Protein 5HA5 (pdb70)

Foldseek 3Di:
DQQQAAAEEEFEQCLAFLNVVLQLLNQVSHYQYEYEYCPQVSQQVSQVVCVVVVTHYHTGYDDLLDLVRLLVVLVVCCVVPVAHAEYELDWFDFDDDAPPDPVLVVRLCVRLSRLAVSVCSNVVSRLSRCLRNLHEYEYEAAVLLVPVQQTRPSNSVSRVNVLVVQQVCCVVCVVSNYAGEYEHEYAEVSVCPDPVPCDVCSCVSQLVQQQQNDHHYSVLRSVVRSCCRGCVCSVDHSYYHYSYNCRNVD/DQQQAAAEEEFEPCLDFLSVVLQLLNQVNHYQYEYEYCPQVSQQVSQVVCVVVPTHYHTGYDDLLDLVRLLVVLVVCCVVPVAHAEYELEDFDFDDDAPPDPVLVVRLCVGLSRLAVSVVSNVVSRLSRCLRNLHEYEYEAAVLLVPVQRGRPSNSVSRVNVLVVQQVCQVVCVVSNYAGEYEHEAAEPDPDPCSQQVQQQQNDHHYSVLVSVVVSCCRGCVCSVDHSYYHYSYNCRNVD/DQQQAAAEEEFEQCLAFLSVVLQLLNQVNHYQYEYEYLPQVSQQVSQVVCVVVVTHYHTGYDDLLDLVRLLVVLVVCCVVPVAHAEYELDDFDFDDDAPPDPVLVVRLCVGLSRLAVSVCSNVVSRLSRCLRNLHEYEYEAAVLLVPVQRGRPSNSVSRVNVLVVQQVCQVVCVVSNYAGEYEHEYAEPSVVSQQVQQQQNDHHYSVLSSVVVSCCRGVVCSVDHSYYHYSYNCRVVD/DQQQAAAEEEFEQCLDFLNVVLQLVNQVNHYAYEYEYCPQVSQQVSQVVCVVVVTHYHTGYDDLLDLVRLLVVLVVCCVPPVAHAEYELDDFDFADDAPPDPVLVVRLCVRLSRLAVSVVSNVVSRLSRCLRNLHEYEYEAAVLLVPVQQGRPSNSVSRVNVLVVQQVCQVVCVVSNYAGEYEHEYAAPDVCPRGPCVSLQVQQQQNDHDYSVLRSVVVSCCRGCVCSVDHSYYHYSRNCRNVD

B-factor: mean 24.27, std 11.51, range [8.37, 98.05]

Structure (mmCIF, N/CA/C/O backbone):
data_5HA5
#
_entry.id   5HA5
#
_cell.length_a   52.500
_cell.length_b   96.820
_cell.length_c   101.900
_cell.angle_alpha   90.000
_cell.angle_beta   100.750
_cell.angle_gamma   90.000
#
_symmetry.space_group_name_H-M   'P 1 21 1'
#
loop_
_entity.id
_entity.type
_entity.pdbx_description
1 polymer 'Brucella ovis oxidoreductase'
2 non-polymer IMIDAZOLE
3 non-polymer 1,2-ETHANEDIOL
4 non-polymer NICOTINAMIDE-ADENINE-DINUCLEOTIDE
5 water water
#
loop_
_atom_site.group_PDB
_atom_site.id
_atom_site.type_symbol
_atom_site.label_atom_id
_atom_site.label_alt_id
_atom_site.label_comp_id
_atom_site.label_asym_id
_atom_site.label_entity_id
_atom_site.label_seq_id
_atom_site.pdbx_PDB_ins_code
_atom_site.Cartn_x
_atom_site.Cartn_y
_atom_site.Cartn_z
_atom_site.occupancy
_atom_site.B_iso_or_equiv
_atom_site.auth_seq_id
_atom_site.auth_comp_id
_atom_site.auth_asym_id
_atom_site.auth_atom_id
_atom_site.pdbx_PDB_model_num
ATOM 1 N N . MET A 1 1 ? -31.531 16.088 7.225 1.00 52.04 9 MET A N 1
ATOM 2 C CA . MET A 1 1 ? -30.761 15.291 8.176 1.00 52.32 9 MET A CA 1
ATOM 3 C C . MET A 1 1 ? -31.165 15.638 9.604 1.00 40.18 9 MET A C 1
ATOM 4 O O . MET A 1 1 ? -30.589 16.540 10.212 1.00 41.68 9 MET A O 1
ATOM 9 N N . GLU A 1 2 ? -32.173 14.912 10.128 1.00 28.08 10 GLU A N 1
ATOM 10 C CA . GLU A 1 2 ? -32.782 15.180 11.428 1.00 25.46 10 GLU A CA 1
ATOM 11 C C . GLU A 1 2 ? -33.038 13.838 12.131 1.00 31.05 10 GLU A C 1
ATOM 12 O O . GLU A 1 2 ? -34.171 13.379 12.302 1.00 25.71 10 GLU A O 1
ATOM 14 N N . LEU A 1 3 ? -31.951 13.187 12.556 1.00 25.21 11 LEU A N 1
ATOM 15 C CA . LEU A 1 3 ? -32.051 11.866 13.170 1.00 24.56 11 LEU A CA 1
ATOM 16 C C . LEU A 1 3 ? -32.778 11.891 14.509 1.00 27.48 11 LEU A C 1
ATOM 17 O O . LEU A 1 3 ? -33.237 10.840 14.968 1.00 22.78 11 LEU A O 1
ATOM 22 N N . LEU A 1 4 ? -32.884 13.049 15.148 1.00 17.86 12 LEU A N 1
ATOM 23 C CA . LEU A 1 4 ? -33.525 13.172 16.447 1.00 20.57 12 LEU A CA 1
ATOM 24 C C . LEU A 1 4 ? -34.664 14.182 16.405 1.00 20.47 12 LEU A C 1
ATOM 25 O O . LEU A 1 4 ? -34.928 14.878 17.389 1.00 18.40 12 LEU A O 1
ATOM 30 N N . LYS A 1 5 ? -35.364 14.252 15.270 1.00 20.93 13 LYS A N 1
ATOM 31 C CA . LYS A 1 5 ? -36.363 15.294 15.040 1.00 23.01 13 LYS A CA 1
ATOM 32 C C . LYS A 1 5 ? -37.441 15.272 16.120 1.00 25.73 13 LYS A C 1
ATOM 33 O O . LYS A 1 5 ? -38.089 14.246 16.339 1.00 22.52 13 LYS A O 1
ATOM 35 N N . GLU A 1 6 ? -37.609 16.408 16.803 1.00 23.36 14 GLU A N 1
ATOM 36 C CA . GLU A 1 6 ? -38.602 16.644 17.849 1.00 25.52 14 GLU A CA 1
ATOM 37 C C . GLU A 1 6 ? -38.391 15.777 19.091 1.00 26.44 14 GLU A C 1
ATOM 38 O O . GLU A 1 6 ? -39.294 15.680 19.935 1.00 29.05 14 GLU A O 1
ATOM 40 N N . LYS A 1 7 ? -37.235 15.142 19.233 1.00 22.38 15 LYS A N 1
ATOM 41 C CA . LYS A 1 7 ? -36.954 14.324 20.406 1.00 23.20 15 LYS A CA 1
ATOM 42 C C . LYS A 1 7 ? -36.361 15.174 21.524 1.00 20.57 15 LYS A C 1
ATOM 43 O O . LYS A 1 7 ? -35.556 16.073 21.277 1.00 25.37 15 LYS A O 1
ATOM 49 N N . LEU A 1 8 ? -36.764 14.881 22.756 1.00 18.68 16 LEU A N 1
ATOM 50 C CA . LEU A 1 8 ? -36.247 15.576 23.929 1.00 15.62 16 LEU A CA 1
ATOM 51 C C . LEU A 1 8 ? -35.028 14.818 24.432 1.00 15.61 16 LEU A C 1
ATOM 52 O O . LEU A 1 8 ? -35.128 13.629 24.762 1.00 16.93 16 LEU A O 1
ATOM 57 N N . VAL A 1 9 ? -33.887 15.502 24.485 1.00 13.84 17 VAL A N 1
ATOM 58 C CA . VAL A 1 9 ? -32.607 14.899 24.850 1.00 13.25 17 VAL A CA 1
ATOM 59 C C . VAL A 1 9 ? -32.080 15.607 26.086 1.00 17.95 17 VAL A C 1
ATOM 60 O O . VAL A 1 9 ? -31.980 16.840 26.107 1.00 20.40 17 VAL A O 1
ATOM 64 N N . LEU A 1 10 ? -31.752 14.831 27.114 1.00 11.95 18 LEU A N 1
ATOM 65 C CA . LEU A 1 10 ? -31.088 15.339 28.305 1.00 14.03 18 LEU A CA 1
ATOM 66 C C . LEU A 1 10 ? -29.627 14.913 28.251 1.00 14.48 18 LEU A C 1
ATOM 67 O O . LEU A 1 10 ? -29.340 13.715 28.137 1.00 14.16 18 LEU A O 1
ATOM 72 N N . VAL A 1 11 ? -28.713 15.883 28.339 1.00 11.98 19 VAL A N 1
ATOM 73 C CA . VAL A 1 11 ? -27.268 15.635 28.343 1.00 9.23 19 VAL A CA 1
ATOM 74 C C . VAL A 1 11 ? -26.694 16.143 29.662 1.00 12.48 19 VAL A C 1
ATOM 75 O O . VAL A 1 11 ? -26.849 17.330 29.992 1.00 11.55 19 VAL A O 1
ATOM 79 N N . THR A 1 12 ? -26.026 15.257 30.410 1.00 10.92 20 THR A N 1
ATOM 80 C CA . THR A 1 12 ? -25.321 15.695 31.611 1.00 12.91 20 THR A CA 1
ATOM 81 C C . THR A 1 12 ? -23.896 16.108 31.275 1.00 16.51 20 THR A C 1
ATOM 82 O O . THR A 1 12 ? -23.317 15.684 30.272 1.00 14.18 20 THR A O 1
ATOM 86 N N . GLY A 1 13 ? -23.309 16.914 32.159 1.00 13.50 21 GLY A N 1
ATOM 87 C CA . GLY A 1 13 ? -22.000 17.465 31.869 1.00 16.98 21 GLY A CA 1
ATOM 88 C C . GLY A 1 13 ? -21.981 18.298 30.607 1.00 15.60 21 GLY A C 1
ATOM 89 O O . GLY A 1 13 ? -20.978 18.312 29.895 1.00 12.64 21 GLY A O 1
ATOM 90 N N . ALA A 1 14 ? -23.075 18.986 30.301 1.00 13.22 22 ALA A N 1
ATOM 91 C CA . ALA A 1 14 ? -23.230 19.657 29.016 1.00 12.15 22 ALA A CA 1
ATOM 92 C C . ALA A 1 14 ? -22.703 21.092 29.015 1.00 17.61 22 ALA A C 1
ATOM 93 O O . ALA A 1 14 ? -22.892 21.806 28.032 1.00 18.42 22 ALA A O 1
ATOM 95 N N . GLY A 1 15 ? -22.042 21.531 30.084 1.00 16.70 23 GLY A N 1
ATOM 96 C CA . GLY A 1 15 ? -21.585 22.907 30.142 1.00 15.50 23 GLY A CA 1
ATOM 97 C C . GLY A 1 15 ? -20.322 23.192 29.364 1.00 21.29 23 GLY A C 1
ATOM 98 O O . GLY A 1 15 ? -20.001 24.364 29.128 1.00 18.91 23 GLY A O 1
ATOM 99 N N . ARG A 1 16 ? -19.593 22.158 28.966 1.00 16.59 24 ARG A N 1
ATOM 100 C CA A ARG A 1 16 ? -18.309 22.342 28.303 0.80 21.68 24 ARG A CA 1
ATOM 101 C CA B ARG A 1 16 ? -18.335 22.355 28.263 0.20 22.54 24 ARG A CA 1
ATOM 102 C C . ARG A 1 16 ? -17.962 21.054 27.571 1.00 18.10 24 ARG A C 1
ATOM 103 O O . ARG A 1 16 ? -18.596 20.021 27.774 1.00 18.45 24 ARG A O 1
ATOM 118 N N . GLY A 1 17 ? -16.926 21.135 26.738 1.00 20.76 25 GLY A N 1
ATOM 119 C CA . GLY A 1 17 ? -16.312 19.952 26.154 1.00 22.36 25 GLY A CA 1
ATOM 120 C C . GLY A 1 17 ? -17.275 19.079 25.381 1.00 21.67 25 GLY A C 1
ATOM 121 O O . GLY A 1 17 ? -18.153 19.561 24.653 1.00 15.27 25 GLY A O 1
ATOM 122 N N . LEU A 1 18 ? -17.108 17.762 25.546 1.00 20.10 26 LEU A N 1
ATOM 123 C CA . LEU A 1 18 ? -17.876 16.809 24.752 1.00 17.22 26 LEU A CA 1
ATOM 124 C C . LEU A 1 18 ? -19.369 16.918 25.031 1.00 16.66 26 LEU A C 1
ATOM 125 O O . LEU A 1 18 ? -20.188 16.803 24.108 1.00 18.81 26 LEU A O 1
ATOM 130 N N . GLY A 1 19 ? -19.752 17.129 26.298 1.00 13.67 27 GLY A N 1
ATOM 131 C CA . GLY A 1 19 ? -21.168 17.271 26.610 1.00 13.49 27 GLY A CA 1
ATOM 132 C C . GLY A 1 19 ? -21.830 18.417 25.868 1.00 16.65 27 GLY A C 1
ATOM 133 O O . GLY A 1 19 ? -22.945 18.274 25.344 1.00 15.20 27 GLY A O 1
ATOM 134 N N . ALA A 1 20 ? -21.165 19.576 25.832 1.00 15.41 28 ALA A N 1
ATOM 135 C CA . ALA A 1 20 ? -21.681 20.714 25.079 1.00 18.37 28 ALA A CA 1
ATOM 136 C C . ALA A 1 20 ? -21.783 20.385 23.595 1.00 17.89 28 ALA A C 1
ATOM 137 O O . ALA A 1 20 ? -22.763 20.754 22.934 1.00 17.66 28 ALA A O 1
ATOM 139 N N . ALA A 1 21 ? -20.788 19.671 23.064 1.00 17.36 29 ALA A N 1
ATOM 140 C CA . ALA A 1 21 ? -20.794 19.315 21.645 1.00 15.65 29 ALA A CA 1
ATOM 141 C C . ALA A 1 21 ? -21.890 18.306 21.322 1.00 14.76 29 ALA A C 1
ATOM 142 O O . ALA A 1 21 ? -22.506 18.376 20.249 1.00 13.81 29 ALA A O 1
ATOM 144 N N . ILE A 1 22 ? -22.132 17.345 22.218 1.00 11.65 30 ILE A N 1
ATOM 145 C CA . ILE A 1 22 ? -23.255 16.422 22.030 1.00 17.59 30 ILE A CA 1
ATOM 146 C C . ILE A 1 22 ? -24.577 17.181 22.045 1.00 18.44 30 ILE A C 1
ATOM 147 O O . ILE A 1 22 ? -25.489 16.886 21.260 1.00 12.78 30 ILE A O 1
ATOM 152 N N . SER A 1 23 ? -24.696 18.175 22.930 1.00 16.27 31 SER A N 1
ATOM 153 C CA . SER A 1 23 ? -25.924 18.968 23.012 1.00 15.94 31 SER A CA 1
ATOM 154 C C . SER A 1 23 ? -26.171 19.734 21.723 1.00 19.13 31 SER A C 1
ATOM 155 O O . SER A 1 23 ? -27.290 19.731 21.191 1.00 17.07 31 SER A O 1
ATOM 158 N N A SER A 1 24 ? -25.137 20.405 21.211 0.49 20.51 32 SER A N 1
ATOM 159 N N B SER A 1 24 ? -25.141 20.416 21.216 0.51 20.52 32 SER A N 1
ATOM 160 C CA A SER A 1 24 ? -25.266 21.125 19.949 0.49 19.84 32 SER A CA 1
ATOM 161 C CA B SER A 1 24 ? -25.274 21.120 19.944 0.51 19.84 32 SER A CA 1
ATOM 162 C C A SER A 1 24 ? -25.543 20.167 18.796 0.49 20.15 32 SER A C 1
ATOM 163 C C B SER A 1 24 ? -25.565 20.151 18.809 0.51 20.13 32 SER A C 1
ATOM 164 O O A SER A 1 24 ? -26.392 20.442 17.939 0.49 21.11 32 SER A O 1
ATOM 165 O O B SER A 1 24 ? -26.443 20.404 17.974 0.51 20.99 32 SER A O 1
ATOM 170 N N . GLY A 1 25 ? -24.840 19.033 18.761 1.00 18.91 33 GLY A N 1
ATOM 171 C CA . GLY A 1 25 ? -25.070 18.063 17.697 1.00 17.88 33 GLY A CA 1
ATOM 172 C C . GLY A 1 25 ? -26.475 17.481 17.717 1.00 14.72 33 GLY A C 1
ATOM 173 O O . GLY A 1 25 ? -27.066 17.232 16.661 1.00 20.00 33 GLY A O 1
ATOM 174 N N . ALA A 1 26 ? -27.023 17.244 18.915 1.00 19.20 34 ALA A N 1
ATOM 175 C CA . ALA A 1 26 ? -28.400 16.766 19.018 1.00 16.23 34 ALA A CA 1
ATOM 176 C C . ALA A 1 26 ? -29.380 17.808 18.490 1.00 13.13 34 ALA A C 1
ATOM 177 O O . ALA A 1 26 ? -30.326 17.484 17.757 1.00 16.01 34 ALA A O 1
ATOM 179 N N . ALA A 1 27 ? -29.175 19.069 18.870 1.00 17.08 35 ALA A N 1
ATOM 180 C CA . ALA A 1 27 ? -30.031 20.146 18.384 1.00 19.13 35 ALA A CA 1
ATOM 181 C C . ALA A 1 27 ? -29.974 20.251 16.868 1.00 22.22 35 ALA A C 1
ATOM 182 O O . ALA A 1 27 ? -31.007 20.440 16.208 1.00 18.83 35 ALA A O 1
ATOM 184 N N . GLU A 1 28 ? -28.774 20.126 16.293 1.00 17.06 36 GLU A N 1
ATOM 185 C CA A GLU A 1 28 ? -28.618 20.188 14.843 0.50 20.47 36 GLU A CA 1
ATOM 186 C CA B GLU A 1 28 ? -28.662 20.215 14.845 0.50 20.30 36 GLU A CA 1
ATOM 187 C C . GLU A 1 28 ? -29.346 19.048 14.150 1.00 23.58 36 GLU A C 1
ATOM 188 O O . GLU A 1 28 ? -29.731 19.184 12.988 1.00 21.68 36 GLU A O 1
ATOM 199 N N . GLN A 1 29 ? -29.535 17.923 14.848 1.00 20.43 37 GLN A N 1
ATOM 200 C CA . GLN A 1 29 ? -30.300 16.791 14.340 1.00 21.07 37 GLN A CA 1
ATOM 201 C C . GLN A 1 29 ? -31.774 16.874 14.705 1.00 23.22 37 GLN A C 1
ATOM 202 O O . GLN A 1 29 ? -32.474 15.862 14.611 1.00 20.11 37 GLN A O 1
ATOM 208 N N . GLY A 1 30 ? -32.246 18.040 15.158 1.00 24.34 38 GLY A N 1
ATOM 209 C CA . GLY A 1 30 ? -33.657 18.279 15.366 1.00 23.65 38 GLY A CA 1
ATOM 210 C C . GLY A 1 30 ? -34.146 18.141 16.792 1.00 20.80 38 GLY A C 1
ATOM 211 O O . GLY A 1 30 ? -35.344 18.324 17.031 1.00 18.64 38 GLY A O 1
ATOM 212 N N . ALA A 1 31 ? -33.265 17.843 17.744 1.00 15.85 39 ALA A N 1
ATOM 213 C CA . ALA A 1 31 ? -33.685 17.603 19.111 1.00 23.45 39 ALA A CA 1
ATOM 214 C C . ALA A 1 31 ? -33.956 18.911 19.848 1.00 20.25 39 ALA A C 1
ATOM 215 O O . ALA A 1 31 ? -33.343 19.945 19.569 1.00 20.07 39 ALA A O 1
ATOM 217 N N . ARG A 1 32 ? -34.889 18.848 20.800 1.00 18.84 40 ARG A N 1
ATOM 218 C CA . ARG A 1 32 ? -34.965 19.813 21.889 1.00 19.35 40 ARG A CA 1
ATOM 219 C C . ARG A 1 32 ? -34.078 19.285 23.010 1.00 19.80 40 ARG A C 1
ATOM 220 O O . ARG A 1 32 ? -34.165 18.105 23.359 1.00 18.50 40 ARG A O 1
ATOM 228 N N . VAL A 1 33 ? -33.220 20.139 23.565 1.00 19.20 41 VAL A N 1
ATOM 229 C CA . VAL A 1 33 ? -32.126 19.671 24.413 1.00 14.28 41 VAL A CA 1
ATOM 230 C C . VAL A 1 33 ? -32.231 20.301 25.792 1.00 20.49 41 VAL A C 1
ATOM 231 O O . VAL A 1 33 ? -32.426 21.516 25.920 1.00 18.45 41 VAL A O 1
ATOM 235 N N . ILE A 1 34 ? -32.111 19.470 26.823 1.00 18.73 42 ILE A N 1
ATOM 236 C CA . ILE A 1 34 ? -31.957 19.929 28.195 1.00 17.01 42 ILE A CA 1
ATOM 237 C C . ILE A 1 34 ? -30.502 19.698 28.566 1.00 16.84 42 ILE A C 1
ATOM 238 O O . ILE A 1 34 ? -30.045 18.547 28.615 1.00 15.60 42 ILE A O 1
ATOM 243 N N . LEU A 1 35 ? -29.775 20.787 28.815 1.00 15.74 43 LEU A N 1
ATOM 244 C CA . LEU A 1 35 ? -28.357 20.735 29.159 1.00 17.65 43 LEU A CA 1
ATOM 245 C C . LEU A 1 35 ? -28.201 20.944 30.659 1.00 19.07 43 LEU A C 1
ATOM 246 O O . LEU A 1 35 ? -28.660 21.960 31.194 1.00 17.02 43 LEU A O 1
ATOM 251 N N . VAL A 1 36 ? -27.540 20.004 31.339 1.00 15.66 44 VAL A N 1
ATOM 252 C CA . VAL A 1 36 ? -27.299 20.159 32.764 1.00 14.02 44 VAL A CA 1
ATOM 253 C C . VAL A 1 36 ? -25.819 19.948 33.044 1.00 16.32 44 VAL A C 1
ATOM 254 O O . VAL A 1 36 ? -25.128 19.211 32.333 1.00 15.61 44 VAL A O 1
ATOM 258 N N . ASP A 1 37 ? -25.330 20.643 34.066 1.00 11.18 45 ASP A N 1
ATOM 259 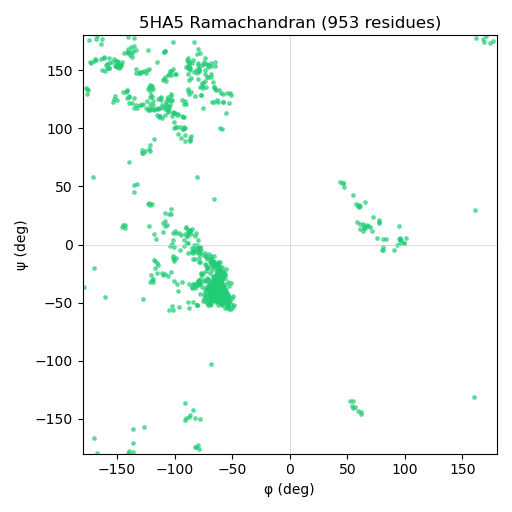C CA . ASP A 1 37 ? -23.911 20.622 34.410 1.00 13.13 45 ASP A CA 1
ATOM 260 C C . ASP A 1 37 ? -23.776 21.017 35.872 1.00 17.29 45 ASP A C 1
ATOM 261 O O . ASP A 1 37 ? -24.602 21.768 36.391 1.00 16.02 45 ASP A O 1
ATOM 266 N N . ILE A 1 38 ? -22.721 20.524 36.534 1.00 16.56 46 ILE A N 1
ATOM 267 C CA . ILE A 1 38 ? -22.447 20.994 37.890 1.00 18.35 46 ILE A CA 1
ATOM 268 C C . ILE A 1 38 ? -22.360 22.512 37.911 1.00 17.81 46 ILE A C 1
ATOM 269 O O . ILE A 1 38 ? -22.744 23.157 38.895 1.00 18.39 46 ILE A O 1
ATOM 274 N N . ASP A 1 39 ? -21.877 23.108 36.825 1.00 14.74 47 ASP A N 1
ATOM 275 C CA . ASP A 1 39 ? -21.786 24.559 36.681 1.00 18.78 47 ASP A CA 1
ATOM 276 C C . ASP A 1 39 ? -23.026 24.995 35.898 1.00 20.91 47 ASP A C 1
ATOM 277 O O . ASP A 1 39 ? -23.054 24.934 34.663 1.00 17.64 47 ASP A O 1
ATOM 282 N N . GLY A 1 40 ? -24.069 25.405 36.625 1.00 16.66 48 GLY A N 1
ATOM 283 C CA . GLY A 1 40 ? -25.311 25.769 35.961 1.00 22.37 48 GLY A CA 1
ATOM 284 C C . GLY A 1 40 ? -25.166 26.973 35.054 1.00 18.39 48 GLY A C 1
ATOM 285 O O . GLY A 1 40 ? -25.842 27.067 34.024 1.00 22.19 48 GLY A O 1
ATOM 286 N N . THR A 1 41 ? -24.276 27.898 35.407 1.00 18.26 49 THR A N 1
ATOM 287 C CA . THR A 1 41 ? -24.025 29.038 34.533 1.00 22.78 49 THR A CA 1
ATOM 288 C C . THR A 1 41 ? -23.492 28.581 33.179 1.00 21.27 49 THR A C 1
ATOM 289 O O . THR A 1 41 ? -23.899 29.105 32.134 1.00 20.16 49 THR A O 1
ATOM 293 N N . ALA A 1 42 ? -22.602 27.586 33.179 1.00 21.37 50 ALA A N 1
ATOM 294 C CA . ALA A 1 42 ? -22.068 27.050 31.926 1.00 17.02 50 ALA A CA 1
ATOM 295 C C . ALA A 1 42 ? -23.146 26.350 31.107 1.00 19.84 50 ALA A C 1
ATOM 296 O O . ALA A 1 42 ? -23.226 26.538 29.886 1.00 17.67 50 ALA A O 1
ATOM 298 N N . ALA A 1 43 ? -23.974 25.525 31.752 1.00 17.99 51 ALA A N 1
ATOM 299 C CA . ALA A 1 43 ? -25.081 24.882 31.043 1.00 17.03 51 ALA A CA 1
ATOM 300 C C . ALA A 1 43 ? -26.020 25.912 30.417 1.00 17.48 51 ALA A C 1
ATOM 301 O O . ALA A 1 43 ? -26.496 25.729 29.284 1.00 18.69 51 ALA A O 1
ATOM 303 N N . LYS A 1 44 ? -26.302 26.998 31.137 1.00 17.26 52 LYS A N 1
ATOM 304 C CA . LYS A 1 44 ? -27.206 28.016 30.607 1.00 23.94 52 LYS A CA 1
ATOM 305 C C . LYS A 1 44 ? -26.559 28.787 29.464 1.00 26.73 52 LYS A C 1
ATOM 306 O O . LYS A 1 44 ? -27.238 29.153 28.497 1.00 21.55 52 LYS A O 1
ATOM 312 N N . ALA A 1 45 ? -25.253 29.059 29.566 1.00 22.70 53 ALA A N 1
ATOM 313 C CA . ALA A 1 45 ? -24.565 29.737 28.475 1.00 25.58 53 ALA A CA 1
ATOM 314 C C . ALA A 1 45 ? -24.594 28.894 27.205 1.00 24.68 53 ALA A C 1
ATOM 315 O O . ALA A 1 45 ? -24.810 29.422 26.106 1.00 20.94 53 ALA A O 1
ATOM 317 N N . GLN A 1 46 ? -24.386 27.581 27.337 1.00 18.95 54 GLN A N 1
ATOM 318 C CA . GLN A 1 46 ? -24.480 26.700 26.178 1.00 15.32 54 GLN A CA 1
ATOM 319 C C . GLN A 1 46 ? -25.905 26.669 25.633 1.00 20.33 54 GLN A C 1
ATOM 320 O O . GLN A 1 46 ? -26.122 26.772 24.419 1.00 19.44 54 GLN A O 1
ATOM 326 N N . ALA A 1 47 ? -26.892 26.513 26.516 1.00 17.42 55 ALA A N 1
ATOM 327 C CA . ALA A 1 47 ? -28.282 26.503 26.060 1.00 17.94 55 ALA A CA 1
ATOM 328 C C . ALA A 1 47 ? -28.658 27.821 25.393 1.00 21.86 55 ALA A C 1
ATOM 329 O O . ALA A 1 47 ? -29.330 27.828 24.355 1.00 22.00 55 ALA A O 1
ATOM 331 N N . ASP A 1 48 ? -28.235 28.950 25.973 1.00 22.61 56 ASP A N 1
ATOM 332 C CA . ASP A 1 48 ? -28.606 30.245 25.411 1.00 25.88 56 ASP A CA 1
ATOM 333 C C . ASP A 1 48 ? -28.007 30.444 24.024 1.00 29.65 56 ASP A C 1
ATOM 334 O O . ASP A 1 48 ? -28.629 31.071 23.159 1.00 30.02 56 ASP A O 1
ATOM 339 N N . ALA A 1 49 ? -26.796 29.928 23.796 1.00 28.69 57 ALA A N 1
ATOM 340 C CA . ALA A 1 49 ? -26.199 30.025 22.469 1.00 27.69 57 ALA A CA 1
ATOM 341 C C . ALA A 1 49 ? -26.992 29.211 21.451 1.00 27.92 57 ALA A C 1
ATOM 342 O O . ALA A 1 49 ? -27.145 29.630 20.296 1.00 27.57 57 ALA A O 1
ATOM 344 N N . LEU A 1 50 ? -27.516 28.053 21.865 1.00 25.53 58 LEU A N 1
ATOM 345 C CA . LEU A 1 50 ? -28.392 27.282 20.985 1.00 21.64 58 LEU A CA 1
ATOM 346 C C . LEU A 1 50 ? -29.705 28.012 20.734 1.00 25.57 58 LEU A C 1
ATOM 347 O O . LEU A 1 50 ? -30.205 28.028 19.603 1.00 23.83 58 LEU A O 1
ATOM 352 N N . THR A 1 51 ? -30.292 28.599 21.781 1.00 29.81 59 THR A N 1
ATOM 353 C CA . THR A 1 51 ? -31.523 29.362 21.605 1.00 29.12 59 THR A CA 1
ATOM 354 C C . THR A 1 51 ? -31.318 30.518 20.634 1.00 33.00 59 THR A C 1
ATOM 355 O O . THR A 1 51 ? -32.175 30.784 19.776 1.00 26.50 59 THR A O 1
ATOM 359 N N . ALA A 1 52 ? -30.170 31.195 20.724 1.00 25.54 60 ALA A N 1
ATOM 360 C CA . ALA A 1 52 ? -29.916 32.300 19.808 1.00 32.45 60 ALA A CA 1
ATOM 361 C C . ALA A 1 52 ? -29.807 31.821 18.367 1.00 32.59 60 ALA A C 1
ATOM 362 O O . ALA A 1 52 ? -30.156 32.563 17.449 1.00 35.09 60 ALA A O 1
ATOM 364 N N . LYS A 1 53 ? -29.348 30.591 18.143 1.00 32.12 61 LYS A N 1
ATOM 365 C CA . LYS A 1 53 ? -29.281 30.053 16.787 1.00 35.60 61 LYS A CA 1
ATOM 366 C C . LYS A 1 53 ? -30.614 29.494 16.301 1.00 35.22 61 LYS A C 1
ATOM 367 O O . LYS A 1 53 ? -30.664 28.898 15.221 1.00 35.60 61 LYS A O 1
ATOM 373 N N . GLY A 1 54 ? -31.692 29.672 17.060 1.00 31.01 62 GLY A N 1
ATOM 374 C CA . GLY A 1 54 ? -32.989 29.185 16.661 1.00 27.30 62 GLY A CA 1
ATOM 375 C C . GLY A 1 54 ? -33.360 27.805 17.163 1.00 26.35 62 GLY A C 1
ATOM 376 O O . GLY A 1 54 ? -34.466 27.339 16.867 1.00 27.63 62 GLY A O 1
ATOM 377 N N . PHE A 1 55 ? -32.488 27.141 17.916 1.00 24.81 63 PHE A N 1
ATOM 378 C CA . PHE A 1 55 ? -32.825 25.829 18.442 1.00 23.43 63 PHE A CA 1
ATOM 379 C C . PHE A 1 55 ? -33.644 25.967 19.722 1.00 27.54 63 PHE A C 1
ATOM 380 O O . PHE A 1 55 ? -33.849 27.064 20.248 1.00 24.98 63 PHE A O 1
ATOM 388 N N . VAL A 1 56 ? -34.112 24.832 20.233 1.00 23.42 64 VAL A N 1
ATOM 389 C CA . VAL A 1 56 ? -34.939 24.797 21.433 1.00 22.18 64 VAL A CA 1
ATOM 390 C C . VAL A 1 56 ? -34.121 24.119 22.523 1.00 18.87 64 VAL A C 1
ATOM 391 O O . VAL A 1 56 ? -33.843 22.915 22.448 1.00 20.78 64 VAL A O 1
ATOM 395 N N . ALA A 1 57 ? -33.713 24.887 23.529 1.00 18.27 65 ALA A N 1
ATOM 396 C CA . ALA A 1 57 ? -32.785 24.356 24.520 1.00 18.12 65 ALA A CA 1
ATOM 397 C C . ALA A 1 57 ? -32.958 25.113 25.830 1.00 24.49 65 ALA A C 1
ATOM 398 O O . ALA A 1 57 ? -33.456 26.241 25.856 1.00 21.93 65 ALA A O 1
ATOM 400 N N . GLU A 1 58 ? -32.546 24.466 26.918 1.00 18.90 66 GLU A N 1
ATOM 401 C CA . GLU A 1 58 ? -32.556 25.088 28.238 1.00 23.69 66 GLU A CA 1
ATOM 402 C C . GLU A 1 58 ? -31.423 24.491 29.061 1.00 18.91 66 GLU A C 1
ATOM 403 O O . GLU A 1 58 ? -31.002 23.353 28.830 1.00 19.28 66 GLU A O 1
ATOM 409 N N . GLY A 1 59 ? -30.925 25.268 30.018 1.00 17.11 67 GLY A N 1
ATOM 410 C CA . GLY A 1 59 ? -29.813 24.842 30.852 1.00 15.79 67 GLY A CA 1
ATOM 411 C C . GLY A 1 59 ? -30.137 24.901 32.331 1.00 19.76 67 GLY A C 1
ATOM 412 O O . GLY A 1 59 ? -30.910 25.748 32.776 1.00 20.72 67 GLY A O 1
ATOM 413 N N . HIS A 1 60 ? -29.505 24.010 33.102 1.00 19.71 68 HIS A N 1
ATOM 414 C CA . HIS A 1 60 ? -29.712 23.963 34.543 1.00 18.62 68 HIS A CA 1
ATOM 415 C C . HIS A 1 60 ? -28.469 23.435 35.232 1.00 15.60 68 HIS A C 1
ATOM 416 O O . HIS A 1 60 ? -27.727 22.631 34.669 1.00 18.05 68 HIS A O 1
ATOM 423 N N . ALA A 1 61 ? -28.300 23.830 36.483 1.00 15.42 69 ALA A N 1
ATOM 424 C CA . ALA A 1 61 ? -27.320 23.177 37.333 1.00 15.58 69 ALA A CA 1
ATOM 425 C C . ALA A 1 61 ? -27.848 21.818 37.765 1.00 17.58 69 ALA A C 1
ATOM 426 O O . ALA A 1 61 ? -29.035 21.673 38.082 1.00 21.63 69 ALA A O 1
ATOM 428 N N . LEU A 1 62 ? -26.963 20.818 37.762 1.00 17.08 70 LEU A N 1
ATOM 429 C CA . LEU A 1 62 ? -27.260 19.505 38.332 1.00 16.87 70 LEU A CA 1
ATOM 430 C C . LEU A 1 62 ? -25.973 18.884 38.846 1.00 15.64 70 LEU A C 1
ATOM 431 O O . LEU A 1 62 ? -25.011 18.718 38.086 1.00 19.24 70 LEU A O 1
ATOM 436 N N . ASP A 1 63 ? -25.966 18.521 40.125 1.00 15.62 71 ASP A N 1
ATOM 437 C CA . ASP A 1 63 ? -24.940 17.651 40.695 1.00 15.86 71 ASP A CA 1
ATOM 438 C C . ASP A 1 63 ? -25.444 16.211 40.585 1.00 14.51 71 ASP A C 1
ATOM 439 O O . ASP A 1 63 ? -26.392 15.830 41.276 1.00 16.33 71 ASP A O 1
ATOM 444 N N . VAL A 1 64 ? -24.827 15.412 39.706 1.00 14.83 72 VAL A N 1
ATOM 445 C CA . VAL A 1 64 ? -25.314 14.049 39.483 1.00 13.82 72 VAL A CA 1
ATOM 446 C C . VAL A 1 64 ? -25.091 13.153 40.695 1.00 15.62 72 VAL A C 1
ATOM 447 O O . VAL A 1 64 ? -25.715 12.093 40.787 1.00 16.41 72 VAL A O 1
ATOM 451 N N . THR A 1 65 ? -24.219 13.542 41.626 1.00 14.91 73 THR A N 1
ATOM 452 C CA . THR A 1 65 ? -24.051 12.782 42.865 1.00 18.87 73 THR A CA 1
ATOM 453 C C . THR A 1 65 ? -25.149 13.055 43.896 1.00 21.25 73 THR A C 1
ATOM 454 O O . THR A 1 65 ? -25.203 12.359 44.917 1.00 18.14 73 THR A O 1
ATOM 458 N N . ASP A 1 66 ? -26.023 14.040 43.662 1.00 18.02 74 ASP A N 1
ATOM 459 C CA . ASP A 1 66 ? -27.052 14.436 44.627 1.00 21.84 74 ASP A CA 1
ATOM 460 C C . ASP A 1 66 ? -28.357 13.768 44.204 1.00 18.98 74 ASP A C 1
ATOM 461 O O . ASP A 1 66 ? -29.036 14.234 43.286 1.00 16.41 74 ASP A O 1
ATOM 466 N N . ARG A 1 67 ? -28.715 12.676 44.885 1.00 17.75 75 ARG A N 1
ATOM 467 C CA . ARG A 1 67 ? -29.890 11.910 44.471 1.00 17.37 75 ARG A CA 1
ATOM 468 C C . ARG A 1 67 ? -31.166 12.731 44.574 1.00 17.39 75 ARG A C 1
ATOM 469 O O . ARG A 1 67 ? -32.065 12.597 43.731 1.00 22.51 75 ARG A O 1
ATOM 477 N N . ASP A 1 68 ? -31.269 13.578 45.598 1.00 20.05 76 ASP A N 1
ATOM 478 C CA . ASP A 1 68 ? -32.443 14.438 45.727 1.00 22.39 76 ASP A CA 1
ATOM 479 C C . ASP A 1 68 ? -32.549 15.412 44.560 1.00 23.54 76 ASP A C 1
ATOM 480 O O . ASP A 1 68 ? -33.646 15.640 44.036 1.00 21.29 76 ASP A O 1
ATOM 485 N N . ALA A 1 69 ? -31.425 16.005 44.145 1.00 16.52 77 ALA A N 1
ATOM 486 C CA . ALA A 1 69 ? -31.468 16.942 43.025 1.00 2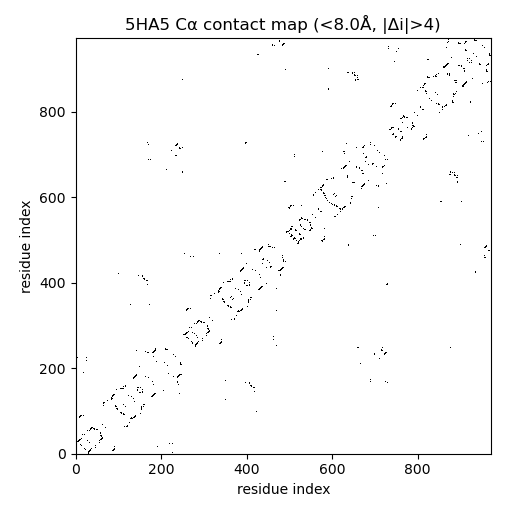0.24 77 ALA A CA 1
ATOM 487 C C . ALA A 1 69 ? -31.765 16.222 41.717 1.00 18.30 77 ALA A C 1
ATOM 488 O O . ALA A 1 69 ? -32.484 16.751 40.858 1.00 18.57 77 ALA A O 1
ATOM 490 N N . VAL A 1 70 ? -31.200 15.027 41.538 1.00 20.79 78 VAL A N 1
ATOM 491 C CA . VAL A 1 70 ? -31.507 14.237 40.350 1.00 18.54 78 VAL A CA 1
ATOM 492 C C . VAL A 1 70 ? -32.986 13.865 40.328 1.00 19.92 78 VAL A C 1
ATOM 493 O O . VAL A 1 70 ? -33.639 13.896 39.276 1.00 14.75 78 VAL A O 1
ATOM 497 N N . ALA A 1 71 ? -33.544 13.503 41.482 1.00 16.00 79 ALA A N 1
ATOM 498 C CA . ALA A 1 71 ? -34.958 13.159 41.499 1.00 16.89 79 ALA A CA 1
ATOM 499 C C . ALA A 1 71 ? -35.811 14.375 41.166 1.00 19.19 79 ALA A C 1
ATOM 500 O O . ALA A 1 71 ? -36.815 14.261 40.452 1.00 19.89 79 ALA A O 1
ATOM 502 N N . ALA A 1 72 ? -35.434 15.548 41.688 1.00 18.37 80 ALA A N 1
ATOM 503 C CA . ALA A 1 72 ? -36.191 16.760 41.380 1.00 24.35 80 ALA A CA 1
ATOM 504 C C . ALA A 1 72 ? -36.210 17.024 39.881 1.00 18.06 80 ALA A C 1
ATOM 505 O O . ALA A 1 72 ? -37.250 17.394 39.323 1.00 19.61 80 ALA A O 1
ATOM 507 N N . LEU A 1 73 ? -35.069 16.835 39.212 1.00 18.33 81 LEU A N 1
ATOM 508 C CA . LEU A 1 73 ? -35.004 17.066 37.770 1.00 14.38 81 LEU A CA 1
ATOM 509 C C . LEU A 1 73 ? -35.884 16.075 37.016 1.00 18.45 81 LEU A C 1
ATOM 510 O O . LEU A 1 73 ? -36.621 16.457 36.097 1.00 17.75 81 LEU A O 1
ATOM 515 N N . ALA A 1 74 ? -35.817 14.794 37.398 1.00 18.90 82 ALA A N 1
ATOM 516 C CA . ALA A 1 74 ? -36.641 13.771 36.759 1.00 21.58 82 ALA A CA 1
ATOM 517 C C . ALA A 1 74 ? -38.125 14.075 36.910 1.00 22.18 82 ALA A C 1
ATOM 518 O O . ALA A 1 74 ? -38.892 13.946 35.945 1.00 19.78 82 ALA A O 1
ATOM 520 N N . ASP A 1 75 ? -38.553 14.482 38.114 1.00 22.16 83 ASP A N 1
ATOM 521 C CA . ASP A 1 75 ? -39.959 14.825 38.322 1.00 28.69 83 ASP A CA 1
ATOM 522 C C . ASP A 1 75 ? -40.367 16.009 37.463 1.00 27.25 83 ASP A C 1
ATOM 523 O O . ASP A 1 75 ? -41.489 16.047 36.936 1.00 25.12 83 ASP A O 1
ATOM 528 N N . ASP A 1 76 ? -39.478 17.001 37.348 1.00 25.12 84 ASP A N 1
ATOM 529 C CA . ASP A 1 76 ? -39.739 18.175 36.523 1.00 22.89 84 ASP A CA 1
ATOM 530 C C . ASP A 1 76 ? -39.905 17.778 35.062 1.00 21.59 84 ASP A C 1
ATOM 531 O O . ASP A 1 76 ? -40.840 18.223 34.383 1.00 26.05 84 ASP A O 1
ATOM 536 N N . ILE A 1 77 ? -39.004 16.930 34.560 1.00 18.93 85 ILE A N 1
ATOM 537 C CA . ILE A 1 77 ? -39.088 16.514 33.166 1.00 22.15 85 ILE A CA 1
ATOM 538 C C . ILE A 1 77 ? -40.377 15.732 32.918 1.00 24.45 85 ILE A C 1
ATOM 539 O O . ILE A 1 77 ? -41.089 15.975 31.935 1.00 21.82 85 ILE A O 1
ATOM 544 N N . LEU A 1 78 ? -40.712 14.796 33.810 1.00 24.74 86 LEU A N 1
ATOM 545 C CA . LEU A 1 78 ? -41.933 14.021 33.615 1.00 25.23 86 LEU A CA 1
ATOM 546 C C . LEU A 1 78 ? -43.161 14.919 33.665 1.00 25.49 86 LEU A C 1
ATOM 547 O O . LEU A 1 78 ? -44.096 14.755 32.871 1.00 26.54 86 LEU A O 1
ATOM 552 N N . SER A 1 79 ? -43.157 15.901 34.566 1.00 28.39 87 SER A N 1
ATOM 553 C CA . SER A 1 79 ? -44.313 16.773 34.733 1.00 29.52 87 SER A CA 1
ATOM 554 C C . SER A 1 79 ? -44.450 17.749 33.571 1.00 25.27 87 SER A C 1
ATOM 555 O O . SER A 1 79 ? -45.560 18.000 33.090 1.00 26.36 87 SER A O 1
ATOM 558 N N . ARG A 1 80 ? -43.332 18.300 33.097 1.00 21.59 88 ARG A N 1
ATOM 559 C CA . ARG A 1 80 ? -43.387 19.332 32.070 1.00 23.86 88 ARG A CA 1
ATOM 560 C C . ARG A 1 80 ? -43.532 18.757 30.668 1.00 22.60 88 ARG A C 1
ATOM 561 O O . ARG A 1 80 ? -44.224 19.349 29.830 1.00 22.00 88 ARG A O 1
ATOM 569 N N . PHE A 1 81 ? -42.879 17.626 30.385 1.00 22.63 89 PHE A N 1
ATOM 570 C CA . PHE A 1 81 ? -42.858 17.060 29.040 1.00 24.56 89 PHE A CA 1
ATOM 571 C C . PHE A 1 81 ? -43.537 15.703 28.907 1.00 27.82 89 PHE A C 1
ATOM 572 O O . PHE A 1 81 ? -43.840 15.297 27.779 1.00 25.10 89 PHE A O 1
ATOM 580 N N . GLY A 1 82 ? -43.801 15.001 30.007 1.00 26.46 90 GLY A N 1
ATOM 581 C CA . GLY A 1 82 ? -44.466 13.720 29.913 1.00 26.32 90 GLY A CA 1
ATOM 582 C C . GLY A 1 82 ? -43.562 12.568 29.553 1.00 29.31 90 GLY A C 1
ATOM 583 O O . GLY A 1 82 ? -44.052 11.450 29.362 1.00 24.50 90 GLY A O 1
ATOM 584 N N . GLY A 1 83 ? -42.262 12.798 29.459 1.00 22.39 91 GLY A N 1
ATOM 585 C CA . GLY A 1 83 ? -41.349 11.741 29.084 1.00 20.48 91 GLY A CA 1
ATOM 586 C C . GLY A 1 83 ? -40.034 12.327 28.622 1.00 20.17 91 GLY A C 1
ATOM 587 O O . GLY A 1 83 ? -39.856 13.546 28.551 1.00 22.77 91 GLY A O 1
ATOM 588 N N . LEU A 1 84 ? -39.117 11.418 28.298 1.00 18.29 92 LEU A N 1
ATOM 589 C CA . LEU A 1 84 ? -37.768 11.767 27.865 1.00 16.83 92 LEU A CA 1
ATOM 590 C C . LEU A 1 84 ? -37.366 10.811 26.756 1.00 16.89 92 LEU A C 1
ATOM 591 O O . LEU A 1 84 ? -37.427 9.592 26.941 1.00 15.62 92 LEU A O 1
ATOM 596 N N . ASP A 1 85 ? -36.945 11.353 25.618 1.00 17.62 93 ASP A N 1
ATOM 597 C CA . ASP A 1 85 ? -36.615 10.496 24.484 1.00 19.76 93 ASP A CA 1
ATOM 598 C C . ASP A 1 85 ? -35.179 10.007 24.494 1.00 20.17 93 ASP A C 1
ATOM 599 O O . ASP A 1 85 ? -34.908 8.888 24.030 1.00 15.97 93 ASP A O 1
ATOM 604 N N . VAL A 1 86 ? -34.236 10.815 24.971 1.00 13.39 94 VAL A N 1
ATOM 605 C CA . VAL A 1 86 ? -32.839 10.388 25.005 1.00 15.19 94 VAL A CA 1
ATOM 606 C C . VAL A 1 86 ? -32.205 10.901 26.287 1.00 16.18 94 VAL A C 1
ATOM 607 O O . VAL A 1 86 ? -32.335 12.085 26.625 1.00 13.25 94 VAL A O 1
ATOM 611 N N . LEU A 1 87 ? -31.511 10.016 26.993 1.00 13.23 95 LEU A N 1
ATOM 612 C CA . LEU A 1 87 ? -30.624 10.394 28.084 1.00 12.22 95 LEU A CA 1
ATOM 613 C C . LEU A 1 87 ? -29.189 10.112 27.665 1.00 13.82 95 LEU A C 1
ATOM 614 O O . LEU A 1 87 ? -28.873 8.997 27.237 1.00 13.98 95 LEU A O 1
ATOM 619 N N . VAL A 1 88 ? -28.327 11.118 27.771 1.00 12.42 96 VAL A N 1
ATOM 620 C CA . VAL A 1 88 ? -26.897 10.948 27.515 1.00 11.79 96 VAL A CA 1
ATOM 621 C C . VAL A 1 88 ? -26.171 11.189 28.828 1.00 13.83 96 VAL A C 1
ATOM 622 O O . VAL A 1 88 ? -26.128 12.326 29.318 1.00 11.97 96 VAL A O 1
ATOM 626 N N . ASN A 1 89 ? -25.592 10.129 29.399 1.00 12.06 97 ASN A N 1
ATOM 627 C CA . ASN A 1 89 ? -24.813 10.266 30.634 1.00 16.72 97 ASN A CA 1
ATOM 628 C C . ASN A 1 89 ? -23.383 10.615 30.258 1.00 16.14 97 ASN A C 1
ATOM 629 O O . ASN A 1 89 ? -22.533 9.742 30.091 1.00 17.96 97 ASN A O 1
ATOM 634 N N . ASN A 1 90 ? -23.106 11.912 30.141 1.00 13.39 98 ASN A N 1
ATOM 635 C CA . ASN A 1 90 ? -21.783 12.357 29.732 1.00 15.82 98 ASN A CA 1
ATOM 636 C C . ASN A 1 90 ? -20.940 12.873 30.889 1.00 14.91 98 ASN A C 1
ATOM 637 O O . ASN A 1 90 ? -19.704 12.854 30.795 1.00 14.62 98 ASN A O 1
ATOM 642 N N . ALA A 1 91 ? -21.572 13.315 31.976 1.00 12.57 99 ALA A N 1
ATOM 643 C CA . ALA A 1 91 ? -20.830 13.932 33.075 1.00 15.89 99 ALA A CA 1
ATOM 644 C C . ALA A 1 91 ? -19.795 12.968 33.651 1.00 15.09 99 ALA A C 1
ATOM 645 O O . ALA A 1 91 ? -20.105 11.820 33.992 1.00 13.40 99 ALA A O 1
ATOM 647 N N . GLY A 1 92 ? -18.568 13.443 33.783 1.00 13.40 100 GLY A N 1
ATOM 648 C CA . GLY A 1 92 ? -17.502 12.556 34.195 1.00 16.25 100 GLY A CA 1
ATOM 649 C C . GLY A 1 92 ? -16.253 13.334 34.525 1.00 19.01 100 GLY A C 1
ATOM 650 O O . GLY A 1 92 ? -16.078 14.478 34.097 1.00 18.60 100 GLY A O 1
ATOM 651 N N . VAL A 1 93 ? -15.402 12.703 35.330 1.00 12.91 101 VAL A N 1
ATOM 652 C CA . VAL A 1 93 ? -14.127 13.272 35.738 1.00 13.98 101 VAL A CA 1
ATOM 653 C C . VAL A 1 93 ? -13.083 12.168 35.649 1.00 17.72 101 VAL A C 1
ATOM 654 O O . VAL A 1 93 ? -13.405 10.981 35.632 1.00 15.41 101 VAL A O 1
ATOM 658 N N . ALA A 1 94 ? -11.819 12.573 35.609 1.00 21.83 102 ALA A N 1
ATOM 659 C CA . ALA A 1 94 ? -10.707 11.632 35.682 1.00 23.93 102 ALA A CA 1
ATOM 660 C C . ALA A 1 94 ? -9.773 12.078 36.807 1.00 24.70 102 ALA A C 1
ATOM 661 O O . ALA A 1 94 ? -10.155 12.801 37.735 1.00 32.90 102 ALA A O 1
ATOM 663 N N . GLY A 1 95 ? -8.517 11.663 36.723 1.00 23.39 103 GLY A N 1
ATOM 664 C CA . GLY A 1 95 ? -7.572 11.935 37.787 1.00 17.89 103 GLY A CA 1
ATOM 665 C C . GLY A 1 95 ? -6.269 11.225 37.511 1.00 18.71 103 GLY A C 1
ATOM 666 O O . GLY A 1 95 ? -6.139 10.442 36.560 1.00 18.97 103 GLY A O 1
ATOM 667 N N . ARG A 1 96 ? -5.286 11.527 38.358 1.00 20.73 104 ARG A N 1
ATOM 668 C CA . ARG A 1 96 ? -3.964 10.927 38.266 1.00 24.30 104 ARG A CA 1
ATOM 669 C C . ARG A 1 96 ? -3.582 10.401 39.639 1.00 25.41 104 ARG A C 1
ATOM 670 O O . ARG A 1 96 ? -3.512 11.172 40.599 1.00 23.42 104 ARG A O 1
ATOM 672 N N . ALA A 1 97 ? -3.346 9.092 39.726 1.00 17.04 105 ALA A N 1
ATOM 673 C CA . ALA A 1 97 ? -2.865 8.437 40.937 1.00 19.00 105 ALA A CA 1
ATOM 674 C C . ALA A 1 97 ? -2.619 6.969 40.624 1.00 20.67 105 ALA A C 1
ATOM 675 O O . ALA A 1 97 ? -3.491 6.312 40.046 1.00 18.66 105 ALA A O 1
ATOM 677 N N . ALA A 1 98 ? -1.439 6.455 40.981 1.00 15.73 106 ALA A N 1
ATOM 678 C CA . ALA A 1 98 ? -1.168 5.031 40.857 1.00 14.87 106 ALA A CA 1
ATOM 679 C C . ALA A 1 98 ? -1.791 4.270 42.026 1.00 14.98 106 ALA A C 1
ATOM 680 O O . ALA A 1 98 ? -1.979 4.812 43.122 1.00 17.71 106 ALA A O 1
ATOM 682 N N . PHE A 1 99 ? -2.085 2.988 41.790 1.00 12.54 107 PHE A N 1
ATOM 683 C CA . PHE A 1 99 ? -2.820 2.197 42.779 1.00 17.02 107 PHE A CA 1
ATOM 684 C C . PHE A 1 99 ? -2.084 2.114 44.109 1.00 16.86 107 PHE A C 1
ATOM 685 O O . PHE A 1 99 ? -2.723 2.041 45.163 1.00 18.45 107 PHE A O 1
ATOM 693 N N . ASP A 1 100 ? -0.756 2.120 44.092 1.00 18.64 108 ASP A N 1
ATOM 694 C CA . ASP A 1 100 ? 0.004 1.999 45.333 1.00 18.08 108 ASP A CA 1
ATOM 695 C C . ASP A 1 100 ? 0.229 3.334 46.032 1.00 21.28 108 ASP A C 1
ATOM 696 O O . ASP A 1 100 ? 1.001 3.393 46.998 1.00 24.37 108 ASP A O 1
ATOM 701 N N . GLN A 1 101 ? -0.402 4.378 45.586 1.00 20.38 109 GLN A N 1
ATOM 702 C CA . GLN A 1 101 ? -0.224 5.632 46.304 1.00 18.18 109 GLN A CA 1
ATOM 703 C C . GLN A 1 101 ? -1.407 5.881 47.231 1.00 22.60 109 GLN A C 1
ATOM 704 O O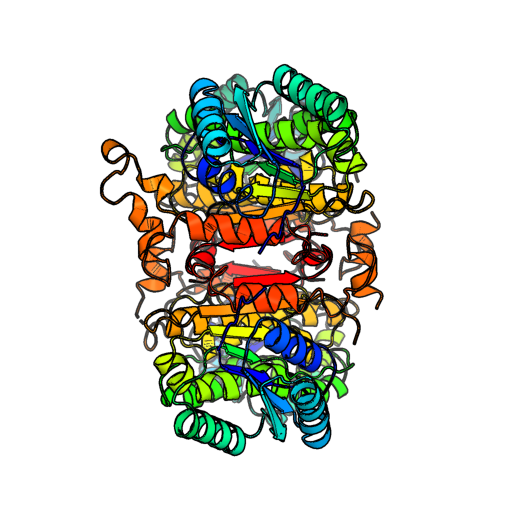 . GLN A 1 101 ? -2.546 5.518 46.905 1.00 22.10 109 GLN A O 1
ATOM 710 N N . PRO A 1 102 ? -1.177 6.512 48.388 1.00 22.83 110 PRO A N 1
ATOM 711 C CA . PRO A 1 102 ? -2.320 6.884 49.241 1.00 20.14 110 PRO A CA 1
ATOM 712 C C . PRO A 1 102 ? -3.320 7.761 48.521 1.00 23.26 110 PRO A C 1
ATOM 713 O O . PRO A 1 102 ? -4.531 7.614 48.737 1.00 24.06 110 PRO A O 1
ATOM 717 N N . GLU A 1 103 ? -2.836 8.663 47.654 1.00 18.87 111 GLU A N 1
ATOM 718 C CA . GLU A 1 103 ? -3.706 9.539 46.869 1.00 23.87 111 GLU A CA 1
ATOM 719 C C . GLU A 1 103 ? -4.731 8.770 46.044 1.00 25.86 111 GLU A C 1
ATOM 720 O O . GLU A 1 103 ? -5.749 9.349 45.633 1.00 18.85 111 GLU A O 1
ATOM 726 N N . ALA A 1 104 ? -4.482 7.489 45.770 1.00 20.77 112 ALA A N 1
ATOM 727 C CA . ALA A 1 104 ? -5.403 6.758 44.908 1.00 19.93 112 ALA A CA 1
ATOM 728 C C . ALA A 1 104 ? -6.793 6.689 45.516 1.00 16.75 112 ALA A C 1
ATOM 729 O O . ALA A 1 104 ? -7.779 6.586 44.786 1.00 13.88 112 ALA A O 1
ATOM 731 N N . VAL A 1 105 ? -6.896 6.774 46.843 1.00 19.87 113 VAL A N 1
ATOM 732 C CA . VAL A 1 105 ? -8.192 6.604 47.490 1.00 17.78 113 VAL A CA 1
ATOM 733 C C . VAL A 1 105 ? -9.083 7.810 47.226 1.00 16.33 113 VAL A C 1
ATOM 734 O O . VAL A 1 105 ? -10.234 7.658 46.809 1.00 14.12 113 VAL A O 1
ATOM 738 N N . GLU A 1 106 ? -8.572 9.028 47.456 1.00 17.38 114 GLU A N 1
ATOM 739 C CA . GLU A 1 106 ? -9.400 10.207 47.202 1.00 17.50 114 GLU A CA 1
ATOM 740 C C . GLU A 1 106 ? -9.777 10.300 45.729 1.00 16.31 114 GLU A C 1
ATOM 741 O O . GLU A 1 106 ? -10.911 10.661 45.387 1.00 13.10 114 GLU A O 1
ATOM 743 N N . VAL A 1 107 ? -8.848 9.962 44.838 1.00 14.98 115 VAL A N 1
ATOM 744 C CA . VAL A 1 107 ? -9.171 9.987 43.415 1.00 14.48 115 VAL A CA 1
ATOM 745 C C . VAL A 1 107 ? -10.250 8.956 43.096 1.00 15.16 115 VAL A C 1
ATOM 746 O O . VAL A 1 107 ? -11.222 9.244 42.385 1.00 12.50 115 VAL A O 1
ATOM 750 N N . TRP A 1 108 ? -10.090 7.735 43.621 1.00 15.23 116 TRP A N 1
ATOM 751 C CA . TRP A 1 108 ? -11.079 6.682 43.417 1.00 13.34 116 TRP A CA 1
ATOM 752 C C . TRP A 1 108 ? -12.472 7.112 43.867 1.00 15.07 116 TRP A C 1
ATOM 753 O O . TRP A 1 108 ? -13.450 6.952 43.128 1.00 13.28 116 TRP A O 1
ATOM 764 N N . ASP A 1 109 ? -12.592 7.644 45.088 1.00 13.78 117 ASP A N 1
ATOM 765 C CA . ASP A 1 109 ? -13.913 8.038 45.575 1.00 14.86 117 ASP A CA 1
ATOM 766 C C . ASP A 1 109 ? -14.542 9.087 44.677 1.00 16.38 117 ASP A C 1
ATOM 767 O O . ASP A 1 109 ? -15.738 9.016 44.365 1.00 13.81 117 ASP A O 1
ATOM 772 N N . ARG A 1 110 ? -13.751 10.069 44.253 1.00 14.95 118 ARG A N 1
ATOM 773 C CA . ARG A 1 110 ? -14.287 11.156 43.445 1.00 14.93 118 ARG A CA 1
ATOM 774 C C . ARG A 1 110 ? -14.719 10.657 42.074 1.00 18.16 118 ARG A C 1
ATOM 775 O O . ARG A 1 110 ? -15.827 10.965 41.609 1.00 15.67 118 ARG A O 1
ATOM 783 N N . VAL A 1 111 ? -13.851 9.886 41.411 1.00 15.03 119 VAL A N 1
ATOM 784 C CA . VAL A 1 111 ? -14.143 9.425 40.054 1.00 15.96 119 VAL A CA 1
ATOM 785 C C . VAL A 1 111 ? -15.290 8.421 40.051 1.00 14.72 119 VAL A C 1
ATOM 786 O O . VAL A 1 111 ? -16.207 8.514 39.226 1.00 17.21 119 VAL A O 1
ATOM 790 N N . ILE A 1 112 ? -15.236 7.415 40.931 1.00 11.81 120 ILE A N 1
ATOM 791 C CA . ILE A 1 112 ? -16.362 6.490 41.056 1.00 11.71 120 ILE A CA 1
ATOM 792 C C . ILE A 1 112 ? -17.650 7.255 41.359 1.00 15.81 120 ILE A C 1
ATOM 793 O O . ILE A 1 112 ? -18.715 6.959 40.804 1.00 15.56 120 ILE A O 1
ATOM 798 N N . GLY A 1 113 ? -17.573 8.256 42.240 1.00 13.26 121 GLY A N 1
ATOM 799 C CA . GLY A 1 113 ? -18.774 8.983 42.626 1.00 13.20 121 GLY A CA 1
ATOM 800 C C . GLY A 1 113 ? -19.467 9.667 41.458 1.00 17.08 121 GLY A C 1
ATOM 801 O O . GLY A 1 113 ? -20.691 9.591 41.321 1.00 15.89 121 GLY A O 1
ATOM 802 N N . VAL A 1 114 ? -18.702 10.335 40.596 1.00 12.20 122 VAL A N 1
ATOM 803 C CA . VAL A 1 114 ? -19.310 11.042 39.466 1.00 12.04 122 VAL A CA 1
ATOM 804 C C . VAL A 1 114 ? -19.636 10.081 38.331 1.00 19.05 122 VAL A C 1
ATOM 805 O O . VAL A 1 114 ? -20.766 10.049 37.823 1.00 15.71 122 VAL A O 1
ATOM 809 N N . ASN A 1 115 ? -18.647 9.286 37.918 1.00 13.42 123 ASN A N 1
ATOM 810 C CA . ASN A 1 115 ? -18.749 8.540 36.663 1.00 13.35 123 ASN A CA 1
ATOM 811 C C . ASN A 1 115 ? -19.715 7.370 36.769 1.00 18.22 123 ASN A C 1
ATOM 812 O O . ASN A 1 115 ? -20.491 7.109 35.844 1.00 22.11 123 ASN A O 1
ATOM 817 N N . LEU A 1 116 ? -19.635 6.608 37.855 1.00 13.61 124 LEU A N 1
ATOM 818 C CA . LEU A 1 116 ? -20.476 5.435 38.016 1.00 13.57 124 LEU A CA 1
ATOM 819 C C . LEU A 1 116 ? -21.714 5.732 38.846 1.00 14.03 124 LEU A C 1
ATOM 820 O O . LEU A 1 116 ? -22.832 5.470 38.403 1.00 13.30 124 LEU A O 1
ATOM 825 N N . GLU A 1 117 ? -21.535 6.278 40.050 1.00 16.33 125 GLU A N 1
ATOM 826 C CA . GLU A 1 117 ? -22.683 6.485 40.927 1.00 15.32 125 GLU A CA 1
ATOM 827 C C . GLU A 1 117 ? -23.591 7.579 40.381 1.00 14.26 125 GLU A C 1
ATOM 828 O O . GLU A 1 117 ? -24.815 7.472 40.472 1.00 15.32 125 GLU A O 1
ATOM 834 N N . GLY A 1 118 ? -23.006 8.619 39.775 1.00 15.77 126 GLY A N 1
ATOM 835 C CA . GLY A 1 118 ? -23.811 9.639 39.122 1.00 13.72 126 GLY A CA 1
ATOM 836 C C . GLY A 1 118 ? -24.600 9.091 37.950 1.00 16.92 126 GLY A C 1
ATOM 837 O O . GLY A 1 118 ? -25.788 9.381 37.799 1.00 17.12 126 GLY A O 1
ATOM 838 N N . ALA A 1 119 ? -23.947 8.291 37.100 1.00 13.57 127 ALA A N 1
ATOM 839 C CA . ALA A 1 119 ? -24.644 7.667 35.976 1.00 17.73 127 ALA A CA 1
ATOM 840 C C . ALA A 1 119 ? -25.773 6.757 36.450 1.00 18.33 127 ALA A C 1
ATOM 841 O O . ALA A 1 119 ? -26.838 6.695 35.819 1.00 16.64 127 ALA A O 1
ATOM 843 N N . PHE A 1 120 ? -25.569 6.038 37.555 1.00 15.87 128 PHE A N 1
ATOM 844 C CA . PHE A 1 120 ? -26.658 5.229 38.095 1.00 15.81 128 PHE A CA 1
ATOM 845 C C . PHE A 1 120 ? -27.794 6.114 38.585 1.00 13.82 128 PHE A C 1
ATOM 846 O O . PHE A 1 120 ? -28.970 5.857 38.284 1.00 16.10 128 PHE A O 1
ATOM 854 N N . ASN A 1 121 ? -27.459 7.175 39.339 1.00 17.27 129 ASN A N 1
ATOM 855 C CA . ASN A 1 121 ? -28.488 8.075 39.864 1.00 15.98 129 ASN A CA 1
ATOM 856 C C . ASN A 1 121 ? -29.377 8.594 38.748 1.00 14.23 129 ASN A C 1
ATOM 857 O O . ASN A 1 121 ? -30.610 8.519 38.824 1.00 15.87 129 ASN A O 1
ATOM 862 N N . VAL A 1 122 ? -28.759 9.165 37.715 1.00 13.54 130 VAL A N 1
ATOM 863 C CA . VAL A 1 122 ? -29.531 9.797 36.653 1.00 13.12 130 VAL A CA 1
ATOM 864 C C . VAL A 1 122 ? -30.302 8.750 35.848 1.00 12.57 130 VAL A C 1
ATOM 865 O O . VAL A 1 122 ? -31.489 8.941 35.531 1.00 16.76 130 VAL A O 1
ATOM 869 N N . SER A 1 123 ? -29.659 7.618 35.538 1.00 13.53 131 SER A N 1
ATOM 870 C CA . SER A 1 123 ? -30.335 6.543 34.810 1.00 17.86 131 SER A CA 1
ATOM 871 C C . SER A 1 123 ? -31.532 6.012 35.583 1.00 16.86 131 SER A C 1
ATOM 872 O O . SER A 1 123 ? -32.629 5.875 35.033 1.00 14.18 131 SER A O 1
ATOM 875 N N . HIS A 1 124 ? -31.336 5.680 36.861 1.00 13.43 132 HIS A N 1
ATOM 876 C CA . HIS A 1 124 ? -32.428 5.092 37.630 1.00 16.90 132 HIS A CA 1
ATOM 877 C C . HIS A 1 124 ? -33.588 6.071 37.773 1.00 20.65 132 HIS A C 1
ATOM 878 O O . HIS A 1 124 ? -34.755 5.698 37.603 1.00 16.83 132 HIS A O 1
ATOM 885 N N . ALA A 1 125 ? -33.284 7.341 38.037 1.00 18.64 133 ALA A N 1
ATOM 886 C CA . ALA A 1 125 ? -34.339 8.315 38.284 1.00 18.02 133 ALA A CA 1
ATOM 887 C C . ALA A 1 125 ? -35.138 8.634 37.022 1.00 15.06 133 ALA A C 1
ATOM 888 O O . ALA A 1 125 ? -36.333 8.934 37.112 1.00 16.68 133 ALA A O 1
ATOM 890 N N . LEU A 1 126 ? -34.524 8.562 35.844 1.00 17.44 134 LEU A N 1
ATOM 891 C CA . LEU A 1 126 ? -35.238 8.914 34.620 1.00 18.20 134 LEU A CA 1
ATOM 892 C C . LEU A 1 126 ? -35.997 7.747 33.994 1.00 18.00 134 LEU A C 1
ATOM 893 O O . LEU A 1 126 ? -36.641 7.938 32.956 1.00 21.03 134 LEU A O 1
ATOM 898 N N . VAL A 1 127 ? -35.973 6.559 34.599 1.00 15.10 135 VAL A N 1
ATOM 899 C CA . VAL A 1 127 ? -36.678 5.419 34.000 1.00 15.09 135 VAL A CA 1
ATOM 900 C C . VAL A 1 127 ? -38.157 5.695 33.773 1.00 17.66 135 VAL A C 1
ATOM 901 O O . VAL A 1 127 ? -38.661 5.366 32.685 1.00 18.09 135 VAL A O 1
ATOM 905 N N . PRO A 1 128 ? -38.922 6.241 34.732 1.00 16.31 136 PRO A N 1
ATOM 906 C CA . PRO A 1 128 ? -40.326 6.560 34.424 1.00 16.50 136 PRO A CA 1
ATOM 907 C C . PRO A 1 128 ? -40.475 7.425 33.182 1.00 23.74 136 PRO A C 1
ATOM 908 O O . PRO A 1 128 ? -41.290 7.114 32.303 1.00 20.14 136 PRO A O 1
ATOM 912 N N . ALA A 1 129 ? -39.682 8.491 33.070 1.00 16.83 137 ALA A N 1
ATOM 913 C CA . ALA A 1 129 ? -39.783 9.357 31.899 1.00 19.80 137 ALA A CA 1
ATOM 914 C C . ALA A 1 129 ? -39.388 8.623 30.622 1.00 20.76 137 ALA A C 1
ATOM 915 O O . ALA A 1 129 ? -39.999 8.833 29.565 1.00 19.31 137 ALA A O 1
ATOM 917 N N . LEU A 1 130 ? -38.370 7.758 30.699 1.00 16.18 138 LEU A N 1
ATOM 918 C CA . LEU A 1 130 ? -37.956 6.990 29.528 1.00 16.73 138 LEU A CA 1
ATOM 919 C C . LEU A 1 130 ? -39.018 5.974 29.123 1.00 20.73 138 LEU A C 1
ATOM 920 O O . LEU A 1 130 ? -39.232 5.739 27.927 1.00 17.85 138 LEU A O 1
ATOM 925 N N . LYS A 1 131 ? -39.687 5.352 30.099 1.00 16.05 139 LYS A N 1
ATOM 926 C CA . LYS A 1 131 ? -40.763 4.415 29.772 1.00 19.87 139 LYS A CA 1
ATOM 927 C C . LYS A 1 131 ? -41.887 5.102 29.011 1.00 26.35 139 LYS A C 1
ATOM 928 O O . LYS A 1 131 ? -42.437 4.544 28.052 1.00 18.59 139 LYS A O 1
ATOM 934 N N . ALA A 1 132 ? -42.258 6.307 29.449 1.00 23.07 140 ALA A N 1
ATOM 935 C CA . ALA A 1 132 ? -43.414 6.987 28.881 1.00 22.34 140 ALA A CA 1
ATOM 936 C C . ALA A 1 132 ? -43.189 7.316 27.416 1.00 22.46 140 ALA A C 1
ATOM 937 O O . ALA A 1 132 ? -44.125 7.249 26.607 1.00 21.52 140 ALA A O 1
ATOM 939 N N . ALA A 1 133 ? -41.949 7.643 27.052 1.00 19.53 141 ALA A N 1
ATOM 940 C CA . ALA A 1 133 ? -41.597 8.053 25.699 1.00 25.91 141 ALA A CA 1
ATOM 941 C C . ALA A 1 133 ? -40.964 6.941 24.874 1.00 20.11 141 ALA A C 1
ATOM 942 O O . ALA A 1 133 ? -40.683 7.159 23.691 1.00 22.91 141 ALA A O 1
ATOM 944 N N . LYS A 1 134 ? -40.752 5.755 25.451 1.00 19.73 142 LYS A N 1
ATOM 945 C CA . LYS A 1 134 ? -39.919 4.721 24.836 1.00 17.14 142 LYS A CA 1
ATOM 946 C C . LYS A 1 134 ? -38.608 5.318 24.334 1.00 22.93 142 LYS A C 1
ATOM 947 O O . LYS A 1 134 ? -38.182 5.111 23.189 1.00 17.25 142 LYS A O 1
ATOM 953 N N . GLY A 1 135 ? -37.965 6.077 25.210 1.00 20.73 143 GLY A N 1
ATOM 954 C CA . GLY A 1 135 ? -36.692 6.678 24.887 1.00 15.59 143 GLY A CA 1
ATOM 955 C C . GLY A 1 135 ? -35.538 5.701 24.987 1.00 16.74 143 GLY A C 1
ATOM 956 O O . GLY A 1 135 ? -35.707 4.508 25.224 1.00 18.92 143 GLY A O 1
ATOM 957 N N . ASN A 1 136 ? -34.326 6.222 24.785 1.00 13.67 144 ASN A N 1
ATOM 958 C CA . ASN A 1 136 ? -33.146 5.380 24.929 1.00 15.10 144 ASN A CA 1
ATOM 959 C C . ASN A 1 136 ? -32.055 6.117 25.690 1.00 15.49 144 ASN A C 1
ATOM 960 O O . ASN A 1 136 ? -32.107 7.336 25.886 1.00 14.67 144 ASN A O 1
ATOM 965 N N . VAL A 1 137 ? -31.070 5.344 26.141 1.00 11.68 145 VAL A N 1
ATOM 966 C CA . VAL A 1 137 ? -29.958 5.852 26.943 1.00 12.76 145 VAL A CA 1
ATOM 967 C C . VAL A 1 137 ? -28.654 5.593 26.205 1.00 14.70 145 VAL A C 1
ATOM 968 O O . VAL A 1 137 ? -28.442 4.495 25.684 1.00 17.15 145 VAL A O 1
ATOM 972 N N . VAL A 1 138 ? -27.766 6.591 26.187 1.00 10.69 146 VAL A N 1
ATOM 973 C CA . VAL A 1 138 ? -26.401 6.423 25.701 1.00 10.30 146 VAL A CA 1
ATOM 974 C C . VAL A 1 138 ? -25.458 6.823 26.836 1.00 13.73 146 VAL A C 1
ATOM 975 O O . VAL A 1 138 ? -25.469 7.980 27.277 1.00 13.69 146 VAL A O 1
ATOM 979 N N . HIS A 1 139 ? -24.673 5.861 27.325 1.00 11.95 147 HIS A N 1
ATOM 980 C CA . HIS A 1 139 ? -23.651 6.140 28.335 1.00 13.27 147 HIS A CA 1
ATOM 981 C C . HIS A 1 139 ? -22.346 6.535 27.670 1.00 11.29 147 HIS A C 1
ATOM 982 O O . HIS A 1 139 ? -22.046 6.108 26.552 1.00 12.75 147 HIS A O 1
ATOM 989 N N . LEU A 1 140 ? -21.540 7.323 28.393 1.00 10.99 148 LEU A N 1
ATOM 990 C CA . LEU A 1 140 ? -20.174 7.619 27.962 1.00 15.23 148 LEU A CA 1
ATOM 991 C C . LEU A 1 140 ? -19.272 6.616 28.665 1.00 16.75 148 LEU A C 1
ATOM 992 O O . LEU A 1 140 ? -19.001 6.738 29.857 1.00 15.36 148 LEU A O 1
ATOM 997 N N . CYS A 1 141 ? -18.867 5.578 27.934 1.00 14.18 149 CYS A N 1
ATOM 998 C CA . CYS A 1 141 ? -17.897 4.606 28.402 1.00 13.91 149 CYS A CA 1
ATOM 999 C C . CYS A 1 141 ? -16.517 5.110 27.975 1.00 18.40 149 CYS A C 1
ATOM 1000 O O . CYS A 1 141 ? -16.322 6.323 27.851 1.00 16.04 149 CYS A O 1
ATOM 1003 N N . SER A 1 142 ? -15.560 4.214 27.734 1.00 14.28 150 SER A N 1
ATOM 1004 C CA . SER A 1 142 ? -14.211 4.636 27.359 1.00 15.36 150 SER A CA 1
ATOM 1005 C C . SER A 1 142 ? -13.452 3.409 26.891 1.00 11.38 150 SER A C 1
ATOM 1006 O O . SER A 1 142 ? -13.803 2.285 27.258 1.00 14.72 150 SER A O 1
ATOM 1009 N N . VAL A 1 143 ? -12.376 3.633 26.123 1.00 10.62 151 VAL A N 1
ATOM 1010 C CA . VAL A 1 143 ? -11.456 2.520 25.881 1.00 11.80 151 VAL A CA 1
ATOM 1011 C C . VAL A 1 143 ? -10.964 1.954 27.206 1.00 13.43 151 VAL A C 1
ATOM 1012 O O . VAL A 1 143 ? -10.675 0.751 27.307 1.00 15.17 151 VAL A O 1
ATOM 1016 N N . ALA A 1 144 ? -10.890 2.793 28.248 1.00 11.26 152 ALA A N 1
ATOM 1017 C CA . ALA A 1 144 ? -10.477 2.308 29.561 1.00 14.10 152 ALA A CA 1
ATOM 1018 C C . ALA A 1 144 ? -11.501 1.378 30.197 1.00 15.29 152 ALA A C 1
ATOM 1019 O O . ALA A 1 144 ? -11.202 0.776 31.228 1.00 14.35 152 ALA A O 1
ATOM 1021 N N . GLY A 1 145 ? -12.700 1.261 29.637 1.00 11.24 153 GLY A N 1
ATOM 1022 C CA . GLY A 1 145 ? -13.588 0.222 30.093 1.00 10.86 153 GLY A CA 1
ATOM 1023 C C . GLY A 1 145 ? -13.265 -1.148 29.552 1.00 16.34 153 GLY A C 1
ATOM 1024 O O . GLY A 1 145 ? -13.958 -2.112 29.879 1.00 14.69 153 GLY A O 1
ATOM 1025 N N . PHE A 1 146 ? -12.255 -1.261 28.695 1.00 10.66 154 PHE A N 1
ATOM 1026 C CA . PHE A 1 146 ? -11.882 -2.539 28.100 1.00 13.70 154 PHE A CA 1
ATOM 1027 C C . PHE A 1 146 ? -10.475 -2.977 28.444 1.00 15.85 154 PHE A C 1
ATOM 1028 O O . PHE A 1 146 ? -10.214 -4.185 28.462 1.00 11.97 154 PHE A O 1
ATOM 1036 N N . VAL A 1 147 ? -9.565 -2.025 28.664 1.00 13.71 155 VAL A N 1
ATOM 1037 C CA . VAL A 1 147 ? -8.167 -2.264 29.019 1.00 11.72 155 VAL A CA 1
ATOM 1038 C C . VAL A 1 147 ? -7.778 -1.161 29.998 1.00 11.04 155 VAL A C 1
ATOM 1039 O O . VAL A 1 147 ? -8.455 -0.141 30.109 1.00 14.77 155 VAL A O 1
ATOM 1043 N N . SER A 1 148 ? -6.655 -1.354 30.702 1.00 11.31 156 SER A N 1
ATOM 1044 C CA . SER A 1 148 ? -6.296 -0.366 31.717 1.00 11.09 156 SER A CA 1
ATOM 1045 C C . SER A 1 148 ? -5.778 0.929 31.094 1.00 13.00 156 SER A C 1
ATOM 1046 O O . SER A 1 148 ? -5.958 2.004 31.675 1.00 14.09 156 SER A O 1
ATOM 1049 N N . GLY A 1 149 ? -5.124 0.855 29.937 1.00 12.45 157 GLY A N 1
ATOM 1050 C CA . GLY A 1 149 ? -4.622 2.065 29.301 1.00 12.61 157 GLY A CA 1
ATOM 1051 C C . GLY A 1 149 ? -3.729 2.857 30.241 1.00 17.34 157 GLY A C 1
ATOM 1052 O O . GLY A 1 149 ? -2.941 2.296 31.013 1.00 15.12 157 GLY A O 1
ATOM 1053 N N . GLY A 1 150 ? -3.860 4.184 30.198 1.00 15.82 158 GLY A N 1
ATOM 1054 C CA . GLY A 1 150 ? -3.066 5.049 31.062 1.00 15.61 158 GLY A CA 1
ATOM 1055 C C . GLY A 1 150 ? -3.846 5.737 32.159 1.00 18.21 158 GLY A C 1
ATOM 1056 O O . GLY A 1 150 ? -3.293 6.620 32.828 1.00 15.66 158 GLY A O 1
ATOM 1057 N N . SER A 1 151 ? -5.094 5.358 32.395 1.00 12.61 159 SER A N 1
ATOM 1058 C CA . SER A 1 151 ? -5.964 6.073 33.320 1.00 14.56 159 SER A CA 1
ATOM 1059 C C . SER A 1 151 ? -5.841 5.562 34.758 1.00 12.55 159 SER A C 1
ATOM 1060 O O . SER A 1 151 ? -5.390 4.446 35.021 1.00 14.32 159 SER A O 1
ATOM 1063 N N . THR A 1 152 ? -6.269 6.401 35.696 1.00 16.25 160 THR A N 1
ATOM 1064 C CA . THR A 1 152 ? -6.201 6.025 37.100 1.00 13.08 160 THR A CA 1
ATOM 1065 C C . THR A 1 152 ? -7.230 4.935 37.407 1.00 12.66 160 THR A C 1
ATOM 1066 O O . THR A 1 152 ? -8.248 4.795 36.723 1.00 12.83 160 THR A O 1
ATOM 1070 N N . ALA A 1 153 ? -6.939 4.146 38.446 1.00 14.95 161 ALA A N 1
ATOM 1071 C CA . ALA A 1 153 ? -7.785 3.004 38.787 1.00 15.04 161 ALA A CA 1
ATOM 1072 C C . ALA A 1 153 ? -9.263 3.381 38.888 1.00 16.96 161 ALA A C 1
ATOM 1073 O O . ALA A 1 153 ? -10.130 2.683 38.350 1.00 12.10 161 ALA A O 1
ATOM 1075 N N . GLY A 1 154 ? -9.581 4.479 39.577 1.00 13.52 162 GLY A N 1
ATOM 1076 C CA . GLY A 1 154 ? -10.987 4.846 39.695 1.00 12.85 162 GLY A CA 1
ATOM 1077 C C . GLY A 1 154 ? -11.645 5.069 38.346 1.00 17.37 162 GLY A C 1
ATOM 1078 O O . GLY A 1 154 ? -12.818 4.741 38.158 1.00 12.82 162 GLY A O 1
ATOM 1079 N N . TYR A 1 155 ? -10.893 5.600 37.381 1.00 12.64 163 TYR A N 1
ATOM 1080 C CA . TYR A 1 155 ? -11.454 5.864 36.060 1.00 12.17 163 TYR A CA 1
ATOM 1081 C C . TYR A 1 155 ? -11.659 4.572 35.288 1.00 11.33 163 TYR A C 1
ATOM 1082 O O . TYR A 1 155 ? -12.728 4.352 34.693 1.00 13.44 163 TYR A O 1
ATOM 1091 N N . VAL A 1 156 ? -10.626 3.726 35.257 1.00 11.56 164 VAL A N 1
ATOM 1092 C CA . VAL A 1 156 ? -10.710 2.433 34.584 1.00 12.43 164 VAL A CA 1
ATOM 1093 C C . VAL A 1 156 ? -11.905 1.654 35.113 1.00 13.99 164 VAL A C 1
ATOM 1094 O O . VAL A 1 156 ? -12.743 1.162 34.347 1.00 11.34 164 VAL A O 1
ATOM 1098 N N . VAL A 1 157 ? -12.012 1.559 36.440 1.00 12.36 165 VAL A N 1
ATOM 1099 C CA . VAL A 1 157 ? -13.075 0.763 37.048 1.00 13.31 165 VAL A CA 1
ATOM 1100 C C . VAL A 1 157 ? -14.433 1.400 36.798 1.00 16.21 165 VAL A C 1
ATOM 1101 O O . VAL A 1 157 ? -15.421 0.706 36.533 1.00 12.49 165 VAL A O 1
ATOM 1105 N N . SER A 1 158 ? -14.516 2.725 36.870 1.00 12.05 166 SER A N 1
ATOM 1106 C CA . SER A 1 158 ? -15.805 3.358 36.612 1.00 12.21 166 SER A CA 1
ATOM 1107 C C . SER A 1 158 ? -16.279 3.069 35.196 1.00 12.15 166 SER A C 1
ATOM 1108 O O . SER A 1 158 ? -17.474 2.864 34.970 1.00 12.79 166 SER A O 1
ATOM 1111 N N . LYS A 1 159 ? -15.362 3.014 34.233 1.00 13.38 167 LYS A N 1
ATOM 1112 C CA . LYS A 1 159 ? -15.797 2.812 32.853 1.00 13.07 167 LYS A CA 1
ATOM 1113 C C . LYS A 1 159 ? -16.079 1.345 32.549 1.00 11.96 167 LYS A C 1
ATOM 1114 O O . LYS A 1 159 ? -16.983 1.042 31.761 1.00 12.29 167 LYS A O 1
ATOM 1120 N N . GLY A 1 160 ? -15.335 0.416 33.155 1.00 10.18 168 GLY A N 1
ATOM 1121 C CA . GLY A 1 160 ? -15.733 -0.982 33.070 1.00 12.95 168 GLY A CA 1
ATOM 1122 C C . GLY A 1 160 ? -17.083 -1.229 33.724 1.00 16.08 168 GLY A C 1
ATOM 1123 O O . GLY A 1 160 ? -17.901 -2.009 33.221 1.00 11.58 168 GLY A O 1
ATOM 1124 N N . ALA A 1 161 ? -17.341 -0.551 34.841 1.00 12.12 169 ALA A N 1
ATOM 1125 C CA . ALA A 1 161 ? -18.661 -0.609 35.474 1.00 10.13 169 ALA A CA 1
ATOM 1126 C C . ALA A 1 161 ? -19.745 -0.076 34.547 1.00 9.81 169 ALA A C 1
ATOM 1127 O O . ALA A 1 161 ? -20.848 -0.638 34.479 1.00 16.11 169 ALA A O 1
ATOM 1129 N N . ILE A 1 162 ? -19.454 1.015 33.830 1.00 11.54 170 ILE A N 1
ATOM 1130 C CA . ILE A 1 162 ? -20.423 1.586 32.891 1.00 13.61 170 ILE A CA 1
ATOM 1131 C C . ILE A 1 162 ? -20.717 0.605 31.770 1.00 13.97 170 ILE A C 1
ATOM 1132 O O . ILE A 1 162 ? -21.850 0.511 31.276 1.00 13.60 170 ILE A O 1
ATOM 1137 N N . ARG A 1 163 ? -19.691 -0.111 31.316 1.00 10.45 171 ARG A N 1
ATOM 1138 C CA . ARG A 1 163 ? -19.902 -1.145 30.308 1.00 12.19 171 ARG A CA 1
ATOM 1139 C C . ARG A 1 163 ? -20.899 -2.194 30.796 1.00 17.02 171 ARG A C 1
ATOM 1140 O O . ARG A 1 163 ? -21.830 -2.575 30.073 1.00 11.24 171 ARG A O 1
ATOM 1148 N N . SER A 1 164 ? -20.715 -2.681 32.026 1.00 11.13 172 SER A N 1
ATOM 1149 C CA . SER A 1 164 ? -21.663 -3.642 32.591 1.00 13.14 172 SER A CA 1
ATOM 1150 C C . SER A 1 164 ? -23.026 -3.005 32.865 1.00 13.39 172 SER A C 1
ATOM 1151 O O . SER A 1 164 ? -24.071 -3.650 32.686 1.00 13.27 172 SER A O 1
ATOM 1154 N N . LEU A 1 165 ? -23.040 -1.761 33.335 1.00 9.76 173 LEU A N 1
ATOM 1155 C CA . LEU A 1 165 ? -24.309 -1.063 33.533 1.00 10.31 173 LEU A CA 1
ATOM 1156 C C . LEU A 1 165 ? -25.116 -1.008 32.240 1.00 14.77 173 LEU A C 1
ATOM 1157 O O . LEU A 1 165 ? -26.348 -1.149 32.256 1.00 14.33 173 LEU A O 1
ATOM 1162 N N . THR A 1 166 ? -24.435 -0.809 31.111 1.00 12.35 174 THR A N 1
ATOM 1163 C CA . THR A 1 166 ? -25.108 -0.796 29.810 1.00 10.86 174 THR A CA 1
ATOM 1164 C C . THR A 1 166 ? -25.842 -2.108 29.559 1.00 11.21 174 THR A C 1
ATOM 1165 O O . THR A 1 166 ? -26.996 -2.118 29.103 1.00 12.94 174 THR A O 1
ATOM 1169 N N . GLN A 1 167 ? -25.180 -3.227 29.850 1.00 11.64 175 GLN A N 1
ATOM 1170 C CA . GLN A 1 167 ? -25.761 -4.537 29.584 1.00 15.20 175 GLN A CA 1
ATOM 1171 C C . GLN A 1 167 ? -26.984 -4.790 30.449 1.00 15.23 175 GLN A C 1
ATOM 1172 O O . GLN A 1 167 ? -28.008 -5.273 29.956 1.00 14.77 175 GLN A O 1
ATOM 1178 N N . VAL A 1 168 ? -26.887 -4.500 31.750 1.00 15.31 176 VAL A N 1
ATOM 1179 C CA . VAL A 1 168 ? -27.966 -4.886 32.651 1.00 12.28 176 VAL A CA 1
ATOM 1180 C C . VAL A 1 168 ? -29.132 -3.910 32.555 1.00 14.03 176 VAL A C 1
ATOM 1181 O O . VAL A 1 168 ? -30.297 -4.312 32.680 1.00 15.04 176 VAL A O 1
ATOM 1185 N N . MET A 1 169 ? -28.861 -2.626 32.329 1.00 16.64 177 MET A N 1
ATOM 1186 C CA . MET A 1 169 ? -29.954 -1.710 32.024 1.00 15.62 177 MET A CA 1
ATOM 1187 C C . MET A 1 169 ? -30.669 -2.132 30.749 1.00 15.00 177 MET A C 1
ATOM 1188 O O . MET A 1 169 ? -31.902 -2.114 30.687 1.00 15.33 177 MET A O 1
ATOM 1193 N N . ALA A 1 170 ? -29.912 -2.510 29.716 1.00 13.32 178 ALA A N 1
ATOM 1194 C CA . ALA A 1 170 ? -30.547 -2.956 28.477 1.00 12.90 178 ALA A CA 1
ATOM 1195 C C . ALA A 1 170 ? -31.444 -4.165 28.718 1.00 12.14 178 ALA A C 1
ATOM 1196 O O . ALA A 1 170 ? -32.543 -4.257 28.159 1.00 15.46 178 ALA A O 1
ATOM 1198 N N . ARG A 1 171 ? -30.991 -5.095 29.557 1.00 12.87 179 ARG A N 1
ATOM 1199 C CA . ARG A 1 171 ? -31.774 -6.294 29.846 1.00 13.00 179 ARG A CA 1
ATOM 1200 C C . ARG A 1 171 ? -33.078 -5.930 30.538 1.00 12.79 179 ARG A C 1
ATOM 1201 O O . ARG A 1 171 ? -34.162 -6.356 30.123 1.00 15.78 179 ARG A O 1
ATOM 1209 N N . ASP A 1 172 ? -32.995 -5.113 31.583 1.00 11.79 180 ASP A N 1
ATOM 1210 C CA . ASP A 1 172 ? -34.171 -4.829 32.398 1.00 14.37 180 ASP A CA 1
ATOM 1211 C C . ASP A 1 172 ? -35.119 -3.840 31.737 1.00 15.53 180 ASP A C 1
ATOM 1212 O O . ASP A 1 172 ? -36.315 -3.837 32.062 1.00 16.94 180 ASP A O 1
ATOM 1217 N N . LEU A 1 173 ? -34.622 -2.993 30.833 1.00 14.93 181 LEU A N 1
ATOM 1218 C CA . LEU A 1 173 ? -35.465 -1.979 30.211 1.00 14.10 181 LEU A CA 1
ATOM 1219 C C . LEU A 1 173 ? -35.947 -2.355 28.813 1.00 19.07 181 LEU A C 1
ATOM 1220 O O . LEU A 1 173 ? -36.861 -1.696 28.299 1.00 17.59 181 LEU A O 1
ATOM 1225 N N . ALA A 1 174 ? -35.387 -3.399 28.197 1.00 17.20 182 ALA A N 1
ATOM 1226 C CA . ALA A 1 174 ? -35.884 -3.842 26.893 1.00 17.07 182 ALA A CA 1
ATOM 1227 C C . ALA A 1 174 ? -37.387 -4.121 26.860 1.00 15.49 182 ALA A C 1
ATOM 1228 O O . ALA A 1 174 ? -38.028 -3.736 25.867 1.00 19.53 182 ALA A O 1
ATOM 1230 N N . PRO A 1 175 ? -38.001 -4.785 27.855 1.00 16.54 183 PRO A N 1
ATOM 1231 C CA . PRO A 1 175 ? -39.465 -5.002 27.794 1.00 19.44 183 PRO A CA 1
ATOM 1232 C C . PRO A 1 175 ? -40.270 -3.720 27.779 1.00 21.23 183 PRO A C 1
ATOM 1233 O O . PRO A 1 175 ? -41.453 -3.740 27.409 1.00 19.77 183 PRO A O 1
ATOM 1237 N N . HIS A 1 176 ? -39.672 -2.609 28.187 1.00 22.68 184 HIS A N 1
ATOM 1238 C CA . HIS A 1 176 ? -40.300 -1.302 28.145 1.00 21.90 184 HIS A CA 1
ATOM 1239 C C . HIS A 1 176 ? -39.949 -0.521 26.883 1.00 26.04 184 HIS A C 1
ATOM 1240 O O . HIS A 1 176 ? -40.294 0.661 26.787 1.00 22.32 184 HIS A O 1
ATOM 1247 N N . GLY A 1 177 ? -39.275 -1.156 25.921 1.00 19.81 185 GLY A N 1
ATOM 1248 C CA . GLY A 1 177 ? -38.917 -0.510 24.674 1.00 18.87 185 GLY A CA 1
ATOM 1249 C C . GLY A 1 177 ? -37.818 0.528 24.776 1.00 19.88 185 GLY A C 1
ATOM 1250 O O . GLY A 1 177 ? -37.746 1.418 23.923 1.00 19.87 185 GLY A O 1
ATOM 1251 N N . ILE A 1 178 ? -36.962 0.441 25.793 1.00 18.40 186 ILE A N 1
ATOM 1252 C CA . ILE A 1 178 ? -35.889 1.403 26.041 1.00 18.34 186 ILE A CA 1
ATOM 1253 C C . ILE A 1 178 ? -34.576 0.736 25.646 1.00 21.85 186 ILE A C 1
ATOM 1254 O O . ILE A 1 178 ? -34.159 -0.231 26.291 1.00 17.00 186 ILE A O 1
ATOM 1259 N N . ARG A 1 179 ? -33.911 1.244 24.602 1.00 12.60 187 ARG A N 1
ATOM 1260 C CA . ARG A 1 179 ? -32.574 0.761 24.286 1.00 12.65 187 ARG A CA 1
ATOM 1261 C C . ARG A 1 179 ? -31.549 1.433 25.198 1.00 12.03 187 ARG A C 1
ATOM 1262 O O . ARG A 1 179 ? -31.729 2.575 25.631 1.00 15.39 187 ARG A O 1
ATOM 1270 N N . VAL A 1 180 ? -30.481 0.700 25.522 1.00 12.91 188 VAL A N 1
ATOM 1271 C CA . VAL A 1 180 ? -29.394 1.247 26.340 1.00 12.02 188 VAL A CA 1
ATOM 1272 C C . VAL A 1 180 ? -28.077 0.843 25.694 1.00 11.71 188 VAL A C 1
ATOM 1273 O O . VAL A 1 180 ? -27.767 -0.357 25.602 1.00 13.66 188 VAL A O 1
ATOM 1277 N N . ASN A 1 181 ? -27.298 1.838 25.265 1.00 10.24 189 ASN A N 1
ATOM 1278 C CA . ASN A 1 181 ? -26.008 1.626 24.616 1.00 12.86 189 ASN A CA 1
ATOM 1279 C C . ASN A 1 181 ? -24.972 2.588 25.199 1.00 14.17 189 ASN A C 1
ATOM 1280 O O . ASN A 1 181 ? -25.281 3.431 26.049 1.00 13.32 189 ASN A O 1
ATOM 1285 N N . ALA A 1 182 ? -23.731 2.471 24.723 1.00 14.42 190 ALA A N 1
ATOM 1286 C CA . ALA A 1 182 ? -22.661 3.358 25.164 1.00 12.73 190 ALA A CA 1
ATOM 1287 C C . ALA A 1 182 ? -21.677 3.558 24.020 1.00 12.82 190 ALA A C 1
ATOM 1288 O O . ALA A 1 182 ? -21.537 2.707 23.140 1.00 15.39 190 ALA A O 1
ATOM 1290 N N . VAL A 1 183 ? -20.979 4.689 24.045 1.00 9.96 191 VAL A N 1
ATOM 1291 C CA . VAL A 1 183 ? -19.820 4.888 23.180 1.00 9.42 191 VAL A CA 1
ATOM 1292 C C . VAL A 1 183 ? -18.579 4.756 24.045 1.00 15.57 191 VAL A C 1
ATOM 1293 O O . VAL A 1 183 ? -18.577 5.140 25.220 1.00 16.58 191 VAL A O 1
ATOM 1297 N N . ALA A 1 184 ? -17.507 4.231 23.456 1.00 13.44 192 ALA A N 1
ATOM 1298 C CA . ALA A 1 184 ? -16.242 4.040 24.171 1.00 13.42 192 ALA A CA 1
ATOM 1299 C C . ALA A 1 184 ? -15.151 4.817 23.447 1.00 13.73 192 ALA A C 1
ATOM 1300 O O . ALA A 1 184 ? -14.370 4.245 22.673 1.00 14.09 192 ALA A O 1
ATOM 1302 N N . PRO A 1 185 ? -15.062 6.122 23.669 1.00 14.66 193 PRO A N 1
ATOM 1303 C CA . PRO A 1 185 ? -14.072 6.918 22.952 1.00 11.85 193 PRO A CA 1
ATOM 1304 C C . PRO A 1 185 ? -12.663 6.695 23.482 1.00 12.55 193 PRO A C 1
ATOM 1305 O O . PRO A 1 185 ? -12.446 6.276 24.619 1.00 13.54 193 PRO A O 1
ATOM 1309 N N . GLY A 1 186 ? -11.701 6.943 22.604 1.00 16.75 194 GLY A N 1
ATOM 1310 C CA . GLY A 1 186 ? -10.342 7.221 23.020 1.00 20.32 194 GLY A CA 1
ATOM 1311 C C . GLY A 1 186 ? -10.258 8.683 23.407 1.00 21.56 194 GLY A C 1
ATOM 1312 O O . GLY A 1 186 ? -11.239 9.286 23.850 1.00 29.13 194 GLY A O 1
ATOM 1313 N N . ILE A 1 187 ? -9.103 9.279 23.205 1.00 18.46 195 ILE A N 1
ATOM 1314 C CA . ILE A 1 187 ? -8.983 10.709 23.462 1.00 17.01 195 ILE A CA 1
ATOM 1315 C C . ILE A 1 187 ? -9.598 11.472 22.298 1.00 25.84 195 ILE A C 1
ATOM 1316 O O . ILE A 1 187 ? -9.380 11.134 21.125 1.00 26.03 195 ILE A O 1
ATOM 1321 N N . MET A 1 188 ? -10.381 12.498 22.609 1.00 24.04 196 MET A N 1
ATOM 1322 C CA . MET A 1 188 ? -10.843 13.427 21.583 1.00 18.99 196 MET A CA 1
ATOM 1323 C C . MET A 1 188 ? -10.426 14.846 21.961 1.00 21.70 196 MET A C 1
ATOM 1324 O O . MET A 1 188 ? -9.953 15.110 23.073 1.00 20.63 196 MET A O 1
ATOM 1329 N N . MET A 1 189 ? -10.557 15.758 20.992 1.00 20.73 197 MET A N 1
ATOM 1330 C CA . MET A 1 189 ? -9.910 17.064 21.109 1.00 28.72 197 MET A CA 1
ATOM 1331 C C . MET A 1 189 ? -10.393 17.856 22.318 1.00 29.38 197 MET A C 1
ATOM 1332 O O . MET A 1 189 ? -9.612 18.616 22.908 1.00 29.38 197 MET A O 1
ATOM 1337 N N . SER A 1 190 ? -11.668 17.715 22.693 1.00 22.94 198 SER A N 1
ATOM 1338 C CA . SER A 1 190 ? -12.175 18.472 23.832 1.00 31.76 198 SER A CA 1
ATOM 1339 C C . SER A 1 190 ? -11.397 18.149 25.106 1.00 37.46 198 SER A C 1
ATOM 1340 O O . SER A 1 190 ? -11.221 19.020 25.965 1.00 33.54 198 SER A O 1
ATOM 1343 N N . GLU A 1 191 ? -10.888 16.923 25.229 1.00 32.93 199 GLU A N 1
ATOM 1344 C CA . GLU A 1 191 ? -10.099 16.561 26.402 1.00 29.06 199 GLU A CA 1
ATOM 1345 C C . GLU A 1 191 ? -8.720 17.207 26.418 1.00 32.81 199 GLU A C 1
ATOM 1346 O O . GLU A 1 191 ? -8.066 17.187 27.465 1.00 28.45 199 GLU A O 1
ATOM 1352 N N . MET A 1 192 ? -8.278 17.789 25.300 1.00 35.66 200 MET A N 1
ATOM 1353 C CA . MET A 1 192 ? -7.001 18.487 25.185 1.00 30.10 200 MET A CA 1
ATOM 1354 C C . MET A 1 192 ? -7.142 19.998 25.303 1.00 32.75 200 MET A C 1
ATOM 1355 O O . MET A 1 192 ? -6.177 20.719 25.034 1.00 39.45 200 MET A O 1
ATOM 1360 N N . ALA A 1 193 ? -8.321 20.490 25.694 1.00 37.66 201 ALA A N 1
ATOM 1361 C CA . ALA A 1 193 ? -8.636 21.910 25.550 1.00 39.67 201 ALA A CA 1
ATOM 1362 C C . ALA A 1 193 ? -7.830 22.797 26.496 1.00 38.71 201 ALA A C 1
ATOM 1363 O O . ALA A 1 193 ? -7.503 23.938 26.138 1.00 35.45 201 ALA A O 1
ATOM 1365 N N . VAL A 1 194 ? -7.520 22.324 27.700 1.00 39.18 202 VAL A N 1
ATOM 1366 C CA . VAL A 1 194 ? -6.811 23.128 28.692 1.00 46.27 202 VAL A CA 1
ATOM 1367 C C . VAL A 1 194 ? -5.333 22.752 28.633 1.00 44.97 202 VAL A C 1
ATOM 1368 O O . VAL A 1 194 ? -4.950 21.644 29.023 1.00 42.97 202 VAL A O 1
ATOM 1372 N N . ALA A 1 195 ? -4.497 23.686 28.165 1.00 42.90 203 ALA A N 1
ATOM 1373 C CA . ALA A 1 195 ? -3.097 23.374 27.872 1.00 46.80 203 ALA A CA 1
ATOM 1374 C C . ALA A 1 195 ? -2.313 23.009 29.133 1.00 46.42 203 ALA A C 1
ATOM 1375 O O . ALA A 1 195 ? -1.584 22.010 29.151 1.00 47.18 203 ALA A O 1
ATOM 1377 N N . GLN A 1 196 ? -2.444 23.805 30.199 1.00 43.36 204 GLN A N 1
ATOM 1378 C CA . GLN A 1 196 ? -1.667 23.543 31.410 1.00 48.64 204 GLN A CA 1
ATOM 1379 C C . GLN A 1 196 ? -2.011 22.197 32.051 1.00 50.26 204 GLN A C 1
ATOM 1380 O O . GLN A 1 196 ? -1.230 21.693 32.868 1.00 52.57 204 GLN A O 1
ATOM 1382 N N . LEU A 1 197 ? -3.146 21.598 31.698 1.00 40.59 205 LEU A N 1
ATOM 1383 C CA . LEU A 1 197 ? -3.519 20.288 32.220 1.00 44.52 205 LEU A CA 1
ATOM 1384 C C . LEU A 1 197 ? -3.050 19.136 31.333 1.00 49.60 205 LEU A C 1
ATOM 1385 O O . LEU A 1 197 ? -3.280 17.969 31.681 1.00 48.11 205 LEU A O 1
ATOM 1390 N N . ASN A 1 198 ? -2.405 19.428 30.202 1.00 43.09 206 ASN A N 1
ATOM 1391 C CA . ASN A 1 198 ? -1.852 18.397 29.322 1.00 43.26 206 ASN A CA 1
ATOM 1392 C C . ASN A 1 198 ? -0.400 18.180 29.729 1.00 37.02 206 ASN A C 1
ATOM 1393 O O . ASN A 1 198 ? 0.484 18.953 29.355 1.00 34.69 206 ASN A O 1
ATOM 1398 N N . ARG A 1 199 ? -0.147 17.136 30.505 1.00 33.22 207 ARG A N 1
ATOM 1399 C CA . ARG A 1 199 ? 1.221 16.869 30.918 1.00 32.13 207 ARG A CA 1
ATOM 1400 C C . ARG A 1 199 ? 2.028 16.361 29.724 1.00 27.96 207 ARG A C 1
ATOM 1401 O O . ARG A 1 199 ? 1.486 15.656 28.868 1.00 24.02 207 ARG A O 1
ATOM 1403 N N . PRO A 1 200 ? 3.306 16.729 29.619 1.00 30.45 208 PRO A N 1
ATOM 1404 C CA . PRO A 1 200 ? 4.149 16.182 28.547 1.00 26.81 208 PRO A CA 1
ATOM 1405 C C . PRO A 1 200 ? 4.201 14.666 28.631 1.00 25.50 208 PRO A C 1
ATOM 1406 O O . PRO A 1 200 ? 4.472 14.100 29.692 1.00 25.16 208 PRO A O 1
ATOM 1410 N N . GLY A 1 201 ? 3.948 14.011 27.502 1.00 23.11 209 GLY A N 1
ATOM 1411 C CA . GLY A 1 201 ? 3.879 12.566 27.472 1.00 29.31 209 GLY A CA 1
ATOM 1412 C C . GLY A 1 201 ? 2.558 11.989 27.926 1.00 25.02 209 GLY A C 1
ATOM 1413 O O . GLY A 1 201 ? 2.386 10.766 27.875 1.00 24.46 209 GLY A O 1
ATOM 1414 N N . GLY A 1 202 ? 1.611 12.830 28.349 1.00 21.12 210 GLY A N 1
ATOM 1415 C CA . GLY A 1 202 ? 0.397 12.337 28.973 1.00 22.46 210 GLY A CA 1
ATOM 1416 C C . GLY A 1 202 ? -0.535 11.572 28.054 1.00 21.72 210 GLY A C 1
ATOM 1417 O O . GLY A 1 202 ? -1.362 10.794 28.543 1.00 23.42 210 GLY A O 1
ATOM 1418 N N . THR A 1 203 ? -0.442 11.775 26.739 1.00 20.15 211 THR A N 1
ATOM 1419 C CA . THR A 1 203 ? -1.278 11.024 25.808 1.00 22.23 211 THR A CA 1
ATOM 1420 C C . THR A 1 203 ? -0.547 9.871 25.136 1.00 21.86 211 THR A C 1
ATOM 1421 O O . THR A 1 203 ? -1.137 9.210 24.269 1.00 14.53 211 THR A O 1
ATOM 1425 N N . ASP A 1 204 ? 0.711 9.612 25.508 1.00 19.04 212 ASP A N 1
ATOM 1426 C CA . ASP A 1 204 ? 1.492 8.576 24.829 1.00 17.78 212 ASP A CA 1
ATOM 1427 C C . ASP A 1 204 ? 0.829 7.205 24.915 1.00 18.38 212 ASP A C 1
ATOM 1428 O O . ASP A 1 204 ? 0.909 6.415 23.966 1.00 15.10 212 ASP A O 1
ATOM 1433 N N . TRP A 1 205 ? 0.216 6.883 26.063 1.00 19.18 213 TRP A N 1
ATOM 1434 C CA . TRP A 1 205 ? -0.464 5.597 26.217 1.00 18.82 213 TRP A CA 1
ATOM 1435 C C . TRP A 1 205 ? -1.457 5.367 25.082 1.00 20.90 213 TRP A C 1
ATOM 1436 O O . TRP A 1 205 ? -1.616 4.239 24.593 1.00 13.78 213 TRP A O 1
ATOM 1447 N N . PHE A 1 206 ? -2.106 6.434 24.625 1.00 16.59 214 PHE A N 1
ATOM 1448 C CA . PHE A 1 206 ? -3.086 6.355 23.547 1.00 13.24 214 PHE A CA 1
ATOM 1449 C C . PHE A 1 206 ? -2.441 6.506 22.173 1.00 18.64 214 PHE A C 1
ATOM 1450 O O . PHE A 1 206 ? -2.684 5.690 21.276 1.00 15.13 214 PHE A O 1
ATOM 1458 N N . MET A 1 207 ? -1.617 7.544 22.005 1.00 20.05 215 MET A N 1
ATOM 1459 C CA . MET A 1 207 ? -1.026 7.832 20.701 1.00 20.62 215 MET A CA 1
ATOM 1460 C C . MET A 1 207 ? -0.114 6.703 20.223 1.00 19.30 215 MET A C 1
ATOM 1461 O O . MET A 1 207 ? 0.004 6.479 19.014 1.00 18.07 215 MET A O 1
ATOM 1466 N N . ASN A 1 208 ? 0.532 5.981 21.144 1.00 16.04 216 ASN A N 1
ATOM 1467 C CA . ASN A 1 208 ? 1.429 4.901 20.738 1.00 19.61 216 ASN A CA 1
ATOM 1468 C C . ASN A 1 208 ? 0.684 3.720 20.129 1.00 20.73 216 ASN A C 1
ATOM 1469 O O . ASN A 1 208 ? 1.308 2.882 19.471 1.00 20.04 216 ASN A O 1
ATOM 1474 N N . ARG A 1 209 ? -0.628 3.643 20.312 1.00 15.54 217 ARG A N 1
ATOM 1475 C CA . ARG A 1 209 ? -1.395 2.483 19.892 1.00 12.62 217 ARG A CA 1
ATOM 1476 C C . ARG A 1 209 ? -2.489 2.793 18.880 1.00 15.86 217 ARG A C 1
ATOM 1477 O O . ARG A 1 209 ? -2.852 1.905 18.108 1.00 19.66 217 ARG A O 1
ATOM 1485 N N . VAL A 1 210 ? -3.023 4.021 18.864 1.00 15.21 218 VAL A N 1
ATOM 1486 C CA . VAL A 1 210 ? -4.156 4.335 17.993 1.00 12.15 218 VAL A CA 1
ATOM 1487 C C . VAL A 1 210 ? -3.730 4.191 16.534 1.00 17.51 218 VAL A C 1
ATOM 1488 O O . VAL A 1 210 ? -2.655 4.653 16.131 1.00 16.26 218 VAL A O 1
ATOM 1492 N N . MET A 1 211 ? -4.566 3.510 15.738 1.00 14.08 219 MET A N 1
ATOM 1493 C CA . MET A 1 211 ? -4.204 3.210 14.353 1.00 16.83 219 MET A CA 1
ATOM 1494 C C . MET A 1 211 ? -4.206 4.458 13.484 1.00 13.50 219 MET A C 1
ATOM 1495 O O . MET A 1 211 ? -3.357 4.606 12.596 1.00 15.34 219 MET A O 1
ATOM 1500 N N . MET A 1 212 ? -5.171 5.347 13.699 1.00 13.02 220 MET A N 1
ATOM 1501 C CA . MET A 1 212 ? -5.246 6.576 12.919 1.00 20.47 220 MET A CA 1
ATOM 1502 C C . MET A 1 212 ? -4.165 7.593 13.281 1.00 23.43 220 MET A C 1
ATOM 1503 O O . MET A 1 212 ? -4.027 8.590 12.569 1.00 21.07 220 MET A O 1
ATOM 1508 N N . LYS A 1 213 ? -3.415 7.374 14.361 1.00 22.10 221 LYS A N 1
ATOM 1509 C CA . LYS A 1 213 ? -2.302 8.250 14.752 1.00 18.87 221 LYS A CA 1
ATOM 1510 C C . LYS A 1 213 ? -2.741 9.707 14.891 1.00 21.33 221 LYS A C 1
ATOM 1511 O O . LYS A 1 213 ? -2.047 10.635 14.464 1.00 17.42 221 LYS A O 1
ATOM 1517 N N . ARG A 1 214 ? -3.906 9.912 15.501 1.00 15.17 222 ARG A N 1
ATOM 1518 C CA . ARG A 1 214 ? -4.412 11.255 15.750 1.00 18.08 222 ARG A CA 1
ATOM 1519 C C . ARG A 1 214 ? -5.446 11.174 16.855 1.00 17.82 222 ARG A C 1
ATOM 1520 O O . ARG A 1 214 ? -6.057 10.124 17.077 1.00 16.65 222 ARG A O 1
ATOM 1528 N N . ILE A 1 215 ? -5.611 12.295 17.558 1.00 17.36 223 ILE A N 1
ATOM 1529 C CA . ILE A 1 215 ? -6.707 12.456 18.505 1.00 15.95 223 ILE A CA 1
ATOM 1530 C C . ILE A 1 215 ? -7.987 12.655 17.712 1.00 15.75 223 ILE A C 1
ATOM 1531 O O . ILE A 1 215 ? -7.983 13.334 16.680 1.00 19.48 223 ILE A O 1
ATOM 1536 N N . GLY A 1 216 ? -9.088 12.068 18.175 1.00 14.70 224 GLY A N 1
ATOM 1537 C CA . GLY A 1 216 ? -10.347 12.239 17.467 1.00 21.20 224 GLY A CA 1
ATOM 1538 C C . GLY A 1 216 ? -10.866 13.661 17.565 1.00 19.50 224 GLY A C 1
ATOM 1539 O O . GLY A 1 216 ? -10.699 14.341 18.575 1.00 18.47 224 GLY A O 1
ATOM 1540 N N . GLU A 1 217 ? -11.487 14.128 16.484 1.00 16.83 225 GLU A N 1
ATOM 1541 C CA . GLU A 1 217 ? -12.215 15.379 16.579 1.00 19.40 225 GLU A CA 1
ATOM 1542 C C . GLU A 1 217 ? -13.434 15.179 17.473 1.00 18.37 225 GLU A C 1
ATOM 1543 O O . GLU A 1 217 ? -14.048 14.107 17.502 1.00 16.60 225 GLU A O 1
ATOM 1549 N N . THR A 1 218 ? -13.791 16.233 18.202 1.00 15.96 226 THR A N 1
ATOM 1550 C CA . THR A 1 218 ? -14.929 16.129 19.106 1.00 15.48 226 THR A CA 1
ATOM 1551 C C . THR A 1 218 ? -16.196 15.721 18.356 1.00 19.10 226 THR A C 1
ATOM 1552 O O . THR A 1 218 ? -16.968 14.886 18.843 1.00 19.19 226 THR A O 1
ATOM 1556 N N . SER A 1 219 ? -16.389 16.249 17.145 1.00 18.07 227 SER A N 1
ATOM 1557 C CA . SER A 1 219 ? -17.556 15.890 16.335 1.00 14.65 227 SER A CA 1
ATOM 1558 C C . SER A 1 219 ? -17.563 14.413 15.945 1.00 19.42 227 SER A C 1
ATOM 1559 O O . SER A 1 219 ? -18.633 13.856 15.661 1.00 17.02 227 SER A O 1
ATOM 1562 N N . GLU A 1 220 ? -16.394 13.767 15.890 1.00 13.95 228 GLU A N 1
ATOM 1563 C CA . GLU A 1 220 ? -16.348 12.340 15.557 1.00 16.04 228 GLU A CA 1
ATOM 1564 C C . GLU A 1 220 ? -16.784 11.438 16.712 1.00 16.46 228 GLU A C 1
ATOM 1565 O O . GLU A 1 220 ? -16.949 10.229 16.503 1.00 15.51 228 GLU A O 1
ATOM 1571 N N . VAL A 1 221 ? -16.976 11.979 17.914 1.00 12.27 229 VAL A N 1
ATOM 1572 C CA . VAL A 1 221 ? -17.593 11.219 19.002 1.00 15.28 229 VAL A CA 1
ATOM 1573 C C . VAL A 1 221 ? -19.076 11.579 19.091 1.00 14.18 229 VAL A C 1
ATOM 1574 O O . VAL A 1 221 ? -19.917 10.730 19.403 1.00 15.79 229 VAL A O 1
ATOM 1578 N N . VAL A 1 222 ? -19.407 12.836 18.786 1.00 14.34 230 VAL A N 1
ATOM 1579 C CA . VAL A 1 222 ? -20.809 13.260 18.725 1.00 16.03 230 VAL A CA 1
ATOM 1580 C C . VAL A 1 222 ? -21.603 12.406 17.737 1.00 16.71 230 VAL A C 1
ATOM 1581 O O . VAL A 1 222 ? -22.710 11.946 18.046 1.00 15.54 230 VAL A O 1
ATOM 1585 N N . ASP A 1 223 ? -21.079 12.224 16.517 1.00 15.48 231 ASP A N 1
ATOM 1586 C CA . ASP A 1 223 ? -21.846 11.510 15.492 1.00 15.93 231 ASP A CA 1
ATOM 1587 C C . ASP A 1 223 ? -22.221 10.093 15.919 1.00 14.42 231 ASP A C 1
ATOM 1588 O O . ASP A 1 223 ? -23.378 9.697 15.692 1.00 16.10 231 ASP A O 1
ATOM 1593 N N . PRO A 1 224 ? -21.322 9.275 16.489 1.00 14.77 232 PRO A N 1
ATOM 1594 C CA . PRO A 1 224 ? -21.756 7.941 16.955 1.00 13.03 232 PRO A CA 1
ATOM 1595 C C . PRO A 1 224 ? -22.781 7.980 18.079 1.00 16.34 232 PRO A C 1
ATOM 1596 O O . PRO A 1 224 ? -23.643 7.088 18.140 1.00 13.32 232 PRO A O 1
ATOM 1600 N N . VAL A 1 225 ? -22.716 8.977 18.970 1.00 13.68 233 VAL A N 1
ATOM 1601 C CA . VAL A 1 225 ? -23.750 9.118 19.997 1.00 11.82 233 VAL A CA 1
ATOM 1602 C C . VAL A 1 225 ? -25.100 9.350 19.338 1.00 16.90 233 VAL A C 1
ATOM 1603 O O . VAL A 1 225 ? -26.102 8.703 19.672 1.00 15.35 233 VAL A O 1
ATOM 1607 N N . VAL A 1 226 ? -25.147 10.287 18.392 1.00 12.04 234 VAL A N 1
ATOM 1608 C CA . VAL A 1 226 ? -26.402 10.565 17.690 1.00 12.08 234 VAL A CA 1
ATOM 1609 C C . VAL A 1 226 ? -26.917 9.312 16.983 1.00 16.27 234 VAL A C 1
ATOM 1610 O O . VAL A 1 226 ? -28.111 8.999 17.038 1.00 15.60 234 VAL A O 1
ATOM 1614 N N . PHE A 1 227 ? -26.030 8.593 16.293 1.00 12.78 235 PHE A N 1
ATOM 1615 C CA . PHE A 1 227 ? -26.405 7.334 15.643 1.00 15.77 235 PHE A CA 1
ATOM 1616 C C . PHE A 1 227 ? -27.047 6.356 16.629 1.00 16.42 235 PHE A C 1
ATOM 1617 O O . PHE A 1 227 ? -28.126 5.808 16.365 1.00 18.83 235 PHE A O 1
ATOM 1625 N N . LEU A 1 228 ? -26.399 6.126 17.778 1.00 14.52 236 LEU A N 1
ATOM 1626 C CA . LEU A 1 228 ? -26.951 5.184 18.751 1.00 13.80 236 LEU A CA 1
ATOM 1627 C C . LEU A 1 228 ? -28.297 5.651 19.302 1.00 13.17 236 LEU A C 1
ATOM 1628 O O . LEU A 1 228 ? -29.166 4.824 19.605 1.00 15.65 236 LEU A O 1
ATOM 1633 N N . ALA A 1 229 ? -28.490 6.961 19.437 1.00 11.70 237 ALA A N 1
ATOM 1634 C CA . ALA A 1 229 ? -29.729 7.500 19.987 1.00 14.95 237 ALA A CA 1
ATOM 1635 C C . ALA A 1 229 ? -30.860 7.556 18.969 1.00 13.09 237 ALA A C 1
ATOM 1636 O O . ALA A 1 229 ? -31.971 7.972 19.328 1.00 15.75 237 ALA A O 1
ATOM 1638 N N . SER A 1 230 ? -30.621 7.143 17.731 1.00 16.45 238 SER A N 1
ATOM 1639 C CA . SER A 1 230 ? -31.543 7.318 16.617 1.00 17.75 238 SER A CA 1
ATOM 1640 C C . SER A 1 230 ? -32.163 5.992 16.183 1.00 16.37 238 SER A C 1
ATOM 1641 O O . SER A 1 230 ? -31.680 4.914 16.547 1.00 16.25 238 SER A O 1
ATOM 1644 N N . PRO A 1 231 ? -33.232 6.035 15.378 1.00 15.87 239 PRO A N 1
ATOM 1645 C CA . PRO A 1 231 ? -33.807 4.787 14.844 1.00 15.90 239 PRO A CA 1
ATOM 1646 C C . PRO A 1 231 ? -32.863 4.003 13.944 1.00 16.77 239 PRO A C 1
ATOM 1647 O O . PRO A 1 231 ? -33.160 2.839 13.639 1.00 19.07 239 PRO A O 1
ATOM 1651 N N . MET A 1 232 ? -31.765 4.603 13.471 1.00 17.75 240 MET A N 1
ATOM 1652 C CA . MET A 1 232 ? -30.762 3.813 12.761 1.00 18.12 240 MET A CA 1
ATOM 1653 C C . MET A 1 232 ? -30.211 2.690 13.628 1.00 18.30 240 MET A C 1
ATOM 1654 O O . MET A 1 232 ? -29.724 1.688 13.095 1.00 18.66 240 MET A O 1
ATOM 1659 N N . ALA A 1 233 ? -30.288 2.835 14.950 1.00 15.17 241 ALA A N 1
ATOM 1660 C CA . ALA A 1 233 ? -29.815 1.829 15.894 1.00 12.40 241 ALA A CA 1
ATOM 1661 C C . ALA A 1 233 ? -30.953 1.024 16.506 1.00 11.86 241 ALA A C 1
ATOM 1662 O O . ALA A 1 233 ? -30.820 0.528 17.626 1.00 13.64 241 ALA A O 1
ATOM 1664 N N . SER A 1 234 ? -32.086 0.896 15.808 1.00 16.79 242 SER A N 1
ATOM 1665 C CA . SER A 1 234 ? -33.272 0.376 16.476 1.00 13.32 242 SER A CA 1
ATOM 1666 C C . SER A 1 234 ? -33.136 -1.091 16.862 1.00 16.28 242 SER A C 1
ATOM 1667 O O . SER A 1 234 ? -33.923 -1.572 17.682 1.00 18.80 242 SER A O 1
ATOM 1670 N N . TYR A 1 235 ? -32.174 -1.818 16.297 1.00 17.07 243 TYR A N 1
ATOM 1671 C CA . TYR A 1 235 ? -31.931 -3.194 16.720 1.00 16.42 243 TYR A CA 1
ATOM 1672 C C . TYR A 1 235 ? -30.651 -3.317 17.537 1.00 18.11 243 TYR A C 1
ATOM 1673 O O . TYR A 1 235 ? -30.136 -4.423 17.720 1.00 15.12 243 TYR A O 1
ATOM 1682 N N . ILE A 1 236 ? -30.136 -2.202 18.043 1.00 11.74 244 ILE A N 1
ATOM 1683 C CA . ILE A 1 236 ? -28.904 -2.197 18.831 1.00 11.08 244 ILE A CA 1
ATOM 1684 C C . ILE A 1 236 ? -29.260 -1.854 20.264 1.00 13.86 244 ILE A C 1
ATOM 1685 O O . ILE A 1 236 ? -29.795 -0.770 20.535 1.00 13.50 244 ILE A O 1
ATOM 1690 N N . THR A 1 237 ? -28.951 -2.762 21.188 1.00 12.83 245 THR A N 1
ATOM 1691 C CA . THR A 1 237 ? -29.076 -2.450 22.603 1.00 13.99 245 THR A CA 1
ATOM 1692 C C . THR A 1 237 ? -28.057 -3.280 23.376 1.00 16.67 245 THR A C 1
ATOM 1693 O O . THR A 1 237 ? -27.586 -4.319 22.901 1.00 15.30 245 THR A O 1
ATOM 1697 N N . GLY A 1 238 ? -27.714 -2.803 24.573 1.00 11.69 246 GLY A N 1
ATOM 1698 C CA . GLY A 1 238 ? -26.708 -3.462 25.398 1.00 11.75 246 GLY A CA 1
ATOM 1699 C C . GLY A 1 238 ? -25.309 -3.391 24.835 1.00 15.89 246 GLY A C 1
ATOM 1700 O O . GLY A 1 238 ? -24.427 -4.113 25.303 1.00 13.53 246 GLY A O 1
ATOM 1701 N N . THR A 1 239 ? -25.072 -2.506 23.876 1.00 15.24 247 THR A N 1
ATOM 1702 C CA . THR A 1 239 ? -23.874 -2.513 23.051 1.00 15.97 247 THR A CA 1
ATOM 1703 C C . THR A 1 239 ? -22.990 -1.320 23.387 1.00 15.52 247 THR A C 1
ATOM 1704 O O . THR A 1 239 ? -23.492 -0.219 23.644 1.00 11.24 247 THR A O 1
ATOM 1708 N N . ILE A 1 240 ? -21.676 -1.545 23.386 1.00 11.67 248 ILE A N 1
ATOM 1709 C CA . ILE A 1 240 ? -20.684 -0.505 23.658 1.00 11.00 248 ILE A CA 1
ATOM 1710 C C . ILE A 1 240 ? -19.832 -0.354 22.397 1.00 14.35 248 ILE A C 1
ATOM 1711 O O . ILE A 1 240 ? -19.152 -1.299 21.982 1.00 16.21 248 ILE A O 1
ATOM 1716 N N . LEU A 1 241 ? -19.900 0.818 21.767 1.00 13.55 249 LEU A N 1
ATOM 1717 C CA . LEU A 1 241 ? -19.286 1.045 20.470 1.00 13.08 249 LEU A CA 1
ATOM 1718 C C . LEU A 1 241 ? -17.970 1.785 20.646 1.00 14.39 249 LEU A C 1
ATOM 1719 O O . LEU A 1 241 ? -17.990 2.962 21.047 1.00 14.44 249 LEU A O 1
ATOM 1724 N N . PRO A 1 242 ? -16.825 1.172 20.350 1.00 11.69 250 PRO A N 1
ATOM 1725 C CA . PRO A 1 242 ? -15.556 1.912 20.399 1.00 14.78 250 PRO A CA 1
ATOM 1726 C C . PRO A 1 242 ? -15.531 3.015 19.356 1.00 16.03 250 PRO A C 1
ATOM 1727 O O . PRO A 1 242 ? -15.876 2.792 18.196 1.00 11.73 250 PRO A O 1
ATOM 1731 N N . VAL A 1 243 ? -15.109 4.209 19.778 1.00 12.54 251 VAL A N 1
ATOM 1732 C CA . VAL A 1 243 ? -14.904 5.333 18.862 1.00 10.77 251 VAL A CA 1
ATOM 1733 C C . VAL A 1 243 ? -13.497 5.840 19.144 1.00 14.24 251 VAL A C 1
ATOM 1734 O O . VAL A 1 243 ? -13.312 6.831 19.864 1.00 12.40 251 VAL A O 1
ATOM 1738 N N . ASP A 1 244 ? -12.492 5.139 18.607 1.00 12.95 252 ASP A N 1
ATOM 1739 C CA . ASP A 1 244 ? -11.175 5.189 19.229 1.00 14.07 252 ASP A CA 1
ATOM 1740 C C . ASP A 1 244 ? -10.043 5.141 18.217 1.00 16.05 252 ASP A C 1
ATOM 1741 O O . ASP A 1 244 ? -8.906 4.841 18.598 1.00 15.76 252 ASP A O 1
ATOM 1746 N N . GLY A 1 245 ? -10.327 5.406 16.944 1.00 15.11 253 GLY A N 1
ATOM 1747 C CA . GLY A 1 245 ? -9.273 5.420 15.946 1.00 15.83 253 GLY A CA 1
ATOM 1748 C C . GLY A 1 245 ? -8.551 4.100 15.797 1.00 15.86 253 GLY A C 1
ATOM 1749 O O . GLY A 1 245 ? -7.443 4.065 15.252 1.00 14.30 253 GLY A O 1
ATOM 1750 N N . GLY A 1 246 ? -9.143 3.008 16.276 1.00 12.36 254 GLY A N 1
ATOM 1751 C CA . GLY A 1 246 ? -8.534 1.706 16.155 1.00 13.09 254 GLY A CA 1
ATOM 1752 C C . GLY A 1 246 ? -7.749 1.276 17.362 1.00 15.39 254 GLY A C 1
ATOM 1753 O O . GLY A 1 246 ? -7.135 0.205 17.326 1.00 15.38 254 GLY A O 1
ATOM 1754 N N . PHE A 1 247 ? -7.786 2.059 18.444 1.00 12.06 255 PHE A N 1
ATOM 1755 C CA . PHE A 1 247 ? -6.988 1.757 19.631 1.00 14.87 255 PHE A CA 1
ATOM 1756 C C . PHE A 1 247 ? -7.255 0.341 20.153 1.00 14.73 255 PHE A C 1
ATOM 1757 O O . PHE A 1 247 ? -6.321 -0.442 20.359 1.00 11.05 255 PHE A O 1
ATOM 1765 N N . LEU A 1 248 ? -8.521 -0.011 20.377 1.00 14.01 256 LEU A N 1
ATOM 1766 C CA . LEU A 1 248 ? -8.796 -1.300 21.009 1.00 18.10 256 LEU A CA 1
ATOM 1767 C C . LEU A 1 248 ? -8.537 -2.483 20.077 1.00 20.52 256 LEU A C 1
ATOM 1768 O O . LEU A 1 248 ? -8.360 -3.608 20.565 1.00 16.00 256 LEU A O 1
ATOM 1773 N N . ALA A 1 249 ? -8.500 -2.256 18.756 1.00 13.20 257 ALA A N 1
ATOM 1774 C CA . ALA A 1 249 ? -8.155 -3.312 17.805 1.00 13.95 257 ALA A CA 1
ATOM 1775 C C . ALA A 1 249 ? -6.649 -3.519 17.656 1.00 16.14 257 ALA A C 1
ATOM 1776 O O . ALA A 1 249 ? -6.232 -4.524 17.066 1.00 16.80 257 ALA A O 1
ATOM 1778 N N . ALA A 1 250 ? -5.828 -2.603 18.162 1.00 14.04 258 ALA A N 1
ATOM 1779 C CA . ALA A 1 250 ? -4.379 -2.676 17.989 1.00 17.11 258 ALA A CA 1
ATOM 1780 C C . ALA A 1 250 ? -3.716 -3.629 18.985 1.00 19.22 258 ALA A C 1
ATOM 1781 O O . ALA A 1 250 ? -4.211 -3.820 20.103 1.00 17.18 258 ALA A O 1
ATOM 1784 N N . MET B 1 1 ? 0.728 -32.485 46.761 1.00 44.72 9 MET B N 1
ATOM 1785 C CA . MET B 1 1 ? 0.737 -31.219 46.031 1.00 45.25 9 MET B CA 1
ATOM 1786 C C . MET B 1 1 ? 0.949 -30.081 47.019 1.00 43.91 9 MET B C 1
ATOM 1787 O O . MET B 1 1 ? 0.274 -30.006 48.046 1.00 48.77 9 MET B O 1
ATOM 1792 N N . GLU B 1 2 ? 1.907 -29.208 46.719 1.00 31.46 10 GLU B N 1
ATOM 1793 C CA . GLU B 1 2 ? 2.279 -28.123 47.617 1.00 30.31 10 GLU B CA 1
ATOM 1794 C C . GLU B 1 2 ? 2.437 -26.827 46.832 1.00 20.83 10 GLU B C 1
ATOM 1795 O O . GLU B 1 2 ? 3.453 -26.138 46.930 1.00 20.81 10 GLU B O 1
ATOM 1801 N N . LEU B 1 3 ? 1.422 -26.480 46.033 1.00 18.59 11 LEU B N 1
ATOM 1802 C CA . LEU B 1 3 ? 1.538 -25.307 45.168 1.00 21.67 11 LEU B CA 1
ATOM 1803 C C . LEU B 1 3 ? 1.693 -24.001 45.937 1.00 20.37 11 LEU B C 1
ATOM 1804 O O . LEU B 1 3 ? 2.186 -23.023 45.366 1.00 17.96 11 LEU B O 1
ATOM 1809 N N . LEU B 1 4 ? 1.265 -23.945 47.200 1.00 15.95 12 LEU B N 1
ATOM 1810 C CA . LEU B 1 4 ? 1.367 -22.729 48.008 1.00 16.33 12 LEU B CA 1
ATOM 1811 C C . LEU B 1 4 ? 2.190 -22.979 49.274 1.00 25.61 12 LEU B C 1
ATOM 1812 O O . LEU B 1 4 ? 1.924 -22.396 50.334 1.00 20.79 12 LEU B O 1
ATOM 1817 N N . LYS B 1 5 ? 3.200 -23.842 49.161 1.00 22.66 13 LYS B N 1
ATOM 1818 C CA . LYS B 1 5 ? 4.023 -24.259 50.296 1.00 22.84 13 LYS B CA 1
ATOM 1819 C C . LYS B 1 5 ? 4.580 -23.059 51.044 1.00 24.36 13 LYS B C 1
ATOM 1820 O O . LYS B 1 5 ? 5.250 -22.211 50.453 1.00 20.03 13 LYS B O 1
ATOM 1826 N N . GLU B 1 6 ? 4.259 -22.972 52.334 1.00 19.85 14 GLU B N 1
ATOM 1827 C CA . GLU B 1 6 ? 4.719 -21.935 53.262 1.00 24.83 14 GLU B CA 1
ATOM 1828 C C . GLU B 1 6 ? 4.296 -20.516 52.878 1.00 27.03 14 GLU B C 1
ATOM 1829 O O . GLU B 1 6 ? 4.809 -19.550 53.455 1.00 27.26 14 GLU B O 1
ATOM 1835 N N . LYS B 1 7 ? 3.369 -20.350 51.942 1.00 20.61 15 LYS B N 1
ATOM 1836 C CA A LYS B 1 7 ? 2.846 -19.027 51.631 0.60 19.10 15 LYS B CA 1
ATOM 1837 C CA B LYS B 1 7 ? 2.846 -19.028 51.631 0.40 19.27 15 LYS B CA 1
ATOM 1838 C C . LYS B 1 7 ? 1.752 -18.638 52.621 1.00 20.31 15 LYS B C 1
ATOM 1839 O O . LYS B 1 7 ? 0.979 -19.476 53.089 1.00 23.13 15 LYS B O 1
ATOM 1850 N N . LEU B 1 8 ? 1.687 -17.350 52.933 1.00 12.26 16 LEU B N 1
ATOM 1851 C CA . LEU B 1 8 ? 0.628 -16.811 53.780 1.00 11.64 16 LEU B CA 1
ATOM 1852 C C . LEU B 1 8 ? -0.494 -16.299 52.879 1.00 16.11 16 LEU B C 1
ATOM 1853 O O . LEU B 1 8 ? -0.252 -15.460 52.004 1.00 14.81 16 LEU B O 1
ATOM 1858 N N . VAL B 1 9 ? -1.711 -16.797 53.090 1.00 13.08 17 VAL B N 1
ATOM 1859 C CA . VAL B 1 9 ? -2.860 -16.492 52.236 1.00 13.61 17 VAL B CA 1
ATOM 1860 C C . VAL B 1 9 ? -3.943 -15.851 53.093 1.00 18.47 17 VAL B C 1
ATOM 1861 O O . VAL B 1 9 ? -4.316 -16.406 54.129 1.00 16.82 17 VAL B O 1
ATOM 1865 N N . LEU B 1 10 ? -4.449 -14.700 52.664 1.00 13.46 18 LEU B N 1
ATOM 1866 C CA . LEU B 1 10 ? -5.582 -14.047 53.316 1.00 10.83 18 LEU B CA 1
ATOM 1867 C C . LEU B 1 10 ? -6.817 -14.210 52.437 1.00 13.59 18 LEU B C 1
ATOM 1868 O O . LEU B 1 10 ? -6.787 -13.847 51.256 1.00 16.43 18 LEU B O 1
ATOM 1873 N N . VAL B 1 11 ? -7.889 -14.764 53.005 1.00 10.85 19 VAL B N 1
ATOM 1874 C CA . VAL B 1 11 ? -9.158 -14.949 52.300 1.00 14.54 19 VAL B CA 1
ATOM 1875 C C . VAL B 1 11 ? -10.241 -14.160 53.023 1.00 17.04 19 VAL B C 1
ATOM 1876 O O . VAL B 1 11 ? -10.538 -14.444 54.190 1.00 15.31 19 VAL B O 1
ATOM 1880 N N . THR B 1 12 ? -10.868 -13.209 52.320 1.00 14.99 20 THR B N 1
ATOM 1881 C CA . THR B 1 12 ? -12.032 -12.520 52.865 1.00 17.26 20 THR B CA 1
ATOM 1882 C C . THR B 1 12 ? -13.305 -13.295 52.546 1.00 14.21 20 THR B C 1
ATOM 1883 O O . THR B 1 12 ? -13.379 -14.018 51.553 1.00 14.16 20 THR B O 1
ATOM 1887 N N . GLY B 1 13 ? -14.329 -13.093 53.374 1.00 13.24 21 GLY B N 1
ATOM 1888 C CA . GLY B 1 13 ? -15.540 -13.890 53.257 1.00 13.69 21 GLY B CA 1
ATOM 1889 C C . GLY B 1 13 ? -15.314 -15.374 53.455 1.00 16.90 21 GLY B C 1
ATOM 1890 O O . GLY B 1 13 ? -16.004 -16.191 52.836 1.00 14.04 21 GLY B O 1
ATOM 1891 N N . ALA B 1 14 ? -14.368 -15.756 54.307 1.00 13.33 22 ALA B N 1
ATOM 1892 C CA . ALA B 1 14 ? -14.022 -17.170 54.466 1.00 12.63 22 ALA B CA 1
ATOM 1893 C C . ALA B 1 14 ? -14.879 -17.901 55.501 1.00 16.10 22 ALA B C 1
ATOM 1894 O O . ALA B 1 14 ? -14.554 -19.039 55.873 1.00 16.07 22 ALA B O 1
ATOM 1896 N N . GLY B 1 15 ? -15.959 -17.287 55.978 1.00 17.13 23 GLY B N 1
ATOM 1897 C CA . GLY B 1 15 ? -16.763 -17.940 56.995 1.00 23.78 23 GLY B CA 1
ATOM 1898 C C . GLY B 1 15 ? -17.575 -19.126 56.502 1.00 21.41 23 GLY B C 1
ATOM 1899 O O . GLY B 1 15 ? -17.993 -19.953 57.321 1.00 17.89 23 GLY B O 1
ATOM 1900 N N . ARG B 1 16 ? -17.823 -19.216 55.199 1.00 17.64 24 ARG B N 1
ATOM 1901 C CA . ARG B 1 16 ? -18.649 -20.274 54.606 1.00 21.50 24 ARG B CA 1
ATOM 1902 C C . ARG B 1 16 ? -18.442 -20.231 53.095 1.00 19.26 24 ARG B C 1
ATOM 1903 O O . ARG B 1 16 ? -17.697 -19.394 52.581 1.00 21.67 24 ARG B O 1
ATOM 1911 N N . GLY B 1 17 ? -19.113 -21.137 52.383 1.00 22.00 25 GLY B N 1
ATOM 1912 C CA . GLY B 1 17 ? -19.156 -21.056 50.926 1.00 20.30 25 GLY B CA 1
ATOM 1913 C C . GLY B 1 17 ? -17.783 -21.173 50.283 1.00 13.84 25 GLY B C 1
ATOM 1914 O O . GLY B 1 17 ? -16.883 -21.863 50.782 1.00 15.52 25 GLY B O 1
ATOM 1915 N N . LEU B 1 18 ? -17.611 -20.456 49.167 1.00 14.47 26 LEU B N 1
ATOM 1916 C CA . LEU B 1 18 ? -16.362 -20.542 48.408 1.00 18.37 26 LEU B CA 1
ATOM 1917 C C . LEU B 1 18 ? -15.164 -20.059 49.222 1.00 15.97 26 LEU B C 1
ATOM 1918 O O . LEU B 1 18 ? -14.065 -20.602 49.093 1.00 17.10 26 LEU B O 1
ATOM 1923 N N . GLY B 1 19 ? -15.345 -19.030 50.050 1.00 14.53 27 GLY B N 1
ATOM 1924 C CA . GLY B 1 19 ? -14.218 -18.519 50.815 1.00 14.13 27 GLY B CA 1
ATOM 1925 C C . GLY B 1 19 ? -13.693 -19.539 51.809 1.00 14.49 27 GLY B C 1
ATOM 1926 O O . GLY B 1 19 ? -12.476 -19.686 51.990 1.00 17.29 27 GLY B O 1
ATOM 1927 N N . ALA B 1 20 ? -14.596 -20.262 52.467 1.00 12.63 28 ALA B N 1
ATOM 1928 C CA . ALA B 1 20 ? -14.144 -21.308 53.383 1.00 13.64 28 ALA B CA 1
ATOM 1929 C C . ALA B 1 20 ? -13.479 -22.441 52.611 1.00 18.17 28 ALA B C 1
ATOM 1930 O O . ALA B 1 20 ? -12.488 -23.021 53.065 1.00 17.87 28 ALA B O 1
ATOM 1932 N N . ALA B 1 21 ? -13.990 -22.742 51.419 1.00 14.95 29 ALA B N 1
ATOM 1933 C CA . ALA B 1 21 ? -13.420 -23.824 50.624 1.00 17.07 29 ALA B CA 1
ATOM 1934 C C . ALA B 1 21 ? -12.064 -23.436 50.050 1.00 14.45 29 ALA B C 1
ATOM 1935 O O . ALA B 1 21 ? -11.157 -24.275 49.966 1.00 13.14 29 ALA B O 1
ATOM 1937 N N . ILE B 1 22 ? -11.919 -22.178 49.626 1.00 15.01 30 ILE B N 1
ATOM 1938 C CA . ILE B 1 22 ? -10.620 -21.689 49.172 1.00 17.08 30 ILE B CA 1
ATOM 1939 C C . ILE B 1 22 ? -9.612 -21.719 50.315 1.00 18.12 30 ILE B C 1
ATOM 1940 O O . ILE B 1 22 ? -8.437 -22.051 50.118 1.00 16.65 30 ILE B O 1
ATOM 1945 N N . SER B 1 23 ? -10.051 -21.365 51.527 1.00 14.86 31 SER B N 1
ATOM 1946 C CA . SER B 1 23 ? -9.133 -21.379 52.665 1.00 16.51 31 SER B CA 1
ATOM 1947 C C . SER B 1 23 ? -8.645 -22.792 52.934 1.00 15.39 31 SER B C 1
ATOM 1948 O O . SER B 1 23 ? -7.443 -23.034 53.103 1.00 16.46 31 SER B O 1
ATOM 1951 N N . SER B 1 24 ? -9.573 -23.748 52.954 1.00 15.43 32 SER B N 1
ATOM 1952 C CA . SER B 1 24 ? -9.208 -25.144 53.151 1.00 18.69 32 SER B CA 1
ATOM 1953 C C . SER B 1 24 ? -8.297 -25.640 52.034 1.00 19.68 32 SER B C 1
ATOM 1954 O O . SER B 1 24 ? -7.271 -26.278 52.288 1.00 19.92 32 SER B O 1
ATOM 1957 N N . GLY B 1 25 ? -8.664 -25.366 50.783 1.00 18.30 33 GLY B N 1
ATOM 1958 C CA . GLY B 1 25 ? -7.836 -25.809 49.673 1.00 17.74 33 GLY B CA 1
ATOM 1959 C C . GLY B 1 25 ? -6.448 -25.197 49.685 1.00 16.91 33 GLY B C 1
ATOM 1960 O O . GLY B 1 25 ? -5.463 -25.859 49.338 1.00 18.61 33 GLY B O 1
ATOM 1961 N N . ALA B 1 26 ? -6.344 -23.924 50.080 1.00 14.92 34 ALA B N 1
ATOM 1962 C CA . ALA B 1 26 ? -5.025 -23.310 50.188 1.00 15.93 34 ALA B CA 1
ATOM 1963 C C . ALA B 1 26 ? -4.186 -24.000 51.256 1.00 17.93 34 ALA B C 1
ATOM 1964 O O . ALA B 1 26 ? -3.007 -24.298 51.033 1.00 16.76 34 ALA B O 1
ATOM 1966 N N . ALA B 1 27 ? -4.781 -24.278 52.421 1.00 13.93 35 ALA B N 1
ATOM 1967 C CA . ALA B 1 27 ? -4.053 -24.999 53.462 1.00 20.00 35 ALA B CA 1
ATOM 1968 C C . ALA B 1 27 ? -3.628 -26.377 52.978 1.00 19.09 35 ALA B C 1
ATOM 1969 O O . ALA B 1 27 ? -2.505 -26.815 53.246 1.00 16.63 35 ALA B O 1
ATOM 1971 N N . GLU B 1 28 ? -4.504 -27.073 52.250 1.00 17.62 36 GLU B N 1
ATOM 1972 C CA A GLU B 1 28 ? -4.122 -28.371 51.701 0.60 20.40 36 GLU B CA 1
ATOM 1973 C CA B GLU B 1 28 ? -4.126 -28.369 51.692 0.40 20.54 36 GLU B CA 1
ATOM 1974 C C . GLU B 1 28 ? -2.932 -28.249 50.753 1.00 21.39 36 GLU B C 1
ATOM 1975 O O . GLU B 1 28 ? -2.135 -29.188 50.637 1.00 19.00 36 GLU B O 1
ATOM 1986 N N . GLN B 1 29 ? -2.783 -27.108 50.083 1.00 20.03 37 GLN B N 1
ATOM 1987 C CA . GLN B 1 29 ? -1.648 -26.882 49.199 1.00 18.07 37 GLN B CA 1
ATOM 1988 C C . GLN B 1 29 ? -0.433 -26.321 49.933 1.00 18.98 37 GLN B C 1
ATOM 1989 O O . GLN B 1 29 ? 0.518 -25.883 49.281 1.00 24.96 37 GLN B O 1
ATOM 1995 N N . GLY B 1 30 ? -0.443 -26.329 51.266 1.00 22.40 38 GLY B N 1
ATOM 1996 C CA . GLY B 1 30 ? 0.709 -25.930 52.058 1.00 16.48 38 GLY B CA 1
ATOM 1997 C C . GLY B 1 30 ? 0.675 -24.532 52.639 1.00 19.26 38 GLY B C 1
ATOM 1998 O O . GLY B 1 30 ? 1.671 -24.107 53.236 1.00 16.63 38 GLY B O 1
ATOM 1999 N N . ALA B 1 31 ? -0.423 -23.799 52.492 1.00 19.05 39 ALA B N 1
ATOM 2000 C CA . ALA B 1 31 ? -0.431 -22.408 52.921 1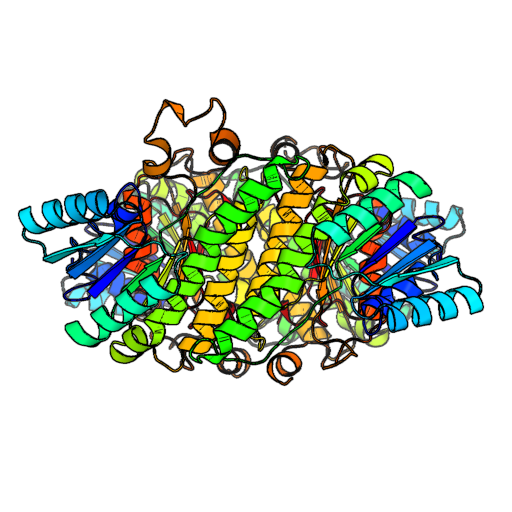.00 16.66 39 ALA B CA 1
ATOM 2001 C C . ALA B 1 31 ? -0.790 -22.285 54.397 1.00 16.67 39 ALA B C 1
ATOM 2002 O O . ALA B 1 31 ? -1.500 -23.124 54.960 1.00 17.87 39 ALA B O 1
ATOM 2004 N N . ARG B 1 32 ? -0.261 -21.238 55.024 1.00 15.81 40 ARG B N 1
ATOM 2005 C CA . ARG B 1 32 ? -0.806 -20.709 56.268 1.00 17.75 40 ARG B CA 1
ATOM 2006 C C . ARG B 1 32 ? -1.907 -19.727 55.891 1.00 19.16 40 ARG B C 1
ATOM 2007 O O . ARG B 1 32 ? -1.700 -18.873 55.027 1.00 20.74 40 ARG B O 1
ATOM 2015 N N . VAL B 1 33 ? -3.076 -19.843 56.513 1.00 13.25 41 VAL B N 1
ATOM 2016 C CA . VAL B 1 33 ? -4.251 -19.126 56.018 1.00 11.68 41 VAL B CA 1
ATOM 2017 C C . VAL B 1 33 ? -4.782 -18.198 57.097 1.00 16.70 41 VAL B C 1
ATOM 2018 O O . VAL B 1 33 ? -4.911 -18.594 58.264 1.00 19.53 41 VAL B O 1
ATOM 2022 N N . ILE B 1 34 ? -5.098 -16.969 56.702 1.00 12.41 42 ILE B N 1
ATOM 2023 C CA . ILE B 1 34 ? -5.824 -16.028 57.550 1.00 15.10 42 ILE B CA 1
ATOM 2024 C C . ILE B 1 34 ? -7.228 -15.919 56.975 1.00 15.34 42 ILE B C 1
ATOM 2025 O O . ILE B 1 34 ? -7.396 -15.530 55.813 1.00 18.02 42 ILE B O 1
ATOM 2030 N N . LEU B 1 35 ? -8.229 -16.298 57.769 1.00 14.45 43 LEU B N 1
ATOM 2031 C CA . LEU B 1 35 ? -9.624 -16.327 57.336 1.00 15.59 43 LEU B CA 1
ATOM 2032 C C . LEU B 1 35 ? -10.354 -15.173 58.007 1.00 16.69 43 LEU B C 1
ATOM 2033 O O . LEU B 1 35 ? -10.356 -15.080 59.238 1.00 16.77 43 LEU B O 1
ATOM 2038 N N . VAL B 1 36 ? -10.967 -14.289 57.214 1.00 18.96 44 VAL B N 1
ATOM 2039 C CA . VAL B 1 36 ? -11.690 -13.160 57.786 1.00 15.61 44 VAL B CA 1
ATOM 2040 C C . VAL B 1 36 ? -13.084 -13.077 57.181 1.00 16.64 44 VAL B C 1
ATOM 2041 O O . VAL B 1 36 ? -13.307 -13.440 56.020 1.00 14.37 44 VAL B O 1
ATOM 2045 N N . ASP B 1 37 ? -14.028 -12.605 57.991 1.00 15.57 45 ASP B N 1
ATOM 2046 C CA . ASP B 1 37 ? -15.425 -12.563 57.585 1.00 16.53 45 ASP B CA 1
ATOM 2047 C C . ASP B 1 37 ? -16.144 -11.570 58.481 1.00 17.48 45 ASP B C 1
ATOM 2048 O O . ASP B 1 37 ? -15.797 -11.416 59.661 1.00 14.77 45 ASP B O 1
ATOM 2053 N N . ILE B 1 38 ? -17.177 -10.925 57.933 1.00 18.83 46 ILE B N 1
ATOM 2054 C CA . ILE B 1 38 ? -17.992 -10.063 58.784 1.00 17.92 46 ILE B CA 1
ATOM 2055 C C . ILE B 1 38 ? -18.604 -10.882 59.910 1.00 20.84 46 ILE B C 1
ATOM 2056 O O . ILE B 1 38 ? -18.886 -10.350 60.990 1.00 20.22 46 ILE B O 1
ATOM 2061 N N . ASP B 1 39 ? -18.776 -12.187 59.701 1.00 18.97 47 ASP B N 1
ATOM 2062 C CA . ASP B 1 39 ? -19.162 -13.100 60.777 1.00 22.01 47 ASP B CA 1
ATOM 2063 C C . ASP B 1 39 ? -17.870 -13.685 61.336 1.00 19.87 47 ASP B C 1
ATOM 2064 O O . ASP B 1 39 ? -17.359 -14.696 60.851 1.00 21.18 47 ASP B O 1
ATOM 2069 N N . GLY B 1 40 ? -17.327 -13.030 62.363 1.00 21.01 48 GLY B N 1
ATOM 2070 C CA . GLY B 1 40 ? -16.067 -13.479 62.940 1.00 20.85 48 GLY B CA 1
ATOM 2071 C C . GLY B 1 40 ? -16.162 -14.837 63.606 1.00 22.43 48 GLY B C 1
ATOM 2072 O O . GLY B 1 40 ? -15.186 -15.596 63.621 1.00 19.96 48 GLY B O 1
ATOM 2073 N N . THR B 1 41 ? -17.326 -15.161 64.171 1.00 21.67 49 THR B N 1
ATOM 2074 C CA . THR B 1 41 ? -17.509 -16.480 64.765 1.00 25.93 49 THR B CA 1
ATOM 2075 C C . THR B 1 41 ? -17.377 -17.578 63.712 1.00 20.31 49 THR B C 1
ATOM 2076 O O . THR B 1 41 ? -16.784 -18.633 63.970 1.00 19.39 49 THR B O 1
ATOM 2080 N N . ALA B 1 42 ? -17.915 -17.342 62.517 1.00 21.02 50 ALA B N 1
ATOM 2081 C CA . ALA B 1 42 ? -17.789 -18.317 61.438 1.00 18.83 50 ALA B CA 1
ATOM 2082 C C . ALA B 1 42 ? -16.353 -18.396 60.935 1.00 19.11 50 ALA B C 1
ATOM 2083 O O . ALA B 1 42 ? -15.831 -19.499 60.705 1.00 20.54 50 ALA B O 1
ATOM 2085 N N . ALA B 1 43 ? -15.690 -17.245 60.769 1.00 18.85 51 ALA B N 1
ATOM 2086 C CA . ALA B 1 43 ? -14.284 -17.263 60.358 1.00 19.68 51 ALA B CA 1
ATOM 2087 C C . ALA B 1 43 ? -13.433 -18.053 61.342 1.00 20.84 51 ALA B C 1
ATOM 2088 O O . ALA B 1 43 ? -12.595 -18.869 60.933 1.00 16.49 51 ALA B O 1
ATOM 2090 N N . LYS B 1 44 ? -13.620 -17.811 62.645 1.00 15.26 52 LYS B N 1
ATOM 2091 C CA . LYS B 1 44 ? -12.835 -18.534 63.650 1.00 21.72 52 LYS B CA 1
ATOM 2092 C C . LYS B 1 44 ? -13.200 -20.012 63.695 1.00 24.70 52 LYS B C 1
ATOM 2093 O O . LYS B 1 44 ? -12.335 -20.860 63.962 1.00 22.82 52 LYS B O 1
ATOM 2099 N N . ALA B 1 45 ? -14.469 -20.342 63.461 1.00 21.45 53 ALA B N 1
ATOM 2100 C CA . ALA B 1 45 ? -14.860 -21.747 63.423 1.00 24.73 53 ALA B CA 1
ATOM 2101 C C . ALA B 1 45 ? -14.181 -22.476 62.265 1.00 19.39 53 ALA B C 1
ATOM 2102 O O . ALA B 1 45 ? -13.698 -23.600 62.433 1.00 20.23 53 ALA B O 1
ATOM 2104 N N . GLN B 1 46 ? -14.120 -21.846 61.089 1.00 17.89 54 GLN B N 1
ATOM 2105 C CA . GLN B 1 46 ? -13.434 -22.465 59.956 1.00 17.44 54 GLN B CA 1
ATOM 2106 C C . GLN B 1 46 ? -11.943 -22.594 60.228 1.00 19.29 54 GLN B C 1
ATOM 2107 O O . GLN B 1 46 ? -11.326 -23.614 59.892 1.00 20.16 54 GLN B O 1
ATOM 2113 N N . ALA B 1 47 ? -11.347 -21.563 60.832 1.00 15.04 55 ALA B N 1
ATOM 2114 C CA . ALA B 1 47 ? -9.922 -21.608 61.139 1.00 17.29 55 ALA B CA 1
ATOM 2115 C C . ALA B 1 47 ? -9.627 -22.690 62.163 1.00 19.83 55 ALA B C 1
ATOM 2116 O O . ALA B 1 47 ? -8.674 -23.463 62.010 1.00 19.20 55 ALA B O 1
ATOM 2118 N N . ASP B 1 48 ? -10.430 -22.755 63.228 1.00 17.21 56 ASP B N 1
ATOM 2119 C CA . ASP B 1 48 ? -10.178 -23.761 64.255 1.00 22.20 56 ASP B CA 1
ATOM 2120 C C . ASP B 1 48 ? -10.336 -25.169 63.697 1.00 21.70 56 ASP B C 1
ATOM 2121 O O . ASP B 1 48 ? -9.641 -26.097 64.137 1.00 20.38 56 ASP B O 1
ATOM 2126 N N . ALA B 1 49 ? -11.247 -25.358 62.738 1.00 16.75 57 ALA B N 1
ATOM 2127 C CA . ALA B 1 49 ? -11.356 -26.670 62.099 1.00 23.70 57 ALA B CA 1
ATOM 2128 C C . ALA B 1 49 ? -10.090 -26.996 61.321 1.00 24.04 57 ALA B C 1
ATOM 2129 O O . ALA B 1 49 ? -9.621 -28.143 61.329 1.00 17.86 57 ALA B O 1
ATOM 2131 N N . LEU B 1 50 ? -9.507 -25.994 60.665 1.00 20.91 58 LEU B N 1
ATOM 2132 C CA . LEU B 1 50 ? -8.274 -26.235 59.933 1.00 20.45 58 LEU B CA 1
ATOM 2133 C C . LEU B 1 50 ? -7.126 -26.515 60.891 1.00 23.39 58 LEU B C 1
ATOM 2134 O O . LEU B 1 50 ? -6.303 -27.393 60.629 1.00 20.29 58 LEU B O 1
ATOM 2139 N N . THR B 1 51 ? -7.061 -25.787 62.012 1.00 15.90 59 THR B N 1
ATOM 2140 C CA . THR B 1 51 ? -6.050 -26.090 63.022 1.00 16.41 59 THR B CA 1
ATOM 2141 C C . THR B 1 51 ? -6.201 -27.515 63.540 1.00 26.07 59 THR B C 1
ATOM 2142 O O . THR B 1 51 ? -5.203 -28.217 63.734 1.00 17.53 59 THR B O 1
ATOM 2146 N N . ALA B 1 52 ? -7.440 -27.974 63.742 1.00 27.10 60 ALA B N 1
ATOM 2147 C CA . ALA B 1 52 ? -7.638 -29.314 64.283 1.00 26.75 60 ALA B CA 1
ATOM 2148 C C . ALA B 1 52 ? -7.230 -30.385 63.280 1.00 23.51 60 ALA B C 1
ATOM 2149 O O . ALA B 1 52 ? -6.879 -31.500 63.680 1.00 28.07 60 ALA B O 1
ATOM 2151 N N . LYS B 1 53 ? -7.253 -30.064 61.988 1.00 19.77 61 LYS B N 1
ATOM 2152 C CA . LYS B 1 53 ? -6.810 -30.976 60.942 1.00 24.82 61 LYS B CA 1
ATOM 2153 C C . LYS B 1 53 ? -5.300 -30.955 60.734 1.00 25.49 61 LYS B C 1
ATOM 2154 O O . LYS B 1 53 ? -4.805 -31.687 59.872 1.00 21.83 61 LYS B O 1
ATOM 2160 N N . GLY B 1 54 ? -4.568 -30.134 61.478 1.00 23.11 62 GLY B N 1
ATOM 2161 C CA . GLY B 1 54 ? -3.127 -30.084 61.366 1.00 21.37 62 GLY B CA 1
ATOM 2162 C C . GLY B 1 54 ? -2.590 -29.016 60.445 1.00 19.73 62 GLY B C 1
ATOM 2163 O O . GLY B 1 54 ? -1.428 -29.111 60.028 1.00 18.06 62 GLY B O 1
ATOM 2164 N N . PHE B 1 55 ? -3.397 -28.029 60.084 1.00 16.88 63 PHE B N 1
ATOM 2165 C CA . PHE B 1 55 ? -2.947 -26.932 59.242 1.00 15.18 63 PHE B CA 1
ATOM 2166 C C . PHE B 1 55 ? -2.679 -25.716 60.112 1.00 16.74 63 PHE B C 1
ATOM 2167 O O . PHE B 1 55 ? -2.928 -25.725 61.316 1.00 17.20 63 PHE B O 1
ATOM 2175 N N . VAL B 1 56 ? -2.147 -24.669 59.491 1.00 15.59 64 VAL B N 1
ATOM 2176 C CA . VAL B 1 56 ? -1.832 -23.419 60.179 1.00 14.46 64 VAL B CA 1
ATOM 2177 C C . VAL B 1 56 ? -2.846 -22.385 59.707 1.00 13.88 64 VAL B C 1
ATOM 2178 O O . VAL B 1 56 ? -2.833 -21.970 58.539 1.00 14.23 64 VAL B O 1
ATOM 2182 N N . ALA B 1 57 ? -3.730 -21.970 60.611 1.00 15.96 65 ALA B N 1
ATOM 2183 C CA . ALA B 1 57 ? -4.831 -21.085 60.250 1.00 17.04 65 ALA B CA 1
ATOM 2184 C C . ALA B 1 57 ? -5.197 -20.214 61.440 1.00 15.09 65 ALA B C 1
ATOM 2185 O O . ALA B 1 57 ? -4.990 -20.603 62.593 1.00 17.11 65 ALA B O 1
ATOM 2187 N N . GLU B 1 58 ? -5.754 -19.039 61.146 1.00 20.01 66 GLU B N 1
ATOM 2188 C CA . GLU B 1 58 ? -6.331 -18.171 62.164 1.00 20.17 66 GLU B CA 1
ATOM 2189 C C . GLU B 1 58 ? -7.522 -17.445 61.558 1.00 18.49 66 GLU B C 1
ATOM 2190 O O . GLU B 1 58 ? -7.585 -17.246 60.343 1.00 18.69 66 GLU B O 1
ATOM 2196 N N . GLY B 1 59 ? -8.463 -17.044 62.406 1.00 16.47 67 GLY B N 1
ATOM 2197 C CA . GLY B 1 59 ? -9.666 -16.371 61.942 1.00 21.15 67 GLY B CA 1
ATOM 2198 C C . GLY B 1 59 ? -9.940 -15.091 62.707 1.00 22.71 67 GLY B C 1
ATOM 2199 O O . GLY B 1 59 ? -9.622 -14.970 63.892 1.00 20.18 67 GLY B O 1
ATOM 2200 N N . HIS B 1 60 ? -10.551 -14.128 62.009 1.00 19.10 68 HIS B N 1
ATOM 2201 C CA . HIS B 1 60 ? -10.867 -12.828 62.597 1.00 22.77 68 HIS B CA 1
ATOM 2202 C C . HIS B 1 60 ? -12.158 -12.285 62.007 1.00 18.75 68 HIS B C 1
ATOM 2203 O O . HIS B 1 60 ? -12.515 -12.597 60.871 1.00 17.12 68 HIS B O 1
ATOM 2210 N N . ALA B 1 61 ? -12.829 -11.428 62.775 1.00 17.09 69 ALA B N 1
ATOM 2211 C CA . ALA B 1 61 ? -13.925 -10.640 62.237 1.00 16.60 69 ALA B CA 1
ATOM 2212 C C . ALA B 1 61 ? -13.350 -9.523 61.380 1.00 19.22 69 ALA B C 1
ATOM 2213 O O . ALA B 1 61 ? -12.377 -8.870 61.767 1.00 20.64 69 ALA B O 1
ATOM 2215 N N . LEU B 1 62 ? -13.925 -9.324 60.199 1.00 19.44 70 LEU B N 1
ATOM 2216 C CA . LEU B 1 62 ? -13.575 -8.155 59.404 1.00 16.26 70 LEU B CA 1
ATOM 2217 C C . LEU B 1 62 ? -14.752 -7.769 58.527 1.00 15.84 70 LEU B C 1
ATOM 2218 O O . LEU B 1 62 ? -15.273 -8.603 57.784 1.00 18.15 70 LEU B O 1
ATOM 2223 N N . ASP B 1 63 ? -15.154 -6.510 58.598 1.00 14.69 71 ASP B N 1
ATOM 2224 C CA . ASP B 1 63 ? -16.118 -5.957 57.653 1.00 18.54 71 ASP B CA 1
ATOM 2225 C C . ASP B 1 63 ? -15.319 -5.235 56.576 1.00 15.44 71 ASP B C 1
ATOM 2226 O O . ASP B 1 63 ? -14.677 -4.216 56.853 1.00 18.14 71 ASP B O 1
ATOM 2231 N N . VAL B 1 64 ? -15.341 -5.762 55.348 1.00 12.71 72 VAL B N 1
ATOM 2232 C CA . VAL B 1 64 ? -14.491 -5.182 54.308 1.00 14.25 72 VAL B CA 1
ATOM 2233 C C . VAL B 1 64 ? -14.932 -3.783 53.887 1.00 19.05 72 VAL B C 1
ATOM 2234 O O . VAL B 1 64 ? -14.165 -3.096 53.211 1.00 16.55 72 VAL B O 1
ATOM 2238 N N . THR B 1 65 ? -16.144 -3.347 54.249 1.00 16.73 73 THR B N 1
ATOM 2239 C CA . THR B 1 65 ? -16.570 -1.977 53.959 1.00 13.25 73 THR B CA 1
ATOM 2240 C C . THR B 1 65 ? -16.055 -0.954 54.972 1.00 21.55 73 THR B C 1
ATOM 2241 O O . THR B 1 65 ? -16.261 0.250 54.774 1.00 20.19 73 THR B O 1
ATOM 2245 N N . ASP B 1 66 ? -15.411 -1.389 56.050 1.00 13.86 74 ASP B N 1
ATOM 2246 C CA . ASP B 1 66 ? -14.923 -0.496 57.099 1.00 20.78 74 ASP B CA 1
ATOM 2247 C C . ASP B 1 66 ? -13.435 -0.260 56.848 1.00 23.02 74 ASP B C 1
ATOM 2248 O O . ASP B 1 66 ? -12.603 -1.095 57.212 1.00 21.46 74 ASP B O 1
ATOM 2253 N N . ARG B 1 67 ? -13.097 0.904 56.267 1.00 14.66 75 ARG B N 1
ATOM 2254 C CA . ARG B 1 67 ? -11.703 1.174 55.893 1.00 16.71 75 ARG B CA 1
ATOM 2255 C C . ARG B 1 67 ? -10.779 1.188 57.098 1.00 16.62 75 ARG B C 1
ATOM 2256 O O . ARG B 1 67 ? -9.606 0.809 56.991 1.00 17.21 75 ARG B O 1
ATOM 2264 N N . ASP B 1 68 ? -11.270 1.670 58.244 1.00 19.48 76 ASP B N 1
ATOM 2265 C CA . ASP B 1 68 ? -10.433 1.690 59.437 1.00 21.17 76 ASP B CA 1
ATOM 2266 C C . ASP B 1 68 ? -10.107 0.275 59.900 1.00 24.82 76 ASP B C 1
ATOM 2267 O O . ASP B 1 68 ? -8.966 -0.010 60.285 1.00 17.49 76 ASP B O 1
ATOM 2272 N N . ALA B 1 69 ? -11.094 -0.629 59.859 1.00 20.22 77 ALA B N 1
ATOM 2273 C CA . ALA B 1 69 ? -10.845 -2.009 60.270 1.00 22.08 77 ALA B CA 1
ATOM 2274 C C . ALA B 1 69 ? -9.949 -2.728 59.271 1.00 21.48 77 ALA B C 1
ATOM 2275 O O . ALA B 1 69 ? -9.123 -3.564 59.658 1.00 19.59 77 ALA B O 1
ATOM 2277 N N . VAL B 1 70 ? -10.105 -2.423 57.982 1.00 14.83 78 VAL B N 1
ATOM 2278 C CA . VAL B 1 70 ? -9.241 -3.015 56.962 1.00 18.56 78 VAL B CA 1
ATOM 2279 C C . VAL B 1 70 ? -7.797 -2.558 57.157 1.00 20.44 78 VAL B C 1
ATOM 2280 O O . VAL B 1 70 ? -6.855 -3.355 57.052 1.00 18.68 78 VAL B O 1
ATOM 2284 N N . ALA B 1 71 ? -7.602 -1.278 57.464 1.00 19.03 79 ALA B N 1
ATOM 2285 C CA . ALA B 1 71 ? -6.250 -0.775 57.685 1.00 23.52 79 ALA B CA 1
ATOM 2286 C C . ALA B 1 71 ? -5.618 -1.405 58.919 1.00 20.40 79 ALA B C 1
ATOM 2287 O O . ALA B 1 71 ? -4.422 -1.715 58.918 1.00 21.30 79 ALA B O 1
ATOM 2289 N N . ALA B 1 72 ? -6.396 -1.583 59.991 1.00 17.51 80 ALA B N 1
ATOM 2290 C CA . ALA B 1 72 ? -5.849 -2.226 61.181 1.00 21.25 80 ALA B CA 1
ATOM 2291 C C . ALA B 1 72 ? -5.393 -3.644 60.868 1.00 21.69 80 ALA B C 1
ATOM 2292 O O . ALA B 1 72 ? -4.334 -4.079 61.336 1.00 19.30 80 ALA B O 1
ATOM 2294 N N . LEU B 1 73 ? -6.170 -4.378 60.067 1.00 18.67 81 LEU B N 1
ATOM 2295 C CA . LEU B 1 73 ? -5.767 -5.740 59.729 1.00 19.08 81 LEU B CA 1
ATOM 2296 C C . LEU B 1 73 ? -4.503 -5.732 58.877 1.00 21.13 81 LEU B C 1
ATOM 2297 O O . LEU B 1 73 ? -3.568 -6.494 59.134 1.00 17.47 81 LEU B O 1
ATOM 2302 N N . ALA B 1 74 ? -4.448 -4.862 57.862 1.00 16.94 82 ALA B N 1
ATOM 2303 C CA . ALA B 1 74 ? -3.249 -4.791 57.031 1.00 15.26 82 ALA B CA 1
ATOM 2304 C C . ALA B 1 74 ? -2.019 -4.444 57.865 1.00 19.12 82 ALA B C 1
ATOM 2305 O O . ALA B 1 74 ? -0.937 -5.000 57.644 1.00 21.03 82 ALA B O 1
ATOM 2307 N N . ASP B 1 75 ? -2.166 -3.535 58.835 1.00 20.71 83 ASP B N 1
ATOM 2308 C CA . ASP B 1 75 ? -1.036 -3.174 59.689 1.00 23.88 83 ASP B CA 1
ATOM 2309 C C . ASP B 1 75 ? -0.602 -4.351 60.545 1.00 24.30 83 ASP B C 1
ATOM 2310 O O . ASP B 1 75 ? 0.599 -4.603 60.706 1.00 24.75 83 ASP B O 1
ATOM 2315 N N . ASP B 1 76 ? -1.574 -5.072 61.112 1.00 21.57 84 ASP B N 1
ATOM 2316 C CA . ASP B 1 76 ? -1.273 -6.264 61.899 1.00 22.93 84 ASP B CA 1
ATOM 2317 C C . ASP B 1 76 ? -0.534 -7.303 61.062 1.00 25.89 84 ASP B C 1
ATOM 2318 O O . ASP B 1 76 ? 0.438 -7.911 61.531 1.00 20.48 84 ASP B O 1
ATOM 2323 N N . ILE B 1 77 ? -0.968 -7.509 59.815 1.00 21.45 85 ILE B N 1
ATOM 2324 C CA . ILE B 1 77 ? -0.339 -8.523 58.967 1.00 19.95 85 ILE B CA 1
ATOM 2325 C C . ILE B 1 77 ? 1.097 -8.136 58.637 1.00 22.44 85 ILE B C 1
ATOM 2326 O O . ILE B 1 77 ? 2.017 -8.961 58.734 1.00 20.02 85 ILE B O 1
ATOM 2331 N N . LEU B 1 78 ? 1.320 -6.871 58.264 1.00 18.38 86 LEU B N 1
ATOM 2332 C CA . LEU B 1 78 ? 2.680 -6.441 57.951 1.00 22.89 86 LEU B CA 1
ATOM 2333 C C . LEU B 1 78 ? 3.580 -6.551 59.174 1.00 21.63 86 LEU B C 1
ATOM 2334 O O . LEU B 1 78 ? 4.731 -6.995 59.073 1.00 23.09 86 LEU B O 1
ATOM 2339 N N . SER B 1 79 ? 3.057 -6.192 60.350 1.00 21.61 87 SER B N 1
ATOM 2340 C CA . SER B 1 79 ? 3.866 -6.219 61.565 1.00 24.01 87 SER B CA 1
ATOM 2341 C C . SER B 1 79 ? 4.160 -7.648 62.009 1.00 24.96 87 SER B C 1
ATOM 2342 O O . SER B 1 79 ? 5.296 -7.972 62.377 1.00 22.77 87 SER B O 1
ATOM 2345 N N . ARG B 1 80 ? 3.140 -8.509 62.013 1.00 22.67 88 ARG B N 1
ATOM 2346 C CA . ARG B 1 80 ? 3.314 -9.861 62.533 1.00 21.25 88 ARG B CA 1
ATOM 2347 C C . ARG B 1 80 ? 4.031 -10.785 61.561 1.00 22.86 88 ARG B C 1
ATOM 2348 O O . ARG B 1 80 ? 4.750 -11.682 62.003 1.00 22.52 88 ARG B O 1
ATOM 2356 N N . PHE B 1 81 ? 3.827 -10.620 60.249 1.00 16.88 89 PHE B N 1
ATOM 2357 C CA . PHE B 1 81 ? 4.356 -11.560 59.269 1.00 20.90 89 PHE B CA 1
ATOM 2358 C C . PHE B 1 81 ? 5.344 -10.955 58.284 1.00 23.52 89 PHE B C 1
ATOM 2359 O O . PHE B 1 81 ? 6.007 -11.711 57.565 1.00 25.21 89 PHE B O 1
ATOM 2367 N N . GLY B 1 82 ? 5.445 -9.630 58.201 1.00 22.72 90 GLY B N 1
ATOM 2368 C CA . GLY B 1 82 ? 6.380 -9.004 57.286 1.00 25.03 90 GLY B CA 1
ATOM 2369 C C . GLY B 1 82 ? 5.919 -8.916 55.845 1.00 27.18 90 GLY B C 1
ATOM 2370 O O . GLY B 1 82 ? 6.618 -8.305 55.026 1.00 25.87 90 GLY B O 1
ATOM 2371 N N . GLY B 1 83 ? 4.773 -9.493 55.510 1.00 15.35 91 GLY B N 1
ATOM 2372 C CA . GLY B 1 83 ? 4.281 -9.463 54.145 1.00 14.70 91 GLY B CA 1
ATOM 2373 C C . GLY B 1 83 ? 3.089 -10.383 53.995 1.00 19.10 91 GLY B C 1
ATOM 2374 O O . GLY B 1 83 ? 2.660 -11.045 54.943 1.00 17.75 91 GLY B O 1
ATOM 2375 N N . LEU B 1 84 ? 2.557 -10.414 52.774 1.00 16.99 92 LEU B N 1
ATOM 2376 C CA . LEU B 1 84 ? 1.432 -11.280 52.459 1.00 12.81 92 LEU B CA 1
ATOM 2377 C C . LEU B 1 84 ? 1.650 -11.893 51.085 1.00 16.93 92 LEU B C 1
ATOM 2378 O O . LEU B 1 84 ? 1.862 -11.170 50.105 1.00 16.45 92 LEU B O 1
ATOM 2383 N N . ASP B 1 85 ? 1.558 -13.217 51.004 1.00 16.73 93 ASP B N 1
ATOM 2384 C CA . ASP B 1 85 ? 1.860 -13.892 49.741 1.00 15.05 93 ASP B CA 1
ATOM 2385 C C . ASP B 1 85 ? 0.665 -13.946 48.795 1.00 14.21 93 ASP B C 1
ATOM 2386 O O . ASP B 1 85 ? 0.841 -13.879 47.570 1.00 12.51 93 ASP B O 1
ATOM 2391 N N . VAL B 1 86 ? -0.546 -14.120 49.316 1.00 11.14 94 VAL B N 1
ATOM 2392 C CA . VAL B 1 86 ? -1.741 -14.206 48.471 1.00 11.22 94 VAL B CA 1
ATOM 2393 C C . VAL B 1 86 ? -2.894 -13.495 49.164 1.00 14.56 94 VAL B C 1
ATOM 2394 O O . VAL B 1 86 ? -3.164 -13.751 50.341 1.00 13.40 94 VAL B O 1
ATOM 2398 N N . LEU B 1 87 ? -3.588 -12.625 48.433 1.00 11.03 95 LEU B N 1
ATOM 2399 C CA . LEU B 1 87 ? -4.852 -12.047 48.865 1.00 9.36 95 LEU B CA 1
ATOM 2400 C C . LEU B 1 87 ? -5.951 -12.575 47.951 1.00 13.81 95 LEU B C 1
ATOM 2401 O O . LEU B 1 87 ? -5.842 -12.460 46.728 1.00 14.17 95 LEU B O 1
ATOM 2406 N N . VAL B 1 88 ? -6.994 -13.158 48.536 1.00 12.00 96 VAL B N 1
ATOM 2407 C CA . VAL B 1 88 ? -8.170 -13.607 47.788 1.00 13.99 96 VAL B CA 1
ATOM 2408 C C . VAL B 1 88 ? -9.353 -12.748 48.216 1.00 17.04 96 VAL B C 1
ATOM 2409 O O . VAL B 1 88 ? -9.854 -12.887 49.340 1.00 15.95 96 VAL B O 1
ATOM 2413 N N . ASN B 1 89 ? -9.823 -11.869 47.322 1.00 13.65 97 ASN B N 1
ATOM 2414 C CA . ASN B 1 89 ? -10.988 -11.027 47.607 1.00 12.06 97 ASN B CA 1
ATOM 2415 C C . ASN B 1 89 ? -12.234 -11.825 47.260 1.00 14.80 97 ASN B C 1
ATOM 2416 O O . ASN B 1 89 ? -12.684 -11.839 46.117 1.00 16.80 97 ASN B O 1
ATOM 2421 N N . ASN B 1 90 ? -12.789 -12.513 48.256 1.00 12.34 98 ASN B N 1
ATOM 2422 C CA . ASN B 1 90 ? -13.929 -13.386 48.018 1.00 13.41 98 ASN B CA 1
ATOM 2423 C C . ASN B 1 90 ? -15.212 -12.868 48.645 1.00 15.47 98 ASN B C 1
ATOM 2424 O O . ASN B 1 90 ? -16.300 -13.191 48.147 1.00 14.85 98 ASN B O 1
ATOM 2429 N N . ALA B 1 91 ? -15.113 -12.046 49.692 1.00 14.11 99 ALA B N 1
ATOM 2430 C CA . ALA B 1 91 ? -16.304 -11.541 50.360 1.00 13.54 99 ALA B CA 1
ATOM 2431 C C . ALA B 1 91 ? -17.219 -10.869 49.348 1.00 19.45 99 ALA B C 1
ATOM 2432 O O . ALA B 1 91 ? -16.773 -10.044 48.544 1.00 14.03 99 ALA B O 1
ATOM 2434 N N . GLY B 1 92 ? -18.496 -11.240 49.384 1.00 17.85 100 GLY B N 1
ATOM 2435 C CA . GLY B 1 92 ? -19.458 -10.704 48.438 1.00 16.29 100 GLY B CA 1
ATOM 2436 C C . GLY B 1 92 ? -20.879 -10.947 48.889 1.00 19.81 100 GLY B C 1
ATOM 2437 O O . GLY B 1 92 ? -21.149 -11.825 49.717 1.00 22.57 100 GLY B O 1
ATOM 2438 N N . VAL B 1 93 ? -21.797 -10.152 48.333 1.00 16.49 101 VAL B N 1
ATOM 2439 C CA . VAL B 1 93 ? -23.229 -10.323 48.565 1.00 17.12 101 VAL B CA 1
ATOM 2440 C C . VAL B 1 93 ? -23.953 -10.204 47.229 1.00 16.88 101 VAL B C 1
ATOM 2441 O O . VAL B 1 93 ? -23.373 -9.844 46.206 1.00 17.60 101 VAL B O 1
ATOM 2445 N N . ALA B 1 94 ? -25.241 -10.518 47.251 1.00 20.43 102 ALA B N 1
ATOM 2446 C CA . ALA B 1 94 ? -26.083 -10.406 46.073 1.00 23.30 102 ALA B CA 1
ATOM 2447 C C . ALA B 1 94 ? -27.426 -9.846 46.513 1.00 26.99 102 ALA B C 1
ATOM 2448 O O . ALA B 1 94 ? -27.641 -9.539 47.692 1.00 26.81 102 ALA B O 1
ATOM 2450 N N . GLY B 1 95 ? -28.341 -9.719 45.563 1.00 22.05 103 GLY B N 1
ATOM 2451 C CA . GLY B 1 95 ? -29.645 -9.176 45.883 1.00 20.14 103 GLY B CA 1
ATOM 2452 C C . GLY B 1 95 ? -30.579 -9.391 44.717 1.00 22.57 103 GLY B C 1
ATOM 2453 O O . GLY B 1 95 ? -30.185 -9.889 43.660 1.00 20.96 103 GLY B O 1
ATOM 2454 N N . ARG B 1 96 ? -31.831 -8.999 44.921 1.00 19.39 104 ARG B N 1
ATOM 2455 C CA . ARG B 1 96 ? -32.863 -9.191 43.912 1.00 24.27 104 ARG B CA 1
ATOM 2456 C C . ARG B 1 96 ? -33.582 -7.872 43.696 1.00 23.87 104 ARG B C 1
ATOM 2457 O O . ARG B 1 96 ? -34.168 -7.329 44.636 1.00 29.21 104 ARG B O 1
ATOM 2459 N N . ALA B 1 97 ? -33.535 -7.365 42.462 1.00 20.55 105 ALA B N 1
ATOM 2460 C CA . ALA B 1 97 ? -34.284 -6.178 42.064 1.00 18.59 105 ALA B CA 1
ATOM 2461 C C . ALA B 1 97 ? -34.081 -5.893 40.582 1.00 20.07 105 ALA B C 1
ATOM 2462 O O . ALA B 1 97 ? -32.952 -5.951 40.087 1.00 18.50 105 ALA B O 1
ATOM 2464 N N . ALA B 1 98 ? -35.159 -5.594 39.864 1.00 19.02 106 ALA B N 1
ATOM 2465 C CA . ALA B 1 98 ? -35.003 -5.103 38.507 1.00 20.67 106 ALA B CA 1
ATOM 2466 C C . ALA B 1 98 ? -34.641 -3.622 38.530 1.00 25.60 106 ALA B C 1
ATOM 2467 O O . ALA B 1 98 ? -34.947 -2.896 39.480 1.00 19.28 106 ALA B O 1
ATOM 2469 N N . PHE B 1 99 ? -34.008 -3.170 37.445 1.00 20.20 107 PHE B N 1
ATOM 2470 C CA . PHE B 1 99 ? -33.504 -1.800 37.404 1.00 20.00 107 PHE B CA 1
ATOM 2471 C C . PHE B 1 99 ? -34.620 -0.772 37.548 1.00 18.68 107 PHE B C 1
ATOM 2472 O O . PHE B 1 99 ? -34.398 0.291 38.131 1.00 19.15 107 PHE B O 1
ATOM 2480 N N . ASP B 1 100 ? -35.827 -1.066 37.042 1.00 19.69 108 ASP B N 1
ATOM 2481 C CA . ASP B 1 100 ? -36.931 -0.112 37.108 1.00 21.41 108 ASP B CA 1
ATOM 2482 C C . ASP B 1 100 ? -37.691 -0.166 38.430 1.00 23.31 108 ASP B C 1
ATOM 2483 O O . ASP B 1 100 ? -38.783 0.394 38.526 1.00 26.58 108 ASP B O 1
ATOM 2488 N N . GLN B 1 101 ? -37.159 -0.825 39.439 1.00 19.67 109 GLN B N 1
ATOM 2489 C CA . GLN B 1 101 ? -37.868 -0.868 40.707 1.00 23.54 109 GLN B CA 1
ATOM 2490 C C . GLN B 1 101 ? -37.197 0.046 41.733 1.00 26.60 109 GLN B C 1
ATOM 2491 O O . GLN B 1 101 ? -35.971 0.205 41.715 1.00 19.84 109 GLN B O 1
ATOM 2497 N N . PRO B 1 102 ? -37.971 0.679 42.622 1.00 27.42 110 PRO B N 1
ATOM 2498 C CA . PRO B 1 102 ? -37.346 1.480 43.691 1.00 23.48 110 PRO B CA 1
ATOM 2499 C C . PRO B 1 102 ? -36.365 0.689 44.528 1.00 26.68 110 PRO B C 1
ATOM 2500 O O . PRO B 1 102 ? -35.340 1.241 44.955 1.00 24.10 110 PRO B O 1
ATOM 2504 N N . GLU B 1 103 ? -36.633 -0.601 44.750 1.00 22.76 111 GLU B N 1
ATOM 2505 C CA . GLU B 1 103 ? -35.742 -1.428 45.559 1.00 23.80 111 GLU B CA 1
ATOM 2506 C C . GLU B 1 103 ? -34.356 -1.576 44.947 1.00 21.11 111 GLU B C 1
ATOM 2507 O O . GLU B 1 103 ? -33.424 -1.973 45.654 1.00 21.04 111 GLU B O 1
ATOM 2513 N N . ALA B 1 104 ? -34.193 -1.292 43.651 1.00 20.81 112 ALA B N 1
ATOM 2514 C CA . ALA B 1 104 ? -32.881 -1.461 43.033 1.00 18.27 112 ALA B CA 1
ATOM 2515 C C . ALA B 1 104 ? -31.829 -0.567 43.676 1.00 15.51 112 ALA B C 1
ATOM 2516 O O . ALA B 1 104 ? -30.642 -0.886 43.625 1.00 16.63 112 ALA B O 1
ATOM 2518 N N . VAL B 1 105 ? -32.232 0.560 44.266 1.00 21.13 113 VAL B N 1
ATOM 2519 C CA . VAL B 1 105 ? -31.250 1.485 44.827 1.00 21.25 113 VAL B CA 1
ATOM 2520 C C . VAL B 1 105 ? -30.600 0.890 46.073 1.00 18.50 113 VAL B C 1
ATOM 2521 O O . VAL B 1 105 ? -29.371 0.881 46.202 1.00 15.53 113 VAL B O 1
ATOM 2525 N N . GLU B 1 106 ? -31.409 0.396 47.020 1.00 16.16 114 GLU B N 1
ATOM 2526 C CA . GLU B 1 106 ? -30.832 -0.206 48.222 1.00 22.95 114 GLU B CA 1
ATOM 2527 C C . GLU B 1 106 ? -29.989 -1.426 47.876 1.00 24.02 114 GLU B C 1
ATOM 2528 O O . GLU B 1 106 ? -28.924 -1.652 48.470 1.00 21.22 114 GLU B O 1
ATOM 2534 N N . VAL B 1 107 ? -30.464 -2.239 46.934 1.00 19.24 115 VAL B N 1
ATOM 2535 C CA . VAL B 1 107 ? -29.701 -3.408 46.516 1.00 18.33 115 VAL B CA 1
ATOM 2536 C C . VAL B 1 107 ? -28.391 -2.970 45.884 1.00 15.52 115 VAL B C 1
ATOM 2537 O O . VAL B 1 107 ? -27.319 -3.483 46.214 1.00 15.84 115 VAL B O 1
ATOM 2541 N N . TRP B 1 108 ? -28.463 -1.982 44.987 1.00 14.44 116 TRP B N 1
ATOM 2542 C CA . TRP B 1 108 ? -27.261 -1.438 44.361 1.00 17.02 116 TRP B CA 1
ATOM 2543 C C . TRP B 1 108 ? -26.232 -0.998 45.398 1.00 15.62 116 TRP B C 1
ATOM 2544 O O . TRP B 1 108 ? -25.059 -1.401 45.342 1.00 15.92 116 TRP B O 1
ATOM 2555 N N . ASP B 1 109 ? -26.649 -0.158 46.348 1.00 18.33 117 ASP B N 1
ATOM 2556 C CA . ASP B 1 109 ? -25.693 0.373 47.321 1.00 18.06 117 ASP B CA 1
ATOM 2557 C C . ASP B 1 109 ? -25.073 -0.740 48.147 1.00 19.35 117 ASP B C 1
ATOM 2558 O O . ASP B 1 109 ? -23.860 -0.744 48.393 1.00 17.02 117 ASP B O 1
ATOM 2563 N N . ARG B 1 110 ? -25.892 -1.687 48.590 1.00 17.96 118 ARG B N 1
ATOM 2564 C CA . ARG B 1 110 ? -25.385 -2.780 49.410 1.00 20.71 118 ARG B CA 1
ATOM 2565 C C . ARG B 1 110 ? -24.400 -3.639 48.628 1.00 21.01 118 ARG B C 1
ATOM 2566 O O . ARG B 1 110 ? -23.311 -3.958 49.119 1.00 16.94 118 ARG B O 1
ATOM 2574 N N . VAL B 1 111 ? -24.756 -4.002 47.394 1.00 15.23 119 VAL B N 1
ATOM 2575 C CA . VAL B 1 111 ? -23.942 -4.950 46.635 1.00 11.43 119 VAL B CA 1
ATOM 2576 C C . VAL B 1 111 ? -22.667 -4.285 46.130 1.00 19.79 119 VAL B C 1
ATOM 2577 O O . VAL B 1 111 ? -21.577 -4.857 46.234 1.00 14.98 119 VAL B O 1
ATOM 2581 N N . ILE B 1 112 ? -22.777 -3.075 45.565 1.00 12.36 120 ILE B N 1
ATOM 2582 C CA . ILE B 1 112 ? -21.574 -2.323 45.204 1.00 13.30 120 ILE B CA 1
ATOM 2583 C C . ILE B 1 112 ? -20.658 -2.164 46.417 1.00 14.86 120 ILE B C 1
ATOM 2584 O O . ILE B 1 112 ? -19.425 -2.255 46.307 1.00 13.33 120 ILE B O 1
ATOM 2589 N N . GLY B 1 113 ? -21.249 -1.934 47.592 1.00 16.99 121 GLY B N 1
ATOM 2590 C CA . GLY B 1 113 ? -20.449 -1.624 48.776 1.00 18.98 121 GLY B CA 1
ATOM 2591 C C . GLY B 1 113 ? -19.523 -2.756 49.193 1.00 15.84 121 GLY B C 1
ATOM 2592 O O . GLY B 1 113 ? -18.346 -2.527 49.498 1.00 16.13 121 GLY B O 1
ATOM 2593 N N . VAL B 1 114 ? -20.032 -3.993 49.201 1.00 13.77 122 VAL B N 1
ATOM 2594 C CA . VAL B 1 114 ? -19.201 -5.142 49.560 1.00 16.79 122 VAL B CA 1
ATOM 2595 C C . VAL B 1 114 ? -18.351 -5.579 48.378 1.00 18.88 122 VAL B C 1
ATOM 2596 O O . VAL B 1 114 ? -17.135 -5.751 48.505 1.00 16.86 122 VAL B O 1
ATOM 2600 N N . ASN B 1 115 ? -18.996 -5.792 47.221 1.00 12.98 123 ASN B N 1
ATOM 2601 C CA . ASN B 1 115 ? -18.367 -6.502 46.107 1.00 13.55 123 ASN B CA 1
ATOM 2602 C C . ASN B 1 115 ? -17.303 -5.668 45.413 1.00 15.89 123 ASN B C 1
ATOM 2603 O O . ASN B 1 115 ? -16.313 -6.215 44.914 1.00 15.64 123 ASN B O 1
ATOM 2608 N N . LEU B 1 116 ? -17.521 -4.360 45.294 1.00 12.27 124 LEU B N 1
ATOM 2609 C CA . LEU B 1 116 ? -16.551 -3.490 44.645 1.00 14.94 124 LEU B CA 1
ATOM 2610 C C . LEU B 1 116 ? -15.780 -2.656 45.661 1.00 16.51 124 LEU B C 1
ATOM 2611 O O . LEU B 1 116 ? -14.546 -2.704 45.698 1.00 12.16 124 LEU B O 1
ATOM 2616 N N . GLU B 1 117 ? -16.488 -1.887 46.490 1.00 12.09 125 GLU B N 1
ATOM 2617 C CA . GLU B 1 117 ? -15.791 -0.988 47.404 1.00 15.17 125 GLU B CA 1
ATOM 2618 C C . GLU B 1 117 ? -15.008 -1.769 48.451 1.00 17.81 125 GLU B C 1
ATOM 2619 O O . GLU B 1 117 ? -13.898 -1.367 48.832 1.00 14.82 125 GLU B O 1
ATOM 2625 N N . GLY B 1 118 ? -15.560 -2.894 48.917 1.00 16.13 126 GLY B N 1
ATOM 2626 C CA . GLY B 1 118 ? -14.824 -3.716 49.870 1.00 15.06 126 GLY B CA 1
ATOM 2627 C C . GLY B 1 118 ? -13.566 -4.308 49.264 1.00 14.77 126 GLY B C 1
ATOM 2628 O O . GLY B 1 118 ? -12.508 -4.315 49.895 1.00 16.89 126 GLY B O 1
ATOM 2629 N N . ALA B 1 119 ? -13.668 -4.827 48.034 1.00 13.97 127 ALA B N 1
ATOM 2630 C CA . ALA B 1 119 ? -12.493 -5.353 47.354 1.00 17.15 127 ALA B CA 1
ATOM 2631 C C . ALA B 1 119 ? -11.442 -4.271 47.129 1.00 18.25 127 ALA B C 1
ATOM 2632 O O . ALA B 1 119 ? -10.236 -4.541 47.232 1.00 16.12 127 ALA B O 1
ATOM 2634 N N . PHE B 1 120 ? -11.870 -3.050 46.782 1.00 16.23 128 PHE B N 1
ATOM 2635 C CA . PHE B 1 120 ? -10.906 -1.957 46.672 1.00 14.52 128 PHE B CA 1
ATOM 2636 C C . PHE B 1 120 ? -10.223 -1.697 48.007 1.00 12.32 128 PHE B C 1
ATOM 2637 O O . PHE B 1 120 ? -8.992 -1.594 48.070 1.00 13.63 128 PHE B O 1
ATOM 2645 N N . ASN B 1 121 ? -11.006 -1.591 49.089 1.00 12.73 129 ASN B N 1
ATOM 2646 C CA . ASN B 1 121 ? -10.433 -1.300 50.408 1.00 13.79 129 ASN B CA 1
ATOM 2647 C C . ASN B 1 121 ? -9.330 -2.287 50.767 1.00 14.59 129 ASN B C 1
ATOM 2648 O O . ASN B 1 121 ? -8.217 -1.895 51.144 1.00 16.94 129 ASN B O 1
ATOM 2653 N N . VAL B 1 122 ? -9.635 -3.584 50.675 1.00 14.79 130 VAL B N 1
ATOM 2654 C CA . VAL B 1 122 ? -8.678 -4.607 51.076 1.00 15.98 130 VAL B CA 1
ATOM 2655 C C . VAL B 1 122 ? -7.475 -4.609 50.137 1.00 14.96 130 VAL B C 1
ATOM 2656 O O . VAL B 1 122 ? -6.326 -4.677 50.581 1.00 10.51 130 VAL B O 1
ATOM 2660 N N . SER B 1 123 ? -7.727 -4.546 48.829 1.00 13.85 131 SER B N 1
ATOM 2661 C CA . SER B 1 123 ? -6.643 -4.552 47.851 1.00 16.35 131 SER B CA 1
ATOM 2662 C C . SER B 1 123 ? -5.691 -3.387 48.084 1.00 16.35 131 SER B C 1
ATOM 2663 O O . SER B 1 123 ? -4.472 -3.573 48.176 1.00 16.27 131 SER B O 1
ATOM 2666 N N . HIS B 1 124 ? -6.231 -2.169 48.179 1.00 12.26 132 HIS B N 1
ATOM 2667 C CA . HIS B 1 124 ? -5.370 -1.006 48.357 1.00 15.75 132 HIS B CA 1
ATOM 2668 C C . HIS B 1 124 ? -4.604 -1.088 49.675 1.00 14.24 132 HIS B C 1
ATOM 2669 O O . HIS B 1 124 ? -3.397 -0.812 49.721 1.00 15.55 132 HIS B O 1
ATOM 2676 N N . ALA B 1 125 ? -5.275 -1.500 50.755 1.00 13.54 133 ALA B N 1
ATOM 2677 C CA . ALA B 1 125 ? -4.613 -1.494 52.065 1.00 17.84 133 ALA B CA 1
ATOM 2678 C C . ALA B 1 125 ? -3.492 -2.523 52.156 1.00 15.74 133 ALA B C 1
ATOM 2679 O O . ALA B 1 125 ? -2.512 -2.307 52.880 1.00 18.65 133 ALA B O 1
ATOM 2681 N N . LEU B 1 126 ? -3.608 -3.645 51.453 1.00 16.74 134 LEU B N 1
ATOM 2682 C CA A LEU B 1 126 ? -2.633 -4.726 51.552 0.60 15.18 134 LEU B CA 1
ATOM 2683 C CA B LEU B 1 126 ? -2.615 -4.706 51.571 0.40 14.94 134 LEU B CA 1
ATOM 2684 C C . LEU B 1 126 ? -1.442 -4.553 50.615 1.00 15.09 134 LEU B C 1
ATOM 2685 O O . LEU B 1 126 ? -0.543 -5.398 50.621 1.00 16.22 134 LEU B O 1
ATOM 2694 N N . VAL B 1 127 ? -1.413 -3.495 49.811 1.00 13.61 135 VAL B N 1
ATOM 2695 C CA . VAL B 1 127 ? -0.312 -3.325 48.864 1.00 12.40 135 VAL B CA 1
ATOM 2696 C C . VAL B 1 127 ? 1.052 -3.332 49.551 1.00 15.69 135 VAL B C 1
ATOM 2697 O O . VAL B 1 127 ? 1.953 -4.042 49.073 1.00 14.18 135 VAL B O 1
ATOM 2701 N N . PRO B 1 128 ? 1.288 -2.578 50.631 1.00 14.29 136 PRO B N 1
ATOM 2702 C CA . PRO B 1 128 ? 2.605 -2.683 51.289 1.00 15.33 136 PRO B CA 1
ATOM 2703 C C . PRO B 1 128 ? 2.974 -4.115 51.639 1.00 14.91 136 PRO B C 1
ATOM 2704 O O . PRO B 1 128 ? 4.108 -4.541 51.381 1.00 14.94 136 PRO B O 1
ATOM 2708 N N . ALA B 1 129 ? 2.042 -4.884 52.204 1.00 15.37 137 ALA B N 1
ATOM 2709 C CA . ALA B 1 129 ? 2.361 -6.266 52.558 1.00 19.36 137 ALA B CA 1
ATOM 2710 C C . ALA B 1 129 ? 2.596 -7.120 51.314 1.00 20.17 137 ALA B C 1
ATOM 2711 O O . ALA B 1 129 ? 3.488 -7.976 51.299 1.00 17.19 137 ALA B O 1
ATOM 2713 N N . LEU B 1 130 ? 1.813 -6.901 50.258 1.00 13.99 138 LEU B N 1
ATOM 2714 C CA . LEU B 1 130 ? 2.015 -7.671 49.031 1.00 11.75 138 LEU B CA 1
ATOM 2715 C C . LEU B 1 130 ? 3.351 -7.332 48.379 1.00 11.86 138 LEU B C 1
ATOM 2716 O O . LEU B 1 130 ? 4.014 -8.212 47.811 1.00 17.30 138 LEU B O 1
ATOM 2721 N N . LYS B 1 131 ? 3.751 -6.059 48.431 1.00 15.15 139 LYS B N 1
ATOM 2722 C CA . LYS B 1 131 ? 5.041 -5.659 47.868 1.00 16.66 139 LYS B CA 1
ATOM 2723 C C . LYS B 1 131 ? 6.189 -6.342 48.586 1.00 17.66 139 LYS B C 1
ATOM 2724 O O . LYS B 1 131 ? 7.184 -6.738 47.960 1.00 17.46 139 LYS B O 1
ATOM 2730 N N . ALA B 1 132 ? 6.097 -6.428 49.909 1.00 14.27 140 ALA B N 1
ATOM 2731 C CA . ALA B 1 132 ? 7.205 -6.969 50.694 1.00 18.72 140 ALA B CA 1
ATOM 2732 C C . ALA B 1 132 ? 7.441 -8.438 50.366 1.00 20.38 140 ALA B C 1
ATOM 2733 O O . ALA B 1 132 ? 8.591 -8.898 50.320 1.00 18.52 140 ALA B O 1
ATOM 2735 N N . ALA B 1 133 ? 6.364 -9.185 50.122 1.00 19.83 141 ALA B N 1
ATOM 2736 C CA . ALA B 1 133 ? 6.431 -10.604 49.811 1.00 22.62 141 ALA B CA 1
ATOM 2737 C C . ALA B 1 133 ? 6.428 -10.893 48.316 1.00 21.81 141 ALA B C 1
ATOM 2738 O O . ALA B 1 133 ? 6.599 -12.050 47.928 1.00 18.08 141 ALA B O 1
ATOM 2740 N N . LYS B 1 134 ? 6.272 -9.871 47.469 1.00 18.12 142 LYS B N 1
ATOM 2741 C CA . LYS B 1 134 ? 5.960 -10.062 46.053 1.00 17.66 142 LYS B CA 1
ATOM 2742 C C . LYS B 1 134 ? 4.840 -11.088 45.896 1.00 17.78 142 LYS B C 1
ATOM 2743 O O . LYS B 1 134 ? 4.948 -12.075 45.162 1.00 18.07 142 LYS B O 1
ATOM 2749 N N . GLY B 1 135 ? 3.747 -10.844 46.615 1.00 14.77 143 GLY B N 1
ATOM 2750 C CA . GLY B 1 135 ? 2.606 -11.727 46.575 1.00 12.73 143 GLY B CA 1
ATOM 2751 C C . GLY B 1 135 ? 1.732 -11.440 45.366 1.00 13.73 143 GLY B C 1
ATOM 2752 O O . GLY B 1 135 ? 2.063 -10.629 44.500 1.00 12.46 143 GLY B O 1
ATOM 2753 N N . ASN B 1 136 ? 0.593 -12.127 45.309 1.00 14.48 144 ASN B N 1
ATOM 2754 C CA . ASN B 1 136 ? -0.351 -11.899 44.217 1.00 11.46 144 ASN B CA 1
ATOM 2755 C C . ASN B 1 136 ? -1.766 -11.822 44.775 1.00 12.35 144 ASN B C 1
ATOM 2756 O O . ASN B 1 136 ? -2.029 -12.182 45.926 1.00 12.86 144 ASN B O 1
ATOM 2761 N N . VAL B 1 137 ? -2.680 -11.335 43.936 1.00 10.86 145 VAL B N 1
ATOM 2762 C CA . VAL B 1 137 ? -4.072 -11.095 44.298 1.00 15.23 145 VAL B CA 1
ATOM 2763 C C . VAL B 1 137 ? -4.954 -11.917 43.372 1.00 16.68 145 VAL B C 1
ATOM 2764 O O . VAL B 1 137 ? -4.712 -11.958 42.164 1.00 14.51 145 VAL B O 1
ATOM 2768 N N . VAL B 1 138 ? -5.984 -12.558 43.927 1.00 10.70 146 VAL B N 1
ATOM 2769 C CA . VAL B 1 138 ? -7.017 -13.201 43.120 1.00 11.71 146 VAL B CA 1
ATOM 2770 C C . VAL B 1 138 ? -8.363 -12.635 43.561 1.00 14.70 146 VAL B C 1
ATOM 2771 O O . VAL B 1 138 ? -8.761 -12.810 44.720 1.00 11.59 146 VAL B O 1
ATOM 2775 N N . HIS B 1 139 ? -9.064 -11.966 42.642 1.00 13.75 147 HIS B N 1
ATOM 2776 C CA . HIS B 1 139 ? -10.423 -11.506 42.921 1.00 11.09 147 HIS B CA 1
ATOM 2777 C C . HIS B 1 139 ? -11.456 -12.553 42.517 1.00 14.04 147 HIS B C 1
ATOM 2778 O O . HIS B 1 139 ? -11.254 -13.335 41.586 1.00 13.53 147 HIS B O 1
ATOM 2785 N N . LEU B 1 140 ? -12.602 -12.535 43.198 1.00 11.54 148 LEU B N 1
ATOM 2786 C CA . LEU B 1 140 ? -13.740 -13.345 42.777 1.00 12.67 148 LEU B CA 1
ATOM 2787 C C . LEU B 1 140 ? -14.603 -12.487 41.854 1.00 15.87 148 LEU B C 1
ATOM 2788 O O . LEU B 1 140 ? -15.353 -11.626 42.314 1.00 16.15 148 LEU B O 1
ATOM 2793 N N . CYS B 1 141 ? -14.469 -12.701 40.545 1.00 12.80 149 CYS B N 1
ATOM 2794 C CA . CYS B 1 141 ? -15.347 -12.065 39.564 1.00 13.94 149 CYS B CA 1
ATOM 2795 C C . CYS B 1 141 ? -16.579 -12.952 39.377 1.00 18.71 149 CYS B C 1
ATOM 2796 O O . CYS B 1 141 ? -16.989 -13.626 40.327 1.00 16.78 149 CYS B O 1
ATOM 2799 N N . SER B 1 142 ? -17.174 -12.966 38.180 1.00 16.71 150 SER B N 1
ATOM 2800 C CA . SER B 1 142 ? -18.358 -13.774 37.867 1.00 13.33 150 SER B CA 1
ATOM 2801 C C . SER B 1 142 ? -18.561 -13.745 36.361 1.00 11.58 150 SER B C 1
ATOM 2802 O O . SER B 1 142 ? -18.100 -12.823 35.681 1.00 14.82 150 SER B O 1
ATOM 2805 N N . VAL B 1 143 ? -19.282 -14.740 35.843 1.00 13.65 151 VAL B N 1
ATOM 2806 C CA . VAL B 1 143 ? -19.720 -14.602 34.456 1.00 17.07 151 VAL B CA 1
ATOM 2807 C C . VAL B 1 143 ? -20.518 -13.313 34.278 1.00 17.46 151 VAL B C 1
ATOM 2808 O O . VAL B 1 143 ? -20.575 -12.758 33.174 1.00 13.72 151 VAL B O 1
ATOM 2812 N N . ALA B 1 144 ? -21.143 -12.813 35.352 1.00 15.53 152 ALA B N 1
ATOM 2813 C CA . ALA B 1 144 ? -21.897 -11.564 35.269 1.00 19.82 152 ALA B CA 1
ATOM 2814 C C . ALA B 1 144 ? -21.007 -10.335 35.099 1.00 19.82 152 ALA B C 1
ATOM 2815 O O . ALA B 1 144 ? -21.537 -9.238 34.887 1.00 20.71 152 ALA B O 1
ATOM 2817 N N . GLY B 1 145 ? -19.680 -10.480 35.206 1.00 15.06 153 GLY B N 1
ATOM 2818 C CA . GLY B 1 145 ? -18.757 -9.435 34.805 1.00 11.13 153 GLY B CA 1
ATOM 2819 C C . GLY B 1 145 ? -18.553 -9.318 33.306 1.00 15.19 153 GLY B C 1
ATOM 2820 O O . GLY B 1 145 ? -17.867 -8.407 32.843 1.00 16.13 153 GLY B O 1
ATOM 2821 N N . PHE B 1 146 ? -19.145 -10.221 32.530 1.00 11.23 154 PHE B N 1
ATOM 2822 C CA . PHE B 1 146 ? -19.021 -10.241 31.074 1.00 10.32 154 PHE B CA 1
ATOM 2823 C C . PHE B 1 146 ? -20.348 -10.076 30.351 1.00 13.66 154 PHE B C 1
ATOM 2824 O O . PHE B 1 146 ? -20.369 -9.536 29.240 1.00 13.77 154 PHE B O 1
ATOM 2832 N N . VAL B 1 147 ? -21.442 -10.567 30.936 1.00 14.31 155 VAL B N 1
ATOM 2833 C CA . VAL B 1 147 ? -22.790 -10.448 30.385 1.00 14.75 155 VAL B CA 1
ATOM 2834 C C . VAL B 1 147 ? -23.737 -10.182 31.552 1.00 17.47 155 VAL B C 1
ATOM 2835 O O . VAL B 1 147 ? -23.397 -10.401 32.716 1.00 16.09 155 VAL B O 1
ATOM 2839 N N . SER B 1 148 ? -24.954 -9.739 31.234 1.00 14.82 156 SER B N 1
ATOM 2840 C CA . SER B 1 148 ? -25.876 -9.390 32.318 1.00 13.62 156 SER B CA 1
ATOM 2841 C C . SER B 1 148 ? -26.440 -10.632 33.007 1.00 17.99 156 SER B C 1
ATOM 2842 O O . SER B 1 148 ? -26.715 -10.585 34.210 1.00 17.54 156 SER B O 1
ATOM 2845 N N . GLY B 1 149 ? -26.598 -11.742 32.283 1.00 15.77 157 GLY B N 1
ATOM 2846 C CA . GLY B 1 149 ? -27.150 -12.947 32.883 1.00 18.86 157 GLY B CA 1
ATOM 2847 C C . GLY B 1 149 ? -28.460 -12.675 33.594 1.00 20.31 157 GLY B C 1
ATOM 2848 O O . GLY B 1 149 ? -29.341 -11.967 33.083 1.00 21.13 157 GLY B O 1
ATOM 2849 N N . GLY B 1 150 ? -28.594 -13.214 34.803 1.00 21.08 158 GLY B N 1
ATOM 2850 C CA . GLY B 1 150 ? -29.840 -13.043 35.536 1.00 28.86 158 GLY B CA 1
ATOM 2851 C C . GLY B 1 150 ? -29.689 -12.288 36.843 1.00 23.13 158 GLY B C 1
ATOM 2852 O O . GLY B 1 150 ? -30.637 -12.198 37.626 1.00 23.73 158 GLY B O 1
ATOM 2853 N N . SER B 1 151 ? -28.511 -11.722 37.083 1.00 15.06 159 SER B N 1
ATOM 2854 C CA . SER B 1 151 ? -28.210 -11.064 38.348 1.00 17.17 159 SER B CA 1
ATOM 2855 C C . SER B 1 151 ? -28.707 -9.612 38.370 1.00 19.21 159 SER B C 1
ATOM 2856 O O . SER B 1 151 ? -28.929 -8.976 37.330 1.00 17.36 159 SER B O 1
ATOM 2859 N N . THR B 1 152 ? -28.874 -9.085 39.586 1.00 17.98 160 THR B N 1
ATOM 2860 C CA . THR B 1 152 ? -29.334 -7.710 39.746 1.00 19.06 160 THR B CA 1
ATOM 2861 C C . THR B 1 152 ? -28.258 -6.733 39.270 1.00 16.11 160 THR B C 1
ATOM 2862 O O . THR B 1 152 ? -27.059 -7.049 39.248 1.00 17.63 160 THR B O 1
ATOM 2866 N N . ALA B 1 153 ? -28.708 -5.527 38.894 1.00 14.88 161 ALA B N 1
ATOM 2867 C CA . ALA B 1 153 ? -27.812 -4.521 38.323 1.00 16.68 161 ALA B CA 1
ATOM 2868 C C . ALA B 1 153 ? -26.582 -4.292 39.189 1.00 17.64 161 ALA B C 1
ATOM 2869 O O . ALA B 1 153 ? -25.451 -4.274 38.685 1.00 15.77 161 ALA B O 1
ATOM 2871 N N . GLY B 1 154 ? -26.790 -4.111 40.498 1.00 13.87 162 GLY B N 1
ATOM 2872 C CA . GLY B 1 154 ? -25.668 -3.868 41.390 1.00 19.22 162 GLY B CA 1
ATOM 2873 C C . GLY B 1 154 ? -24.651 -4.993 41.367 1.00 19.16 162 GLY B C 1
ATOM 2874 O O . GLY B 1 154 ? -23.442 -4.750 41.434 1.00 16.20 162 GLY B O 1
ATOM 2875 N N . TYR B 1 155 ? -25.125 -6.239 41.268 1.00 12.15 163 TYR B N 1
ATOM 2876 C CA . TYR B 1 155 ? -24.211 -7.378 41.175 1.00 11.08 163 TYR B CA 1
ATOM 2877 C C . TYR B 1 155 ? -23.459 -7.379 39.847 1.00 13.33 163 TYR B C 1
ATOM 2878 O O . TYR B 1 155 ? -22.223 -7.509 39.814 1.00 12.98 163 TYR B O 1
ATOM 2887 N N . VAL B 1 156 ? -24.194 -7.271 38.738 1.00 14.50 164 VAL B N 1
ATOM 2888 C CA . VAL B 1 156 ? -23.566 -7.261 37.417 1.00 10.69 164 VAL B CA 1
ATOM 2889 C C . VAL B 1 156 ? -22.497 -6.178 37.353 1.00 13.80 164 VAL B C 1
ATOM 2890 O O . VAL B 1 156 ? -21.357 -6.419 36.937 1.00 14.40 164 VAL B O 1
ATOM 2894 N N . VAL B 1 157 ? -22.860 -4.959 37.755 1.00 11.08 165 VAL B N 1
ATOM 2895 C CA . VAL B 1 157 ? -21.921 -3.849 37.689 1.00 9.58 165 VAL B CA 1
ATOM 2896 C C . VAL B 1 157 ? -20.736 -4.090 38.613 1.00 14.62 165 VAL B C 1
ATOM 2897 O O . VAL B 1 157 ? -19.590 -3.803 38.252 1.00 13.04 165 VAL B O 1
ATOM 2901 N N . SER B 1 158 ? -20.981 -4.625 39.814 1.00 13.92 166 SER B N 1
ATOM 2902 C CA . SER B 1 158 ? -19.855 -4.843 40.724 1.00 12.63 166 SER B CA 1
ATOM 2903 C C . SER B 1 158 ? -18.845 -5.817 40.130 1.00 13.40 166 SER B C 1
ATOM 2904 O O . SER B 1 158 ? -17.630 -5.638 40.299 1.00 13.56 166 SER B O 1
ATOM 2907 N N . LYS B 1 159 ? -19.314 -6.814 39.381 1.00 13.03 167 LYS B N 1
ATOM 2908 C CA . LYS B 1 159 ? -18.395 -7.813 38.854 1.00 15.39 167 LYS B CA 1
ATOM 2909 C C . LYS B 1 159 ? -17.691 -7.324 37.593 1.00 15.10 167 LYS B C 1
ATOM 2910 O O . LYS B 1 159 ? -16.516 -7.645 37.378 1.00 14.26 167 LYS B O 1
ATOM 2916 N N . GLY B 1 160 ? -18.377 -6.549 36.743 1.00 14.70 168 GLY B N 1
ATOM 2917 C CA . GLY B 1 160 ? -17.673 -5.885 35.657 1.00 12.60 168 GLY B CA 1
ATOM 2918 C C . GLY B 1 160 ? -16.629 -4.907 36.174 1.00 11.01 168 GLY B C 1
ATOM 2919 O O . GLY B 1 160 ? -15.550 -4.758 35.586 1.00 12.08 168 GLY B O 1
ATOM 2920 N N . ALA B 1 161 ? -16.925 -4.253 37.298 1.00 10.54 169 ALA B N 1
ATOM 2921 C CA . ALA B 1 161 ? -15.950 -3.352 37.902 1.00 11.74 169 ALA B CA 1
ATOM 2922 C C . ALA B 1 161 ? -14.743 -4.128 38.423 1.00 13.70 169 ALA B C 1
ATOM 2923 O O . ALA B 1 161 ? -13.604 -3.657 38.321 1.00 11.00 169 ALA B O 1
ATOM 2925 N N . ILE B 1 162 ? -14.987 -5.314 38.990 1.00 13.88 170 ILE B N 1
ATOM 2926 C CA . ILE B 1 162 ? -13.904 -6.186 39.442 1.00 14.39 170 ILE B CA 1
ATOM 2927 C C . ILE B 1 162 ? -13.034 -6.613 38.271 1.00 10.56 170 ILE B C 1
ATOM 2928 O O . ILE B 1 162 ? -11.806 -6.700 38.389 1.00 11.42 170 ILE B O 1
ATOM 2933 N N . ARG B 1 163 ? -13.655 -6.930 37.136 1.00 8.43 171 ARG B N 1
ATOM 2934 C CA . ARG B 1 163 ? -12.878 -7.249 35.943 1.00 12.30 171 ARG B CA 1
ATOM 2935 C C . ARG B 1 163 ? -11.914 -6.117 35.596 1.00 13.88 171 ARG B C 1
ATOM 2936 O O . ARG B 1 163 ? -10.726 -6.351 35.335 1.00 11.73 171 ARG B O 1
ATOM 2944 N N . SER B 1 164 ? -12.406 -4.874 35.594 1.00 10.33 172 SER B N 1
ATOM 2945 C CA . SER B 1 164 ? -11.532 -3.739 35.297 1.00 14.70 172 SER B CA 1
ATOM 2946 C C . SER B 1 164 ? -10.526 -3.502 36.409 1.00 11.31 172 SER B C 1
ATOM 2947 O O . SER B 1 164 ? -9.369 -3.137 36.142 1.00 10.54 172 SER B O 1
ATOM 2950 N N . LEU B 1 165 ? -10.960 -3.660 37.661 1.00 10.37 173 LEU B N 1
ATOM 2951 C CA . LEU B 1 165 ? -10.036 -3.513 38.784 1.00 12.37 173 LEU B CA 1
ATOM 2952 C C . LEU B 1 165 ? -8.867 -4.474 38.645 1.00 14.33 173 LEU B C 1
ATOM 2953 O O . LEU B 1 165 ? -7.722 -4.118 38.944 1.00 12.22 173 LEU B O 1
ATOM 2958 N N . THR B 1 166 ? -9.148 -5.706 38.207 1.00 11.61 174 THR B N 1
ATOM 2959 C CA . THR B 1 166 ? -8.086 -6.674 37.958 1.00 10.46 174 THR B CA 1
ATOM 2960 C C . THR B 1 166 ? -7.040 -6.107 37.007 1.00 12.53 174 THR B C 1
ATOM 2961 O O . THR B 1 166 ? -5.833 -6.241 37.240 1.00 11.69 174 THR B O 1
ATOM 2965 N N . GLN B 1 167 ? -7.488 -5.450 35.935 1.00 10.91 175 GLN B N 1
ATOM 2966 C CA . GLN B 1 167 ? -6.575 -4.986 34.898 1.00 10.86 175 GLN B CA 1
ATOM 2967 C C . GLN B 1 167 ? -5.720 -3.837 35.398 1.00 13.89 175 GLN B C 1
ATOM 2968 O O . GLN B 1 167 ? -4.507 -3.831 35.189 1.00 12.63 175 GLN B O 1
ATOM 2974 N N . VAL B 1 168 ? -6.332 -2.843 36.048 1.00 10.89 176 VAL B N 1
ATOM 2975 C CA . VAL B 1 168 ? -5.537 -1.678 36.424 1.00 13.37 176 VAL B CA 1
ATOM 2976 C C . VAL B 1 168 ? -4.660 -1.971 37.649 1.00 11.62 176 VAL B C 1
ATOM 2977 O O . VAL B 1 168 ? -3.544 -1.443 37.755 1.00 12.41 176 VAL B O 1
ATOM 2981 N N . MET B 1 169 ? -5.107 -2.825 38.577 1.00 10.89 177 MET B N 1
ATOM 2982 C CA . MET B 1 169 ? -4.189 -3.273 39.627 1.00 8.96 177 MET B CA 1
ATOM 2983 C C . MET B 1 169 ? -2.990 -3.998 39.028 1.00 13.57 177 MET B C 1
ATOM 2984 O O . MET B 1 169 ? -1.845 -3.776 39.449 1.00 9.30 177 MET B O 1
ATOM 2989 N N . ALA B 1 170 ? -3.232 -4.893 38.066 1.00 12.36 178 ALA B N 1
ATOM 2990 C CA . ALA B 1 170 ? -2.126 -5.610 37.445 1.00 13.70 178 ALA B CA 1
ATOM 2991 C C . ALA B 1 170 ? -1.117 -4.639 36.860 1.00 13.25 178 ALA B C 1
ATOM 2992 O O . ALA B 1 170 ? 0.095 -4.808 37.034 1.00 14.16 178 ALA B O 1
ATOM 2994 N N . ARG B 1 171 ? -1.608 -3.623 36.145 1.00 11.21 179 ARG B N 1
ATOM 2995 C CA . ARG B 1 171 ? -0.720 -2.624 35.548 1.00 15.32 179 ARG B CA 1
ATOM 2996 C C . ARG B 1 171 ? 0.121 -1.912 36.601 1.00 14.05 179 ARG B C 1
ATOM 2997 O O . ARG B 1 171 ? 1.346 -1.811 36.465 1.00 11.68 179 ARG B O 1
ATOM 3005 N N . ASP B 1 172 ? -0.521 -1.386 37.650 1.00 12.27 180 ASP B N 1
ATOM 3006 C CA . ASP B 1 172 ? 0.212 -0.567 38.613 1.00 13.68 180 ASP B CA 1
ATOM 3007 C C . ASP B 1 172 ? 1.087 -1.385 39.548 1.00 15.17 180 ASP B C 1
ATOM 3008 O O . ASP B 1 172 ? 2.069 -0.849 40.076 1.00 16.09 180 ASP B O 1
ATOM 3013 N N . LEU B 1 173 ? 0.772 -2.655 39.764 1.00 13.04 181 LEU B N 1
ATOM 3014 C CA . LEU B 1 173 ? 1.555 -3.455 40.699 1.00 12.48 181 LEU B CA 1
ATOM 3015 C C . LEU B 1 173 ? 2.569 -4.383 40.023 1.00 13.52 181 LEU B C 1
ATOM 3016 O O . LEU B 1 173 ? 3.471 -4.887 40.708 1.00 13.57 181 LEU B O 1
ATOM 3021 N N . ALA B 1 174 ? 2.467 -4.609 38.710 1.00 12.61 182 ALA B N 1
ATOM 3022 C CA . ALA B 1 174 ? 3.505 -5.360 38.001 1.00 14.14 182 ALA B CA 1
ATOM 3023 C C . ALA B 1 174 ? 4.934 -4.890 38.281 1.00 18.18 182 ALA B C 1
ATOM 3024 O O . ALA B 1 174 ? 5.809 -5.757 38.461 1.00 15.37 182 ALA B O 1
ATOM 3026 N N . PRO B 1 175 ? 5.255 -3.590 38.311 1.00 18.84 183 PRO B N 1
ATOM 3027 C CA . PRO B 1 175 ? 6.647 -3.201 38.607 1.00 18.70 183 PRO B CA 1
ATOM 3028 C C . PRO B 1 175 ? 7.106 -3.634 39.979 1.00 20.92 183 PRO B C 1
ATOM 3029 O O . PRO B 1 175 ? 8.318 -3.682 40.220 1.00 21.04 183 PRO B O 1
ATOM 3033 N N . HIS B 1 176 ? 6.183 -3.983 40.878 1.00 14.17 184 HIS B N 1
ATOM 3034 C CA . HIS B 1 176 ? 6.533 -4.439 42.214 1.00 17.45 184 HIS B CA 1
ATOM 3035 C C . HIS B 1 176 ? 6.492 -5.953 42.350 1.00 15.25 184 HIS B C 1
ATOM 3036 O O . HIS B 1 176 ? 6.557 -6.462 43.471 1.00 17.50 184 HIS B O 1
ATOM 3043 N N . GLY B 1 177 ? 6.382 -6.685 41.238 1.00 18.35 185 GLY B N 1
ATOM 3044 C CA . GLY B 1 177 ? 6.388 -8.136 41.305 1.00 18.09 185 GLY B CA 1
ATOM 3045 C C . GLY B 1 177 ? 5.087 -8.766 41.755 1.00 15.74 185 GLY B C 1
ATOM 3046 O O . GLY B 1 177 ? 5.090 -9.928 42.156 1.00 17.64 185 GLY B O 1
ATOM 3047 N N . ILE B 1 178 ? 3.971 -8.039 41.687 1.00 16.29 186 ILE B N 1
ATOM 3048 C CA . ILE B 1 178 ? 2.678 -8.501 42.194 1.00 15.34 186 ILE B CA 1
ATOM 3049 C C . ILE B 1 178 ? 1.774 -8.811 41.002 1.00 14.20 186 ILE B C 1
ATOM 3050 O O . ILE B 1 178 ? 1.435 -7.914 40.224 1.00 15.56 186 ILE B O 1
ATOM 3055 N N . ARG B 1 179 ? 1.378 -10.071 40.861 1.00 11.54 187 ARG B N 1
ATOM 3056 C CA . ARG B 1 179 ? 0.385 -10.443 39.858 1.00 11.22 187 ARG B CA 1
ATOM 3057 C C . ARG B 1 179 ? -1.016 -10.190 40.410 1.00 12.50 187 ARG B C 1
ATOM 3058 O O . ARG B 1 179 ? -1.253 -10.290 41.616 1.00 10.82 187 ARG B O 1
ATOM 3066 N N . VAL B 1 180 ? -1.953 -9.844 39.522 1.00 13.25 188 VAL B N 1
ATOM 3067 C CA . VAL B 1 180 ? -3.344 -9.636 39.926 1.00 11.54 188 VAL B CA 1
ATOM 3068 C C . VAL B 1 180 ? -4.235 -10.308 38.880 1.00 10.18 188 VAL B C 1
ATOM 3069 O O . VAL B 1 180 ? -4.144 -9.987 37.691 1.00 11.90 188 VAL B O 1
ATOM 3073 N N . ASN B 1 181 ? -5.074 -11.251 39.317 1.00 10.69 189 ASN B N 1
ATOM 3074 C CA . ASN B 1 181 ? -5.942 -12.014 38.421 1.00 10.73 189 ASN B CA 1
ATOM 3075 C C . ASN B 1 181 ? -7.294 -12.202 39.096 1.00 12.73 189 ASN B C 1
ATOM 3076 O O . ASN B 1 181 ? -7.502 -11.764 40.229 1.00 13.44 189 ASN B O 1
ATOM 3081 N N . ALA B 1 182 ? -8.220 -12.864 38.394 1.00 14.46 190 ALA B N 1
ATOM 3082 C CA . ALA B 1 182 ? -9.530 -13.154 38.955 1.00 13.08 190 ALA B CA 1
ATOM 3083 C C . ALA B 1 182 ? -10.073 -14.441 38.339 1.00 14.59 190 ALA B C 1
ATOM 3084 O O . ALA B 1 182 ? -9.707 -14.815 37.223 1.00 12.35 190 ALA B O 1
ATOM 3086 N N . VAL B 1 183 ? -10.946 -15.115 39.077 1.00 14.52 191 VAL B N 1
ATOM 3087 C CA . VAL B 1 183 ? -11.767 -16.175 38.500 1.00 16.62 191 VAL B CA 1
ATOM 3088 C C . VAL B 1 183 ? -13.165 -15.617 38.301 1.00 13.69 191 VAL B C 1
ATOM 3089 O O . VAL B 1 183 ? -13.638 -14.780 39.079 1.00 17.12 191 VAL B O 1
ATOM 3093 N N . ALA B 1 184 ? -13.838 -16.071 37.239 1.00 15.70 192 ALA B N 1
ATOM 3094 C CA . ALA B 1 184 ? -15.223 -15.685 36.972 1.00 16.02 192 ALA B CA 1
ATOM 3095 C C . ALA B 1 184 ? -16.077 -16.946 37.020 1.00 14.17 192 ALA B C 1
ATOM 3096 O O . ALA B 1 184 ? -16.250 -17.616 35.994 1.00 14.59 192 ALA B O 1
ATOM 3098 N N . PRO B 1 185 ? -16.622 -17.313 38.181 1.00 16.62 193 PRO B N 1
ATOM 3099 C CA . PRO B 1 185 ? -17.426 -18.536 38.257 1.00 14.52 193 PRO B CA 1
ATOM 3100 C C . PRO B 1 185 ? -18.787 -18.360 37.603 1.00 15.74 193 PRO B C 1
ATOM 3101 O O . PRO B 1 185 ? -19.364 -17.268 37.577 1.00 15.26 193 PRO B O 1
ATOM 3105 N N . GLY B 1 186 ? -19.302 -19.463 37.069 1.00 18.27 194 GLY B N 1
ATOM 3106 C CA . GLY B 1 186 ? -20.722 -19.596 36.797 1.00 20.74 194 GLY B CA 1
ATOM 3107 C C . GLY B 1 186 ? -21.423 -19.898 38.105 1.00 24.99 194 GLY B C 1
ATOM 3108 O O . GLY B 1 186 ? -20.955 -19.514 39.180 1.00 36.52 194 GLY B O 1
ATOM 3109 N N . ILE B 1 187 ? -22.530 -20.625 38.043 1.00 26.45 195 ILE B N 1
ATOM 3110 C CA . ILE B 1 187 ? -23.218 -20.980 39.285 1.00 34.37 195 ILE B CA 1
ATOM 3111 C C . ILE B 1 187 ? -22.469 -22.116 39.971 1.00 34.55 195 ILE B C 1
ATOM 3112 O O . ILE B 1 187 ? -22.160 -23.141 39.350 1.00 34.32 195 ILE B O 1
ATOM 3117 N N . MET B 1 188 ? -22.168 -21.930 41.255 1.00 36.90 196 MET B N 1
ATOM 3118 C CA . MET B 1 188 ? -21.402 -22.882 42.041 1.00 38.22 196 MET B CA 1
ATOM 3119 C C . MET B 1 188 ? -22.268 -23.455 43.156 1.00 42.04 196 MET B C 1
ATOM 3120 O O . MET B 1 188 ? -23.266 -22.854 43.569 1.00 48.37 196 MET B O 1
ATOM 3125 N N . MET B 1 189 ? -21.880 -24.643 43.625 1.00 39.06 197 MET B N 1
ATOM 3126 C CA . MET B 1 189 ? -22.493 -25.234 44.809 1.00 47.39 197 MET B CA 1
ATOM 3127 C C . MET B 1 189 ? -22.285 -24.336 46.024 1.00 56.41 197 MET B C 1
ATOM 3128 O O . MET B 1 189 ? -21.206 -24.338 46.622 1.00 54.85 197 MET B O 1
ATOM 3133 N N . SER B 1 190 ? -23.302 -23.570 46.392 1.00 66.33 198 SER B N 1
ATOM 3134 C CA . SER B 1 190 ? -23.227 -22.620 47.500 1.00 69.67 198 SER B CA 1
ATOM 3135 C C . SER B 1 190 ? -24.645 -22.134 47.772 1.00 74.87 198 SER B C 1
ATOM 3136 O O . SER B 1 190 ? -25.618 -22.719 47.281 1.00 80.07 198 SER B O 1
ATOM 3139 N N . GLU B 1 191 ? -24.768 -21.060 48.555 1.00 71.47 199 GLU B N 1
ATOM 3140 C CA . GLU B 1 191 ? -26.056 -20.390 48.680 1.00 73.42 199 GLU B CA 1
ATOM 3141 C C . GLU B 1 191 ? -26.487 -19.948 47.286 1.00 78.07 199 GLU B C 1
ATOM 3142 O O . GLU B 1 191 ? -26.004 -18.934 46.769 1.00 78.71 199 GLU B O 1
ATOM 3148 N N . MET B 1 192 ? -27.367 -20.729 46.663 1.00 77.76 200 MET B N 1
ATOM 3149 C CA . MET B 1 192 ? -27.776 -20.511 45.279 1.00 65.03 200 MET B CA 1
ATOM 3150 C C . MET B 1 192 ? -29.057 -21.280 44.970 1.00 70.29 200 MET B C 1
ATOM 3151 O O . MET B 1 192 ? -29.370 -22.276 45.626 1.00 74.16 200 MET B O 1
ATOM 3153 N N . THR B 1 203 ? -32.093 -19.612 37.850 1.00 68.73 211 THR B N 1
ATOM 3154 C CA . THR B 1 203 ? -31.205 -20.737 37.561 1.00 64.25 211 THR B CA 1
ATOM 3155 C C . THR B 1 203 ? -31.209 -21.090 36.071 1.00 54.08 211 THR B C 1
ATOM 3156 O O . THR B 1 203 ? -30.173 -21.445 35.510 1.00 49.53 211 THR B O 1
ATOM 3160 N N . ASP B 1 204 ? -32.380 -20.980 35.434 1.00 48.06 212 ASP B N 1
ATOM 3161 C CA . ASP B 1 204 ? -32.480 -21.287 34.008 1.00 48.92 212 ASP B CA 1
ATOM 3162 C C . ASP B 1 204 ? -31.560 -20.398 33.176 1.00 49.58 212 ASP B C 1
ATOM 3163 O O . ASP B 1 204 ? -30.956 -20.865 32.201 1.00 41.92 212 ASP B O 1
ATOM 3168 N N . TRP B 1 205 ? -31.440 -19.112 33.544 1.00 49.19 213 TRP B N 1
ATOM 3169 C CA . TRP B 1 205 ? -30.581 -18.201 32.791 1.00 47.19 213 TRP B CA 1
ATOM 3170 C C . TRP B 1 205 ? -29.196 -18.794 32.601 1.00 42.52 213 TRP B C 1
ATOM 3171 O O . TRP B 1 205 ? -28.553 -18.559 31.572 1.00 49.21 213 TRP B O 1
ATOM 3182 N N . PHE B 1 206 ? -28.733 -19.573 33.577 1.00 34.60 214 PHE B N 1
ATOM 3183 C CA . PHE B 1 206 ? -27.452 -20.264 33.509 1.00 39.80 214 PHE B CA 1
ATOM 3184 C C . PHE B 1 206 ? -27.613 -21.629 32.837 1.00 38.26 214 PHE B C 1
ATOM 3185 O O . PHE B 1 206 ? -26.962 -21.900 31.825 1.00 32.91 214 PHE B O 1
ATOM 3193 N N . MET B 1 207 ? -28.526 -22.470 33.348 1.00 34.79 215 MET B N 1
ATOM 3194 C CA . MET B 1 207 ? -28.548 -23.875 32.939 1.00 35.07 215 MET B CA 1
ATOM 3195 C C . MET B 1 207 ? -28.903 -24.051 31.468 1.00 43.31 215 MET B C 1
ATOM 3196 O O . MET B 1 207 ? -28.470 -25.028 30.847 1.00 49.12 215 MET B O 1
ATOM 3201 N N . ASN B 1 208 ? -29.686 -23.137 30.893 1.00 45.97 216 ASN B N 1
ATOM 3202 C CA . ASN B 1 208 ? -29.971 -23.229 29.466 1.00 50.51 216 ASN B CA 1
ATOM 3203 C C . ASN B 1 208 ? -28.716 -23.056 28.629 1.00 49.70 216 ASN B C 1
ATOM 3204 O O . ASN B 1 208 ? -28.692 -23.480 27.468 1.00 55.25 216 ASN B O 1
ATOM 3209 N N . ARG B 1 209 ? -27.668 -22.458 29.196 1.00 31.94 217 ARG B N 1
ATOM 3210 C CA . ARG B 1 209 ? -26.503 -22.064 28.431 1.00 32.38 217 ARG B CA 1
ATOM 3211 C C . ARG B 1 209 ? -25.231 -22.803 28.826 1.00 24.44 217 ARG B C 1
ATOM 3212 O O . ARG B 1 209 ? -24.316 -22.885 28.005 1.00 35.30 217 ARG B O 1
ATOM 3220 N N . VAL B 1 210 ? -25.142 -23.322 30.052 1.00 23.93 218 VAL B N 1
ATOM 3221 C CA . VAL B 1 210 ? -23.934 -24.032 30.482 1.00 24.77 218 VAL B CA 1
ATOM 3222 C C . VAL B 1 210 ? -23.734 -25.264 29.619 1.00 21.37 218 VAL B C 1
ATOM 3223 O O . VAL B 1 210 ? -24.616 -26.127 29.529 1.00 22.67 218 VAL B O 1
ATOM 3227 N N . MET B 1 211 ? -22.569 -25.362 28.992 1.00 19.31 219 MET B N 1
ATOM 3228 C CA . MET B 1 211 ? -22.320 -26.497 28.110 1.00 20.58 219 MET B CA 1
ATOM 3229 C C . MET B 1 211 ? -22.307 -27.804 28.881 1.00 20.01 219 MET B C 1
ATOM 3230 O O . MET B 1 211 ? -22.773 -28.833 28.381 1.00 21.23 219 MET B O 1
ATOM 3235 N N . MET B 1 212 ? -21.784 -27.789 30.100 1.00 19.47 220 MET B N 1
ATOM 3236 C CA . MET B 1 212 ? -21.685 -29.029 30.854 1.00 20.27 220 MET B CA 1
ATOM 3237 C C . MET B 1 212 ? -22.981 -29.397 31.571 1.00 27.12 220 MET B C 1
ATOM 3238 O O . MET B 1 212 ? -23.050 -30.476 32.171 1.00 26.93 220 MET B O 1
ATOM 3243 N N . LYS B 1 213 ? -24.013 -28.549 31.506 1.00 27.58 221 LYS B N 1
ATOM 3244 C CA . LYS B 1 213 ? -25.358 -28.896 31.994 1.00 24.84 221 LYS B CA 1
ATOM 3245 C C . LYS B 1 213 ? -25.344 -29.297 33.467 1.00 25.44 221 LYS B C 1
ATOM 3246 O O . LYS B 1 213 ? -26.088 -30.177 33.904 1.00 27.31 221 LYS B O 1
ATOM 3252 N N . ARG B 1 214 ? -24.479 -28.649 34.245 1.00 25.68 222 ARG B N 1
ATOM 3253 C CA . ARG B 1 214 ? -24.438 -28.910 35.672 1.00 25.04 222 ARG B CA 1
ATOM 3254 C C . ARG B 1 214 ? -23.922 -27.664 36.377 1.00 24.03 222 ARG B C 1
ATOM 3255 O O . ARG B 1 214 ? -23.284 -26.793 35.768 1.00 21.64 222 ARG B O 1
ATOM 3263 N N . ILE B 1 215 ? -24.222 -27.592 37.677 1.00 27.68 223 ILE B N 1
ATOM 3264 C CA . ILE B 1 215 ? -23.581 -26.618 38.552 1.00 27.75 223 ILE B CA 1
ATOM 3265 C C . ILE B 1 215 ? -22.144 -27.049 38.830 1.00 21.56 223 ILE B C 1
ATOM 3266 O O . ILE B 1 215 ? -21.832 -28.245 38.902 1.00 26.88 223 ILE B O 1
ATOM 3271 N N . GLY B 1 216 ? -21.254 -26.074 38.984 1.00 19.96 224 GLY B N 1
ATOM 3272 C CA . GLY B 1 216 ? -19.897 -26.388 39.386 1.00 20.76 224 GLY B CA 1
ATOM 3273 C C . GLY B 1 216 ? -19.822 -26.832 40.836 1.00 19.71 224 GLY B C 1
ATOM 3274 O O . GLY B 1 216 ? -20.564 -26.357 41.692 1.00 30.25 224 GLY B O 1
ATOM 3275 N N . GLU B 1 217 ? -18.926 -27.783 41.108 1.00 23.13 225 GLU B N 1
ATOM 3276 C CA . GLU B 1 217 ? -18.615 -28.132 42.488 1.00 25.86 225 GLU B CA 1
ATOM 3277 C C . GLU B 1 217 ? -17.709 -27.054 43.074 1.00 22.65 225 GLU B C 1
ATOM 3278 O O . GLU B 1 217 ? -16.974 -26.377 42.353 1.00 20.59 225 GLU B O 1
ATOM 3284 N N . THR B 1 218 ? -17.753 -26.904 44.398 1.00 24.09 226 THR B N 1
ATOM 3285 C CA A THR B 1 218 ? -16.939 -25.868 45.018 0.60 27.74 226 THR B CA 1
ATOM 3286 C CA B THR B 1 218 ? -16.932 -25.884 45.049 0.40 27.60 226 THR B CA 1
ATOM 3287 C C . THR B 1 218 ? -15.453 -26.114 44.772 1.00 23.77 226 THR B C 1
ATOM 3288 O O . THR B 1 218 ? -14.700 -25.167 44.513 1.00 19.90 226 THR B O 1
ATOM 3295 N N . SER B 1 219 ? -15.022 -27.378 44.815 1.00 20.03 227 SER B N 1
ATOM 3296 C CA . SER B 1 219 ? -13.625 -27.716 44.558 1.00 20.33 227 SER B CA 1
ATOM 3297 C C . SER B 1 219 ? -13.171 -27.263 43.173 1.00 21.65 227 SER B C 1
ATOM 3298 O O . SER B 1 219 ? -11.975 -27.023 42.956 1.00 19.93 227 SER B O 1
ATOM 3301 N N . GLU B 1 220 ? -14.101 -27.158 42.219 1.00 18.38 228 GLU B N 1
ATOM 3302 C CA . GLU B 1 220 ? -13.751 -26.770 40.859 1.00 17.63 228 GLU B CA 1
ATOM 3303 C C . GLU B 1 220 ? -13.536 -25.272 40.702 1.00 14.96 228 GLU B C 1
ATOM 3304 O O . GLU B 1 220 ? -13.069 -24.844 39.643 1.00 17.59 228 GLU B O 1
ATOM 3310 N N . VAL B 1 221 ? -13.900 -24.472 41.699 1.00 14.55 229 VAL B N 1
ATOM 3311 C CA . VAL B 1 221 ? -13.460 -23.080 41.743 1.00 13.74 229 VAL B CA 1
ATOM 3312 C C . VAL B 1 221 ? -12.189 -22.944 42.579 1.00 14.44 229 VAL B C 1
ATOM 3313 O O . VAL B 1 221 ? -11.341 -22.101 42.274 1.00 16.79 229 VAL B O 1
ATOM 3317 N N . VAL B 1 222 ? -12.030 -23.786 43.605 1.00 16.66 230 VAL B N 1
ATOM 3318 C CA . VAL B 1 222 ? -10.824 -23.748 44.432 1.00 14.22 230 VAL B CA 1
ATOM 3319 C C . VAL B 1 222 ? -9.587 -24.030 43.590 1.00 18.14 230 VAL B C 1
ATOM 3320 O O . VAL B 1 222 ? -8.584 -23.316 43.683 1.00 16.98 230 VAL B O 1
ATOM 3324 N N . ASP B 1 223 ? -9.629 -25.081 42.759 1.00 12.58 231 ASP B N 1
ATOM 3325 C CA . ASP B 1 223 ? -8.430 -25.442 42.000 1.00 15.09 231 ASP B CA 1
ATOM 3326 C C . ASP B 1 223 ? -7.968 -24.312 41.084 1.00 15.03 231 ASP B C 1
ATOM 3327 O O . ASP B 1 223 ? -6.759 -24.013 41.075 1.00 15.56 231 ASP B O 1
ATOM 3332 N N . PRO B 1 224 ? -8.838 -23.642 40.316 1.00 15.14 232 PRO B N 1
ATOM 3333 C CA . PRO B 1 224 ? -8.356 -22.519 39.497 1.00 16.78 232 PRO B CA 1
ATOM 3334 C C . PRO B 1 224 ? -7.850 -21.344 40.316 1.00 15.77 232 PRO B C 1
ATOM 3335 O O . PRO B 1 224 ? -6.939 -20.637 39.862 1.00 17.18 232 PRO B O 1
ATOM 3339 N N . VAL B 1 225 ? -8.417 -21.096 41.498 1.00 12.11 233 VAL B N 1
ATOM 3340 C CA . VAL B 1 225 ? -7.889 -20.020 42.341 1.00 10.97 233 VAL B CA 1
ATOM 3341 C C . VAL B 1 225 ? -6.476 -20.359 42.797 1.00 14.19 233 VAL B C 1
ATOM 3342 O O . VAL B 1 225 ? -5.570 -19.513 42.770 1.00 12.40 233 VAL B O 1
ATOM 3346 N N . VAL B 1 226 ? -6.270 -21.607 43.222 1.00 15.71 234 VAL B N 1
ATOM 3347 C CA . VAL B 1 226 ? -4.943 -22.037 43.665 1.00 12.15 234 VAL B CA 1
ATOM 3348 C C . VAL B 1 226 ? -3.951 -21.949 42.513 1.00 14.33 234 VAL B C 1
ATOM 3349 O O . VAL B 1 226 ? -2.809 -21.493 42.682 1.00 15.90 234 VAL B O 1
ATOM 3353 N N . PHE B 1 227 ? -4.378 -22.361 41.319 1.00 11.60 235 PHE B N 1
ATOM 3354 C CA . PHE B 1 227 ? -3.523 -22.258 40.140 1.00 15.56 235 PHE B CA 1
ATOM 3355 C C . PHE B 1 227 ? -3.060 -20.820 39.915 1.00 14.36 235 PHE B C 1
ATOM 3356 O O . PHE B 1 227 ? -1.854 -20.554 39.807 1.00 12.82 235 PHE B O 1
ATOM 3364 N N . LEU B 1 228 ? -4.012 -19.879 39.840 1.00 11.97 236 LEU B N 1
ATOM 3365 C CA . LEU B 1 228 ? -3.666 -18.475 39.623 1.00 11.44 236 LEU B CA 1
ATOM 3366 C C . LEU B 1 228 ? -2.784 -17.923 40.736 1.00 14.15 236 LEU B C 1
ATOM 3367 O O . LEU B 1 228 ? -1.938 -17.056 40.486 1.00 13.32 236 LEU B O 1
ATOM 3372 N N . ALA B 1 229 ? -2.960 -18.406 41.966 1.00 11.96 237 ALA B N 1
ATOM 3373 C CA . ALA B 1 229 ? -2.148 -17.927 43.081 1.00 16.50 237 ALA B CA 1
ATOM 3374 C C . ALA B 1 229 ? -0.756 -18.550 43.125 1.00 10.99 237 ALA B C 1
ATOM 3375 O O . ALA B 1 229 ? 0.056 -18.162 43.976 1.00 11.47 237 ALA B O 1
ATOM 3377 N N . SER B 1 230 ? -0.457 -19.490 42.246 1.00 13.67 238 SER B N 1
ATOM 3378 C CA . SER B 1 230 ? 0.724 -20.331 42.322 1.00 16.63 238 SER B CA 1
ATOM 3379 C C . SER B 1 230 ? 1.733 -19.985 41.241 1.00 18.23 238 SER B C 1
ATOM 3380 O O . SER B 1 230 ? 1.408 -19.314 40.254 1.00 16.41 238 SER B O 1
ATOM 3383 N N . PRO B 1 231 ? 2.972 -20.466 41.377 1.00 16.76 239 PRO B N 1
ATOM 3384 C CA . PRO B 1 231 ? 3.972 -20.252 40.322 1.00 15.89 239 PRO B CA 1
ATOM 3385 C C . PRO B 1 231 ? 3.603 -20.854 38.982 1.00 15.47 239 PRO B C 1
ATOM 3386 O O . PRO B 1 231 ? 4.228 -20.475 37.984 1.00 17.84 239 PRO B O 1
ATOM 3390 N N . MET B 1 232 ? 2.616 -21.764 38.912 1.00 16.95 240 MET B N 1
ATOM 3391 C CA . MET B 1 232 ? 2.162 -22.232 37.605 1.00 17.26 240 MET B CA 1
ATOM 3392 C C . MET B 1 232 ? 1.661 -21.070 36.759 1.00 16.81 240 MET B C 1
ATOM 3393 O O . MET B 1 232 ? 1.745 -21.110 35.527 1.00 17.13 240 MET B O 1
ATOM 3398 N N . ALA B 1 233 ? 1.165 -20.018 37.404 1.00 13.83 241 ALA B N 1
ATOM 3399 C CA . ALA B 1 233 ? 0.632 -18.844 36.725 1.00 12.50 241 ALA B CA 1
ATOM 3400 C C . ALA B 1 233 ? 1.597 -17.661 36.759 1.00 13.91 241 ALA B C 1
ATOM 3401 O O . ALA B 1 233 ? 1.154 -16.502 36.730 1.00 14.53 241 ALA B O 1
ATOM 3403 N N . SER B 1 234 ? 2.912 -17.925 36.787 1.00 16.20 242 SER B N 1
ATOM 3404 C CA . SER B 1 234 ? 3.886 -16.856 36.998 1.00 15.07 242 SER B CA 1
ATOM 3405 C C . SER B 1 234 ? 3.967 -15.861 35.839 1.00 15.05 242 SER B C 1
ATOM 3406 O O . SER B 1 234 ? 4.508 -14.762 36.028 1.00 14.31 242 SER B O 1
ATOM 3409 N N . TYR B 1 235 ? 3.434 -16.193 34.661 1.00 14.31 243 TYR B N 1
ATOM 3410 C CA . TYR B 1 235 ? 3.376 -15.248 33.547 1.00 12.87 243 TYR B CA 1
ATOM 3411 C C . TYR B 1 235 ? 1.946 -14.799 33.244 1.00 17.81 243 TYR B C 1
ATOM 3412 O O . TYR B 1 235 ? 1.680 -14.243 32.173 1.00 17.64 243 TYR B O 1
ATOM 3421 N N . ILE B 1 236 ? 1.039 -14.980 34.193 1.00 13.68 244 ILE B N 1
ATOM 3422 C CA . ILE B 1 236 ? -0.361 -14.612 34.045 1.00 12.20 244 ILE B CA 1
ATOM 3423 C C . ILE B 1 236 ? -0.649 -13.458 34.997 1.00 12.22 244 ILE B C 1
ATOM 3424 O O . ILE B 1 236 ? -0.521 -13.605 36.221 1.00 14.22 244 ILE B O 1
ATOM 3429 N N . THR B 1 237 ? -1.029 -12.309 34.443 1.00 13.54 245 THR B N 1
ATOM 3430 C CA . THR B 1 237 ? -1.509 -11.211 35.272 1.00 10.46 245 THR B CA 1
ATOM 3431 C C . THR B 1 237 ? -2.523 -10.403 34.468 1.00 14.05 245 THR B C 1
ATOM 3432 O O . THR B 1 237 ? -2.529 -10.432 33.237 1.00 15.16 245 THR B O 1
ATOM 3436 N N . GLY B 1 238 ? -3.388 -9.692 35.190 1.00 14.57 246 GLY B N 1
ATOM 3437 C CA . GLY B 1 238 ? -4.437 -8.900 34.578 1.00 9.96 246 GLY B CA 1
ATOM 3438 C C . GLY B 1 238 ? -5.527 -9.721 33.940 1.00 14.05 246 GLY B C 1
ATOM 3439 O O . GLY B 1 238 ? -6.338 -9.178 33.190 1.00 12.87 246 GLY B O 1
ATOM 3440 N N . THR B 1 239 ? -5.598 -11.009 34.255 1.00 9.99 247 THR B N 1
ATOM 3441 C CA . THR B 1 239 ? -6.424 -11.958 33.526 1.00 10.24 247 THR B CA 1
ATOM 3442 C C . THR B 1 239 ? -7.628 -12.379 34.360 1.00 15.57 247 THR B C 1
ATOM 3443 O O . THR B 1 239 ? -7.546 -12.498 35.588 1.00 12.69 247 THR B O 1
ATOM 3447 N N . ILE B 1 240 ? -8.761 -12.586 33.699 1.00 12.80 248 ILE B N 1
ATOM 3448 C CA . ILE B 1 240 ? -9.958 -13.076 34.372 1.00 11.81 248 ILE B CA 1
ATOM 3449 C C . ILE B 1 240 ? -10.315 -14.409 33.734 1.00 14.57 248 ILE B C 1
ATOM 3450 O O . ILE B 1 240 ? -10.630 -14.462 32.539 1.00 13.96 248 ILE B O 1
ATOM 3455 N N . LEU B 1 241 ? -10.265 -15.476 34.529 1.00 10.04 249 LEU B N 1
ATOM 3456 C CA . LEU B 1 241 ? -10.425 -16.834 34.026 1.00 13.06 249 LEU B CA 1
ATOM 3457 C C . LEU B 1 241 ? -11.846 -17.323 34.279 1.00 16.05 249 LEU B C 1
ATOM 3458 O O . LEU B 1 241 ? -12.224 -17.529 35.445 1.00 12.31 249 LEU B O 1
ATOM 3463 N N . PRO B 1 242 ? -12.657 -17.539 33.245 1.00 11.41 250 PRO B N 1
ATOM 3464 C CA . PRO B 1 242 ? -13.982 -18.124 33.465 1.00 12.09 250 PRO B CA 1
ATOM 3465 C C . PRO B 1 242 ? -13.865 -19.555 33.979 1.00 15.85 250 PRO B C 1
ATOM 3466 O O . PRO B 1 242 ? -13.063 -20.343 33.480 1.00 13.96 250 PRO B O 1
ATOM 3470 N N . VAL B 1 243 ? -14.664 -19.875 34.999 1.00 13.21 251 VAL B N 1
ATOM 3471 C CA . VAL B 1 243 ? -14.788 -21.227 35.541 1.00 11.01 251 VAL B CA 1
ATOM 3472 C C . VAL B 1 243 ? -16.283 -21.516 35.549 1.00 16.49 251 VAL B C 1
ATOM 3473 O O . VAL B 1 243 ? -16.957 -21.374 36.579 1.00 14.57 251 VAL B O 1
ATOM 3477 N N . ASP B 1 244 ? -16.826 -21.862 34.379 1.00 12.38 252 ASP B N 1
ATOM 3478 C CA . ASP B 1 244 ? -18.250 -21.648 34.144 1.00 16.76 252 ASP B CA 1
ATOM 3479 C C . ASP B 1 244 ? -18.902 -22.752 33.325 1.00 19.85 252 ASP B C 1
ATOM 3480 O O . ASP B 1 244 ? -20.008 -22.545 32.800 1.00 16.04 252 ASP B O 1
ATOM 3485 N N . GLY B 1 245 ? -18.263 -23.915 33.201 1.00 14.21 253 GLY B N 1
ATOM 3486 C CA . GLY B 1 245 ? -18.853 -24.998 32.432 1.00 15.16 253 GLY B CA 1
ATOM 3487 C C . GLY B 1 245 ? -19.152 -24.667 30.985 1.00 16.67 253 GLY B C 1
ATOM 3488 O O . GLY B 1 245 ? -19.938 -25.373 30.347 1.00 19.35 253 GLY B O 1
ATOM 3489 N N . GLY B 1 246 ? -18.532 -23.624 30.437 1.00 16.32 254 GLY B N 1
ATOM 3490 C CA . GLY B 1 246 ? -18.771 -23.229 29.063 1.00 17.32 254 GLY B CA 1
ATOM 3491 C C . GLY B 1 246 ? -19.788 -22.124 28.879 1.00 20.44 254 GLY B C 1
ATOM 3492 O O . GLY B 1 246 ? -20.078 -21.763 27.730 1.00 18.98 254 GLY B O 1
ATOM 3493 N N . PHE B 1 247 ? -20.317 -21.559 29.971 1.00 18.16 255 PHE B N 1
ATOM 3494 C CA . PHE B 1 247 ? -21.421 -20.607 29.868 1.00 20.46 255 PHE B CA 1
ATOM 3495 C C . PHE B 1 247 ? -21.078 -19.452 28.928 1.00 19.27 255 PHE B C 1
ATOM 3496 O O . PHE B 1 247 ? -21.835 -19.146 27.999 1.00 16.53 255 PHE B O 1
ATOM 3504 N N . LEU B 1 248 ? -19.926 -18.817 29.136 1.00 15.49 256 LEU B N 1
ATOM 3505 C CA . LEU B 1 248 ? -19.572 -17.624 28.365 1.00 17.65 256 LEU B CA 1
ATOM 3506 C C . LEU B 1 248 ? -19.228 -17.947 26.913 1.00 18.21 256 LEU B C 1
ATOM 3507 O O . LEU B 1 248 ? -19.280 -17.052 26.064 1.00 19.71 256 LEU B O 1
ATOM 3512 N N . ALA B 1 249 ? -18.890 -19.197 26.602 1.00 17.57 257 ALA B N 1
ATOM 3513 C CA . ALA B 1 249 ? -18.602 -19.573 25.225 1.00 21.60 257 ALA B CA 1
ATOM 3514 C C . ALA B 1 249 ? -19.837 -20.002 24.454 1.00 20.67 257 ALA B C 1
ATOM 3515 O O . ALA B 1 249 ? -19.738 -20.241 23.244 1.00 21.41 257 ALA B O 1
ATOM 3517 N N . ALA B 1 250 ? -20.978 -20.138 25.123 1.00 16.92 258 ALA B N 1
ATOM 3518 C CA . ALA B 1 250 ? -22.210 -20.575 24.478 1.00 19.82 258 ALA B CA 1
ATOM 3519 C C . ALA B 1 250 ? -22.982 -19.419 23.859 1.00 22.33 258 ALA B C 1
ATOM 3520 O O . ALA B 1 250 ? -22.911 -18.266 24.304 1.00 20.29 258 ALA B O 1
ATOM 3523 N N . MET C 1 1 ? -31.654 11.702 3.575 1.00 49.07 9 MET C N 1
ATOM 3524 C CA . MET C 1 1 ? -30.281 11.425 3.984 1.00 42.55 9 MET C CA 1
ATOM 3525 C C . MET C 1 1 ? -29.387 11.079 2.797 1.00 36.69 9 MET C C 1
ATOM 3526 O O . MET C 1 1 ? -29.811 10.399 1.862 1.00 39.91 9 MET C O 1
ATOM 3531 N N . GLU C 1 2 ? -28.143 11.546 2.851 1.00 31.14 10 GLU C N 1
ATOM 3532 C CA . GLU C 1 2 ? -27.175 11.389 1.772 1.00 32.14 10 GLU C CA 1
ATOM 3533 C C . GLU C 1 2 ? -25.826 10.964 2.336 1.00 29.79 10 GLU C C 1
ATOM 3534 O O . GLU C 1 2 ? -24.779 11.496 1.953 1.00 28.46 10 GLU C O 1
ATOM 3540 N N . LEU C 1 3 ? -25.825 9.993 3.250 1.00 24.23 11 LEU C N 1
ATOM 3541 C CA . LEU C 1 3 ? -24.592 9.643 3.945 1.00 25.42 11 LEU C CA 1
ATOM 3542 C C . LEU C 1 3 ? -23.537 9.066 3.017 1.00 24.22 11 LEU C C 1
ATOM 3543 O O . LEU C 1 3 ? -22.359 9.049 3.388 1.00 20.03 11 LEU C O 1
ATOM 3548 N N . LEU C 1 4 ? -23.926 8.589 1.831 1.00 19.32 12 LEU C N 1
ATOM 3549 C CA . LEU C 1 4 ? -22.990 8.002 0.881 1.00 24.93 12 LEU C CA 1
ATOM 3550 C C . LEU C 1 4 ? -23.037 8.734 -0.457 1.00 23.21 12 LEU C C 1
ATOM 3551 O O . LEU C 1 4 ? -22.884 8.120 -1.513 1.00 24.49 12 LEU C O 1
ATOM 3556 N N . LYS C 1 5 ? -23.232 10.054 -0.421 1.00 22.24 13 LYS C N 1
ATOM 3557 C CA . LYS C 1 5 ? -23.531 10.805 -1.640 1.00 22.79 13 LYS C CA 1
ATOM 3558 C C . LYS C 1 5 ? -22.378 10.714 -2.628 1.00 25.86 13 LYS C C 1
ATOM 3559 O O . LYS C 1 5 ? -21.238 11.048 -2.295 1.00 25.02 13 LYS C O 1
ATOM 3561 N N . GLU C 1 6 ? -22.685 10.225 -3.830 1.00 25.36 14 GLU C N 1
ATOM 3562 C CA . GLU C 1 6 ? -21.750 10.075 -4.945 1.00 32.24 14 GLU C CA 1
ATOM 3563 C C . GLU C 1 6 ? -20.630 9.083 -4.663 1.00 28.27 14 GLU C C 1
ATOM 3564 O O . GLU C 1 6 ? -19.632 9.061 -5.385 1.00 34.04 14 GLU C O 1
ATOM 3570 N N . LYS C 1 7 ? -20.780 8.246 -3.642 1.00 21.45 15 LYS C N 1
ATOM 3571 C CA . LYS C 1 7 ? -19.789 7.230 -3.339 1.00 22.39 15 LYS C CA 1
ATOM 3572 C C . LYS C 1 7 ? -20.043 5.968 -4.159 1.00 23.90 15 LYS C C 1
ATOM 3573 O O . LYS C 1 7 ? -21.194 5.601 -4.419 1.00 29.81 15 LYS C O 1
ATOM 3579 N N . LEU C 1 8 ? -18.961 5.322 -4.588 1.00 20.48 16 LEU C N 1
ATOM 3580 C CA . LEU C 1 8 ? -19.046 4.051 -5.300 1.00 21.09 16 LEU C CA 1
ATOM 3581 C C . LEU C 1 8 ? -18.951 2.914 -4.294 1.00 24.78 16 LEU C C 1
ATOM 3582 O O . LEU C 1 8 ? -17.943 2.794 -3.586 1.00 23.91 16 LEU C O 1
ATOM 3587 N N . VAL C 1 9 ? -19.979 2.069 -4.254 1.00 17.96 17 VAL C N 1
ATOM 3588 C CA . VAL C 1 9 ? -20.106 1.014 -3.256 1.00 17.36 17 VAL C CA 1
ATOM 3589 C C . VAL C 1 9 ? -20.200 -0.330 -3.965 1.00 22.58 17 VAL C C 1
ATOM 3590 O O . VAL C 1 9 ? -21.052 -0.517 -4.841 1.00 25.18 17 VAL C O 1
ATOM 3594 N N . LEU C 1 10 ? -19.337 -1.267 -3.579 1.00 16.84 18 LEU C N 1
ATOM 3595 C CA . LEU C 1 10 ? -19.402 -2.650 -4.045 1.00 20.53 18 LEU C CA 1
ATOM 3596 C C . LEU C 1 10 ? -19.943 -3.550 -2.936 1.00 21.24 18 LEU C C 1
ATOM 3597 O O . LEU C 1 10 ? -19.419 -3.540 -1.814 1.00 20.18 18 LEU C O 1
ATOM 3602 N N . VAL C 1 11 ? -20.982 -4.325 -3.247 1.00 19.35 19 VAL C N 1
ATOM 3603 C CA . VAL C 1 11 ? -21.623 -5.226 -2.288 1.00 19.41 19 VAL C CA 1
ATOM 3604 C C . VAL C 1 11 ? -21.547 -6.637 -2.851 1.00 21.93 19 VAL C C 1
ATOM 3605 O O . VAL C 1 11 ? -22.092 -6.904 -3.927 1.00 20.30 19 VAL C O 1
ATOM 3609 N N . THR C 1 12 ? -20.851 -7.535 -2.154 1.00 16.27 20 THR C N 1
ATOM 3610 C CA . THR C 1 12 ? -20.831 -8.920 -2.610 1.00 16.66 20 THR C CA 1
ATOM 3611 C C . THR C 1 12 ? -22.022 -9.660 -2.020 1.00 22.66 20 THR C C 1
ATOM 3612 O O . THR C 1 12 ? -22.532 -9.305 -0.953 1.00 19.43 20 THR C O 1
ATOM 3616 N N . GLY C 1 13 ? -22.466 -10.696 -2.728 1.00 21.18 21 GLY C N 1
ATOM 3617 C CA . GLY C 1 13 ? -23.675 -11.393 -2.317 1.00 21.72 21 GLY C CA 1
ATOM 3618 C C . GLY C 1 13 ? -24.930 -10.549 -2.412 1.00 19.52 21 GLY C C 1
ATOM 3619 O O . GLY C 1 13 ? -25.838 -10.696 -1.585 1.00 22.25 21 GLY C O 1
ATOM 3620 N N . ALA C 1 14 ? -25.025 -9.692 -3.428 1.00 20.52 22 ALA C N 1
ATOM 3621 C CA . ALA C 1 14 ? -26.095 -8.706 -3.484 1.00 22.07 22 ALA C CA 1
ATOM 3622 C C . ALA C 1 14 ? -27.344 -9.215 -4.179 1.00 22.85 22 ALA C C 1
ATOM 3623 O O . ALA C 1 14 ? -28.271 -8.429 -4.410 1.00 21.13 22 ALA C O 1
ATOM 3625 N N . GLY C 1 15 ? -27.398 -10.505 -4.519 1.00 23.28 23 GLY C N 1
ATOM 3626 C CA . GLY C 1 15 ? -28.537 -11.010 -5.258 1.00 24.30 23 GLY C CA 1
ATOM 3627 C C . GLY C 1 15 ? -29.804 -11.128 -4.439 1.00 31.39 23 GLY C C 1
ATOM 3628 O O . GLY C 1 15 ? -30.900 -11.131 -5.012 1.00 29.53 23 GLY C O 1
ATOM 3629 N N . ARG C 1 16 ? -29.686 -11.226 -3.117 1.00 26.54 24 ARG C N 1
ATOM 3630 C CA . ARG C 1 16 ? -30.862 -11.403 -2.276 1.00 31.29 24 ARG C CA 1
ATOM 3631 C C . ARG C 1 16 ? -30.486 -11.056 -0.843 1.00 26.42 24 ARG C C 1
ATOM 3632 O O . ARG C 1 16 ? -29.333 -10.732 -0.543 1.00 22.17 24 ARG C O 1
ATOM 3640 N N . GLY C 1 17 ? -31.482 -11.113 0.045 1.00 22.65 25 GLY C N 1
ATOM 3641 C CA . GLY C 1 17 ? -31.190 -11.025 1.469 1.00 21.17 25 GLY C CA 1
ATOM 3642 C C . GLY C 1 17 ? -30.548 -9.711 1.862 1.00 21.11 25 GLY C C 1
ATOM 3643 O O . GLY C 1 17 ? -30.863 -8.643 1.323 1.00 20.66 25 GLY C O 1
ATOM 3644 N N . LEU C 1 18 ? -29.622 -9.790 2.823 1.00 19.59 26 LEU C N 1
ATOM 3645 C CA . LEU C 1 18 ? -29.040 -8.576 3.379 1.00 23.45 26 LEU C CA 1
ATOM 3646 C C . LEU C 1 18 ? -28.245 -7.817 2.332 1.00 23.11 26 LEU C C 1
ATOM 3647 O O . LEU C 1 18 ? -28.238 -6.582 2.333 1.00 22.19 26 LEU C O 1
ATOM 3652 N N . GLY C 1 19 ? -27.559 -8.540 1.437 1.00 22.96 27 GLY C N 1
ATOM 3653 C CA . GLY C 1 19 ? -26.747 -7.872 0.432 1.00 20.36 27 GLY C CA 1
ATOM 3654 C C . GLY C 1 19 ? -27.580 -7.023 -0.511 1.00 18.48 27 GLY C C 1
ATOM 3655 O O . GLY C 1 19 ? -27.210 -5.895 -0.844 1.00 20.33 27 GLY C O 1
ATOM 3656 N N . ALA C 1 20 ? -28.713 -7.556 -0.959 1.00 21.23 28 ALA C N 1
ATOM 3657 C CA . ALA C 1 20 ? -29.598 -6.761 -1.798 1.00 20.42 28 ALA C CA 1
ATOM 3658 C C . ALA C 1 20 ? -30.148 -5.576 -1.013 1.00 23.33 28 ALA C C 1
ATOM 3659 O O . ALA C 1 20 ? -30.221 -4.456 -1.530 1.00 20.06 28 ALA C O 1
ATOM 3661 N N . ALA C 1 21 ? -30.508 -5.804 0.255 1.00 20.71 29 ALA C N 1
ATOM 3662 C CA . ALA C 1 21 ? -31.033 -4.733 1.092 1.00 29.08 29 ALA C CA 1
ATOM 3663 C C . ALA C 1 21 ? -29.980 -3.657 1.346 1.00 21.98 29 ALA C C 1
ATOM 3664 O O . ALA C 1 21 ? -30.293 -2.460 1.324 1.00 20.27 29 ALA C O 1
ATOM 3666 N N . ILE C 1 22 ? -28.729 -4.067 1.599 1.00 20.24 30 ILE C N 1
ATOM 3667 C CA . ILE C 1 22 ? -27.628 -3.107 1.737 1.00 24.92 30 ILE C CA 1
ATOM 3668 C C . ILE C 1 22 ? -27.412 -2.334 0.438 1.00 26.93 30 ILE C C 1
ATOM 3669 O O . ILE C 1 22 ? -27.163 -1.118 0.452 1.00 17.56 30 ILE C O 1
ATOM 3674 N N . SER C 1 23 ? -27.490 -3.025 -0.705 1.00 18.92 31 SER C N 1
ATOM 3675 C CA . SER C 1 23 ? -27.346 -2.344 -1.990 1.00 20.12 31 SER C CA 1
ATOM 3676 C C . SER C 1 23 ? -28.431 -1.296 -2.177 1.00 25.93 31 SER C C 1
ATOM 3677 O O . SER C 1 23 ? -28.155 -0.158 -2.583 1.00 22.05 31 SER C O 1
ATOM 3680 N N . SER C 1 24 ? -29.684 -1.677 -1.913 1.00 21.64 32 SER C N 1
ATOM 3681 C CA . SER C 1 24 ? -30.781 -0.726 -2.052 1.00 20.81 32 SER C CA 1
ATOM 3682 C C . SER C 1 24 ? -30.631 0.438 -1.074 1.00 25.73 32 SER C C 1
ATOM 3683 O O . SER C 1 24 ? -30.858 1.599 -1.439 1.00 25.86 32 SER C O 1
ATOM 3686 N N . GLY C 1 25 ? -30.229 0.150 0.167 1.00 25.96 33 GLY C N 1
ATOM 3687 C CA . GLY C 1 25 ? -30.100 1.211 1.156 1.00 22.92 33 GLY C CA 1
ATOM 3688 C C . GLY C 1 25 ? -28.964 2.168 0.846 1.00 25.51 33 GLY C C 1
ATOM 3689 O O . GLY C 1 25 ? -29.072 3.375 1.091 1.00 21.62 33 GLY C O 1
ATOM 3690 N N . ALA C 1 26 ? -27.858 1.645 0.310 1.00 21.24 34 ALA C N 1
ATOM 3691 C CA . ALA C 1 26 ? -26.760 2.515 -0.092 1.00 21.80 34 ALA C CA 1
ATOM 3692 C C . ALA C 1 26 ? -27.190 3.450 -1.214 1.00 22.12 34 ALA C C 1
ATOM 3693 O O . ALA C 1 26 ? -26.901 4.652 -1.178 1.00 22.43 34 ALA C O 1
ATOM 3695 N N . ALA C 1 27 ? -27.894 2.918 -2.215 1.00 19.83 35 ALA C N 1
ATOM 3696 C CA . ALA C 1 27 ? -28.427 3.765 -3.277 1.00 23.40 35 ALA C CA 1
ATOM 3697 C C . ALA C 1 27 ? -29.350 4.842 -2.717 1.00 22.14 35 ALA C C 1
ATOM 3698 O O . ALA C 1 27 ? -29.275 6.002 -3.129 1.00 22.73 35 ALA C O 1
ATOM 3700 N N . GLU C 1 28 ? -30.212 4.486 -1.759 1.00 28.33 36 GLU C N 1
ATOM 3701 C CA . GLU C 1 28 ? -31.092 5.492 -1.165 1.00 28.93 36 GLU C CA 1
ATOM 3702 C C . GLU C 1 28 ? -30.298 6.576 -0.448 1.00 27.66 36 GLU C C 1
ATOM 3703 O O . GLU C 1 28 ? -30.753 7.720 -0.355 1.00 23.74 36 GLU C O 1
ATOM 3709 N N . GLN C 1 29 ? -29.117 6.239 0.054 1.00 24.72 37 GLN C N 1
ATOM 3710 C CA . GLN C 1 29 ? -28.225 7.204 0.684 1.00 24.93 37 GLN C CA 1
ATOM 3711 C C . GLN C 1 29 ? -27.296 7.884 -0.320 1.00 32.70 37 GLN C C 1
ATOM 3712 O O . GLN C 1 29 ? -26.330 8.535 0.091 1.00 23.83 37 GLN C O 1
ATOM 3718 N N . GLY C 1 30 ? -27.556 7.740 -1.620 1.00 31.27 38 GLY C N 1
ATOM 3719 C CA . GLY C 1 30 ? -26.844 8.496 -2.632 1.00 28.89 38 GLY C CA 1
ATOM 3720 C C . GLY C 1 30 ? -25.710 7.777 -3.334 1.00 23.38 38 GLY C C 1
ATOM 3721 O O . GLY C 1 30 ? -25.061 8.384 -4.194 1.00 26.50 38 GLY C O 1
ATOM 3722 N N . ALA C 1 31 ? -25.450 6.510 -3.010 1.00 20.23 39 ALA C N 1
ATOM 3723 C CA . ALA C 1 31 ? -24.337 5.788 -3.614 1.00 19.87 39 ALA C CA 1
ATOM 3724 C C . ALA C 1 31 ? -24.671 5.286 -5.014 1.00 23.50 39 ALA C C 1
ATOM 3725 O O . ALA C 1 31 ? -25.825 5.002 -5.336 1.00 26.95 39 ALA C O 1
ATOM 3727 N N . ARG C 1 32 ? -23.632 5.181 -5.845 1.00 23.79 40 ARG C N 1
ATOM 3728 C CA . ARG C 1 32 ? -23.645 4.335 -7.030 1.00 23.63 40 ARG C CA 1
ATOM 3729 C C . ARG C 1 32 ? -23.173 2.957 -6.588 1.00 24.80 40 ARG C C 1
ATOM 3730 O O . ARG C 1 32 ? -22.195 2.856 -5.845 1.00 25.70 40 ARG C O 1
ATOM 3738 N N . VAL C 1 33 ? -23.874 1.902 -7.007 1.00 20.55 41 VAL C N 1
ATOM 3739 C CA . VAL C 1 33 ? -23.694 0.582 -6.405 1.00 19.86 41 VAL C CA 1
ATOM 3740 C C . VAL C 1 33 ? -23.309 -0.428 -7.475 1.00 26.42 41 VAL C C 1
ATOM 3741 O O . VAL C 1 33 ? -23.937 -0.485 -8.541 1.00 29.75 41 VAL C O 1
ATOM 3745 N N . ILE C 1 34 ? -22.294 -1.240 -7.175 1.00 21.64 42 ILE C N 1
ATOM 3746 C CA . ILE C 1 34 ? -21.949 -2.416 -7.969 1.00 24.85 42 ILE C CA 1
ATOM 3747 C C . ILE C 1 34 ? -22.404 -3.635 -7.181 1.00 22.84 42 ILE C C 1
ATOM 3748 O O . ILE C 1 34 ? -21.905 -3.888 -6.078 1.00 23.99 42 ILE C O 1
ATOM 3753 N N . LEU C 1 35 ? -23.363 -4.377 -7.726 1.00 23.69 43 LEU C N 1
ATOM 3754 C CA . LEU C 1 35 ? -23.933 -5.542 -7.057 1.00 25.87 43 LEU C CA 1
ATOM 3755 C C . LEU C 1 35 ? -23.347 -6.798 -7.686 1.00 25.97 43 LEU C C 1
ATOM 3756 O O . LEU C 1 35 ? -23.463 -6.992 -8.899 1.00 22.66 43 LEU C O 1
ATOM 3761 N N . VAL C 1 36 ? -22.722 -7.655 -6.877 1.00 21.11 44 VAL C N 1
ATOM 3762 C CA . VAL C 1 36 ? -22.185 -8.896 -7.421 1.00 23.28 44 VAL C CA 1
ATOM 3763 C C . VAL C 1 36 ? -22.618 -10.081 -6.568 1.00 22.85 44 VAL C C 1
ATOM 3764 O O . VAL C 1 36 ? -22.797 -9.976 -5.348 1.00 21.95 44 VAL C O 1
ATOM 3768 N N . ASP C 1 37 ? -22.795 -11.220 -7.234 1.00 22.98 45 ASP C N 1
ATOM 3769 C CA . ASP C 1 37 ? -23.285 -12.433 -6.592 1.00 22.96 45 ASP C CA 1
ATOM 3770 C C . ASP C 1 37 ? -22.826 -13.611 -7.437 1.00 26.08 45 ASP C C 1
ATOM 3771 O O . ASP C 1 37 ? -22.573 -13.472 -8.638 1.00 25.08 45 ASP C O 1
ATOM 3776 N N . ILE C 1 38 ? -22.727 -14.780 -6.806 1.00 21.20 46 ILE C N 1
ATOM 3777 C CA . ILE C 1 38 ? -22.471 -15.976 -7.602 1.00 22.10 46 ILE C CA 1
ATOM 3778 C C . ILE C 1 38 ? -23.633 -16.229 -8.553 1.00 23.91 46 ILE C C 1
ATOM 3779 O O . ILE C 1 38 ? -23.450 -16.789 -9.641 1.00 24.83 46 ILE C O 1
ATOM 3784 N N . ASP C 1 39 ? -24.839 -15.812 -8.168 1.00 24.43 47 ASP C N 1
ATOM 3785 C CA . ASP C 1 39 ? -26.019 -15.847 -9.035 1.00 26.81 47 ASP C CA 1
ATOM 3786 C C . ASP C 1 39 ? -26.060 -14.503 -9.745 1.00 29.44 47 ASP C C 1
ATOM 3787 O O . ASP C 1 39 ? -26.649 -13.539 -9.256 1.00 28.46 47 ASP C O 1
ATOM 3792 N N . GLY C 1 40 ? -25.399 -14.431 -10.903 1.00 28.84 48 GLY C N 1
ATOM 3793 C CA . GLY C 1 40 ? -25.368 -13.181 -11.650 1.00 25.57 48 GLY C CA 1
ATOM 3794 C C . GLY C 1 40 ? -26.746 -12.706 -12.072 1.00 29.01 48 GLY C C 1
ATOM 3795 O O . GLY C 1 40 ? -27.021 -11.503 -12.084 1.00 29.07 48 GLY C O 1
ATOM 3796 N N . THR C 1 41 ? -27.634 -13.643 -12.410 1.00 32.68 49 THR C N 1
ATOM 3797 C CA . THR C 1 41 ? -29.000 -13.278 -12.789 1.00 33.12 49 THR C CA 1
ATOM 3798 C C . THR C 1 41 ? -29.683 -12.503 -11.673 1.00 33.32 49 THR C C 1
ATOM 3799 O O . THR C 1 41 ? -30.309 -11.464 -11.912 1.00 27.48 49 THR C O 1
ATOM 3803 N N . ALA C 1 42 ? -29.547 -12.989 -10.437 1.00 36.36 50 ALA C N 1
ATOM 3804 C CA . ALA C 1 42 ? -30.113 -12.299 -9.281 1.00 33.81 50 ALA C CA 1
ATOM 3805 C C . ALA C 1 42 ? -29.480 -10.925 -9.091 1.00 28.44 50 ALA C C 1
ATOM 3806 O O . ALA C 1 42 ? -30.181 -9.942 -8.825 1.00 30.72 50 ALA C O 1
ATOM 3808 N N . ALA C 1 43 ? -28.149 -10.836 -9.206 1.00 26.03 51 ALA C N 1
ATOM 3809 C CA . ALA C 1 43 ? -27.491 -9.541 -9.033 1.00 25.03 51 ALA C CA 1
ATOM 3810 C C . ALA C 1 43 ? -27.976 -8.538 -10.068 1.00 29.72 51 ALA C C 1
ATOM 3811 O O . ALA C 1 43 ? -28.258 -7.379 -9.739 1.00 25.40 51 ALA C O 1
ATOM 3813 N N . LYS C 1 44 ? -28.085 -8.968 -11.327 1.00 28.76 52 LYS C N 1
ATOM 3814 C CA . LYS C 1 44 ? -28.570 -8.073 -12.369 1.00 31.49 52 LYS C CA 1
ATOM 3815 C C . LYS C 1 44 ? -30.035 -7.719 -12.164 1.00 28.86 52 LYS C C 1
ATOM 3816 O O . LYS C 1 44 ? -30.454 -6.609 -12.508 1.00 27.54 52 LYS C O 1
ATOM 3822 N N . ALA C 1 45 ? -30.828 -8.647 -11.627 1.00 28.60 53 ALA C N 1
ATOM 3823 C CA . ALA C 1 45 ? -32.227 -8.346 -11.346 1.00 31.00 53 ALA C CA 1
ATOM 3824 C C . ALA C 1 45 ? -32.340 -7.256 -10.287 1.00 31.21 53 ALA C C 1
ATOM 3825 O O . ALA C 1 45 ? -33.134 -6.316 -10.423 1.00 27.93 53 ALA C O 1
ATOM 3827 N N . GLN C 1 46 ? -31.545 -7.366 -9.221 1.00 28.70 54 GLN C N 1
ATOM 3828 C CA . GLN C 1 46 ? -31.545 -6.328 -8.198 1.00 28.81 54 GLN C CA 1
ATOM 3829 C C . GLN C 1 46 ? -31.044 -5.009 -8.765 1.00 31.38 54 GLN C C 1
ATOM 3830 O O . GLN C 1 46 ? -31.616 -3.949 -8.481 1.00 34.69 54 GLN C O 1
ATOM 3836 N N . ALA C 1 47 ? -29.972 -5.049 -9.565 1.00 24.50 55 ALA C N 1
ATOM 3837 C CA . ALA C 1 47 ? -29.419 -3.809 -10.102 1.00 31.64 55 ALA C CA 1
ATOM 3838 C C . ALA C 1 47 ? -30.409 -3.137 -11.039 1.00 33.43 55 ALA C C 1
ATOM 3839 O O . ALA C 1 47 ? -30.590 -1.913 -10.997 1.00 29.99 55 ALA C O 1
ATOM 3841 N N . ASP C 1 48 ? -31.068 -3.927 -11.886 1.00 26.77 56 ASP C N 1
ATOM 3842 C CA . ASP C 1 48 ? -32.011 -3.349 -12.832 1.00 29.15 56 ASP C CA 1
ATOM 3843 C C . ASP C 1 48 ? -33.195 -2.712 -12.114 1.00 28.37 56 ASP C C 1
ATOM 3844 O O . ASP C 1 48 ? -33.745 -1.714 -12.596 1.00 35.94 56 ASP C O 1
ATOM 3849 N N . ALA C 1 49 ? -33.590 -3.257 -10.961 1.00 32.08 57 ALA C N 1
ATOM 3850 C CA . ALA C 1 49 ? -34.664 -2.640 -10.190 1.00 35.56 57 ALA C CA 1
ATOM 3851 C C . ALA C 1 49 ? -34.240 -1.285 -9.638 1.00 36.54 57 ALA C C 1
ATOM 3852 O O . ALA C 1 49 ? -35.030 -0.331 -9.642 1.00 36.87 57 ALA C O 1
ATOM 3854 N N . LEU C 1 50 ? -33.001 -1.183 -9.150 1.00 28.95 58 LEU C N 1
ATOM 3855 C CA . LEU C 1 50 ? -32.481 0.104 -8.702 1.00 29.78 58 LEU C CA 1
ATOM 3856 C C . LEU C 1 50 ? -32.409 1.091 -9.855 1.00 32.51 58 LEU C C 1
ATOM 3857 O O . LEU C 1 50 ? -32.847 2.241 -9.731 1.00 34.97 58 LEU C O 1
ATOM 3862 N N . THR C 1 51 ? -31.851 0.655 -10.988 1.00 29.45 59 THR C N 1
ATOM 3863 C CA . THR C 1 51 ? -31.803 1.501 -12.174 1.00 31.11 59 THR C CA 1
ATOM 3864 C C . THR C 1 51 ? -33.192 1.999 -12.557 1.00 34.40 59 THR C C 1
ATOM 3865 O O . THR C 1 51 ? -33.368 3.178 -12.883 1.00 29.74 59 THR C O 1
ATOM 3869 N N . ALA C 1 52 ? -34.198 1.124 -12.491 1.00 32.67 60 ALA C N 1
ATOM 3870 C CA . ALA C 1 52 ? -35.554 1.522 -12.850 1.00 39.85 60 ALA C CA 1
ATOM 3871 C C . ALA C 1 52 ? -36.092 2.620 -11.939 1.00 41.85 60 ALA C C 1
ATOM 3872 O O . ALA C 1 52 ? -37.017 3.339 -12.331 1.00 42.79 60 ALA C O 1
ATOM 3874 N N . LYS C 1 53 ? -35.527 2.777 -10.746 1.00 36.56 61 LYS C N 1
ATOM 3875 C CA . LYS C 1 53 ? -35.907 3.855 -9.848 1.00 34.46 61 LYS C CA 1
ATOM 3876 C C . LYS C 1 53 ? -35.065 5.110 -10.039 1.00 37.58 61 LYS C C 1
ATOM 3877 O O . LYS C 1 53 ? -35.179 6.043 -9.238 1.00 41.30 61 LYS C O 1
ATOM 3883 N N . GLY C 1 54 ? -34.235 5.163 -11.079 1.00 32.61 62 GLY C N 1
ATOM 3884 C CA . GLY C 1 54 ? -33.374 6.303 -11.306 1.00 32.89 62 GLY C CA 1
ATOM 3885 C C . GLY C 1 54 ? -32.067 6.278 -10.536 1.00 32.96 62 GLY C C 1
ATOM 3886 O O . GLY C 1 54 ? -31.315 7.257 -10.599 1.00 34.06 62 GLY C O 1
ATOM 3887 N N . PHE C 1 55 ? -31.773 5.206 -9.810 1.00 32.16 63 PHE C N 1
ATOM 3888 C CA . PHE C 1 55 ? -30.462 5.067 -9.190 1.00 29.97 63 PHE C CA 1
ATOM 3889 C C . PHE C 1 55 ? -29.428 4.639 -10.226 1.00 34.60 63 PHE C C 1
ATOM 3890 O O . PHE C 1 55 ? -29.761 4.161 -11.312 1.00 35.77 63 PHE C O 1
ATOM 3898 N N . VAL C 1 56 ? -28.159 4.787 -9.867 1.00 31.36 64 VAL C N 1
ATOM 3899 C CA . VAL C 1 56 ? -27.058 4.316 -10.699 1.00 34.55 64 VAL C CA 1
ATOM 3900 C C . VAL C 1 56 ? -26.561 3.004 -10.098 1.00 31.12 64 VAL C C 1
ATOM 3901 O O . VAL C 1 56 ? -26.048 2.974 -8.972 1.00 24.38 64 VAL C O 1
ATOM 3905 N N . ALA C 1 57 ? -26.730 1.910 -10.837 1.00 27.62 65 ALA C N 1
ATOM 3906 C CA . ALA C 1 57 ? -26.394 0.594 -10.305 1.00 28.73 65 ALA C CA 1
ATOM 3907 C C . ALA C 1 57 ? -26.129 -0.372 -11.448 1.00 32.66 65 ALA C C 1
ATOM 3908 O O . ALA C 1 57 ? -26.692 -0.230 -12.537 1.00 27.25 65 ALA C O 1
ATOM 3910 N N . GLU C 1 58 ? -25.285 -1.368 -11.179 1.00 28.08 66 GLU C N 1
ATOM 3911 C CA . GLU C 1 58 ? -25.001 -2.424 -12.141 1.00 30.97 66 GLU C CA 1
ATOM 3912 C C . GLU C 1 58 ? -24.780 -3.729 -11.387 1.00 30.98 66 GLU C C 1
ATOM 3913 O O . GLU C 1 58 ? -24.432 -3.731 -10.203 1.00 23.87 66 GLU C O 1
ATOM 3919 N N . GLY C 1 59 ? -24.978 -4.840 -12.089 1.00 29.70 67 GLY C N 1
ATOM 3920 C CA . GLY C 1 59 ? -24.865 -6.154 -11.484 1.00 30.04 67 GLY C CA 1
ATOM 3921 C C . GLY C 1 59 ? -24.051 -7.112 -12.331 1.00 30.99 67 GLY C C 1
ATOM 3922 O O . GLY C 1 59 ? -24.060 -7.053 -13.562 1.00 32.97 67 GLY C O 1
ATOM 3923 N N . HIS C 1 60 ? -23.340 -8.012 -11.649 1.00 26.77 68 HIS C N 1
ATOM 3924 C CA . HIS C 1 60 ? -22.439 -8.951 -12.308 1.00 28.00 68 HIS C CA 1
ATOM 3925 C C . HIS C 1 60 ? -22.387 -10.258 -11.533 1.00 28.25 68 HIS C C 1
ATOM 3926 O O . HIS C 1 60 ? -22.534 -10.277 -10.308 1.00 28.99 68 HIS C O 1
ATOM 3933 N N . ALA C 1 61 ? -22.121 -11.345 -12.252 1.00 23.91 69 ALA C N 1
ATOM 3934 C CA . ALA C 1 61 ? -21.755 -12.587 -11.583 1.00 23.61 69 ALA C CA 1
ATOM 3935 C C . ALA C 1 61 ? -20.342 -12.476 -11.021 1.00 29.65 69 ALA C C 1
ATOM 3936 O O . ALA C 1 61 ? -19.431 -11.965 -11.681 1.00 24.39 69 ALA C O 1
ATOM 3938 N N . LEU C 1 62 ? -20.168 -12.935 -9.780 1.00 26.38 70 LEU C N 1
ATOM 3939 C CA . LEU C 1 62 ? -18.842 -13.068 -9.184 1.00 21.26 70 LEU C CA 1
ATOM 3940 C C . LEU C 1 62 ? -18.893 -14.182 -8.155 1.00 21.36 70 LEU C C 1
ATOM 3941 O O . LEU C 1 62 ? -19.721 -14.148 -7.240 1.00 26.51 70 LEU C O 1
ATOM 3946 N N . ASP C 1 63 ? -18.010 -15.157 -8.311 1.00 25.97 71 ASP C N 1
ATOM 3947 C CA . ASP C 1 63 ? -17.737 -16.153 -7.281 1.00 20.79 71 ASP C CA 1
ATOM 3948 C C . ASP C 1 63 ? -16.552 -15.653 -6.457 1.00 23.13 71 ASP C C 1
ATOM 3949 O O . ASP C 1 63 ? -15.424 -15.612 -6.953 1.00 27.44 71 ASP C O 1
ATOM 3954 N N . VAL C 1 64 ? -16.799 -15.270 -5.201 1.00 22.68 72 VAL C N 1
ATOM 3955 C CA . VAL C 1 64 ? -15.723 -14.702 -4.392 1.00 18.62 72 VAL C CA 1
ATOM 3956 C C . VAL C 1 64 ? -14.616 -15.705 -4.094 1.00 24.05 72 VAL C C 1
ATOM 3957 O O . VAL C 1 64 ? -13.535 -15.299 -3.648 1.00 21.38 72 VAL C O 1
ATOM 3961 N N . THR C 1 65 ? -14.850 -17.005 -4.296 1.00 22.03 73 THR C N 1
ATOM 3962 C CA . THR C 1 65 ? -13.795 -17.994 -4.075 1.00 24.35 73 THR C CA 1
ATOM 3963 C C . THR C 1 65 ? -12.877 -18.165 -5.281 1.00 29.57 73 THR C C 1
ATOM 3964 O O . THR C 1 65 ? -11.924 -18.944 -5.201 1.00 30.01 73 THR C O 1
ATOM 3968 N N . ASP C 1 66 ? -13.151 -17.475 -6.392 1.00 24.84 74 ASP C N 1
ATOM 3969 C CA . ASP C 1 66 ? -12.363 -17.568 -7.624 1.00 24.07 74 ASP C CA 1
ATOM 3970 C C . ASP C 1 66 ? -11.438 -16.356 -7.658 1.00 26.18 74 ASP C C 1
ATOM 3971 O O . ASP C 1 66 ? -11.862 -15.256 -8.018 1.00 23.39 74 ASP C O 1
ATOM 3976 N N . ARG C 1 67 ? -10.168 -16.559 -7.282 1.00 24.51 75 ARG C N 1
ATOM 3977 C CA . ARG C 1 67 ? -9.232 -15.435 -7.211 1.00 22.91 75 ARG C CA 1
ATOM 3978 C C . ARG C 1 67 ? -9.022 -14.764 -8.568 1.00 24.71 75 ARG C C 1
ATOM 3979 O O . ARG C 1 67 ? -8.848 -13.539 -8.632 1.00 25.56 75 ARG C O 1
ATOM 3987 N N . ASP C 1 68 ? -9.050 -15.526 -9.664 1.00 24.07 76 ASP C N 1
ATOM 3988 C CA . ASP C 1 68 ? -8.874 -14.901 -10.974 1.00 30.25 76 ASP C CA 1
ATOM 3989 C C . ASP C 1 68 ? -10.036 -13.970 -11.301 1.00 29.15 76 ASP C C 1
ATOM 3990 O O . ASP C 1 68 ? -9.825 -12.848 -11.781 1.00 26.24 76 ASP C O 1
ATOM 3995 N N . ALA C 1 69 ? -11.266 -14.405 -11.014 1.00 26.28 77 ALA C N 1
ATOM 3996 C CA . ALA C 1 69 ? -12.442 -13.582 -11.274 1.00 24.91 77 ALA C CA 1
ATOM 3997 C C . ALA C 1 69 ? -12.480 -12.359 -10.369 1.00 25.87 77 ALA C C 1
ATOM 3998 O O . ALA C 1 69 ? -12.934 -11.288 -10.786 1.00 25.79 77 ALA C O 1
ATOM 4000 N N . VAL C 1 70 ? -12.022 -12.503 -9.123 1.00 21.89 78 VAL C N 1
ATOM 4001 C CA . VAL C 1 70 ? -11.968 -11.357 -8.213 1.00 21.95 78 VAL C CA 1
ATOM 4002 C C . VAL C 1 70 ? -10.963 -10.324 -8.711 1.00 26.11 78 VAL C C 1
ATOM 4003 O O . VAL C 1 70 ? -11.231 -9.114 -8.705 1.00 22.81 78 VAL C O 1
ATOM 4007 N N . ALA C 1 71 ? -9.793 -10.783 -9.152 1.00 26.73 79 ALA C N 1
ATOM 4008 C CA . ALA C 1 71 ? -8.799 -9.867 -9.700 1.00 29.23 79 ALA C CA 1
ATOM 4009 C C . ALA C 1 71 ? -9.335 -9.149 -10.933 1.00 34.34 79 ALA C C 1
ATOM 4010 O O . ALA C 1 71 ? -9.121 -7.942 -11.105 1.00 30.53 79 ALA C O 1
ATOM 4012 N N . ALA C 1 72 ? -10.039 -9.875 -11.803 1.00 30.17 80 ALA C N 1
ATOM 4013 C CA . ALA C 1 72 ? -10.610 -9.247 -12.989 1.00 30.50 80 ALA C CA 1
ATOM 4014 C C . ALA C 1 72 ? -11.573 -8.133 -12.602 1.00 33.68 80 ALA C C 1
ATOM 4015 O O . ALA C 1 72 ? -11.528 -7.035 -13.167 1.00 29.38 80 ALA C O 1
ATOM 4017 N N . LEU C 1 73 ? -12.453 -8.396 -11.632 1.00 30.62 81 LEU C N 1
ATOM 4018 C CA . LEU C 1 73 ? -13.383 -7.361 -11.196 1.00 29.80 81 LEU C CA 1
ATOM 4019 C C . LEU C 1 73 ? -12.637 -6.184 -10.582 1.00 29.21 81 LEU C C 1
ATOM 4020 O O . LEU C 1 73 ? -13.002 -5.023 -10.808 1.00 32.46 81 LEU C O 1
ATOM 4025 N N . ALA C 1 74 ? -11.573 -6.461 -9.826 1.00 26.71 82 ALA C N 1
ATOM 4026 C CA . ALA C 1 74 ? -10.797 -5.384 -9.218 1.00 25.92 82 ALA C CA 1
ATOM 4027 C C . ALA C 1 74 ? -10.145 -4.505 -10.283 1.00 31.39 82 ALA C C 1
ATOM 4028 O O . ALA C 1 74 ? -10.195 -3.270 -10.198 1.00 29.33 82 ALA C O 1
ATOM 4030 N N . ASP C 1 75 ? -9.521 -5.124 -11.291 1.00 32.08 83 ASP C N 1
ATOM 4031 C CA . ASP C 1 75 ? -8.930 -4.356 -12.387 1.00 36.67 83 ASP C CA 1
ATOM 4032 C C . ASP C 1 75 ? -9.982 -3.529 -13.113 1.00 38.02 83 ASP C C 1
ATOM 4033 O O . ASP C 1 75 ? -9.725 -2.382 -13.502 1.00 31.74 83 ASP C O 1
ATOM 4038 N N . ASP C 1 76 ? -11.163 -4.115 -13.334 1.00 27.65 84 ASP C N 1
ATOM 4039 C CA . ASP C 1 76 ? -12.240 -3.419 -14.026 1.00 28.44 84 ASP C CA 1
ATOM 4040 C C . ASP C 1 76 ? -12.687 -2.177 -13.255 1.00 30.94 84 ASP C C 1
ATOM 4041 O O . ASP C 1 76 ? -12.858 -1.099 -13.838 1.00 30.84 84 ASP C O 1
ATOM 4046 N N . ILE C 1 77 ? -12.887 -2.313 -11.938 1.00 28.91 85 ILE C N 1
ATOM 4047 C CA . ILE C 1 77 ? -13.316 -1.176 -11.126 1.00 26.67 85 ILE C CA 1
ATOM 4048 C C . ILE C 1 77 ? -12.267 -0.074 -11.164 1.00 31.74 85 ILE C C 1
ATOM 4049 O O . ILE C 1 77 ? -12.590 1.111 -11.339 1.00 29.57 85 ILE C O 1
ATOM 4054 N N . LEU C 1 78 ? -10.992 -0.448 -11.035 1.00 26.27 86 LEU C N 1
ATOM 4055 C CA . LEU C 1 78 ? -9.927 0.547 -11.052 1.00 30.11 86 LEU C CA 1
ATOM 4056 C C . LEU C 1 78 ? -9.851 1.254 -12.401 1.00 37.27 86 LEU C C 1
ATOM 4057 O O . LEU C 1 78 ? -9.613 2.466 -12.464 1.00 35.51 86 LEU C O 1
ATOM 4062 N N . SER C 1 79 ? -10.067 0.518 -13.496 1.00 30.21 87 SER C N 1
ATOM 4063 C CA . SER C 1 79 ? -9.934 1.120 -14.815 1.00 29.38 87 SER C CA 1
ATOM 4064 C C . SER C 1 79 ? -11.114 2.026 -15.137 1.00 34.11 87 SER C C 1
ATOM 4065 O O . SER C 1 79 ? -10.930 3.118 -15.684 1.00 29.71 87 SER C O 1
ATOM 4068 N N . ARG C 1 80 ? -12.335 1.596 -14.812 1.00 32.10 88 ARG C N 1
ATOM 4069 C CA . ARG C 1 80 ? -13.500 2.412 -15.145 1.00 33.12 88 ARG C CA 1
ATOM 4070 C C . ARG C 1 80 ? -13.704 3.557 -14.160 1.00 25.32 88 ARG C C 1
ATOM 4071 O O . ARG C 1 80 ? -14.151 4.640 -14.553 1.00 25.96 88 ARG C O 1
ATOM 4079 N N . PHE C 1 81 ? -13.400 3.342 -12.879 1.00 24.21 89 PHE C N 1
ATOM 4080 C CA . PHE C 1 81 ? -13.739 4.314 -11.847 1.00 25.81 89 PHE C CA 1
ATOM 4081 C C . PHE C 1 81 ? -12.545 4.916 -11.120 1.00 28.56 89 PHE C C 1
ATOM 4082 O O . PHE C 1 81 ? -12.700 5.977 -10.504 1.00 36.42 89 PHE C O 1
ATOM 4090 N N . GLY C 1 82 ? -11.377 4.278 -11.149 1.00 27.64 90 GLY C N 1
ATOM 4091 C CA . GLY C 1 82 ? -10.203 4.818 -10.489 1.00 28.89 90 GLY C CA 1
ATOM 4092 C C . GLY C 1 82 ? -10.122 4.567 -8.998 1.00 27.95 90 GLY C C 1
ATOM 4093 O O . GLY C 1 82 ? -9.120 4.931 -8.378 1.00 31.52 90 GLY C O 1
ATOM 4094 N N . GLY C 1 83 ? -11.137 3.974 -8.395 1.00 22.39 91 GLY C N 1
ATOM 4095 C CA . GLY C 1 83 ? -11.099 3.748 -6.962 1.00 20.31 91 GLY C CA 1
ATOM 4096 C C . GLY C 1 83 ? -12.408 3.137 -6.529 1.00 30.14 91 GLY C C 1
ATOM 4097 O O . GLY C 1 83 ? -13.339 2.979 -7.327 1.00 29.40 91 GLY C O 1
ATOM 4098 N N . LEU C 1 84 ? -12.462 2.778 -5.247 1.00 18.63 92 LEU C N 1
ATOM 4099 C CA . LEU C 1 84 ? -13.669 2.226 -4.640 1.00 17.96 92 LEU C CA 1
ATOM 4100 C C . LEU C 1 84 ? -13.874 2.904 -3.296 1.00 21.43 92 LEU C C 1
ATOM 4101 O O . LEU C 1 84 ? -12.957 2.918 -2.469 1.00 20.87 92 LEU C O 1
ATOM 4106 N N . ASP C 1 85 ? -15.063 3.478 -3.080 1.00 18.99 93 ASP C N 1
ATOM 4107 C CA . ASP C 1 85 ? -15.298 4.197 -1.830 1.00 18.53 93 ASP C CA 1
ATOM 4108 C C . ASP C 1 85 ? -15.713 3.268 -0.699 1.00 21.34 93 ASP C C 1
ATOM 4109 O O . ASP C 1 85 ? -15.382 3.528 0.464 1.00 18.99 93 ASP C O 1
ATOM 4114 N N . VAL C 1 86 ? -16.462 2.203 -0.992 1.00 19.36 94 VAL C N 1
ATOM 4115 C CA . VAL C 1 86 ? -16.930 1.294 0.055 1.00 18.67 94 VAL C CA 1
ATOM 4116 C C . VAL C 1 86 ? -16.952 -0.125 -0.486 1.00 19.36 94 VAL C C 1
ATOM 4117 O O . VAL C 1 86 ? -17.525 -0.380 -1.552 1.00 18.03 94 VAL C O 1
ATOM 4121 N N . LEU C 1 87 ? -16.376 -1.055 0.266 1.00 24.03 95 LEU C N 1
ATOM 4122 C CA . LEU C 1 87 ? -16.519 -2.483 0.004 1.00 18.25 95 LEU C CA 1
ATOM 4123 C C . LEU C 1 87 ? -17.338 -3.107 1.130 1.00 19.15 95 LEU C C 1
ATOM 4124 O O . LEU C 1 87 ? -16.974 -2.980 2.307 1.00 17.57 95 LEU C O 1
ATOM 4129 N N . VAL C 1 88 ? -18.433 -3.779 0.777 1.00 19.10 96 VAL C N 1
ATOM 4130 C CA . VAL C 1 88 ? -19.233 -4.546 1.734 1.00 20.93 96 VAL C CA 1
ATOM 4131 C C . VAL C 1 88 ? -19.062 -6.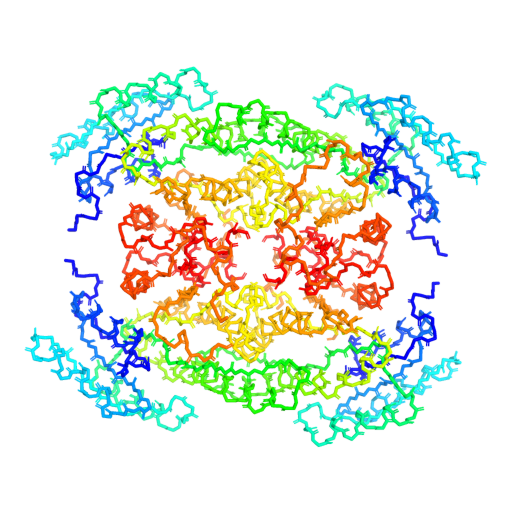028 1.403 1.00 22.31 96 VAL C C 1
ATOM 4132 O O . VAL C 1 88 ? -19.552 -6.502 0.367 1.00 17.27 96 VAL C O 1
ATOM 4136 N N . ASN C 1 89 ? -18.349 -6.760 2.266 1.00 16.10 97 ASN C N 1
ATOM 4137 C CA . ASN C 1 89 ? -18.179 -8.213 2.126 1.00 16.80 97 ASN C CA 1
ATOM 4138 C C . ASN C 1 89 ? -19.354 -8.913 2.802 1.00 23.42 97 ASN C C 1
ATOM 4139 O O . ASN C 1 89 ? -19.326 -9.232 3.993 1.00 18.82 97 ASN C O 1
ATOM 4144 N N . ASN C 1 90 ? -20.395 -9.182 2.022 1.00 18.57 98 ASN C N 1
ATOM 4145 C CA . ASN C 1 90 ? -21.630 -9.745 2.538 1.00 21.90 98 ASN C CA 1
ATOM 4146 C C . ASN C 1 90 ? -21.860 -11.183 2.092 1.00 23.02 98 ASN C C 1
ATOM 4147 O O . ASN C 1 90 ? -22.535 -11.932 2.801 1.00 19.77 98 ASN C O 1
ATOM 4152 N N . ALA C 1 91 ? -21.297 -11.590 0.952 1.00 21.56 99 ALA C N 1
ATOM 4153 C CA . ALA C 1 91 ? -21.452 -12.963 0.485 1.00 24.05 99 ALA C CA 1
ATOM 4154 C C . ALA C 1 91 ? -21.096 -13.945 1.592 1.00 25.02 99 ALA C C 1
ATOM 4155 O O . ALA C 1 91 ? -20.041 -13.836 2.223 1.00 18.16 99 ALA C O 1
ATOM 4157 N N . GLY C 1 92 ? -21.994 -14.889 1.836 1.00 26.13 100 GLY C N 1
ATOM 4158 C CA . GLY C 1 92 ? -21.758 -15.899 2.849 1.00 21.69 100 GLY C CA 1
ATOM 4159 C C . GLY C 1 92 ? -22.664 -17.087 2.642 1.00 27.61 100 GLY C C 1
ATOM 4160 O O . GLY C 1 92 ? -23.684 -17.008 1.947 1.00 26.34 100 GLY C O 1
ATOM 4161 N N . VAL C 1 93 ? -22.266 -18.208 3.241 1.00 25.33 101 VAL C N 1
ATOM 4162 C CA . VAL C 1 93 ? -23.093 -19.405 3.279 1.00 22.97 101 VAL C CA 1
ATOM 4163 C C . VAL C 1 93 ? -23.082 -19.938 4.704 1.00 26.43 101 VAL C C 1
ATOM 4164 O O . VAL C 1 93 ? -22.293 -19.510 5.545 1.00 22.48 101 VAL C O 1
ATOM 4168 N N . ALA C 1 94 ? -23.985 -20.876 4.968 1.00 26.44 102 ALA C N 1
ATOM 4169 C CA . ALA C 1 94 ? -24.029 -21.561 6.248 1.00 26.58 102 ALA C CA 1
ATOM 4170 C C . ALA C 1 94 ? -24.240 -23.044 5.978 1.00 30.33 102 ALA C C 1
ATOM 4171 O O . ALA C 1 94 ? -24.192 -23.506 4.834 1.00 36.30 102 ALA C O 1
ATOM 4173 N N . GLY C 1 95 ? -24.499 -23.790 7.040 1.00 23.25 103 GLY C N 1
ATOM 4174 C CA . GLY C 1 95 ? -24.651 -25.226 6.917 1.00 30.42 103 GLY C CA 1
ATOM 4175 C C . GLY C 1 95 ? -25.071 -25.779 8.254 1.00 25.17 103 GLY C C 1
ATOM 4176 O O . GLY C 1 95 ? -25.174 -25.051 9.245 1.00 29.12 103 GLY C O 1
ATOM 4177 N N . ARG C 1 96 ? -25.327 -27.084 8.268 1.00 26.68 104 ARG C N 1
ATOM 4178 C CA . ARG C 1 96 ? -25.771 -27.774 9.474 1.00 30.02 104 ARG C CA 1
ATOM 4179 C C . ARG C 1 96 ? -24.952 -29.041 9.643 1.00 31.06 104 ARG C C 1
ATOM 4180 O O . ARG C 1 96 ? -25.012 -29.936 8.795 1.00 33.29 104 ARG C O 1
ATOM 4182 N N . ALA C 1 97 ? -24.195 -29.114 10.739 1.00 27.71 105 ALA C N 1
ATOM 4183 C CA . ALA C 1 97 ? -23.458 -30.320 11.101 1.00 24.34 105 ALA C CA 1
ATOM 4184 C C . ALA C 1 97 ? -22.803 -30.105 12.451 1.00 23.06 105 ALA C C 1
ATOM 4185 O O . ALA C 1 97 ? -22.196 -29.054 12.683 1.00 24.17 105 ALA C O 1
ATOM 4187 N N . ALA C 1 98 ? -22.932 -31.083 13.347 1.00 26.22 106 ALA C N 1
ATOM 4188 C CA . ALA C 1 98 ? -22.191 -31.047 14.598 1.00 24.60 106 ALA C CA 1
ATOM 4189 C C . ALA C 1 98 ? -20.729 -31.396 14.341 1.00 24.46 106 ALA C C 1
ATOM 4190 O O . ALA C 1 98 ? -20.385 -32.057 13.357 1.00 30.28 106 ALA C O 1
ATOM 4192 N N . PHE C 1 99 ? -19.861 -30.955 15.251 1.00 25.82 107 PHE C N 1
ATOM 4193 C CA . PHE C 1 99 ? -18.427 -31.134 15.038 1.00 26.19 107 PHE C CA 1
ATOM 4194 C C . PHE C 1 99 ? -18.048 -32.607 14.946 1.00 27.43 107 PHE C C 1
ATOM 4195 O O . PHE C 1 99 ? -17.167 -32.980 14.166 1.00 30.76 107 PHE C O 1
ATOM 4203 N N . ASP C 1 100 ? -18.706 -33.461 15.728 1.00 29.16 108 ASP C N 1
ATOM 4204 C CA . ASP C 1 100 ? -18.332 -34.867 15.799 1.00 29.32 108 ASP C CA 1
ATOM 4205 C C . ASP C 1 100 ? -18.862 -35.690 14.632 1.00 29.88 108 ASP C C 1
ATOM 4206 O O . ASP C 1 100 ? -18.668 -36.909 14.623 1.00 30.59 108 ASP C O 1
ATOM 4211 N N . GLN C 1 101 ? -19.532 -35.049 13.622 1.00 27.47 109 GLN C N 1
ATOM 4212 C CA . GLN C 1 101 ? -20.042 -35.783 12.473 1.00 34.04 109 GLN C CA 1
ATOM 4213 C C . GLN C 1 101 ? -19.098 -35.670 11.278 1.00 26.76 109 GLN C C 1
ATOM 4214 O O . GLN C 1 101 ? -18.434 -34.647 11.095 1.00 25.51 109 GLN C O 1
ATOM 4220 N N . PRO C 1 102 ? -19.007 -36.718 10.451 1.00 31.53 110 PRO C N 1
ATOM 4221 C CA . PRO C 1 102 ? -18.215 -36.604 9.213 1.00 28.10 110 PRO C CA 1
ATOM 4222 C C . PRO C 1 102 ? -18.697 -35.493 8.310 1.00 29.95 110 PRO C C 1
ATOM 4223 O O . PRO C 1 102 ? -17.894 -34.919 7.567 1.00 36.79 110 PRO C O 1
ATOM 4227 N N . GLU C 1 103 ? -19.995 -35.178 8.352 1.00 32.38 111 GLU C N 1
ATOM 4228 C CA . GLU C 1 103 ? -20.554 -34.109 7.530 1.00 32.99 111 GLU C CA 1
ATOM 4229 C C . GLU C 1 103 ? -19.933 -32.761 7.851 1.00 33.93 111 GLU C C 1
ATOM 4230 O O . GLU C 1 103 ? -20.038 -31.826 7.045 1.00 30.02 111 GLU C O 1
ATOM 4236 N N . ALA C 1 104 ? -19.308 -32.634 9.022 1.00 28.56 112 ALA C N 1
ATOM 4237 C CA . ALA C 1 104 ? -18.766 -31.345 9.419 1.00 26.43 112 ALA C CA 1
ATOM 4238 C C . ALA C 1 104 ? -17.623 -30.915 8.511 1.00 27.61 112 ALA C C 1
ATOM 4239 O O . ALA C 1 104 ? -17.398 -29.715 8.342 1.00 25.94 112 ALA C O 1
ATOM 4241 N N . VAL C 1 105 ? -16.903 -31.868 7.910 1.00 29.57 113 VAL C N 1
ATOM 4242 C CA . VAL C 1 105 ? -15.740 -31.510 7.101 1.00 25.91 113 VAL C CA 1
ATOM 4243 C C . VAL C 1 105 ? -16.174 -30.803 5.823 1.00 26.08 113 VAL C C 1
ATOM 4244 O O . VAL C 1 105 ? -15.674 -29.723 5.494 1.00 25.51 113 VAL C O 1
ATOM 4248 N N . GLU C 1 106 ? -17.104 -31.404 5.076 1.00 23.82 114 GLU C N 1
ATOM 4249 C CA . GLU C 1 106 ? -17.556 -30.766 3.843 1.00 23.85 114 GLU C CA 1
ATOM 4250 C C . GLU C 1 106 ? -18.234 -29.430 4.138 1.00 22.77 114 GLU C C 1
ATOM 4251 O O . GLU C 1 106 ? -18.001 -28.441 3.433 1.00 26.90 114 GLU C O 1
ATOM 4253 N N . VAL C 1 107 ? -19.051 -29.370 5.196 1.00 28.16 115 VAL C N 1
ATOM 4254 C CA . VAL C 1 107 ? -19.663 -28.103 5.593 1.00 23.46 115 VAL C CA 1
ATOM 4255 C C . VAL C 1 107 ? -18.590 -27.094 5.991 1.00 23.18 115 VAL C C 1
ATOM 4256 O O . VAL C 1 107 ? -18.657 -25.915 5.624 1.00 20.83 115 VAL C O 1
ATOM 4260 N N . TRP C 1 108 ? -17.580 -27.537 6.739 1.00 20.15 116 TRP C N 1
ATOM 4261 C CA . TRP C 1 108 ? -16.500 -26.631 7.123 1.00 19.54 116 TRP C CA 1
ATOM 4262 C C . TRP C 1 108 ? -15.801 -26.069 5.893 1.00 18.99 116 TRP C C 1
ATOM 4263 O O . TRP C 1 108 ? -15.613 -24.855 5.772 1.00 22.59 116 TRP C O 1
ATOM 4274 N N . ASP C 1 109 ? -15.408 -26.943 4.966 1.00 19.89 117 ASP C N 1
ATOM 4275 C CA . ASP C 1 109 ? -14.708 -26.482 3.771 1.00 26.30 117 ASP C CA 1
ATOM 4276 C C . ASP C 1 109 ? -15.537 -25.473 2.989 1.00 25.16 117 ASP C C 1
ATOM 4277 O O . ASP C 1 109 ? -15.015 -24.446 2.544 1.00 26.64 117 ASP C O 1
ATOM 4282 N N . ARG C 1 110 ? -16.836 -25.741 2.825 1.00 25.85 118 ARG C N 1
ATOM 4283 C CA . ARG C 1 110 ? -17.686 -24.843 2.047 1.00 22.40 118 ARG C CA 1
ATOM 4284 C C . ARG C 1 110 ? -17.831 -23.486 2.729 1.00 24.50 118 ARG C C 1
ATOM 4285 O O . ARG C 1 110 ? -17.690 -22.434 2.090 1.00 20.65 118 ARG C O 1
ATOM 4293 N N . VAL C 1 111 ? -18.125 -23.494 4.026 1.00 20.51 119 VAL C N 1
ATOM 4294 C CA . VAL C 1 111 ? -18.422 -22.254 4.734 1.00 19.45 119 VAL C CA 1
ATOM 4295 C C . VAL C 1 111 ? -17.159 -21.424 4.912 1.00 22.87 119 VAL C C 1
ATOM 4296 O O . VAL C 1 111 ? -17.160 -20.207 4.678 1.00 19.88 119 VAL C O 1
ATOM 4300 N N . ILE C 1 112 ? -16.066 -22.063 5.352 1.00 18.84 120 ILE C N 1
ATOM 4301 C CA . ILE C 1 112 ? -14.784 -21.359 5.415 1.00 19.20 120 ILE C CA 1
ATOM 4302 C C . ILE C 1 112 ? -14.459 -20.769 4.047 1.00 22.59 120 ILE C C 1
ATOM 4303 O O . ILE C 1 112 ? -14.049 -19.606 3.928 1.00 18.48 120 ILE C O 1
ATOM 4308 N N . GLY C 1 113 ? -14.687 -21.550 2.990 1.00 20.55 121 GLY C N 1
ATOM 4309 C CA . GLY C 1 113 ? -14.300 -21.120 1.655 1.00 19.56 121 GLY C CA 1
ATOM 4310 C C . GLY C 1 113 ? -14.950 -19.812 1.248 1.00 23.48 121 GLY C C 1
ATOM 4311 O O . GLY C 1 113 ? -14.286 -18.919 0.715 1.00 21.24 121 GLY C O 1
ATOM 4312 N N . VAL C 1 114 ? -16.250 -19.673 1.507 1.00 23.29 122 VAL C N 1
ATOM 4313 C CA . VAL C 1 114 ? -16.954 -18.459 1.111 1.00 22.01 122 VAL C CA 1
ATOM 4314 C C . VAL C 1 114 ? -16.782 -17.365 2.159 1.00 22.82 122 VAL C C 1
ATOM 4315 O O . VAL C 1 114 ? -16.449 -16.220 1.836 1.00 21.32 122 VAL C O 1
ATOM 4319 N N . ASN C 1 115 ? -17.016 -17.698 3.432 1.00 20.00 123 ASN C N 1
ATOM 4320 C CA . ASN C 1 115 ? -17.159 -16.654 4.446 1.00 18.78 123 ASN C CA 1
ATOM 4321 C C . ASN C 1 115 ? -15.820 -16.022 4.800 1.00 20.43 123 ASN C C 1
ATOM 4322 O O . ASN C 1 115 ? -15.743 -14.811 5.048 1.00 20.77 123 ASN C O 1
ATOM 4327 N N . LEU C 1 116 ? -14.762 -16.825 4.873 1.00 18.28 124 LEU C N 1
ATOM 4328 C CA . LEU C 1 116 ? -13.442 -16.305 5.220 1.00 18.14 124 LEU C CA 1
ATOM 4329 C C . LEU C 1 116 ? -12.562 -16.127 3.988 1.00 15.92 124 LEU C C 1
ATOM 4330 O O . LEU C 1 116 ? -12.055 -15.029 3.730 1.00 17.42 124 LEU C O 1
ATOM 4335 N N . GLU C 1 117 ? -12.360 -17.196 3.224 1.00 18.21 125 GLU C N 1
ATOM 4336 C CA . GLU C 1 117 ? -11.411 -17.119 2.117 1.00 19.31 125 GLU C CA 1
ATOM 4337 C C . GLU C 1 117 ? -11.903 -16.169 1.031 1.00 21.94 125 GLU C C 1
ATOM 4338 O O . GLU C 1 117 ? -11.112 -15.410 0.451 1.00 19.24 125 GLU C O 1
ATOM 4344 N N . GLY C 1 118 ? -13.204 -16.182 0.748 1.00 19.25 126 GLY C N 1
ATOM 4345 C CA . GLY C 1 118 ? -13.735 -15.253 -0.238 1.00 20.17 126 GLY C CA 1
ATOM 4346 C C . GLY C 1 118 ? -13.633 -13.811 0.221 1.00 20.44 126 GLY C C 1
ATOM 4347 O O . GLY C 1 118 ? -13.308 -12.918 -0.568 1.00 21.56 126 GLY C O 1
ATOM 4348 N N . ALA C 1 119 ? -13.899 -13.562 1.507 1.00 17.20 127 ALA C N 1
ATOM 4349 C CA . ALA C 1 119 ? -13.778 -12.204 2.026 1.00 15.71 127 ALA C CA 1
ATOM 4350 C C . ALA C 1 119 ? -12.337 -11.714 1.952 1.00 19.54 127 ALA C C 1
ATOM 4351 O O . ALA C 1 119 ? -12.088 -10.542 1.647 1.00 19.31 127 ALA C O 1
ATOM 4353 N N . PHE C 1 120 ? -11.373 -12.592 2.252 1.00 21.39 128 PHE C N 1
ATOM 4354 C CA . PHE C 1 120 ? -9.970 -12.237 2.067 1.00 16.43 128 PHE C CA 1
ATOM 4355 C C . PHE C 1 120 ? -9.668 -11.920 0.604 1.00 18.52 128 PHE C C 1
ATOM 4356 O O . PHE C 1 120 ? -9.024 -10.910 0.303 1.00 18.25 128 PHE C O 1
ATOM 4364 N N . ASN C 1 121 ? -10.123 -12.773 -0.323 1.00 15.72 129 ASN C N 1
ATOM 4365 C CA . ASN C 1 121 ? -9.851 -12.539 -1.743 1.00 22.09 129 ASN C CA 1
ATOM 4366 C C . ASN C 1 121 ? -10.307 -11.153 -2.177 1.00 21.27 129 ASN C C 1
ATOM 4367 O O . ASN C 1 121 ? -9.525 -10.371 -2.723 1.00 21.54 129 ASN C O 1
ATOM 4372 N N . VAL C 1 122 ? -11.581 -10.836 -1.937 1.00 17.43 130 VAL C N 1
ATOM 4373 C CA . VAL C 1 122 ? -12.119 -9.550 -2.370 1.00 18.56 130 VAL C CA 1
ATOM 4374 C C . VAL C 1 122 ? -11.420 -8.406 -1.635 1.00 19.43 130 VAL C C 1
ATOM 4375 O O . VAL C 1 122 ? -11.047 -7.393 -2.246 1.00 15.87 130 VAL C O 1
ATOM 4379 N N . SER C 1 123 ? -11.228 -8.552 -0.316 1.00 18.44 131 SER C N 1
ATOM 4380 C CA . SER C 1 123 ? -10.561 -7.508 0.460 1.00 19.00 131 SER C CA 1
ATOM 4381 C C . SER C 1 123 ? -9.157 -7.250 -0.065 1.00 22.43 131 SER C C 1
ATOM 4382 O O . SER C 1 123 ? -8.773 -6.100 -0.295 1.00 19.81 131 SER C O 1
ATOM 4385 N N . HIS C 1 124 ? -8.365 -8.308 -0.245 1.00 20.59 132 HIS C N 1
ATOM 4386 C CA . HIS C 1 124 ? -6.977 -8.103 -0.650 1.00 19.63 132 HIS C CA 1
ATOM 4387 C C . HIS C 1 124 ? -6.898 -7.537 -2.061 1.00 24.15 132 HIS C C 1
ATOM 4388 O O . HIS C 1 124 ? -6.053 -6.679 -2.345 1.00 24.24 132 HIS C O 1
ATOM 4395 N N . ALA C 1 125 ? -7.791 -7.982 -2.954 1.00 18.97 133 ALA C N 1
ATOM 4396 C CA . ALA C 1 125 ? -7.719 -7.553 -4.346 1.00 17.73 133 ALA C CA 1
ATOM 4397 C C . ALA C 1 125 ? -8.131 -6.102 -4.512 1.00 23.62 133 ALA C C 1
ATOM 4398 O O . ALA C 1 125 ? -7.664 -5.439 -5.444 1.00 22.13 133 ALA C O 1
ATOM 4400 N N . LEU C 1 126 ? -9.011 -5.594 -3.645 1.00 16.93 134 LEU C N 1
ATOM 4401 C CA . LEU C 1 126 ? -9.538 -4.244 -3.803 1.00 20.38 134 LEU C CA 1
ATOM 4402 C C . LEU C 1 126 ? -8.725 -3.193 -3.057 1.00 22.11 134 LEU C C 1
ATOM 4403 O O . LEU C 1 126 ? -9.097 -2.016 -3.074 1.00 19.74 134 LEU C O 1
ATOM 4408 N N . VAL C 1 127 ? -7.611 -3.580 -2.428 1.00 18.79 135 VAL C N 1
ATOM 4409 C CA . VAL C 1 127 ? -6.779 -2.601 -1.724 1.00 17.96 135 VAL C CA 1
ATOM 4410 C C . VAL C 1 127 ? -6.330 -1.451 -2.623 1.00 20.97 135 VAL C C 1
ATOM 4411 O O . VAL C 1 127 ? -6.470 -0.289 -2.210 1.00 20.29 135 VAL C O 1
ATOM 4415 N N . PRO C 1 128 ? -5.782 -1.683 -3.828 1.00 24.54 136 PRO C N 1
ATOM 4416 C CA . PRO C 1 128 ? -5.392 -0.523 -4.659 1.00 25.15 136 PRO C CA 1
ATOM 4417 C C . PRO C 1 128 ? -6.541 0.443 -4.913 1.00 24.20 136 PRO C C 1
ATOM 4418 O O . PRO C 1 128 ? -6.353 1.662 -4.807 1.00 21.45 136 PRO C O 1
ATOM 4422 N N . ALA C 1 129 ? -7.735 -0.071 -5.223 1.00 25.41 137 ALA C N 1
ATOM 4423 C CA . ALA C 1 129 ? -8.884 0.797 -5.458 1.00 23.73 137 ALA C CA 1
ATOM 4424 C C . ALA C 1 129 ? -9.295 1.536 -4.193 1.00 24.35 137 ALA C C 1
ATOM 4425 O O . ALA C 1 129 ? -9.614 2.730 -4.242 1.00 18.57 137 ALA C O 1
ATOM 4427 N N . LEU C 1 130 ? -9.319 0.836 -3.055 1.00 21.14 138 LEU C N 1
ATOM 4428 C CA . LEU C 1 130 ? -9.626 1.491 -1.789 1.00 21.17 138 LEU C CA 1
ATOM 4429 C C . LEU C 1 130 ? -8.585 2.552 -1.445 1.00 18.17 138 LEU C C 1
ATOM 4430 O O . LEU C 1 130 ? -8.928 3.614 -0.917 1.00 17.33 138 LEU C O 1
ATOM 4435 N N . LYS C 1 131 ? -7.308 2.291 -1.737 1.00 18.39 139 LYS C N 1
ATOM 4436 C CA . LYS C 1 131 ? -6.284 3.307 -1.484 1.00 18.25 139 LYS C CA 1
ATOM 4437 C C . LYS C 1 131 ? -6.537 4.575 -2.295 1.00 19.08 139 LYS C C 1
ATOM 4438 O O . LYS C 1 131 ? -6.410 5.691 -1.781 1.00 19.31 139 LYS C O 1
ATOM 4444 N N . ALA C 1 132 ? -6.873 4.427 -3.576 1.00 21.99 140 ALA C N 1
ATOM 4445 C CA . ALA C 1 132 ? -6.978 5.598 -4.438 1.00 22.96 140 ALA C CA 1
ATOM 4446 C C . ALA C 1 132 ? -8.122 6.516 -4.018 1.00 26.65 140 ALA C C 1
ATOM 4447 O O . ALA C 1 132 ? -8.030 7.736 -4.193 1.00 25.13 140 ALA C O 1
ATOM 4449 N N . ALA C 1 133 ? -9.191 5.962 -3.454 1.00 25.52 141 ALA C N 1
ATOM 4450 C CA . ALA C 1 133 ? -10.348 6.741 -3.032 1.00 24.86 141 ALA C CA 1
ATOM 4451 C C . ALA C 1 133 ? -10.392 6.987 -1.531 1.00 22.59 141 ALA C C 1
ATOM 4452 O O . ALA C 1 133 ? -11.335 7.620 -1.055 1.00 21.29 141 ALA C O 1
ATOM 4454 N N . LYS C 1 134 ? -9.412 6.492 -0.780 1.00 19.44 142 LYS C N 1
ATOM 4455 C CA . LYS C 1 134 ? -9.482 6.426 0.683 1.00 21.48 142 LYS C CA 1
ATOM 4456 C C . LYS C 1 134 ? -10.855 5.926 1.132 1.00 21.77 142 LYS C C 1
ATOM 4457 O O . LYS C 1 134 ? -11.555 6.551 1.930 1.00 21.90 142 LYS C O 1
ATOM 4463 N N . GLY C 1 135 ? -11.238 4.774 0.592 1.00 21.23 143 GLY C N 1
ATOM 4464 C CA . GLY C 1 135 ? -12.501 4.151 0.922 1.00 22.62 143 GLY C CA 1
ATOM 4465 C C . GLY C 1 135 ? -12.431 3.370 2.224 1.00 19.32 143 GLY C C 1
ATOM 4466 O O . GLY C 1 135 ? -11.440 3.398 2.955 1.00 18.44 143 GLY C O 1
ATOM 4467 N N . ASN C 1 136 ? -13.521 2.669 2.523 1.00 17.14 144 ASN C N 1
ATOM 4468 C CA . ASN C 1 136 ? -13.588 1.877 3.744 1.00 16.93 144 ASN C CA 1
ATOM 4469 C C . ASN C 1 136 ? -14.253 0.533 3.453 1.00 20.85 144 ASN C C 1
ATOM 4470 O O . ASN C 1 136 ? -14.883 0.335 2.410 1.00 15.03 144 ASN C O 1
ATOM 4475 N N . VAL C 1 137 ? -14.066 -0.408 4.373 1.00 18.67 145 VAL C N 1
ATOM 4476 C CA . VAL C 1 137 ? -14.552 -1.776 4.226 1.00 18.28 145 VAL C CA 1
ATOM 4477 C C . VAL C 1 137 ? -15.495 -2.084 5.377 1.00 20.15 145 VAL C C 1
ATOM 4478 O O . VAL C 1 137 ? -15.204 -1.759 6.532 1.00 16.13 145 VAL C O 1
ATOM 4482 N N . VAL C 1 138 ? -16.619 -2.723 5.070 1.00 12.83 146 VAL C N 1
ATOM 4483 C CA . VAL C 1 138 ? -17.518 -3.246 6.094 1.00 15.33 146 VAL C CA 1
ATOM 4484 C C . VAL C 1 138 ? -17.685 -4.736 5.839 1.00 17.36 146 VAL C C 1
ATOM 4485 O O . VAL C 1 138 ? -18.225 -5.130 4.797 1.00 16.74 146 VAL C O 1
ATOM 4489 N N . HIS C 1 139 ? -17.230 -5.562 6.784 1.00 17.69 147 HIS C N 1
ATOM 4490 C CA . HIS C 1 139 ? -17.436 -7.004 6.699 1.00 19.21 147 HIS C CA 1
ATOM 4491 C C . HIS C 1 139 ? -18.762 -7.389 7.347 1.00 15.54 147 HIS C C 1
ATOM 4492 O O . HIS C 1 139 ? -19.225 -6.742 8.288 1.00 15.08 147 HIS C O 1
ATOM 4499 N N . LEU C 1 140 ? -19.355 -8.480 6.872 1.00 18.05 148 LEU C N 1
ATOM 4500 C CA . LEU C 1 140 ? -20.495 -9.071 7.568 1.00 18.26 148 LEU C CA 1
ATOM 4501 C C . LEU C 1 140 ? -19.955 -10.128 8.522 1.00 19.40 148 LEU C C 1
ATOM 4502 O O . LEU C 1 140 ? -19.624 -11.244 8.116 1.00 21.99 148 LEU C O 1
ATOM 4507 N N . CYS C 1 141 ? -19.843 -9.760 9.797 1.00 22.70 149 CYS C N 1
ATOM 4508 C CA . CYS C 1 141 ? -19.515 -10.700 10.862 1.00 11.77 149 CYS C CA 1
ATOM 4509 C C . CYS C 1 141 ? -20.801 -11.349 11.368 1.00 17.96 149 CYS C C 1
ATOM 4510 O O . CYS C 1 141 ? -21.740 -11.547 10.593 1.00 19.11 149 CYS C O 1
ATOM 4513 N N . SER C 1 142 ? -20.864 -11.660 12.662 1.00 17.71 150 SER C N 1
ATOM 4514 C CA . SER C 1 142 ? -22.010 -12.327 13.276 1.00 16.57 150 SER C CA 1
ATOM 4515 C C . SER C 1 142 ? -21.773 -12.370 14.773 1.00 15.23 150 SER C C 1
ATOM 4516 O O . SER C 1 142 ? -20.628 -12.303 15.224 1.00 14.53 150 SER C O 1
ATOM 4519 N N . VAL C 1 143 ? -22.865 -12.496 15.540 1.00 14.97 151 VAL C N 1
ATOM 4520 C CA . VAL C 1 143 ? -22.716 -12.822 16.951 1.00 12.84 151 VAL C CA 1
ATOM 4521 C C . VAL C 1 143 ? -21.953 -14.128 17.117 1.00 19.54 151 VAL C C 1
ATOM 4522 O O . VAL C 1 143 ? -21.356 -14.363 18.174 1.00 18.74 151 VAL C O 1
ATOM 4526 N N . ALA C 1 144 ? -21.946 -14.985 16.085 1.00 14.96 152 ALA C N 1
ATOM 4527 C CA . ALA C 1 144 ? -21.189 -16.233 16.123 1.00 19.95 152 ALA C CA 1
ATOM 4528 C C . ALA C 1 144 ? -19.683 -16.004 16.103 1.00 18.81 152 ALA C C 1
ATOM 4529 O O . ALA C 1 144 ? -18.925 -16.940 16.361 1.00 22.13 152 ALA C O 1
ATOM 4531 N N . GLY C 1 145 ? -19.233 -14.792 15.806 1.00 14.72 153 GLY C N 1
ATOM 4532 C CA . GLY C 1 145 ? -17.837 -14.450 15.941 1.00 15.98 153 GLY C CA 1
ATOM 4533 C C . GLY C 1 145 ? -17.405 -14.134 17.351 1.00 17.95 153 GLY C C 1
ATOM 4534 O O . GLY C 1 145 ? -16.221 -13.867 17.584 1.00 16.41 153 GLY C O 1
ATOM 4535 N N . PHE C 1 146 ? -18.339 -14.160 18.304 1.00 17.47 154 PHE C N 1
ATOM 4536 C CA . PHE C 1 146 ? -18.058 -13.891 19.713 1.00 18.05 154 PHE C CA 1
ATOM 4537 C C . PHE C 1 146 ? -18.423 -15.035 20.640 1.00 13.75 154 PHE C C 1
ATOM 4538 O O . PHE C 1 146 ? -17.776 -15.200 21.679 1.00 12.36 154 PHE C O 1
ATOM 4546 N N . VAL C 1 147 ? -19.459 -15.807 20.313 1.00 13.66 155 VAL C N 1
ATOM 4547 C CA . VAL C 1 147 ? -19.842 -17.001 21.060 1.00 14.42 155 VAL C CA 1
ATOM 4548 C C . VAL C 1 147 ? -20.201 -18.069 20.035 1.00 13.66 155 VAL C C 1
ATOM 4549 O O . VAL C 1 147 ? -20.321 -17.796 18.842 1.00 17.46 155 VAL C O 1
ATOM 4553 N N . SER C 1 148 ? -20.381 -19.300 20.507 1.00 14.77 156 SER C N 1
ATOM 4554 C CA . SER C 1 148 ? -20.663 -20.353 19.537 1.00 14.87 156 SER C CA 1
ATOM 4555 C C . SER C 1 148 ? -22.117 -20.330 19.084 1.00 19.79 156 SER C C 1
ATOM 4556 O O . SER C 1 148 ? -22.404 -20.701 17.940 1.00 21.96 156 SER C O 1
ATOM 4559 N N . GLY C 1 149 ? -23.033 -19.899 19.952 1.00 17.48 157 GLY C N 1
ATOM 4560 C CA . GLY C 1 149 ? -24.437 -19.846 19.582 1.00 20.20 157 GLY C CA 1
ATOM 4561 C C . GLY C 1 149 ? -24.922 -21.197 19.103 1.00 27.07 157 GLY C C 1
ATOM 4562 O O . GLY C 1 149 ? -24.624 -22.243 19.696 1.00 24.09 157 GLY C O 1
ATOM 4563 N N . GLY C 1 150 ? -25.658 -21.188 17.995 1.00 23.98 158 GLY C N 1
ATOM 4564 C CA . GLY C 1 150 ? -26.149 -22.442 17.453 1.00 21.80 158 GLY C CA 1
ATOM 4565 C C . GLY C 1 150 ? -25.724 -22.742 16.027 1.00 26.52 158 GLY C C 1
ATOM 4566 O O . GLY C 1 150 ? -26.316 -23.610 15.391 1.00 23.63 158 GLY C O 1
ATOM 4567 N N . SER C 1 151 ? -24.712 -22.053 15.508 1.00 20.66 159 SER C N 1
ATOM 4568 C CA . SER C 1 151 ? -24.252 -22.288 14.142 1.00 25.04 159 SER C CA 1
ATOM 4569 C C . SER C 1 151 ? -23.196 -23.398 14.066 1.00 26.58 159 SER C C 1
ATOM 4570 O O . SER C 1 151 ? -22.499 -23.709 15.040 1.00 22.16 159 SER C O 1
ATOM 4573 N N . THR C 1 152 ? -23.073 -23.983 12.875 1.00 24.55 160 THR C N 1
ATOM 4574 C CA . THR C 1 152 ? -22.111 -25.055 12.653 1.00 25.18 160 THR C CA 1
ATOM 4575 C C . THR C 1 152 ? -20.691 -24.522 12.826 1.00 21.86 160 THR C C 1
ATOM 4576 O O . THR C 1 152 ? -20.431 -23.325 12.695 1.00 18.15 160 THR C O 1
ATOM 4580 N N . ALA C 1 153 ? -19.762 -25.439 13.116 1.00 25.83 161 ALA C N 1
ATOM 4581 C CA . ALA C 1 153 ? -18.395 -25.039 13.455 1.00 23.99 161 ALA C CA 1
ATOM 4582 C C . ALA C 1 153 ? -17.755 -24.198 12.353 1.00 23.96 161 ALA C C 1
ATOM 4583 O O . ALA C 1 153 ? -17.107 -23.184 12.634 1.00 20.82 161 ALA C O 1
ATOM 4585 N N . GLY C 1 154 ? -17.920 -24.601 11.094 1.00 23.62 162 GLY C N 1
ATOM 4586 C CA . GLY C 1 154 ? -17.351 -23.822 10.007 1.00 22.96 162 GLY C CA 1
ATOM 4587 C C . GLY C 1 154 ? -17.841 -22.383 9.985 1.00 22.14 162 GLY C C 1
ATOM 4588 O O . GLY C 1 154 ? -17.087 -21.463 9.658 1.00 24.17 162 GLY C O 1
ATOM 4589 N N . TYR C 1 155 ? -19.097 -22.163 10.369 1.00 21.90 163 TYR C N 1
ATOM 4590 C CA . TYR C 1 155 ? -19.647 -20.810 10.362 1.00 20.92 163 TYR C CA 1
ATOM 4591 C C . TYR C 1 155 ? -19.116 -19.992 11.533 1.00 19.22 163 TYR C C 1
ATOM 4592 O O . TYR C 1 155 ? -18.674 -18.849 11.353 1.00 17.83 163 TYR C O 1
ATOM 4601 N N . VAL C 1 156 ? -19.166 -20.563 12.744 1.00 23.36 164 VAL C N 1
ATOM 4602 C CA . VAL C 1 156 ? -18.644 -19.882 13.930 1.00 18.20 164 VAL C CA 1
ATOM 4603 C C . VAL C 1 156 ? -17.206 -19.453 13.694 1.00 16.75 164 VAL C C 1
ATOM 4604 O O . VAL C 1 156 ? -16.841 -18.291 13.917 1.00 18.04 164 VAL C O 1
ATOM 4608 N N . VAL C 1 157 ? -16.375 -20.387 13.215 1.00 20.20 165 VAL C N 1
ATOM 4609 C CA . VAL C 1 157 ? -14.959 -20.097 12.998 1.00 16.18 165 VAL C CA 1
ATOM 4610 C C . VAL C 1 157 ? -14.786 -19.046 11.909 1.00 17.60 165 VAL C C 1
ATOM 4611 O O . VAL C 1 157 ? -14.004 -18.102 12.067 1.00 18.24 165 VAL C O 1
ATOM 4615 N N . SER C 1 158 ? -15.532 -19.164 10.802 1.00 16.80 166 SER C N 1
ATOM 4616 C CA . SER C 1 158 ? -15.391 -18.175 9.736 1.00 16.93 166 SER C CA 1
ATOM 4617 C C . SER C 1 158 ? -15.707 -16.776 10.247 1.00 17.23 166 SER C C 1
ATOM 4618 O O . SER C 1 158 ? -15.050 -15.799 9.860 1.00 14.67 166 SER C O 1
ATOM 4621 N N . LYS C 1 159 ? -16.706 -16.655 11.125 1.00 16.74 167 LYS C N 1
ATOM 4622 C CA . LYS C 1 159 ? -17.081 -15.326 11.594 1.00 16.97 167 LYS C CA 1
ATOM 4623 C C . LYS C 1 159 ? -16.143 -14.816 12.678 1.00 14.97 167 LYS C C 1
ATOM 4624 O O . LYS C 1 159 ? -15.918 -13.602 12.771 1.00 17.27 167 LYS C O 1
ATOM 4630 N N . GLY C 1 160 ? -15.601 -15.705 13.515 1.00 16.02 168 GLY C N 1
ATOM 4631 C CA . GLY C 1 160 ? -14.529 -15.291 14.411 1.00 17.39 168 GLY C CA 1
ATOM 4632 C C . GLY C 1 160 ? -13.297 -14.838 13.646 1.00 16.92 168 GLY C C 1
ATOM 4633 O O . GLY C 1 160 ? -12.606 -13.893 14.048 1.00 15.06 168 GLY C O 1
ATOM 4634 N N . ALA C 1 161 ? -13.016 -15.496 12.525 1.00 14.74 169 ALA C N 1
ATOM 4635 C CA . ALA C 1 161 ? -11.879 -15.111 11.699 1.00 15.35 169 ALA C CA 1
ATOM 4636 C C . ALA C 1 161 ? -12.110 -13.753 11.036 1.00 16.91 169 ALA C C 1
ATOM 4637 O O . ALA C 1 161 ? -11.171 -12.968 10.880 1.00 17.35 169 ALA C O 1
ATOM 4639 N N . ILE C 1 162 ? -13.352 -13.468 10.628 1.00 15.71 170 ILE C N 1
ATOM 4640 C CA . ILE C 1 162 ? -13.693 -12.159 10.062 1.00 14.40 170 ILE C CA 1
ATOM 4641 C C . ILE C 1 162 ? -13.509 -11.067 11.103 1.00 15.50 170 ILE C C 1
ATOM 4642 O O . ILE C 1 162 ? -13.029 -9.960 10.805 1.00 15.48 170 ILE C O 1
ATOM 4647 N N . ARG C 1 163 ? -13.890 -11.359 12.344 1.00 13.92 171 ARG C N 1
ATOM 4648 C CA . ARG C 1 163 ? -13.642 -10.426 13.433 1.00 18.80 171 ARG C CA 1
ATOM 4649 C C . ARG C 1 163 ? -12.158 -10.075 13.524 1.00 16.93 171 ARG C C 1
ATOM 4650 O O . ARG C 1 163 ? -11.784 -8.898 13.573 1.00 14.23 171 ARG C O 1
ATOM 4658 N N . SER C 1 164 ? -11.288 -11.086 13.509 1.00 13.25 172 SER C N 1
ATOM 4659 C CA . SER C 1 164 ? -9.851 -10.815 13.522 1.00 11.77 172 SER C CA 1
ATOM 4660 C C . SER C 1 164 ? -9.390 -10.134 12.235 1.00 15.60 172 SER C C 1
ATOM 4661 O O . SER C 1 164 ? -8.512 -9.259 12.274 1.00 12.65 172 SER C O 1
ATOM 4664 N N . LEU C 1 165 ? -9.944 -10.536 11.081 1.00 12.48 173 LEU C N 1
ATOM 4665 C CA . LEU C 1 165 ? -9.568 -9.897 9.823 1.00 10.78 173 LEU C CA 1
ATOM 4666 C C . LEU C 1 165 ? -9.866 -8.403 9.860 1.00 13.70 173 LEU C C 1
ATOM 4667 O O . LEU C 1 165 ? -9.095 -7.593 9.334 1.00 18.24 173 LEU C O 1
ATOM 4672 N N . THR C 1 166 ? -10.992 -8.027 10.467 1.00 13.44 174 THR C N 1
ATOM 4673 C CA . THR C 1 166 ? -11.332 -6.616 10.627 1.00 15.23 174 THR C CA 1
ATOM 4674 C C . THR C 1 166 ? -10.216 -5.866 11.341 1.00 18.00 174 THR C C 1
ATOM 4675 O O . THR C 1 166 ? -9.823 -4.768 10.930 1.00 15.04 174 THR C O 1
ATOM 4679 N N . GLN C 1 167 ? -9.695 -6.447 12.422 1.00 17.48 175 GLN C N 1
ATOM 4680 C CA . GLN C 1 167 ? -8.685 -5.761 13.220 1.00 12.93 175 GLN C CA 1
ATOM 4681 C C . GLN C 1 167 ? -7.396 -5.581 12.438 1.00 13.60 175 GLN C C 1
ATOM 4682 O O . GLN C 1 167 ? -6.814 -4.486 12.422 1.00 15.10 175 GLN C O 1
ATOM 4688 N N . VAL C 1 168 ? -6.923 -6.650 11.789 1.00 12.24 176 VAL C N 1
ATOM 4689 C CA . VAL C 1 168 ? -5.602 -6.570 11.185 1.00 15.74 176 VAL C CA 1
ATOM 4690 C C . VAL C 1 168 ? -5.659 -5.834 9.851 1.00 15.67 176 VAL C C 1
ATOM 4691 O O . VAL C 1 168 ? -4.700 -5.151 9.480 1.00 12.68 176 VAL C O 1
ATOM 4695 N N . MET C 1 169 ? -6.768 -5.933 9.110 1.00 11.34 177 MET C N 1
ATOM 4696 C CA . MET C 1 169 ? -6.932 -5.066 7.949 1.00 12.16 177 MET C CA 1
ATOM 4697 C C . MET C 1 169 ? -6.925 -3.604 8.371 1.00 12.90 177 MET C C 1
ATOM 4698 O O . MET C 1 169 ? -6.270 -2.765 7.742 1.00 14.26 177 MET C O 1
ATOM 4703 N N . ALA C 1 170 ? -7.666 -3.277 9.433 1.00 14.87 178 ALA C N 1
ATOM 4704 C CA . ALA C 1 170 ? -7.672 -1.905 9.926 1.00 15.39 178 ALA C CA 1
ATOM 4705 C C . ALA C 1 170 ? -6.260 -1.436 10.255 1.00 16.42 178 ALA C C 1
ATOM 4706 O O . ALA C 1 170 ? -5.883 -0.299 9.946 1.00 15.77 178 ALA C O 1
ATOM 4708 N N . ARG C 1 171 ? -5.479 -2.292 10.909 1.00 12.42 179 ARG C N 1
ATOM 4709 C CA . ARG C 1 171 ? -4.111 -1.923 11.277 1.00 17.84 179 ARG C CA 1
ATOM 4710 C C . ARG C 1 171 ? -3.267 -1.638 10.044 1.00 20.47 179 ARG C C 1
ATOM 4711 O O . ARG C 1 171 ? -2.597 -0.602 9.964 1.00 15.14 179 ARG C O 1
ATOM 4719 N N . ASP C 1 172 ? -3.304 -2.541 9.061 1.00 14.02 180 ASP C N 1
ATOM 4720 C CA . ASP C 1 172 ? -2.425 -2.400 7.907 1.00 17.89 180 ASP C CA 1
ATOM 4721 C C . ASP C 1 172 ? -2.913 -1.327 6.942 1.00 17.05 180 ASP C C 1
ATOM 4722 O O . ASP C 1 172 ? -2.107 -0.754 6.201 1.00 21.65 180 ASP C O 1
ATOM 4727 N N . LEU C 1 173 ? -4.213 -1.039 6.917 1.00 16.57 181 LEU C N 1
ATOM 4728 C CA . LEU C 1 173 ? -4.714 -0.075 5.948 1.00 19.35 181 LEU C CA 1
ATOM 4729 C C . LEU C 1 173 ? -4.917 1.317 6.540 1.00 19.21 181 LEU C C 1
ATOM 4730 O O . LEU C 1 173 ? -5.080 2.285 5.780 1.00 16.88 181 LEU C O 1
ATOM 4735 N N . ALA C 1 174 ? -4.862 1.453 7.863 1.00 16.64 182 ALA C N 1
ATOM 4736 C CA . ALA C 1 174 ? -4.962 2.778 8.471 1.00 18.43 182 ALA C CA 1
ATOM 4737 C C . ALA C 1 174 ? -3.948 3.785 7.935 1.00 18.19 182 ALA C C 1
ATOM 4738 O O . ALA C 1 174 ? -4.337 4.947 7.722 1.00 19.38 182 ALA C O 1
ATOM 4740 N N . PRO C 1 175 ? -2.669 3.442 7.708 1.00 20.63 183 PRO C N 1
ATOM 4741 C CA . PRO C 1 175 ? -1.742 4.437 7.133 1.00 23.73 183 PRO C CA 1
ATOM 4742 C C . PRO C 1 175 ? -2.183 4.977 5.782 1.00 27.23 183 PRO C C 1
ATOM 4743 O O . PRO C 1 175 ? -1.705 6.041 5.367 1.00 23.04 183 PRO C O 1
ATOM 4747 N N . HIS C 1 176 ? -3.072 4.282 5.078 1.00 23.61 184 HIS C N 1
ATOM 4748 C CA . HIS C 1 176 ? -3.537 4.725 3.771 1.00 22.51 184 HIS C CA 1
ATOM 4749 C C . HIS C 1 176 ? -4.912 5.379 3.832 1.00 22.52 184 HIS C C 1
ATOM 4750 O O . HIS C 1 176 ? -5.503 5.664 2.783 1.00 25.87 184 HIS C O 1
ATOM 4757 N N . GLY C 1 177 ? -5.414 5.652 5.033 1.00 20.23 185 GLY C N 1
ATOM 4758 C CA . GLY C 1 177 ? -6.676 6.340 5.198 1.00 22.20 185 GLY C CA 1
ATOM 4759 C C . GLY C 1 177 ? -7.885 5.469 4.962 1.00 22.42 185 GLY C C 1
ATOM 4760 O O . GLY C 1 177 ? -8.963 5.993 4.677 1.00 21.67 185 GLY C O 1
ATOM 4761 N N . ILE C 1 178 ? -7.732 4.153 5.066 1.00 21.11 186 ILE C N 1
ATOM 4762 C CA . ILE C 1 178 ? -8.804 3.194 4.816 1.00 22.40 186 ILE C CA 1
ATOM 4763 C C . ILE C 1 178 ? -9.305 2.687 6.162 1.00 25.84 186 ILE C C 1
ATOM 4764 O O . ILE C 1 178 ? -8.530 2.134 6.951 1.00 23.35 186 ILE C O 1
ATOM 4769 N N . ARG C 1 179 ? -10.586 2.893 6.450 1.00 14.74 187 ARG C N 1
ATOM 4770 C CA . ARG C 1 179 ? -11.180 2.312 7.653 1.00 13.94 187 ARG C CA 1
ATOM 4771 C C . ARG C 1 179 ? -11.711 0.914 7.338 1.00 12.99 187 ARG C C 1
ATOM 4772 O O . ARG C 1 179 ? -12.139 0.637 6.217 1.00 17.95 187 ARG C O 1
ATOM 4780 N N . VAL C 1 180 ? -11.642 0.016 8.326 1.00 14.35 188 VAL C N 1
ATOM 4781 C CA . VAL C 1 180 ? -12.158 -1.343 8.184 1.00 15.06 188 VAL C CA 1
ATOM 4782 C C . VAL C 1 180 ? -12.968 -1.670 9.433 1.00 15.79 188 VAL C C 1
ATOM 4783 O O . VAL C 1 180 ? -12.427 -1.671 10.547 1.00 14.98 188 VAL C O 1
ATOM 4787 N N . ASN C 1 181 ? -14.254 -1.963 9.252 1.00 14.00 189 ASN C N 1
ATOM 4788 C CA . ASN C 1 181 ? -15.116 -2.348 10.366 1.00 13.85 189 ASN C CA 1
ATOM 4789 C C . ASN C 1 181 ? -15.979 -3.534 9.952 1.00 16.69 189 ASN C C 1
ATOM 4790 O O . ASN C 1 181 ? -15.884 -4.040 8.831 1.00 16.82 189 ASN C O 1
ATOM 4795 N N . ALA C 1 182 ? -16.834 -3.974 10.872 1.00 20.02 190 ALA C N 1
ATOM 4796 C CA . ALA C 1 182 ? -17.782 -5.046 10.591 1.00 17.75 190 ALA C CA 1
ATOM 4797 C C . ALA C 1 182 ? -19.042 -4.811 11.407 1.00 16.35 190 ALA C C 1
ATOM 4798 O O . ALA C 1 182 ? -19.004 -4.145 12.447 1.00 16.43 190 ALA C O 1
ATOM 4800 N N . VAL C 1 183 ? -20.174 -5.350 10.917 1.00 13.70 191 VAL C N 1
ATOM 4801 C CA . VAL C 1 183 ? -21.365 -5.507 11.744 1.00 16.22 191 VAL C CA 1
ATOM 4802 C C . VAL C 1 183 ? -21.461 -6.968 12.152 1.00 20.50 191 VAL C C 1
ATOM 4803 O O . VAL C 1 183 ? -21.059 -7.869 11.409 1.00 17.28 191 VAL C O 1
ATOM 4807 N N . ALA C 1 184 ? -22.035 -7.215 13.328 1.00 14.56 192 ALA C N 1
ATOM 4808 C CA . ALA C 1 184 ? -22.262 -8.577 13.815 1.00 18.62 192 ALA C CA 1
ATOM 4809 C C . ALA C 1 184 ? -23.753 -8.774 14.055 1.00 20.12 192 ALA C C 1
ATOM 4810 O O . ALA C 1 184 ? -24.234 -8.589 15.180 1.00 22.14 192 ALA C O 1
ATOM 4812 N N . PRO C 1 185 ? -24.525 -9.147 13.030 1.00 17.86 193 PRO C N 1
ATOM 4813 C CA . PRO C 1 185 ? -25.963 -9.333 13.227 1.00 19.82 193 PRO C CA 1
ATOM 4814 C C . PRO C 1 185 ? -26.245 -10.529 14.115 1.00 20.50 193 PRO C C 1
ATOM 4815 O O . PRO C 1 185 ? -25.455 -11.470 14.198 1.00 19.76 193 PRO C O 1
ATOM 4819 N N . GLY C 1 186 ? -27.387 -10.474 14.794 1.00 22.14 194 GLY C N 1
ATOM 4820 C CA . GLY C 1 186 ? -27.961 -11.664 15.385 1.00 23.53 194 GLY C CA 1
ATOM 4821 C C . GLY C 1 186 ? -28.749 -12.333 14.279 1.00 29.04 194 GLY C C 1
ATOM 4822 O O . GLY C 1 186 ? -28.317 -12.295 13.129 1.00 39.41 194 GLY C O 1
ATOM 4823 N N . ILE C 1 187 ? -29.901 -12.909 14.571 1.00 31.33 195 ILE C N 1
ATOM 4824 C CA . ILE C 1 187 ? -30.760 -13.408 13.498 1.00 37.29 195 ILE C CA 1
ATOM 4825 C C . ILE C 1 187 ? -31.488 -12.232 12.852 1.00 42.00 195 ILE C C 1
ATOM 4826 O O . ILE C 1 187 ? -32.095 -11.406 13.547 1.00 36.35 195 ILE C O 1
ATOM 4831 N N . MET C 1 188 ? -31.416 -12.146 11.519 1.00 40.75 196 MET C N 1
ATOM 4832 C CA . MET C 1 188 ? -32.114 -11.130 10.742 1.00 36.38 196 MET C CA 1
ATOM 4833 C C . MET C 1 188 ? -33.029 -11.802 9.725 1.00 42.71 196 MET C C 1
ATOM 4834 O O . MET C 1 188 ? -32.743 -12.906 9.249 1.00 46.72 196 MET C O 1
ATOM 4839 N N . MET C 1 189 ? -34.125 -11.124 9.383 1.00 41.44 197 MET C N 1
ATOM 4840 C CA . MET C 1 189 ? -35.061 -11.653 8.393 1.00 46.87 197 MET C CA 1
ATOM 4841 C C . MET C 1 189 ? -34.337 -11.956 7.085 1.00 51.73 197 MET C C 1
ATOM 4842 O O . MET C 1 189 ? -33.827 -11.044 6.428 1.00 56.77 197 MET C O 1
ATOM 4844 N N . SER C 1 190 ? -34.249 -13.231 6.715 1.00 56.07 198 SER C N 1
ATOM 4845 C CA . SER C 1 190 ? -33.603 -13.609 5.461 1.00 61.06 198 SER C CA 1
ATOM 4846 C C . SER C 1 190 ? -34.021 -15.006 5.006 1.00 62.77 198 SER C C 1
ATOM 4847 O O . SER C 1 190 ? -33.509 -16.013 5.495 1.00 63.70 198 SER C O 1
ATOM 4850 N N . THR C 1 203 ? -33.270 -22.177 15.998 1.00 65.36 211 THR C N 1
ATOM 4851 C CA . THR C 1 203 ? -33.652 -20.801 16.297 1.00 65.99 211 THR C CA 1
ATOM 4852 C C . THR C 1 203 ? -33.612 -20.526 17.806 1.00 61.16 211 THR C C 1
ATOM 4853 O O . THR C 1 203 ? -33.517 -19.371 18.234 1.00 54.19 211 THR C O 1
ATOM 4857 N N . ASP C 1 204 ? -33.663 -21.603 18.601 1.00 56.32 212 ASP C N 1
ATOM 4858 C CA . ASP C 1 204 ? -33.730 -21.470 20.054 1.00 56.03 212 ASP C CA 1
ATOM 4859 C C . ASP C 1 204 ? -32.487 -20.816 20.631 1.00 57.02 212 ASP C C 1
ATOM 4860 O O . ASP C 1 204 ? -32.575 -20.098 21.635 1.00 60.44 212 ASP C O 1
ATOM 4865 N N . TRP C 1 205 ? -31.322 -21.066 20.026 1.00 50.70 213 TRP C N 1
ATOM 4866 C CA . TRP C 1 205 ? -30.077 -20.539 20.571 1.00 49.79 213 TRP C CA 1
ATOM 4867 C C . TRP C 1 205 ? -30.103 -19.023 20.665 1.00 47.19 213 TRP C C 1
ATOM 4868 O O . TRP C 1 205 ? -29.437 -18.447 21.532 1.00 47.64 213 TRP C O 1
ATOM 4879 N N . PHE C 1 206 ? -30.865 -18.366 19.793 1.00 40.81 214 PHE C N 1
ATOM 4880 C CA . PHE C 1 206 ? -30.922 -16.909 19.734 1.00 43.37 214 PHE C CA 1
ATOM 4881 C C . PHE C 1 206 ? -32.108 -16.324 20.496 1.00 41.88 214 PHE C C 1
ATOM 4882 O O . PHE C 1 206 ? -31.954 -15.304 21.177 1.00 38.08 214 PHE C O 1
ATOM 4890 N N . MET C 1 207 ? -33.280 -16.962 20.417 1.00 42.04 215 MET C N 1
ATOM 4891 C CA . MET C 1 207 ? -34.489 -16.391 21.007 1.00 48.28 215 MET C CA 1
ATOM 4892 C C . MET C 1 207 ? -34.464 -16.438 22.531 1.00 51.40 215 MET C C 1
ATOM 4893 O O . MET C 1 207 ? -35.060 -15.577 23.188 1.00 41.56 215 MET C O 1
ATOM 4898 N N . ASN C 1 208 ? -33.788 -17.431 23.113 1.00 37.94 216 ASN C N 1
ATOM 4899 C CA . ASN C 1 208 ? -33.684 -17.481 24.565 1.00 50.68 216 ASN C CA 1
ATOM 4900 C C . ASN C 1 208 ? -33.004 -16.238 25.135 1.00 52.86 216 ASN C C 1
ATOM 4901 O O . ASN C 1 208 ? -33.306 -15.837 26.266 1.00 62.68 216 ASN C O 1
ATOM 4906 N N . ARG C 1 209 ? -32.111 -15.593 24.365 1.00 36.94 217 ARG C N 1
ATOM 4907 C CA . ARG C 1 209 ? -31.264 -14.528 24.895 1.00 30.81 217 ARG C CA 1
ATOM 4908 C C . ARG C 1 209 ? -31.473 -13.161 24.261 1.00 25.45 217 ARG C C 1
ATOM 4909 O O . ARG C 1 209 ? -31.006 -12.168 24.825 1.00 24.95 217 ARG C O 1
ATOM 4917 N N . VAL C 1 210 ? -32.154 -13.064 23.122 1.00 22.18 218 VAL C N 1
ATOM 4918 C CA . VAL C 1 210 ? -32.300 -11.760 22.482 1.00 22.87 218 VAL C CA 1
ATOM 4919 C C . VAL C 1 210 ? -33.185 -10.882 23.363 1.00 18.28 218 VAL C C 1
ATOM 4920 O O . VAL C 1 210 ? -34.321 -11.244 23.692 1.00 22.07 218 VAL C O 1
ATOM 4924 N N . MET C 1 211 ? -32.653 -9.727 23.774 1.00 19.38 219 MET C N 1
ATOM 4925 C CA . MET C 1 211 ? -33.369 -8.879 24.722 1.00 20.36 219 MET C CA 1
ATOM 4926 C C . MET C 1 211 ? -34.625 -8.296 24.095 1.00 19.48 219 MET C C 1
ATOM 4927 O O . MET C 1 211 ? -35.673 -8.224 24.747 1.00 22.26 219 MET C O 1
ATOM 4932 N N . MET C 1 212 ? -34.549 -7.898 22.825 1.00 17.13 220 MET C N 1
ATOM 4933 C CA . MET C 1 212 ? -35.726 -7.343 22.159 1.00 23.57 220 MET C CA 1
ATOM 4934 C C . MET C 1 212 ? -36.790 -8.379 21.804 1.00 26.39 220 MET C C 1
ATOM 4935 O O . MET C 1 212 ? -37.879 -7.982 21.369 1.00 26.75 220 MET C O 1
ATOM 4940 N N . LYS C 1 213 ? -36.524 -9.675 21.975 1.00 19.32 221 LYS C N 1
ATOM 4941 C CA . LYS C 1 213 ? -37.547 -10.713 21.782 1.00 20.70 221 LYS C CA 1
ATOM 4942 C C . LYS C 1 213 ? -38.107 -10.721 20.357 1.00 21.31 221 LYS C C 1
ATOM 4943 O O . LYS C 1 213 ? -39.286 -11.007 20.137 1.00 22.80 221 LYS C O 1
ATOM 4949 N N . ARG C 1 214 ? -37.268 -10.410 19.377 1.00 25.70 222 ARG C N 1
ATOM 4950 C CA . ARG C 1 214 ? -37.695 -10.392 17.988 1.00 28.43 222 ARG C CA 1
ATOM 4951 C C . ARG C 1 214 ? -36.458 -10.529 17.119 1.00 22.23 222 ARG C C 1
ATOM 4952 O O . ARG C 1 214 ? -35.353 -10.161 17.525 1.00 24.15 222 ARG C O 1
ATOM 4960 N N . ILE C 1 215 ? -36.640 -11.104 15.935 1.00 20.72 223 ILE C N 1
ATOM 4961 C CA . ILE C 1 215 ? -35.561 -11.039 14.969 1.00 24.17 223 ILE C CA 1
ATOM 4962 C C . ILE C 1 215 ? -35.477 -9.625 14.413 1.00 30.41 223 ILE C C 1
ATOM 4963 O O . ILE C 1 215 ? -36.420 -8.827 14.504 1.00 30.48 223 ILE C O 1
ATOM 4968 N N . GLY C 1 216 ? -34.325 -9.300 13.846 1.00 25.53 224 GLY C N 1
ATOM 4969 C CA . GLY C 1 216 ? -34.162 -7.991 13.256 1.00 21.59 224 GLY C CA 1
ATOM 4970 C C . GLY C 1 216 ? -34.802 -7.896 11.885 1.00 19.13 224 GLY C C 1
ATOM 4971 O O . GLY C 1 216 ? -34.899 -8.870 11.144 1.00 22.57 224 GLY C O 1
ATOM 4972 N N . GLU C 1 217 ? -35.267 -6.693 11.556 1.00 20.72 225 GLU C N 1
ATOM 4973 C CA . GLU C 1 217 ? -35.653 -6.386 10.187 1.00 22.31 225 GLU C CA 1
ATOM 4974 C C . GLU C 1 217 ? -34.400 -6.103 9.372 1.00 26.22 225 GLU C C 1
ATOM 4975 O O . GLU C 1 217 ? -33.388 -5.647 9.910 1.00 22.15 225 GLU C O 1
ATOM 4981 N N . THR C 1 218 ? -34.466 -6.375 8.063 1.00 26.99 226 THR C N 1
ATOM 4982 C CA . THR C 1 218 ? -33.276 -6.166 7.236 1.00 31.19 226 THR C CA 1
ATOM 4983 C C . THR C 1 218 ? -32.823 -4.710 7.276 1.00 28.47 226 THR C C 1
ATOM 4984 O O . THR C 1 218 ? -31.623 -4.430 7.323 1.00 22.71 226 THR C O 1
ATOM 4988 N N . SER C 1 219 ? -33.766 -3.768 7.276 1.00 25.04 227 SER C N 1
ATOM 4989 C CA . SER C 1 219 ? -33.404 -2.354 7.365 1.00 25.20 227 SER C CA 1
ATOM 4990 C C . SER C 1 219 ? -32.579 -2.043 8.612 1.00 22.89 227 SER C C 1
ATOM 4991 O O . SER C 1 219 ? -31.841 -1.045 8.633 1.00 20.82 227 SER C O 1
ATOM 4994 N N . GLU C 1 220 ? -32.694 -2.861 9.656 1.00 19.59 228 GLU C N 1
ATOM 4995 C CA . GLU C 1 220 ? -31.984 -2.576 10.897 1.00 21.80 228 GLU C CA 1
ATOM 4996 C C . GLU C 1 220 ? -30.546 -3.068 10.885 1.00 21.17 228 GLU C C 1
ATOM 4997 O O . GLU C 1 220 ? -29.816 -2.788 11.840 1.00 21.73 228 GLU C O 1
ATOM 5003 N N . VAL C 1 221 ? -30.133 -3.815 9.864 1.00 20.64 229 VAL C N 1
ATOM 5004 C CA A VAL C 1 221 ? -28.713 -4.087 9.680 0.60 21.39 229 VAL C CA 1
ATOM 5005 C CA B VAL C 1 221 ? -28.722 -4.114 9.651 0.40 21.40 229 VAL C CA 1
ATOM 5006 C C . VAL C 1 221 ? -28.202 -3.145 8.600 1.00 18.87 229 VAL C C 1
ATOM 5007 O O . VAL C 1 221 ? -27.034 -2.743 8.625 1.00 17.91 229 VAL C O 1
ATOM 5014 N N . VAL C 1 222 ? -29.085 -2.752 7.675 1.00 17.26 230 VAL C N 1
ATOM 5015 C CA . VAL C 1 222 ? -28.697 -1.808 6.628 1.00 16.41 230 VAL C CA 1
ATOM 5016 C C . VAL C 1 222 ? -28.213 -0.494 7.242 1.00 21.62 230 VAL C C 1
ATOM 5017 O O . VAL C 1 222 ? -27.135 0.010 6.899 1.00 18.35 230 VAL C O 1
ATOM 5021 N N . ASP C 1 223 ? -29.008 0.087 8.151 1.00 17.09 231 ASP C N 1
ATOM 5022 C CA . ASP C 1 223 ? -28.639 1.385 8.716 1.00 18.29 231 ASP C CA 1
ATOM 5023 C C . ASP C 1 223 ? -27.298 1.358 9.445 1.00 18.54 231 ASP C C 1
ATOM 5024 O O . ASP C 1 223 ? -26.523 2.316 9.278 1.00 17.64 231 ASP C O 1
ATOM 5029 N N . PRO C 1 224 ? -26.969 0.350 10.268 1.00 17.06 232 PRO C N 1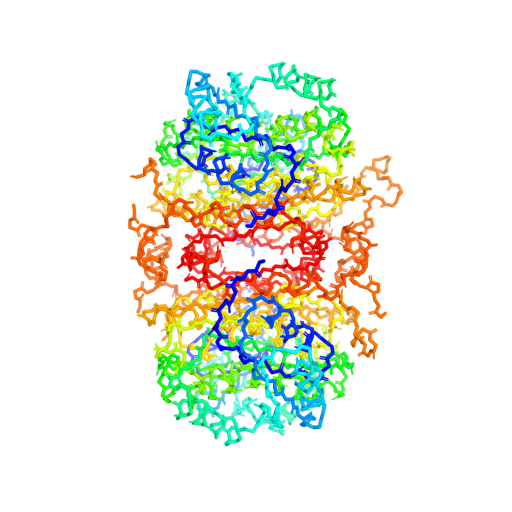
ATOM 5030 C CA . PRO C 1 224 ? -25.621 0.330 10.870 1.00 16.50 232 PRO C CA 1
ATOM 5031 C C . PRO C 1 224 ? -24.506 0.173 9.846 1.00 18.30 232 PRO C C 1
ATOM 5032 O O . PRO C 1 224 ? -23.430 0.760 10.022 1.00 16.48 232 PRO C O 1
ATOM 5036 N N . VAL C 1 225 ? -24.720 -0.617 8.786 1.00 16.79 233 VAL C N 1
ATOM 5037 C CA . VAL C 1 225 ? -23.710 -0.729 7.733 1.00 14.97 233 VAL C CA 1
ATOM 5038 C C . VAL C 1 225 ? -23.460 0.634 7.094 1.00 17.63 233 VAL C C 1
ATOM 5039 O O . VAL C 1 225 ? -22.312 1.052 6.911 1.00 13.88 233 VAL C O 1
ATOM 5043 N N . VAL C 1 226 ? -24.534 1.359 6.770 1.00 18.65 234 VAL C N 1
ATOM 5044 C CA . VAL C 1 226 ? -24.388 2.676 6.149 1.00 15.11 234 VAL C CA 1
ATOM 5045 C C . VAL C 1 226 ? -23.672 3.638 7.092 1.00 18.01 234 VAL C C 1
ATOM 5046 O O . VAL C 1 226 ? -22.811 4.416 6.667 1.00 18.26 234 VAL C O 1
ATOM 5050 N N . PHE C 1 227 ? -24.037 3.615 8.375 1.00 17.55 235 PHE C N 1
ATOM 5051 C CA . PHE C 1 227 ? -23.352 4.425 9.382 1.00 11.93 235 PHE C CA 1
ATOM 5052 C C . PHE C 1 227 ? -21.846 4.184 9.347 1.00 17.02 235 PHE C C 1
ATOM 5053 O O . PHE C 1 227 ? -21.054 5.121 9.197 1.00 16.77 235 PHE C O 1
ATOM 5061 N N . LEU C 1 228 ? -21.438 2.914 9.486 1.00 14.87 236 LEU C N 1
ATOM 5062 C CA . LEU C 1 228 ? -20.011 2.572 9.491 1.00 11.84 236 LEU C CA 1
ATOM 5063 C C . LEU C 1 228 ? -19.317 2.967 8.189 1.00 15.82 236 LEU C C 1
ATOM 5064 O O . LEU C 1 228 ? -18.122 3.297 8.191 1.00 17.35 236 LEU C O 1
ATOM 5069 N N . ALA C 1 229 ? -20.038 2.938 7.071 1.00 17.69 237 ALA C N 1
ATOM 5070 C CA . ALA C 1 229 ? -19.460 3.298 5.783 1.00 18.42 237 ALA C CA 1
ATOM 5071 C C . ALA C 1 229 ? -19.366 4.808 5.568 1.00 17.87 237 ALA C C 1
ATOM 5072 O O . ALA C 1 229 ? -18.798 5.246 4.559 1.00 19.41 237 ALA C O 1
ATOM 5074 N N . SER C 1 230 ? -19.907 5.603 6.473 1.00 18.53 238 SER C N 1
ATOM 5075 C CA . SER C 1 230 ? -20.147 7.021 6.270 1.00 17.29 238 SER C CA 1
ATOM 5076 C C . SER C 1 230 ? -19.186 7.867 7.091 1.00 14.87 238 SER C C 1
ATOM 5077 O O . SER C 1 230 ? -18.536 7.374 8.017 1.00 16.01 238 SER C O 1
ATOM 5080 N N . PRO C 1 231 ? -19.108 9.170 6.806 1.00 15.48 239 PRO C N 1
ATOM 5081 C CA . PRO C 1 231 ? -18.266 10.054 7.633 1.00 16.51 239 PRO C CA 1
ATOM 5082 C C . PRO C 1 231 ? -18.694 10.141 9.091 1.00 17.18 239 PRO C C 1
ATOM 5083 O O . PRO C 1 231 ? -17.904 10.619 9.916 1.00 18.06 239 PRO C O 1
ATOM 5087 N N . MET C 1 232 ? -19.913 9.708 9.446 1.00 16.34 240 MET C N 1
ATOM 5088 C CA . MET C 1 232 ? -20.280 9.673 10.860 1.00 15.86 240 MET C CA 1
ATOM 5089 C C . MET C 1 232 ? -19.365 8.752 11.654 1.00 13.80 240 MET C C 1
ATOM 5090 O O . MET C 1 232 ? -19.227 8.930 12.868 1.00 15.39 240 MET C O 1
ATOM 5095 N N . ALA C 1 233 ? -18.747 7.769 10.990 1.00 15.06 241 ALA C N 1
ATOM 5096 C CA . ALA C 1 233 ? -17.859 6.801 11.617 1.00 17.10 241 ALA C CA 1
ATOM 5097 C C . ALA C 1 233 ? -16.381 7.081 11.323 1.00 16.80 241 ALA C C 1
ATOM 5098 O O . ALA C 1 233 ? -15.565 6.154 11.372 1.00 16.12 241 ALA C O 1
ATOM 5100 N N . SER C 1 234 ? -16.013 8.339 11.042 1.00 14.17 242 SER C N 1
ATOM 5101 C CA . SER C 1 234 ? -14.658 8.629 10.566 1.00 12.17 242 SER C CA 1
ATOM 5102 C C . SER C 1 234 ? -13.581 8.438 11.629 1.00 16.37 242 SER C C 1
ATOM 5103 O O . SER C 1 234 ? -12.393 8.471 11.284 1.00 17.27 242 SER C O 1
ATOM 5106 N N . TYR C 1 235 ? -13.939 8.263 12.901 1.00 13.31 243 TYR C N 1
ATOM 5107 C CA . TYR C 1 235 ? -12.946 7.894 13.913 1.00 12.05 243 TYR C CA 1
ATOM 5108 C C . TYR C 1 235 ? -13.125 6.452 14.376 1.00 13.88 243 TYR C C 1
ATOM 5109 O O . TYR C 1 235 ? -12.589 6.059 15.418 1.00 14.89 243 TYR C O 1
ATOM 5118 N N . ILE C 1 236 ? -13.871 5.653 13.624 1.00 13.19 244 ILE C N 1
ATOM 5119 C CA . ILE C 1 236 ? -14.138 4.259 13.976 1.00 10.64 244 ILE C CA 1
ATOM 5120 C C . ILE C 1 236 ? -13.396 3.356 12.997 1.00 11.86 244 ILE C C 1
ATOM 5121 O O . ILE C 1 236 ? -13.659 3.389 11.788 1.00 14.28 244 ILE C O 1
ATOM 5126 N N . THR C 1 237 ? -12.474 2.539 13.510 1.00 9.15 245 THR C N 1
ATOM 5127 C CA . THR C 1 237 ? -11.873 1.513 12.662 1.00 12.56 245 THR C CA 1
ATOM 5128 C C . THR C 1 237 ? -11.495 0.320 13.528 1.00 13.76 245 THR C C 1
ATOM 5129 O O . THR C 1 237 ? -11.337 0.434 14.753 1.00 11.78 245 THR C O 1
ATOM 5133 N N . GLY C 1 238 ? -11.371 -0.831 12.869 1.00 15.20 246 GLY C N 1
ATOM 5134 C CA . GLY C 1 238 ? -11.076 -2.084 13.536 1.00 14.29 246 GLY C CA 1
ATOM 5135 C C . GLY C 1 238 ? -12.174 -2.580 14.440 1.00 18.59 246 GLY C C 1
ATOM 5136 O O . GLY C 1 238 ? -11.931 -3.465 15.263 1.00 15.37 246 GLY C O 1
ATOM 5137 N N . THR C 1 239 ? -13.382 -2.056 14.290 1.00 13.57 247 THR C N 1
ATOM 5138 C CA . THR C 1 239 ? -14.462 -2.252 15.247 1.00 16.21 247 THR C CA 1
ATOM 5139 C C . THR C 1 239 ? -15.516 -3.193 14.668 1.00 12.77 247 THR C C 1
ATOM 5140 O O . THR C 1 239 ? -15.810 -3.146 13.466 1.00 14.18 247 THR C O 1
ATOM 5144 N N . ILE C 1 240 ? -16.053 -4.069 15.520 1.00 13.67 248 ILE C N 1
ATOM 5145 C CA . ILE C 1 240 ? -17.142 -4.969 15.153 1.00 13.99 248 ILE C CA 1
ATOM 5146 C C . ILE C 1 240 ? -18.350 -4.547 15.979 1.00 15.48 248 ILE C C 1
ATOM 5147 O O . ILE C 1 240 ? -18.319 -4.587 17.218 1.00 14.86 248 ILE C O 1
ATOM 5152 N N . LEU C 1 241 ? -19.403 -4.120 15.295 1.00 12.57 249 LEU C N 1
ATOM 5153 C CA . LEU C 1 241 ? -20.554 -3.533 15.956 1.00 14.94 249 LEU C CA 1
ATOM 5154 C C . LEU C 1 241 ? -21.675 -4.555 16.026 1.00 17.76 249 LEU C C 1
ATOM 5155 O O . LEU C 1 241 ? -22.261 -4.884 14.986 1.00 11.99 249 LEU C O 1
ATOM 5160 N N . PRO C 1 242 ? -22.025 -5.064 17.205 1.00 17.08 250 PRO C N 1
ATOM 5161 C CA . PRO C 1 242 ? -23.184 -5.960 17.302 1.00 15.10 250 PRO C CA 1
ATOM 5162 C C . PRO C 1 242 ? -24.475 -5.259 16.884 1.00 15.21 250 PRO C C 1
ATOM 5163 O O . PRO C 1 242 ? -24.755 -4.125 17.289 1.00 14.61 250 PRO C O 1
ATOM 5167 N N . VAL C 1 243 ? -25.252 -5.937 16.038 1.00 13.50 251 VAL C N 1
ATOM 5168 C CA . VAL C 1 243 ? -26.605 -5.492 15.701 1.00 16.36 251 VAL C CA 1
ATOM 5169 C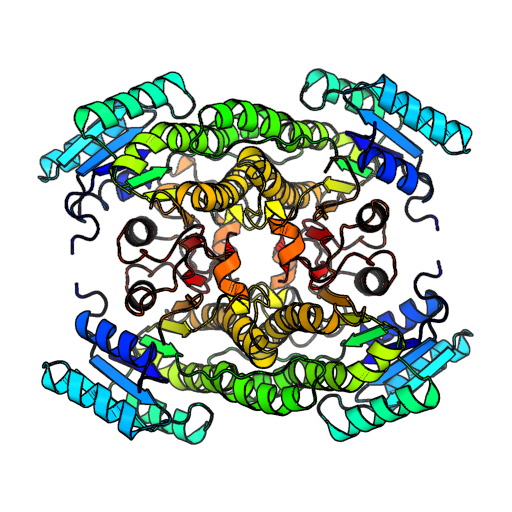 C . VAL C 1 243 ? -27.518 -6.677 15.986 1.00 15.66 251 VAL C C 1
ATOM 5170 O O . VAL C 1 243 ? -27.879 -7.449 15.088 1.00 17.78 251 VAL C O 1
ATOM 5174 N N . ASP C 1 244 ? -27.862 -6.857 17.250 1.00 17.24 252 ASP C N 1
ATOM 5175 C CA . ASP C 1 244 ? -28.254 -8.185 17.690 1.00 17.91 252 ASP C CA 1
ATOM 5176 C C . ASP C 1 244 ? -29.383 -8.167 18.707 1.00 17.51 252 ASP C C 1
ATOM 5177 O O . ASP C 1 244 ? -29.604 -9.181 19.365 1.00 16.99 252 ASP C O 1
ATOM 5182 N N . GLY C 1 245 ? -30.079 -7.044 18.880 1.00 17.33 253 GLY C N 1
ATOM 5183 C CA . GLY C 1 245 ? -31.196 -7.025 19.803 1.00 19.09 253 GLY C CA 1
ATOM 5184 C C . GLY C 1 245 ? -30.812 -7.268 21.243 1.00 20.06 253 GLY C C 1
ATOM 5185 O O . GLY C 1 245 ? -31.681 -7.584 22.064 1.00 16.74 253 GLY C O 1
ATOM 5186 N N . GLY C 1 246 ? -29.530 -7.120 21.577 1.00 14.43 254 GLY C N 1
ATOM 5187 C CA . GLY C 1 246 ? -29.064 -7.332 22.929 1.00 19.01 254 GLY C CA 1
ATOM 5188 C C . GLY C 1 246 ? -28.512 -8.712 23.187 1.00 20.41 254 GLY C C 1
ATOM 5189 O O . GLY C 1 246 ? -28.101 -8.995 24.327 1.00 15.51 254 GLY C O 1
ATOM 5190 N N . PHE C 1 247 ? -28.488 -9.569 22.160 1.00 12.60 255 PHE C N 1
ATOM 5191 C CA . PHE C 1 247 ? -28.073 -10.957 22.324 1.00 13.19 255 PHE C CA 1
ATOM 5192 C C . PHE C 1 247 ? -26.754 -11.068 23.082 1.00 19.91 255 PHE C C 1
ATOM 5193 O O . PHE C 1 247 ? -26.661 -11.789 24.081 1.00 14.81 255 PHE C O 1
ATOM 5201 N N . LEU C 1 248 ? -25.715 -10.373 22.613 1.00 15.06 256 LEU C N 1
ATOM 5202 C CA . LEU C 1 248 ? -24.395 -10.592 23.212 1.00 16.57 256 LEU C CA 1
ATOM 5203 C C . LEU C 1 248 ? -24.275 -9.976 24.604 1.00 18.70 256 LEU C C 1
ATOM 5204 O O . LEU C 1 248 ? -23.353 -10.330 25.355 1.00 15.00 256 LEU C O 1
ATOM 5209 N N . ALA C 1 249 ? -25.173 -9.066 24.975 1.00 16.59 257 ALA C N 1
ATOM 5210 C CA . ALA C 1 249 ? -25.167 -8.519 26.327 1.00 16.44 257 ALA C CA 1
ATOM 5211 C C . ALA C 1 249 ? -25.948 -9.371 27.328 1.00 17.51 257 ALA C C 1
ATOM 5212 O O . ALA C 1 249 ? -25.921 -9.074 28.529 1.00 17.89 257 ALA C O 1
ATOM 5214 N N . ALA C 1 250 ? -26.646 -10.403 26.877 1.00 16.71 258 ALA C N 1
ATOM 5215 C CA . ALA C 1 250 ? -27.478 -11.196 27.771 1.00 18.32 258 ALA C CA 1
ATOM 5216 C C . ALA C 1 250 ? -26.712 -12.347 28.407 1.00 18.45 258 ALA C C 1
ATOM 5217 O O . ALA C 1 250 ? -25.730 -12.872 27.857 1.00 17.40 258 ALA C O 1
ATOM 5220 N N . MET D 1 1 ? 4.148 -34.091 41.745 1.00 58.18 9 MET D N 1
ATOM 5221 C CA . MET D 1 1 ? 2.994 -33.577 41.022 1.00 56.38 9 MET D CA 1
ATOM 5222 C C . MET D 1 1 ? 2.681 -34.473 39.825 1.00 49.66 9 MET D C 1
ATOM 5223 O O . MET D 1 1 ? 3.532 -34.705 38.964 1.00 49.52 9 MET D O 1
ATOM 5228 N N . GLU D 1 2 ? 1.451 -34.983 39.790 1.00 37.07 10 GLU D N 1
ATOM 5229 C CA . GLU D 1 2 ? 1.013 -35.998 38.839 1.00 30.82 10 GLU D CA 1
ATOM 5230 C C . GLU D 1 2 ? -0.316 -35.599 38.218 1.00 27.88 10 GLU D C 1
ATOM 5231 O O . GLU D 1 2 ? -1.276 -36.370 38.206 1.00 27.88 10 GLU D O 1
ATOM 5237 N N . LEU D 1 3 ? -0.387 -34.376 37.684 1.00 28.63 11 LEU D N 1
ATOM 5238 C CA . LEU D 1 3 ? -1.656 -33.864 37.175 1.00 24.27 11 LEU D CA 1
ATOM 5239 C C . LEU D 1 3 ? -2.176 -34.675 35.998 1.00 26.47 11 LEU D C 1
ATOM 5240 O O . LEU D 1 3 ? -3.388 -34.710 35.767 1.00 25.57 11 LEU D O 1
ATOM 5245 N N . LEU D 1 4 ? -1.288 -35.336 35.250 1.00 21.26 12 LEU D N 1
ATOM 5246 C CA . LEU D 1 4 ? -1.672 -36.111 34.078 1.00 21.24 12 LEU D CA 1
ATOM 5247 C C . LEU D 1 4 ? -1.296 -37.587 34.215 1.00 26.34 12 LEU D C 1
ATOM 5248 O O . LEU D 1 4 ? -0.967 -38.242 33.223 1.00 23.72 12 LEU D O 1
ATOM 5253 N N . LYS D 1 5 ? -1.367 -38.131 35.429 1.00 23.03 13 LYS D N 1
ATOM 5254 C CA . LYS D 1 5 ? -0.844 -39.470 35.691 1.00 24.98 13 LYS D CA 1
ATOM 5255 C C . LYS D 1 5 ? -1.497 -40.515 34.791 1.00 26.88 13 LYS D C 1
ATOM 5256 O O . LYS D 1 5 ? -2.723 -40.661 34.785 1.00 26.56 13 LYS D O 1
ATOM 5262 N N . GLU D 1 6 ? -0.666 -41.230 34.029 1.00 26.10 14 GLU D N 1
ATOM 5263 C CA . GLU D 1 6 ? -1.050 -42.315 33.126 1.00 31.77 14 GLU D CA 1
ATOM 5264 C C . GLU D 1 6 ? -1.948 -41.857 31.977 1.00 31.47 14 GLU D C 1
ATOM 5265 O O . GLU D 1 6 ? -2.512 -42.700 31.261 1.00 31.97 14 GLU D O 1
ATOM 5271 N N . LYS D 1 7 ? -2.091 -40.553 31.769 1.00 26.08 15 LYS D N 1
ATOM 5272 C CA . LYS D 1 7 ? -2.874 -40.044 30.650 1.00 28.88 15 LYS D CA 1
ATOM 5273 C C . LYS D 1 7 ? -2.064 -40.098 29.361 1.00 30.14 15 LYS D C 1
ATOM 5274 O O . LYS D 1 7 ? -0.856 -39.845 29.359 1.00 30.78 15 LYS D O 1
ATOM 5280 N N . LEU D 1 8 ? -2.736 -40.430 28.260 1.00 20.95 16 LEU D N 1
ATOM 5281 C CA . LEU D 1 8 ? -2.108 -40.441 26.944 1.00 19.10 16 LEU D CA 1
ATOM 5282 C C . LEU D 1 8 ? -2.292 -39.064 26.321 1.00 22.07 16 LEU D C 1
ATOM 5283 O O . LEU D 1 8 ? -3.425 -38.597 26.178 1.00 23.57 16 LEU D O 1
ATOM 5288 N N . VAL D 1 9 ? -1.187 -38.421 25.950 1.00 20.47 17 VAL D N 1
ATOM 5289 C CA . VAL D 1 9 ? -1.194 -37.033 25.485 1.00 20.26 17 VAL D CA 1
ATOM 5290 C C . VAL D 1 9 ? -0.549 -36.976 24.107 1.00 22.23 17 VAL D C 1
ATOM 5291 O O . VAL D 1 9 ? 0.604 -37.389 23.942 1.00 25.22 17 VAL D O 1
ATOM 5295 N N . LEU D 1 10 ? -1.283 -36.447 23.126 1.00 16.99 18 LEU D N 1
ATOM 5296 C CA . LEU D 1 10 ? -0.763 -36.201 21.786 1.00 18.06 18 LEU D CA 1
ATOM 5297 C C . LEU D 1 10 ? -0.466 -34.714 21.624 1.00 18.87 18 LEU D C 1
ATOM 5298 O O . LEU D 1 10 ? -1.324 -33.877 21.913 1.00 21.28 18 LEU D O 1
ATOM 5303 N N . VAL D 1 11 ? 0.739 -34.388 21.157 1.00 19.21 19 VAL D N 1
ATOM 5304 C CA . VAL D 1 11 ? 1.167 -33.002 20.977 1.00 22.09 19 VAL D CA 1
ATOM 5305 C C . VAL D 1 11 ? 1.670 -32.851 19.554 1.00 22.17 19 VAL D C 1
ATOM 5306 O O . VAL D 1 11 ? 2.630 -33.527 19.164 1.00 19.73 19 VAL D O 1
ATOM 5310 N N . THR D 1 12 ? 1.055 -31.951 18.787 1.00 19.36 20 THR D N 1
ATOM 5311 C CA . THR D 1 12 ? 1.535 -31.690 17.440 1.00 22.36 20 THR D CA 1
ATOM 5312 C C . THR D 1 12 ? 2.610 -30.603 17.462 1.00 25.54 20 THR D C 1
ATOM 5313 O O . THR D 1 12 ? 2.683 -29.786 18.384 1.00 21.51 20 THR D O 1
ATOM 5317 N N . GLY D 1 13 ? 3.451 -30.603 16.427 1.00 22.90 21 GLY D N 1
ATOM 5318 C CA . GLY D 1 13 ? 4.570 -29.676 16.390 1.00 23.83 21 GLY D CA 1
ATOM 5319 C C . GLY D 1 13 ? 5.524 -29.850 17.551 1.00 27.90 21 GLY D C 1
ATOM 5320 O O . GLY D 1 13 ? 6.139 -28.875 18.000 1.00 24.20 21 GLY D O 1
ATOM 5321 N N . ALA D 1 14 ? 5.672 -31.079 18.043 1.00 26.08 22 ALA D N 1
ATOM 5322 C CA . ALA D 1 14 ? 6.433 -31.361 19.251 1.00 22.14 22 ALA D CA 1
ATOM 5323 C C . ALA D 1 14 ? 7.908 -31.595 18.979 1.00 25.37 22 ALA D C 1
ATOM 5324 O O . ALA D 1 14 ? 8.630 -32.031 19.884 1.00 27.23 22 ALA D O 1
ATOM 5326 N N . GLY D 1 15 ? 8.373 -31.332 17.756 1.00 24.41 23 GLY D N 1
ATOM 5327 C CA . GLY D 1 15 ? 9.770 -31.557 17.434 1.00 26.65 23 GLY D CA 1
ATOM 5328 C C . GLY D 1 15 ? 10.718 -30.554 18.054 1.00 27.29 23 GLY D C 1
ATOM 5329 O O . GLY D 1 15 ? 11.921 -30.823 18.131 1.00 31.52 23 GLY D O 1
ATOM 5330 N N . ARG D 1 16 ? 10.211 -29.411 18.503 1.00 29.37 24 ARG D N 1
ATOM 5331 C CA . ARG D 1 16 ? 11.067 -28.390 19.099 1.00 27.08 24 ARG D CA 1
ATOM 5332 C C . ARG D 1 16 ? 10.178 -27.364 19.782 1.00 27.00 24 ARG D C 1
ATOM 5333 O O . ARG D 1 16 ? 8.950 -27.480 19.779 1.00 26.63 24 ARG D O 1
ATOM 5341 N N . GLY D 1 17 ? 10.814 -26.350 20.364 1.00 23.81 25 GLY D N 1
ATOM 5342 C CA . GLY D 1 17 ? 10.083 -25.192 20.844 1.00 20.74 25 GLY D CA 1
ATOM 5343 C C . GLY D 1 17 ? 9.044 -25.541 21.892 1.00 24.24 25 GLY D C 1
ATOM 5344 O O . GLY D 1 17 ? 9.230 -26.427 22.733 1.00 23.11 25 GLY D O 1
ATOM 5345 N N . LEU D 1 18 ? 7.915 -24.841 21.836 1.00 21.97 26 LEU D N 1
ATOM 5346 C CA . LEU D 1 18 ? 6.888 -25.037 22.852 1.00 19.76 26 LEU D CA 1
ATOM 5347 C C . LEU D 1 18 ? 6.320 -26.451 22.816 1.00 24.39 26 LEU D C 1
ATOM 5348 O O . LEU D 1 18 ? 6.016 -27.030 23.867 1.00 21.97 26 LEU D O 1
ATOM 5353 N N . GLY D 1 19 ? 6.171 -27.025 21.618 1.00 20.87 27 GLY D N 1
ATOM 5354 C CA . GLY D 1 19 ? 5.624 -28.369 21.520 1.00 20.12 27 GLY D CA 1
ATOM 5355 C C . GLY D 1 19 ? 6.490 -29.395 22.225 1.00 21.75 27 GLY D C 1
ATOM 5356 O O . GLY D 1 19 ? 5.988 -30.244 22.968 1.00 19.93 27 GLY D O 1
ATOM 5357 N N . ALA D 1 20 ? 7.805 -29.323 22.009 1.00 20.71 28 ALA D N 1
ATOM 5358 C CA . ALA D 1 20 ? 8.720 -30.198 22.731 1.00 20.22 28 ALA D CA 1
ATOM 5359 C C . ALA D 1 20 ? 8.629 -29.971 24.235 1.00 20.79 28 ALA D C 1
ATOM 5360 O O . ALA D 1 20 ? 8.671 -30.926 25.020 1.00 20.10 28 ALA D O 1
ATOM 5362 N N . ALA D 1 21 ? 8.506 -28.709 24.660 1.00 20.18 29 ALA D N 1
ATOM 5363 C CA . ALA D 1 21 ? 8.484 -28.419 26.090 1.00 25.26 29 ALA D CA 1
ATOM 5364 C C . ALA D 1 21 ? 7.182 -28.877 26.733 1.00 19.87 29 ALA D C 1
ATOM 5365 O O . ALA D 1 21 ? 7.186 -29.360 27.871 1.00 18.17 29 ALA D O 1
ATOM 5367 N N . ILE D 1 22 ? 6.058 -28.718 26.028 1.00 15.23 30 ILE D N 1
ATOM 5368 C CA . ILE D 1 22 ? 4.783 -29.248 26.510 1.00 15.66 30 ILE D CA 1
ATOM 5369 C C . ILE D 1 22 ? 4.852 -30.765 26.616 1.00 20.75 30 ILE D C 1
ATOM 5370 O O . ILE D 1 22 ? 4.380 -31.357 27.593 1.00 21.65 30 ILE D O 1
ATOM 5375 N N . SER D 1 23 ? 5.451 -31.420 25.617 1.00 17.36 31 SER D N 1
ATOM 5376 C CA . SER D 1 23 ? 5.598 -32.875 25.677 1.00 22.82 31 SER D CA 1
ATOM 5377 C C . SER D 1 23 ? 6.375 -33.288 26.919 1.00 24.17 31 SER D C 1
ATOM 5378 O O . SER D 1 23 ? 5.956 -34.184 27.664 1.00 21.73 31 SER D O 1
ATOM 5381 N N . SER D 1 24 ? 7.516 -32.636 27.157 1.00 19.25 32 SER D N 1
ATOM 5382 C CA . SER D 1 24 ? 8.328 -32.966 28.323 1.00 23.96 32 SER D CA 1
ATOM 5383 C C . SER D 1 24 ? 7.589 -32.649 29.619 1.00 26.22 32 SER D C 1
ATOM 5384 O O . SER D 1 24 ? 7.590 -33.456 30.554 1.00 26.75 32 SER D O 1
ATOM 5387 N N . GLY D 1 25 ? 6.944 -31.485 29.692 1.00 20.86 33 GLY D N 1
ATOM 5388 C CA . GLY D 1 25 ? 6.230 -31.124 30.906 1.00 20.73 33 GLY D CA 1
ATOM 5389 C C . GLY D 1 25 ? 5.073 -32.061 31.198 1.00 25.75 33 GLY D C 1
ATOM 5390 O O . GLY D 1 25 ? 4.779 -32.351 32.358 1.00 26.22 33 GLY D O 1
ATOM 5391 N N . ALA D 1 26 ? 4.394 -32.537 30.146 1.00 25.40 34 ALA D N 1
ATOM 5392 C CA . ALA D 1 26 ? 3.338 -33.531 30.318 1.00 22.81 34 ALA D CA 1
ATOM 5393 C C . ALA D 1 26 ? 3.896 -34.846 30.851 1.00 22.02 34 ALA D C 1
ATOM 5394 O O . ALA D 1 26 ? 3.313 -35.456 31.755 1.00 21.84 34 ALA D O 1
ATOM 5396 N N . ALA D 1 27 ? 5.020 -35.304 30.293 1.00 22.13 35 ALA D N 1
ATOM 5397 C CA . ALA D 1 27 ? 5.680 -36.500 30.811 1.00 25.68 35 ALA D CA 1
ATOM 5398 C C . ALA D 1 27 ? 6.076 -36.324 32.272 1.00 26.46 35 ALA D C 1
ATOM 5399 O O . ALA D 1 27 ? 5.912 -37.242 33.084 1.00 21.71 35 ALA D O 1
ATOM 5401 N N . GLU D 1 28 ? 6.610 -35.151 32.625 1.00 20.54 36 GLU D N 1
ATOM 5402 C CA . GLU D 1 28 ? 6.957 -34.894 34.017 1.00 25.35 36 GLU D CA 1
ATOM 5403 C C . GLU D 1 28 ? 5.739 -35.008 34.922 1.00 25.72 36 GLU D C 1
ATOM 5404 O O . GLU D 1 28 ? 5.874 -35.344 36.102 1.00 25.19 36 GLU D O 1
ATOM 5410 N N . GLN D 1 29 ? 4.546 -34.737 34.395 1.00 23.35 37 GLN D N 1
ATOM 5411 C CA . GLN D 1 29 ? 3.317 -34.871 35.161 1.00 23.29 37 GLN D CA 1
ATOM 5412 C C . GLN D 1 29 ? 2.706 -36.261 35.051 1.00 25.94 37 GLN D C 1
ATOM 5413 O O . GLN D 1 29 ? 1.536 -36.440 35.404 1.00 26.62 37 GLN D O 1
ATOM 5419 N N . GLY D 1 30 ? 3.467 -37.249 34.571 1.00 21.01 38 GLY D N 1
ATOM 5420 C CA . GLY D 1 30 ? 3.031 -38.632 34.590 1.00 21.99 38 GLY D CA 1
ATOM 5421 C C . GLY D 1 30 ? 2.361 -39.134 33.327 1.00 31.63 38 GLY D C 1
ATOM 5422 O O . GLY D 1 30 ? 1.894 -40.284 33.309 1.00 26.70 38 GLY D O 1
ATOM 5423 N N . ALA D 1 31 ? 2.305 -38.324 32.275 1.00 23.52 39 ALA D N 1
ATOM 5424 C CA . ALA D 1 31 ? 1.647 -38.725 31.042 1.00 23.28 39 ALA D CA 1
ATOM 5425 C C . ALA D 1 31 ? 2.555 -39.594 30.180 1.00 28.38 39 ALA D C 1
ATOM 5426 O O . ALA D 1 31 ? 3.785 -39.489 30.231 1.00 27.59 39 ALA D O 1
ATOM 5428 N N . ARG D 1 32 ? 1.925 -40.479 29.408 1.00 23.78 40 ARG D N 1
ATOM 5429 C CA . ARG D 1 32 ? 2.541 -41.104 28.242 1.00 22.43 40 ARG D CA 1
ATOM 5430 C C . ARG D 1 32 ? 2.286 -40.184 27.056 1.00 25.80 40 ARG D C 1
ATOM 5431 O O . ARG D 1 32 ? 1.142 -39.785 26.828 1.00 28.34 40 ARG D O 1
ATOM 5439 N N . VAL D 1 33 ? 3.334 -39.844 26.300 1.00 23.95 41 VAL D N 1
ATOM 5440 C CA . VAL D 1 33 ? 3.244 -38.772 25.313 1.00 21.56 41 VAL D CA 1
ATOM 5441 C C . VAL D 1 33 ? 3.517 -39.306 23.915 1.00 25.62 41 VAL D C 1
ATOM 5442 O O . VAL D 1 33 ? 4.482 -40.046 23.697 1.00 27.32 41 VAL D O 1
ATOM 5446 N N . ILE D 1 34 ? 2.673 -38.908 22.969 1.00 21.63 42 ILE D N 1
ATOM 5447 C CA . ILE D 1 34 ? 2.907 -39.121 21.547 1.00 23.75 42 ILE D CA 1
ATOM 5448 C C . ILE D 1 34 ? 3.312 -37.779 20.957 1.00 24.73 42 ILE D C 1
ATOM 5449 O O . ILE D 1 34 ? 2.542 -36.814 21.006 1.00 22.68 42 ILE D O 1
ATOM 5454 N N . LEU D 1 35 ? 4.527 -37.704 20.430 1.00 27.68 43 LEU D N 1
ATOM 5455 C CA . LEU D 1 35 ? 5.056 -36.482 19.839 1.00 25.94 43 LEU D CA 1
ATOM 5456 C C . LEU D 1 35 ? 4.995 -36.595 18.326 1.00 25.13 43 LEU D C 1
ATOM 5457 O O . LEU D 1 35 ? 5.480 -37.576 17.759 1.00 22.20 43 LEU D O 1
ATOM 5462 N N . VAL D 1 36 ? 4.408 -35.600 17.669 1.00 20.04 44 VAL D N 1
ATOM 5463 C CA . VAL D 1 36 ? 4.394 -35.596 16.214 1.00 20.83 44 VAL D CA 1
ATOM 5464 C C . VAL D 1 36 ? 4.785 -34.219 15.702 1.00 20.46 44 VAL D C 1
ATOM 5465 O O . VAL D 1 36 ? 4.561 -33.194 16.354 1.00 19.35 44 VAL D O 1
ATOM 5469 N N . ASP D 1 37 ? 5.379 -34.209 14.517 1.00 23.73 45 ASP D N 1
ATOM 5470 C CA . ASP D 1 37 ? 5.970 -33.008 13.952 1.00 25.82 45 ASP D CA 1
ATOM 5471 C C . ASP D 1 37 ? 6.153 -33.259 12.469 1.00 28.71 45 ASP D C 1
ATOM 5472 O O . ASP D 1 37 ? 6.366 -34.402 12.053 1.00 24.32 45 ASP D O 1
ATOM 5477 N N . ILE D 1 38 ? 6.082 -32.193 11.669 1.00 23.15 46 ILE D N 1
ATOM 5478 C CA . ILE D 1 38 ? 6.361 -32.389 10.250 1.00 26.25 46 ILE D CA 1
ATOM 5479 C C . ILE D 1 38 ? 7.770 -32.927 10.079 1.00 29.05 46 ILE D C 1
ATOM 5480 O O . ILE D 1 38 ? 8.037 -33.719 9.170 1.00 32.41 46 ILE D O 1
ATOM 5485 N N . ASP D 1 39 ? 8.680 -32.557 10.977 1.00 27.17 47 ASP D N 1
ATOM 5486 C CA . ASP D 1 39 ? 10.012 -33.150 11.012 1.00 29.91 47 ASP D CA 1
ATOM 5487 C C . ASP D 1 39 ? 9.947 -34.344 11.958 1.00 28.39 47 ASP D C 1
ATOM 5488 O O . ASP D 1 39 ? 10.110 -34.217 13.172 1.00 27.62 47 ASP D O 1
ATOM 5493 N N . GLY D 1 40 ? 9.708 -35.528 11.391 1.00 32.01 48 GLY D N 1
ATOM 5494 C CA . GLY D 1 40 ? 9.577 -36.717 12.217 1.00 35.01 48 GLY D CA 1
ATOM 5495 C C . GLY D 1 40 ? 10.862 -37.124 12.912 1.00 30.85 48 GLY D C 1
ATOM 5496 O O . GLY D 1 40 ? 10.825 -37.743 13.980 1.00 29.72 48 GLY D O 1
ATOM 5497 N N . THR D 1 41 ? 12.012 -36.803 12.319 1.00 30.88 49 THR D N 1
ATOM 5498 C CA . THR D 1 41 ? 13.267 -37.080 13.008 1.00 33.10 49 THR D CA 1
ATOM 5499 C C . THR D 1 41 ? 13.356 -36.282 14.301 1.00 33.35 49 THR D C 1
ATOM 5500 O O . THR D 1 41 ? 13.768 -36.813 15.336 1.00 30.00 49 THR D O 1
ATOM 5504 N N . ALA D 1 42 ? 12.943 -35.010 14.269 1.00 31.73 50 ALA D N 1
ATOM 5505 C CA . ALA D 1 42 ? 12.945 -34.194 15.482 1.00 32.95 50 ALA D CA 1
ATOM 5506 C C . ALA D 1 42 ? 11.955 -34.722 16.513 1.00 33.29 50 ALA D C 1
ATOM 5507 O O . ALA D 1 42 ? 12.253 -34.753 17.711 1.00 36.02 50 ALA D O 1
ATOM 5509 N N . ALA D 1 43 ? 10.763 -35.122 16.069 1.00 33.13 51 ALA D N 1
ATOM 5510 C CA . ALA D 1 43 ? 9.793 -35.695 16.994 1.00 28.18 51 ALA D CA 1
ATOM 5511 C C . ALA D 1 43 ? 10.341 -36.960 17.647 1.00 31.86 51 ALA D C 1
ATOM 5512 O O . ALA D 1 43 ? 10.202 -37.152 18.861 1.00 32.26 51 ALA D O 1
ATOM 5514 N N . LYS D 1 44 ? 10.986 -37.828 16.864 1.00 27.90 52 LYS D N 1
ATOM 5515 C CA . LYS D 1 44 ? 11.551 -39.034 17.454 1.00 32.27 52 LYS D CA 1
ATOM 5516 C C . LYS D 1 44 ? 12.743 -38.714 18.341 1.00 31.58 52 LYS D C 1
ATOM 5517 O O . LYS D 1 44 ? 12.946 -39.382 19.359 1.00 33.32 52 LYS D O 1
ATOM 5523 N N . ALA D 1 45 ? 13.536 -37.702 17.981 1.00 32.61 53 ALA D N 1
ATOM 5524 C CA . ALA D 1 45 ? 14.648 -37.304 18.840 1.00 35.34 53 ALA D CA 1
ATOM 5525 C C . ALA D 1 45 ? 14.146 -36.809 20.191 1.00 32.32 53 ALA D C 1
ATOM 5526 O O . ALA D 1 45 ? 14.704 -37.160 21.239 1.00 33.27 53 ALA D O 1
ATOM 5528 N N . GLN D 1 46 ? 13.091 -35.991 20.191 1.00 27.77 54 GLN D N 1
ATOM 5529 C CA . GLN D 1 46 ? 12.539 -35.533 21.458 1.00 26.46 54 GLN D CA 1
ATOM 5530 C C . GLN D 1 46 ? 11.965 -36.698 22.254 1.00 29.38 54 GLN D C 1
ATOM 5531 O O . GLN D 1 46 ? 12.160 -36.779 23.472 1.00 30.44 54 GLN D O 1
ATOM 5537 N N . ALA D 1 47 ? 11.276 -37.626 21.578 1.00 26.23 55 ALA D N 1
ATOM 5538 C CA . ALA D 1 47 ? 10.703 -38.775 22.277 1.00 24.74 55 ALA D CA 1
ATOM 5539 C C . ALA D 1 47 ? 11.784 -39.648 22.898 1.00 30.90 55 ALA D C 1
ATOM 5540 O O . ALA D 1 47 ? 11.599 -40.187 23.995 1.00 29.23 55 ALA D O 1
ATOM 5542 N N . ASP D 1 48 ? 12.915 -39.815 22.208 1.00 35.26 56 ASP D N 1
ATOM 5543 C CA . ASP D 1 48 ? 13.965 -40.682 22.734 1.00 36.67 56 ASP D CA 1
ATOM 5544 C C . ASP D 1 48 ? 14.674 -40.051 23.924 1.00 36.82 56 ASP D C 1
ATOM 5545 O O . ASP D 1 48 ? 15.139 -40.768 24.819 1.00 36.01 56 ASP D O 1
ATOM 5550 N N . ALA D 1 49 ? 14.779 -38.721 23.951 1.00 31.12 57 ALA D N 1
ATOM 5551 C CA . ALA D 1 49 ? 15.315 -38.056 25.131 1.00 34.75 57 ALA D CA 1
ATOM 5552 C C . ALA D 1 49 ? 14.398 -38.256 26.335 1.00 35.29 57 ALA D C 1
ATOM 5553 O O . ALA D 1 49 ? 14.870 -38.416 27.466 1.00 36.83 57 ALA D O 1
ATOM 5555 N N . LEU D 1 50 ? 13.082 -38.256 26.111 1.00 30.91 58 LEU D N 1
ATOM 5556 C CA . LEU D 1 50 ? 12.159 -38.551 27.200 1.00 27.43 58 LEU D CA 1
ATOM 5557 C C . LEU D 1 50 ? 12.270 -40.009 27.625 1.00 31.61 58 LEU D C 1
ATOM 5558 O O . LEU D 1 50 ? 12.326 -40.313 28.825 1.00 37.33 58 LEU D O 1
ATOM 5563 N N . THR D 1 51 ? 12.305 -40.929 26.653 1.00 27.95 59 THR D N 1
ATOM 5564 C CA . THR D 1 51 ? 12.456 -42.344 26.984 1.00 28.91 59 THR D CA 1
ATOM 5565 C C . THR D 1 51 ? 13.726 -42.580 27.783 1.00 33.02 59 THR D C 1
ATOM 5566 O O . THR D 1 51 ? 13.721 -43.339 28.758 1.00 34.96 59 THR D O 1
ATOM 5570 N N . ALA D 1 52 ? 14.818 -41.915 27.398 1.00 34.49 60 ALA D N 1
ATOM 5571 C CA . ALA D 1 52 ? 16.073 -42.064 28.128 1.00 41.86 60 ALA D CA 1
ATOM 5572 C C . ALA D 1 52 ? 15.934 -41.639 29.582 1.00 42.53 60 ALA D C 1
ATOM 5573 O O . ALA D 1 52 ? 16.590 -42.213 30.458 1.00 43.95 60 ALA D O 1
ATOM 5575 N N . LYS D 1 53 ? 15.091 -40.642 29.860 1.00 42.64 61 LYS D N 1
ATOM 5576 C CA . LYS D 1 53 ? 14.852 -40.168 31.217 1.00 38.05 61 LYS D CA 1
ATOM 5577 C C . LYS D 1 53 ? 13.854 -41.028 31.976 1.00 40.33 61 LYS D C 1
ATOM 5578 O O . LYS D 1 53 ? 13.408 -40.622 33.055 1.00 43.53 61 LYS D O 1
ATOM 5584 N N . GLY D 1 54 ? 13.470 -42.182 31.432 1.00 39.39 62 GLY D N 1
ATOM 5585 C CA . GLY D 1 54 ? 12.538 -43.068 32.092 1.00 40.50 62 GLY D CA 1
ATOM 5586 C C . GLY D 1 54 ? 11.075 -42.838 31.771 1.00 38.49 62 GLY D C 1
ATOM 5587 O O . GLY D 1 54 ? 10.230 -43.607 32.245 1.00 39.48 62 GLY D O 1
ATOM 5588 N N . PHE D 1 55 ? 10.739 -41.805 31.000 1.00 32.83 63 PHE D N 1
ATOM 5589 C CA . PHE D 1 55 ? 9.350 -41.591 30.630 1.00 28.82 63 PHE D CA 1
ATOM 5590 C C . PHE D 1 55 ? 8.962 -42.511 29.474 1.00 33.25 63 PHE D C 1
ATOM 5591 O O . PHE D 1 55 ? 9.805 -43.151 28.839 1.00 33.74 63 PHE D O 1
ATOM 5599 N N . VAL D 1 56 ? 7.664 -42.584 29.205 1.00 31.48 64 VAL D N 1
ATOM 5600 C CA . VAL D 1 56 ? 7.147 -43.366 28.090 1.00 36.50 64 VAL D CA 1
ATOM 5601 C C . VAL D 1 56 ? 6.684 -42.383 27.027 1.00 33.16 64 VAL D C 1
ATOM 5602 O O . VAL D 1 56 ? 5.836 -41.520 27.289 1.00 28.57 64 VAL D O 1
ATOM 5606 N N . ALA D 1 57 ? 7.271 -42.491 25.839 1.00 30.22 65 ALA D N 1
ATOM 5607 C CA . ALA D 1 57 ? 7.006 -41.542 24.772 1.00 30.59 65 ALA D CA 1
ATOM 5608 C C . ALA D 1 57 ? 7.323 -42.205 23.442 1.00 27.90 65 ALA D C 1
ATOM 5609 O O . ALA D 1 57 ? 8.057 -43.195 23.379 1.00 33.76 65 ALA D O 1
ATOM 5611 N N . GLU D 1 58 ? 6.761 -41.638 22.376 1.00 28.57 66 GLU D N 1
ATOM 5612 C CA . GLU D 1 58 ? 7.049 -42.066 21.015 1.00 31.16 66 GLU D CA 1
ATOM 5613 C C . GLU D 1 58 ? 6.898 -40.861 20.098 1.00 32.28 66 GLU D C 1
ATOM 5614 O O . GLU D 1 58 ? 6.155 -39.924 20.405 1.00 28.32 66 GLU D O 1
ATOM 5620 N N . GLY D 1 59 ? 7.608 -40.889 18.977 1.00 28.13 67 GLY D N 1
ATOM 5621 C CA . GLY D 1 59 ? 7.548 -39.805 18.013 1.00 26.78 67 GLY D CA 1
ATOM 5622 C C . GLY D 1 59 ? 7.214 -40.304 16.622 1.00 25.69 67 GLY D C 1
ATOM 5623 O O . GLY D 1 59 ? 7.544 -41.427 16.244 1.00 29.17 67 GLY D O 1
ATOM 5624 N N . HIS D 1 60 ? 6.543 -39.446 15.857 1.00 28.44 68 HIS D N 1
ATOM 5625 C CA . HIS D 1 60 ? 6.186 -39.786 14.486 1.00 29.88 68 HIS D CA 1
ATOM 5626 C C . HIS D 1 60 ? 6.189 -38.527 13.638 1.00 27.07 68 HIS D C 1
ATOM 5627 O O . HIS D 1 60 ? 5.957 -37.423 14.139 1.00 24.30 68 HIS D O 1
ATOM 5634 N N . ALA D 1 61 ? 6.437 -38.707 12.345 1.00 26.85 69 ALA D N 1
ATOM 5635 C CA . ALA D 1 61 ? 6.257 -37.625 11.392 1.00 32.62 69 ALA D CA 1
ATOM 5636 C C . ALA D 1 61 ? 4.774 -37.429 11.118 1.00 36.26 69 ALA D C 1
ATOM 5637 O O . ALA D 1 61 ? 4.031 -38.398 10.932 1.00 28.82 69 ALA D O 1
ATOM 5639 N N . LEU D 1 62 ? 4.341 -36.170 11.087 1.00 27.80 70 LEU D N 1
ATOM 5640 C CA . LEU D 1 62 ? 2.957 -35.865 10.746 1.00 26.30 70 LEU D CA 1
ATOM 5641 C C . LEU D 1 62 ? 2.887 -34.470 10.154 1.00 30.98 70 LEU D C 1
ATOM 5642 O O . LEU D 1 62 ? 3.293 -33.500 10.801 1.00 30.02 70 LEU D O 1
ATOM 5647 N N . ASP D 1 63 ? 2.365 -34.375 8.939 1.00 28.14 71 ASP D N 1
ATOM 5648 C CA . ASP D 1 63 ? 1.974 -33.098 8.351 1.00 26.68 71 ASP D CA 1
ATOM 5649 C C . ASP D 1 63 ? 0.500 -32.871 8.676 1.00 23.71 71 ASP D C 1
ATOM 5650 O O . ASP D 1 63 ? -0.370 -33.547 8.123 1.00 28.39 71 ASP D O 1
ATOM 5655 N N . VAL D 1 64 ? 0.210 -31.906 9.555 1.00 22.13 72 VAL D N 1
ATOM 5656 C CA . VAL D 1 64 ? -1.175 -31.692 9.969 1.00 24.06 72 VAL D CA 1
ATOM 5657 C C . VAL D 1 64 ? -2.053 -31.181 8.841 1.00 25.41 72 VAL D C 1
ATOM 5658 O O . VAL D 1 64 ? -3.281 -31.212 8.975 1.00 24.31 72 VAL D O 1
ATOM 5662 N N . THR D 1 65 ? -1.461 -30.722 7.733 1.00 22.92 73 THR D N 1
ATOM 5663 C CA . THR D 1 65 ? -2.243 -30.308 6.571 1.00 26.67 73 THR D CA 1
ATOM 5664 C C . THR D 1 65 ? -2.627 -31.472 5.673 1.00 28.70 73 THR D C 1
ATOM 5665 O O . THR D 1 65 ? -3.366 -31.264 4.705 1.00 31.14 73 THR D O 1
ATOM 5669 N N . ASP D 1 66 ? -2.147 -32.680 5.957 1.00 27.29 74 ASP D N 1
ATOM 5670 C CA . ASP D 1 66 ? -2.430 -33.861 5.140 1.00 27.69 74 ASP D CA 1
ATOM 5671 C C . ASP D 1 66 ? -3.534 -34.643 5.840 1.00 31.54 74 ASP D C 1
ATOM 5672 O O . ASP D 1 66 ? -3.284 -35.310 6.850 1.00 31.08 74 ASP D O 1
ATOM 5677 N N . ARG D 1 67 ? -4.752 -34.568 5.297 1.00 24.90 75 ARG D N 1
ATOM 5678 C CA . ARG D 1 67 ? -5.893 -35.178 5.972 1.00 27.00 75 ARG D CA 1
ATOM 5679 C C . ARG D 1 67 ? -5.774 -36.697 6.028 1.00 29.24 75 ARG D C 1
ATOM 5680 O O . ARG D 1 67 ? -6.173 -37.314 7.024 1.00 30.63 75 ARG D O 1
ATOM 5688 N N . ASP D 1 68 ? -5.219 -37.322 4.984 1.00 26.62 76 ASP D N 1
ATOM 5689 C CA . ASP D 1 68 ? -5.037 -38.773 5.024 1.00 31.65 76 ASP D CA 1
ATOM 5690 C C . ASP D 1 68 ? -4.015 -39.181 6.079 1.00 28.01 76 ASP D C 1
ATOM 5691 O O . ASP D 1 68 ? -4.203 -40.188 6.773 1.00 27.20 76 ASP D O 1
ATOM 5696 N N . ALA D 1 69 ? -2.919 -38.425 6.203 1.00 27.83 77 ALA D N 1
ATOM 5697 C CA . ALA D 1 69 ? -1.925 -38.731 7.230 1.00 29.62 77 ALA D CA 1
ATOM 5698 C C . ALA D 1 69 ? -2.509 -38.569 8.625 1.00 31.54 77 ALA D C 1
ATOM 5699 O O . ALA D 1 69 ? -2.224 -39.371 9.526 1.00 28.10 77 ALA D O 1
ATOM 5701 N N . VAL D 1 70 ? -3.326 -37.530 8.823 1.00 26.91 78 VAL D N 1
ATOM 5702 C CA . VAL D 1 70 ? -3.970 -37.308 10.113 1.00 26.72 78 VAL D CA 1
ATOM 5703 C C . VAL D 1 70 ? -4.939 -38.441 10.432 1.00 29.21 78 VAL D C 1
ATOM 5704 O O . VAL D 1 70 ? -4.961 -38.961 11.555 1.00 28.38 78 VAL D O 1
ATOM 5708 N N . ALA D 1 71 ? -5.736 -38.860 9.445 1.00 22.78 79 ALA D N 1
ATOM 5709 C CA . ALA D 1 71 ? -6.672 -39.954 9.674 1.00 27.10 79 ALA D CA 1
ATOM 5710 C C . ALA D 1 71 ? -5.947 -41.249 10.037 1.00 30.48 79 ALA D C 1
ATOM 5711 O O . ALA D 1 71 ? -6.406 -41.998 10.905 1.00 33.92 79 ALA D O 1
ATOM 5713 N N . ALA D 1 72 ? -4.815 -41.530 9.386 1.00 30.69 80 ALA D N 1
ATOM 5714 C CA . ALA D 1 72 ? -4.062 -42.742 9.705 1.00 30.86 80 ALA D CA 1
ATOM 5715 C C . ALA D 1 72 ? -3.578 -42.727 11.148 1.00 30.66 80 ALA D C 1
ATOM 5716 O O . ALA D 1 72 ? -3.682 -43.736 11.857 1.00 27.90 80 ALA D O 1
ATOM 5718 N N . LEU D 1 73 ? -3.045 -41.590 11.601 1.00 27.55 81 LEU D N 1
ATOM 5719 C CA . LEU D 1 73 ? -2.597 -41.486 12.984 1.00 25.05 81 LEU D CA 1
ATOM 5720 C C . LEU D 1 73 ? -3.761 -41.696 13.948 1.00 32.73 81 LEU D C 1
ATOM 5721 O O . LEU D 1 73 ? -3.643 -42.437 14.934 1.00 31.02 81 LEU D O 1
ATOM 5726 N N . ALA D 1 74 ? -4.900 -41.054 13.668 1.00 26.85 82 ALA D N 1
ATOM 5727 C CA . ALA D 1 74 ? -6.067 -41.200 14.533 1.00 24.96 82 ALA D CA 1
ATOM 5728 C C . ALA D 1 74 ? -6.512 -42.652 14.611 1.00 24.10 82 ALA D C 1
ATOM 5729 O O . ALA D 1 74 ? -6.849 -43.152 15.694 1.00 24.43 82 ALA D O 1
ATOM 5731 N N . ASP D 1 75 ? -6.524 -43.344 13.467 1.00 23.69 83 ASP D N 1
ATOM 5732 C CA . ASP D 1 75 ? -6.841 -44.769 13.452 1.00 25.65 83 ASP D CA 1
ATOM 5733 C C . ASP D 1 75 ? -5.860 -45.557 14.302 1.00 28.06 83 ASP D C 1
ATOM 5734 O O . ASP D 1 75 ? -6.256 -46.460 15.052 1.00 34.83 83 ASP D O 1
ATOM 5739 N N . ASP D 1 76 ? -4.569 -45.255 14.161 1.00 30.39 84 ASP D N 1
ATOM 5740 C CA . ASP D 1 76 ? -3.539 -45.992 14.884 1.00 32.23 84 ASP D CA 1
ATOM 5741 C C . ASP D 1 76 ? -3.694 -45.805 16.389 1.00 29.80 84 ASP D C 1
ATOM 5742 O O . ASP D 1 76 ? -3.649 -46.775 17.155 1.00 28.39 84 ASP D O 1
ATOM 5747 N N . ILE D 1 77 ? -3.912 -44.561 16.827 1.00 28.88 85 ILE D N 1
ATOM 5748 C CA . ILE D 1 77 ? -4.087 -44.291 18.253 1.00 25.12 85 ILE D CA 1
ATOM 5749 C C . ILE D 1 77 ? -5.311 -45.028 18.787 1.00 27.19 85 ILE D C 1
ATOM 5750 O O . ILE D 1 77 ? -5.245 -45.712 19.811 1.00 30.36 85 ILE D O 1
ATOM 5755 N N . LEU D 1 78 ? -6.447 -44.910 18.092 1.00 32.05 86 LEU D N 1
ATOM 5756 C CA . LEU D 1 78 ? -7.656 -45.604 18.534 1.00 24.27 86 LEU D CA 1
ATOM 5757 C C . LEU D 1 78 ? -7.444 -47.112 18.597 1.00 28.43 86 LEU D C 1
ATOM 5758 O O . LEU D 1 78 ? -7.862 -47.766 19.560 1.00 29.52 86 LEU D O 1
ATOM 5763 N N . SER D 1 79 ? -6.793 -47.682 17.584 1.00 31.98 87 SER D N 1
ATOM 5764 C CA . SER D 1 79 ? -6.595 -49.129 17.551 1.00 28.98 87 SER D CA 1
ATOM 5765 C C . SER D 1 79 ? -5.632 -49.592 18.645 1.00 36.05 87 SER D C 1
ATOM 5766 O O . SER D 1 79 ? -5.913 -50.558 19.364 1.00 38.52 87 SER D O 1
ATOM 5769 N N . ARG D 1 80 ? -4.487 -48.916 18.785 1.00 31.08 88 ARG D N 1
ATOM 5770 C CA . ARG D 1 80 ? -3.470 -49.352 19.741 1.00 32.53 88 ARG D CA 1
ATOM 5771 C C . ARG D 1 80 ? -3.832 -49.013 21.185 1.00 30.43 88 ARG D C 1
ATOM 5772 O O . ARG D 1 80 ? -3.506 -49.776 22.102 1.00 31.19 88 ARG D O 1
ATOM 5780 N N . PHE D 1 81 ? -4.470 -47.867 21.417 1.00 27.95 89 PHE D N 1
ATOM 5781 C CA . PHE D 1 81 ? -4.711 -47.398 22.774 1.00 29.78 89 PHE D CA 1
ATOM 5782 C C . PHE D 1 81 ? -6.180 -47.342 23.165 1.00 32.58 89 PHE D C 1
ATOM 5783 O O . PHE D 1 81 ? -6.473 -47.257 24.359 1.00 29.40 89 PHE D O 1
ATOM 5791 N N . GLY D 1 82 ? -7.106 -47.368 22.209 1.00 35.89 90 GLY D N 1
ATOM 5792 C CA . GLY D 1 82 ? -8.514 -47.317 22.553 1.00 32.91 90 GLY D CA 1
ATOM 5793 C C . GLY D 1 82 ? -9.036 -45.958 22.972 1.00 33.88 90 GLY D C 1
ATOM 5794 O O . GLY D 1 82 ? -10.198 -45.865 23.388 1.00 30.68 90 GLY D O 1
ATOM 5795 N N . GLY D 1 83 ? -8.226 -44.908 22.882 1.00 27.37 91 GLY D N 1
ATOM 5796 C CA . GLY D 1 83 ? -8.679 -43.573 23.226 1.00 24.90 91 GLY D CA 1
ATOM 5797 C C . GLY D 1 83 ? -7.502 -42.627 23.331 1.00 27.05 91 GLY D C 1
ATOM 5798 O O . GLY D 1 83 ? -6.342 -43.025 23.190 1.00 25.46 91 GLY D O 1
ATOM 5799 N N . LEU D 1 84 ? -7.827 -41.354 23.573 1.00 25.02 92 LEU D N 1
ATOM 5800 C CA . LEU D 1 84 ? -6.819 -40.311 23.744 1.00 24.21 92 LEU D CA 1
ATOM 5801 C C . LEU D 1 84 ? -7.253 -39.379 24.868 1.00 24.96 92 LEU D C 1
ATOM 5802 O O . LEU D 1 84 ? -8.375 -38.864 24.852 1.00 20.16 92 LEU D O 1
ATOM 5807 N N . ASP D 1 85 ? -6.369 -39.164 25.846 1.00 20.90 93 ASP D N 1
ATOM 5808 C CA . ASP D 1 85 ? -6.748 -38.365 27.006 1.00 22.31 93 ASP D CA 1
ATOM 5809 C C . ASP D 1 85 ? -6.564 -36.866 26.771 1.00 21.14 93 ASP D C 1
ATOM 5810 O O . ASP D 1 85 ? -7.363 -36.061 27.268 1.00 22.85 93 ASP D O 1
ATOM 5815 N N . VAL D 1 86 ? -5.515 -36.457 26.053 1.00 19.78 94 VAL D N 1
ATOM 5816 C CA . VAL D 1 86 ? -5.255 -35.037 25.809 1.00 18.01 94 VAL D CA 1
ATOM 5817 C C . VAL D 1 86 ? -4.742 -34.867 24.386 1.00 19.63 94 VAL D C 1
ATOM 5818 O O . VAL D 1 86 ? -3.845 -35.593 23.946 1.00 19.10 94 VAL D O 1
ATOM 5822 N N . LEU D 1 87 ? -5.306 -33.906 23.673 1.00 17.45 95 LEU D N 1
ATOM 5823 C CA . LEU D 1 87 ? -4.771 -33.447 22.403 1.00 16.10 95 LEU D CA 1
ATOM 5824 C C . LEU D 1 87 ? -4.325 -32.007 22.581 1.00 17.81 95 LEU D C 1
ATOM 5825 O O . LEU D 1 87 ? -5.122 -31.165 23.003 1.00 20.85 95 LEU D O 1
ATOM 5830 N N . VAL D 1 88 ? -3.066 -31.725 22.263 1.00 16.41 96 VAL D N 1
ATOM 5831 C CA . VAL D 1 88 ? -2.543 -30.362 22.279 1.00 19.59 96 VAL D CA 1
ATOM 5832 C C . VAL D 1 88 ? -2.210 -29.979 20.840 1.00 16.42 96 VAL D C 1
ATOM 5833 O O . VAL D 1 88 ? -1.264 -30.518 20.249 1.00 17.67 96 VAL D O 1
ATOM 5837 N N . ASN D 1 89 ? -2.984 -29.051 20.273 1.00 17.28 97 ASN D N 1
ATOM 5838 C CA . ASN D 1 89 ? -2.755 -28.550 18.911 1.00 19.28 97 ASN D CA 1
ATOM 5839 C C . ASN D 1 89 ? -1.753 -27.412 18.992 1.00 23.48 97 ASN D C 1
ATOM 5840 O O . ASN D 1 89 ? -2.109 -26.241 19.138 1.00 21.89 97 ASN D O 1
ATOM 5845 N N . ASN D 1 90 ? -0.478 -27.758 18.891 1.00 18.37 98 ASN D N 1
ATOM 5846 C CA . ASN D 1 90 ? 0.580 -26.774 19.032 1.00 18.61 98 ASN D CA 1
ATOM 5847 C C . ASN D 1 90 ? 1.246 -26.402 17.718 1.00 20.91 98 ASN D C 1
ATOM 5848 O O . ASN D 1 90 ? 1.757 -25.286 17.603 1.00 19.62 98 ASN D O 1
ATOM 5853 N N . ALA D 1 91 ? 1.250 -27.297 16.729 1.00 20.25 99 ALA D N 1
ATOM 5854 C CA . ALA D 1 91 ? 1.911 -27.010 15.457 1.00 21.54 99 ALA D CA 1
ATOM 5855 C C . ALA D 1 91 ? 1.426 -25.681 14.889 1.00 22.81 99 ALA D C 1
ATOM 5856 O O . ALA D 1 91 ? 0.219 -25.415 14.837 1.00 18.40 99 ALA D O 1
ATOM 5858 N N . GLY D 1 92 ? 2.374 -24.834 14.499 1.00 25.87 100 GLY D N 1
ATOM 5859 C CA . GLY D 1 92 ? 2.044 -23.522 13.969 1.00 25.41 100 GLY D CA 1
ATOM 5860 C C . GLY D 1 92 ? 3.212 -22.957 13.195 1.00 25.71 100 GLY D C 1
ATOM 5861 O O . GLY D 1 92 ? 4.352 -23.414 13.329 1.00 28.14 100 GLY D O 1
ATOM 5862 N N . VAL D 1 93 ? 2.914 -21.968 12.357 1.00 18.52 101 VAL D N 1
ATOM 5863 C CA . VAL D 1 93 ? 3.928 -21.227 11.615 1.00 24.11 101 VAL D CA 1
ATOM 5864 C C . VAL D 1 93 ? 3.509 -19.765 11.597 1.00 22.95 101 VAL D C 1
ATOM 5865 O O . VAL D 1 93 ? 2.381 -19.417 11.943 1.00 24.09 101 VAL D O 1
ATOM 5869 N N . ALA D 1 94 ? 4.430 -18.908 11.174 1.00 23.54 102 ALA D N 1
ATOM 5870 C CA . ALA D 1 94 ? 4.143 -17.485 11.042 1.00 28.13 102 ALA D CA 1
ATOM 5871 C C . ALA D 1 94 ? 4.738 -17.005 9.720 1.00 28.46 102 ALA D C 1
ATOM 5872 O O . ALA D 1 94 ? 5.001 -17.787 8.801 1.00 33.74 102 ALA D O 1
ATOM 5874 N N . GLY D 1 95 ? 4.965 -15.705 9.612 1.00 29.10 103 GLY D N 1
ATOM 5875 C CA . GLY D 1 95 ? 5.521 -15.145 8.397 1.00 36.55 103 GLY D CA 1
ATOM 5876 C C . GLY D 1 95 ? 5.418 -13.641 8.432 1.00 34.49 103 GLY D C 1
ATOM 5877 O O . GLY D 1 95 ? 4.832 -13.052 9.345 1.00 31.46 103 GLY D O 1
ATOM 5878 N N . ARG D 1 96 ? 6.003 -13.023 7.409 1.00 32.95 104 ARG D N 1
ATOM 5879 C CA . ARG D 1 96 ? 6.090 -11.572 7.313 1.00 32.11 104 ARG D CA 1
ATOM 5880 C C . ARG D 1 96 ? 5.413 -11.113 6.030 1.00 29.96 104 ARG D C 1
ATOM 5881 O O . ARG D 1 96 ? 5.814 -11.521 4.935 1.00 25.49 104 ARG D O 1
ATOM 5889 N N . ALA D 1 97 ? 4.391 -10.266 6.173 1.00 24.01 105 ALA D N 1
ATOM 5890 C CA . ALA D 1 97 ? 3.731 -9.616 5.046 1.00 22.53 105 ALA D CA 1
ATOM 5891 C C . ALA D 1 97 ? 2.683 -8.643 5.562 1.00 18.95 105 ALA D C 1
ATOM 5892 O O . ALA D 1 97 ? 1.910 -8.987 6.462 1.00 19.64 105 ALA D O 1
ATOM 5894 N N . ALA D 1 98 ? 2.652 -7.436 5.008 1.00 26.50 106 ALA D N 1
ATOM 5895 C CA . ALA D 1 98 ? 1.581 -6.494 5.286 1.00 23.06 106 ALA D CA 1
ATOM 5896 C C . ALA D 1 98 ? 0.413 -6.775 4.348 1.00 25.30 106 ALA D C 1
ATOM 5897 O O . ALA D 1 98 ? 0.579 -7.346 3.269 1.00 24.08 106 ALA D O 1
ATOM 5899 N N . PHE D 1 99 ? -0.785 -6.370 4.773 1.00 24.04 107 PHE D N 1
ATOM 5900 C CA . PHE D 1 99 ? -1.978 -6.757 4.026 1.00 25.69 107 PHE D CA 1
ATOM 5901 C C . PHE D 1 99 ? -1.964 -6.223 2.598 1.00 26.36 107 PHE D C 1
ATOM 5902 O O . PHE D 1 99 ? -2.495 -6.874 1.689 1.00 26.49 107 PHE D O 1
ATOM 5910 N N . ASP D 1 100 ? -1.371 -5.052 2.374 1.00 22.45 108 ASP D N 1
ATOM 5911 C CA . ASP D 1 100 ? -1.375 -4.447 1.051 1.00 28.44 108 ASP D CA 1
ATOM 5912 C C . ASP D 1 100 ? -0.223 -4.927 0.175 1.00 27.76 108 ASP D C 1
ATOM 5913 O O . ASP D 1 100 ? 0.030 -4.330 -0.873 1.00 31.24 108 ASP D O 1
ATOM 5918 N N . GLN D 1 101 ? 0.478 -5.981 0.571 1.00 27.08 109 GLN D N 1
ATOM 5919 C CA . GLN D 1 101 ? 1.524 -6.461 -0.320 1.00 32.34 109 GLN D CA 1
ATOM 5920 C C . GLN D 1 101 ? 1.069 -7.733 -1.034 1.00 30.51 109 GLN D C 1
ATOM 5921 O O . GLN D 1 101 ? 0.272 -8.505 -0.490 1.00 27.37 109 GLN D O 1
ATOM 5927 N N . PRO D 1 102 ? 1.542 -7.975 -2.259 1.00 31.87 110 PRO D N 1
ATOM 5928 C CA . PRO D 1 102 ? 1.184 -9.230 -2.934 1.00 26.46 110 PRO D CA 1
ATOM 5929 C C . PRO D 1 102 ? 1.658 -10.451 -2.178 1.00 31.03 110 PRO D C 1
ATOM 5930 O O . PRO D 1 102 ? 1.009 -11.502 -2.245 1.00 32.70 110 PRO D O 1
ATOM 5934 N N . GLU D 1 103 ? 2.770 -10.335 -1.447 1.00 29.83 111 GLU D N 1
ATOM 5935 C CA . GLU D 1 103 ? 3.285 -11.449 -0.657 1.00 31.31 111 GLU D CA 1
ATOM 5936 C C . GLU D 1 103 ? 2.298 -11.921 0.404 1.00 30.37 111 GLU D C 1
ATOM 5937 O O . GLU D 1 103 ? 2.425 -13.047 0.899 1.00 26.97 111 GLU D O 1
ATOM 5943 N N . ALA D 1 104 ? 1.331 -11.084 0.782 1.00 27.81 112 ALA D N 1
ATOM 5944 C CA . ALA D 1 104 ? 0.411 -11.456 1.849 1.00 25.40 112 ALA D CA 1
ATOM 5945 C C . ALA D 1 104 ? -0.433 -12.671 1.490 1.00 22.23 112 ALA D C 1
ATOM 5946 O O . ALA D 1 104 ? -0.878 -13.381 2.390 1.00 23.42 112 ALA D O 1
ATOM 5948 N N . VAL D 1 105 ? -0.650 -12.930 0.199 1.00 26.10 113 VAL D N 1
ATOM 5949 C CA . VAL D 1 105 ? -1.481 -14.062 -0.213 1.00 20.42 113 VAL D CA 1
ATOM 5950 C C . VAL D 1 105 ? -0.795 -15.385 0.109 1.00 24.17 113 VAL D C 1
ATOM 5951 O O . VAL D 1 105 ? -1.399 -16.289 0.706 1.00 20.98 113 VAL D O 1
ATOM 5955 N N . GLU D 1 106 ? 0.473 -15.526 -0.286 1.00 24.84 114 GLU D N 1
ATOM 5956 C CA . GLU D 1 106 ? 1.179 -16.780 -0.039 1.00 25.87 114 GLU D CA 1
ATOM 5957 C C . GLU D 1 106 ? 1.415 -16.996 1.451 1.00 23.80 114 GLU D C 1
ATOM 5958 O O . GLU D 1 106 ? 1.369 -18.132 1.936 1.00 27.41 114 GLU D O 1
ATOM 5960 N N . VAL D 1 107 ? 1.675 -15.923 2.193 1.00 22.51 115 VAL D N 1
ATOM 5961 C CA . VAL D 1 107 ? 1.828 -16.063 3.636 1.00 22.36 115 VAL D CA 1
ATOM 5962 C C . VAL D 1 107 ? 0.499 -16.458 4.270 1.00 26.48 115 VAL D C 1
ATOM 5963 O O . VAL D 1 107 ? 0.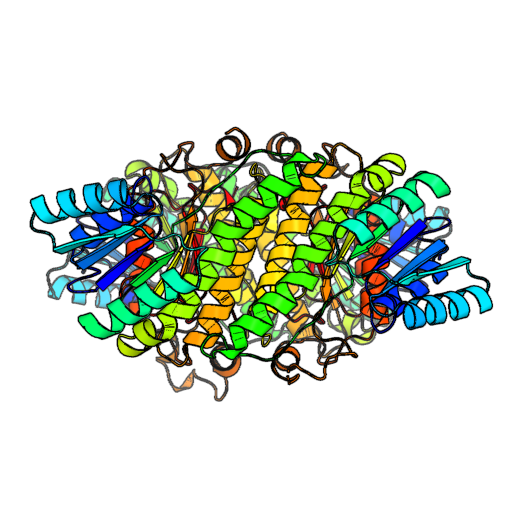434 -17.386 5.086 1.00 23.69 115 VAL D O 1
ATOM 5967 N N . TRP D 1 108 ? -0.582 -15.769 3.884 1.00 20.62 116 TRP D N 1
ATOM 5968 C CA . TRP D 1 108 ? -1.925 -16.106 4.354 1.00 19.25 116 TRP D CA 1
ATOM 5969 C C . TRP D 1 108 ? -2.235 -17.589 4.156 1.00 19.17 116 TRP D C 1
ATOM 5970 O O . TRP D 1 108 ? -2.589 -18.288 5.110 1.00 23.82 116 TRP D O 1
ATOM 5981 N N . ASP D 1 109 ? -2.111 -18.081 2.916 1.00 20.52 117 ASP D N 1
ATOM 5982 C CA . ASP D 1 109 ? -2.421 -19.480 2.625 1.00 21.26 117 ASP D CA 1
ATOM 5983 C C . ASP D 1 109 ? -1.576 -20.426 3.465 1.00 25.25 117 ASP D C 1
ATOM 5984 O O . ASP D 1 109 ? -2.081 -21.432 3.983 1.00 24.25 117 ASP D O 1
ATOM 5989 N N . ARG D 1 110 ? -0.279 -20.134 3.594 1.00 20.89 118 ARG D N 1
ATOM 5990 C CA . ARG D 1 110 ? 0.594 -21.035 4.335 1.00 25.48 118 ARG D CA 1
ATOM 5991 C C . ARG D 1 110 ? 0.249 -21.042 5.817 1.00 25.56 118 ARG D C 1
ATOM 5992 O O . ARG D 1 110 ? 0.194 -22.110 6.442 1.00 22.42 118 ARG D O 1
ATOM 6000 N N . VAL D 1 111 ? 0.002 -19.861 6.394 1.00 19.74 119 VAL D N 1
ATOM 6001 C CA . VAL D 1 111 ? -0.245 -19.766 7.830 1.00 18.05 119 VAL D CA 1
ATOM 6002 C C . VAL D 1 111 ? -1.629 -20.297 8.179 1.00 20.52 119 VAL D C 1
ATOM 6003 O O . VAL D 1 111 ? -1.793 -21.041 9.156 1.00 19.12 119 VAL D O 1
ATOM 6007 N N . ILE D 1 112 ? -2.649 -19.914 7.404 1.00 19.91 120 ILE D N 1
ATOM 6008 C CA . ILE D 1 112 ? -3.981 -20.478 7.612 1.00 20.93 120 ILE D CA 1
ATOM 6009 C C . ILE D 1 112 ? -3.930 -21.996 7.496 1.00 21.72 120 ILE D C 1
ATOM 6010 O O . ILE D 1 112 ? -4.586 -22.716 8.260 1.00 19.04 120 ILE D O 1
ATOM 6015 N N . GLY D 1 113 ? -3.143 -22.505 6.549 1.00 23.55 121 GLY D N 1
ATOM 6016 C CA . GLY D 1 113 ? -3.155 -23.938 6.284 1.00 21.63 121 GLY D CA 1
ATOM 6017 C C . GLY D 1 113 ? -2.669 -24.763 7.462 1.00 21.47 121 GLY D C 1
ATOM 6018 O O . GLY D 1 113 ? -3.259 -25.793 7.793 1.00 24.88 121 GLY D O 1
ATOM 6019 N N . VAL D 1 114 ? -1.588 -24.325 8.111 1.00 22.99 122 VAL D N 1
ATOM 6020 C CA . VAL D 1 114 ? -1.078 -25.041 9.281 1.00 19.83 122 VAL D CA 1
ATOM 6021 C C . VAL D 1 114 ? -1.877 -24.687 10.527 1.00 19.80 122 VAL D C 1
ATOM 6022 O O . VAL D 1 114 ? -2.350 -25.572 11.248 1.00 20.47 122 VAL D O 1
ATOM 6026 N N . ASN D 1 115 ? -2.029 -23.385 10.795 1.00 20.96 123 ASN D N 1
ATOM 6027 C CA . ASN D 1 115 ? -2.531 -22.914 12.086 1.00 17.72 123 ASN D CA 1
ATOM 6028 C C . ASN D 1 115 ? -4.013 -23.217 12.276 1.00 23.52 123 ASN D C 1
ATOM 6029 O O . ASN D 1 115 ? -4.436 -23.590 13.376 1.00 27.12 123 ASN D O 1
ATOM 6034 N N . LEU D 1 116 ? -4.833 -23.006 11.244 1.00 20.49 124 LEU D N 1
ATOM 6035 C CA . LEU D 1 116 ? -6.268 -23.232 11.395 1.00 21.24 124 LEU D CA 1
ATOM 6036 C C . LEU D 1 116 ? -6.722 -24.546 10.772 1.00 19.35 124 LEU D C 1
ATOM 6037 O O . LEU D 1 116 ? -7.391 -25.346 11.432 1.00 19.36 124 LEU D O 1
ATOM 6042 N N . GLU D 1 117 ? -6.390 -24.774 9.504 1.00 20.47 125 GLU D N 1
ATOM 6043 C CA . GLU D 1 117 ? -6.884 -25.963 8.818 1.00 22.08 125 GLU D CA 1
ATOM 6044 C C . GLU D 1 117 ? -6.267 -27.225 9.404 1.00 21.70 125 GLU D C 1
ATOM 6045 O O . GLU D 1 117 ? -6.941 -28.259 9.521 1.00 20.93 125 GLU D O 1
ATOM 6051 N N . GLY D 1 118 ? -4.994 -27.152 9.805 1.00 19.86 126 GLY D N 1
ATOM 6052 C CA . GLY D 1 118 ? -4.365 -28.292 10.454 1.00 24.52 126 GLY D CA 1
ATOM 6053 C C . GLY D 1 118 ? -4.952 -28.578 11.823 1.00 26.10 126 GLY D C 1
ATOM 6054 O O . GLY D 1 118 ? -5.202 -29.737 12.170 1.00 22.13 126 GLY D O 1
ATOM 6055 N N . ALA D 1 119 ? -5.183 -27.527 12.618 1.00 18.35 127 ALA D N 1
ATOM 6056 C CA . ALA D 1 119 ? -5.812 -27.707 13.921 1.00 21.75 127 ALA D CA 1
ATOM 6057 C C . ALA D 1 119 ? -7.204 -28.312 13.774 1.00 21.52 127 ALA D C 1
ATOM 6058 O O . ALA D 1 119 ? -7.613 -29.164 14.576 1.00 21.85 127 ALA D O 1
ATOM 6060 N N . PHE D 1 120 ? -7.947 -27.889 12.750 1.00 22.59 128 PHE D N 1
ATOM 6061 C CA . PHE D 1 120 ? -9.223 -28.533 12.464 1.00 21.59 128 PHE D CA 1
ATOM 6062 C C . PHE D 1 120 ? -9.024 -30.002 12.099 1.00 19.52 128 PHE D C 1
ATOM 6063 O O . PHE D 1 120 ? -9.659 -30.888 12.686 1.00 23.70 128 PHE D O 1
ATOM 6071 N N . ASN D 1 121 ? -8.133 -30.276 11.135 1.00 17.40 129 ASN D N 1
ATOM 6072 C CA . ASN D 1 121 ? -7.866 -31.650 10.703 1.00 24.38 129 ASN D CA 1
ATOM 6073 C C . ASN D 1 121 ? -7.617 -32.583 11.892 1.00 27.23 129 ASN D C 1
ATOM 6074 O O . ASN D 1 121 ? -8.241 -33.646 12.016 1.00 24.05 129 ASN D O 1
ATOM 6079 N N . VAL D 1 122 ? -6.693 -32.200 12.773 1.00 19.89 130 VAL D N 1
ATOM 6080 C CA . VAL D 1 122 ? -6.318 -33.074 13.883 1.00 17.30 130 VAL D CA 1
ATOM 6081 C C . VAL D 1 122 ? -7.457 -33.191 14.887 1.00 20.91 130 VAL D C 1
ATOM 6082 O O . VAL D 1 122 ? -7.759 -34.287 15.381 1.00 21.57 130 VAL D O 1
ATOM 6086 N N . SER D 1 123 ? -8.081 -32.059 15.227 1.00 25.23 131 SER D N 1
ATOM 6087 C CA . SER D 1 123 ? -9.178 -32.045 16.189 1.00 23.08 131 SER D CA 1
ATOM 6088 C C . SER D 1 123 ? -10.333 -32.916 15.722 1.00 21.44 131 SER D C 1
ATOM 6089 O O . SER D 1 123 ? -10.881 -33.709 16.495 1.00 21.40 131 SER D O 1
ATOM 6092 N N . HIS D 1 124 ? -10.734 -32.769 14.459 1.00 16.71 132 HIS D N 1
ATOM 6093 C CA . HIS D 1 124 ? -11.890 -33.514 13.982 1.00 23.26 132 HIS D CA 1
ATOM 6094 C C . HIS D 1 124 ? -11.582 -35.005 13.899 1.00 24.37 132 HIS D C 1
ATOM 6095 O O . HIS D 1 124 ? -12.411 -35.834 14.291 1.00 24.78 132 HIS D O 1
ATOM 6102 N N . ALA D 1 125 ? -10.381 -35.361 13.429 1.00 22.40 133 ALA D N 1
ATOM 6103 C CA . ALA D 1 125 ? -10.020 -36.770 13.288 1.00 20.95 133 ALA D CA 1
ATOM 6104 C C . ALA D 1 125 ? -9.911 -37.480 14.629 1.00 22.36 133 ALA D C 1
ATOM 6105 O O . ALA D 1 125 ? -10.157 -38.690 14.706 1.00 21.67 133 ALA D O 1
ATOM 6107 N N . LEU D 1 126 ? -9.519 -36.771 15.685 1.00 21.88 134 LEU D N 1
ATOM 6108 C CA . LEU D 1 126 ? -9.300 -37.416 16.972 1.00 23.41 134 LEU D CA 1
ATOM 6109 C C . LEU D 1 126 ? -10.550 -37.470 17.847 1.00 25.10 134 LEU D C 1
ATOM 6110 O O . LEU D 1 126 ? -10.475 -38.004 18.961 1.00 25.71 134 LEU D O 1
ATOM 6115 N N . VAL D 1 127 ? -11.698 -36.968 17.366 1.00 18.57 135 VAL D N 1
ATOM 6116 C CA . VAL D 1 127 ? -12.914 -36.989 18.187 1.00 19.28 135 VAL D CA 1
ATOM 6117 C C . VAL D 1 127 ? -13.312 -38.393 18.652 1.00 25.72 135 VAL D C 1
ATOM 6118 O O . VAL D 1 127 ? -13.681 -38.543 19.824 1.00 26.23 135 VAL D O 1
ATOM 6122 N N . PRO D 1 128 ? -13.295 -39.432 17.801 1.00 26.84 136 PRO D N 1
ATOM 6123 C CA . PRO D 1 128 ? -13.636 -40.770 18.332 1.00 23.68 136 PRO D CA 1
ATOM 6124 C C . PRO D 1 128 ? -12.750 -41.209 19.489 1.00 23.10 136 PRO D C 1
ATOM 6125 O O . PRO D 1 128 ? -13.254 -41.756 20.482 1.00 21.61 136 PRO D O 1
ATOM 6129 N N . ALA D 1 129 ? -11.439 -40.988 19.391 1.00 27.51 137 ALA D N 1
ATOM 6130 C CA . ALA D 1 129 ? -10.542 -41.405 20.465 1.00 24.62 137 ALA D CA 1
ATOM 6131 C C . ALA D 1 129 ? -10.765 -40.570 21.719 1.00 23.33 137 ALA D C 1
ATOM 6132 O O . ALA D 1 129 ? -10.705 -41.088 22.843 1.00 23.92 137 ALA D O 1
ATOM 6134 N N . LEU D 1 130 ? -11.022 -39.274 21.543 1.00 19.22 138 LEU D N 1
ATOM 6135 C CA . LEU D 1 130 ? -11.290 -38.404 22.680 1.00 19.19 138 LEU D CA 1
ATOM 6136 C C . LEU D 1 130 ? -12.601 -38.780 23.359 1.00 21.50 138 LEU D C 1
ATOM 6137 O O . LEU D 1 130 ? -12.714 -38.704 24.588 1.00 22.23 138 LEU D O 1
ATOM 6142 N N . LYS D 1 131 ? -13.604 -39.181 22.572 1.00 21.52 139 LYS D N 1
ATOM 6143 C CA . LYS D 1 131 ? -14.867 -39.637 23.148 1.00 22.05 139 LYS D CA 1
ATOM 6144 C C . LYS D 1 131 ? -14.660 -40.865 24.024 1.00 22.53 139 LYS D C 1
ATOM 6145 O O . LYS D 1 131 ? -15.213 -40.959 25.126 1.00 24.97 139 LYS D O 1
ATOM 6151 N N . ALA D 1 132 ? -13.877 -41.830 23.536 1.00 23.22 140 ALA D N 1
ATOM 6152 C CA . ALA D 1 132 ? -13.760 -43.103 24.232 1.00 24.11 140 ALA D CA 1
ATOM 6153 C C . ALA D 1 132 ? -13.062 -42.949 25.576 1.00 24.99 140 ALA D C 1
ATOM 6154 O O . ALA D 1 132 ? -13.311 -43.736 26.495 1.00 25.16 140 ALA D O 1
ATOM 6156 N N . ALA D 1 133 ? -12.199 -41.947 25.715 1.00 22.82 141 ALA D N 1
ATOM 6157 C CA . ALA D 1 133 ? -11.481 -41.692 26.954 1.00 27.56 141 ALA D CA 1
ATOM 6158 C C . ALA D 1 133 ? -12.036 -40.504 27.731 1.00 22.23 141 ALA D C 1
ATOM 6159 O O . ALA D 1 133 ? -11.548 -40.220 28.829 1.00 23.62 141 ALA D O 1
ATOM 6161 N N . LYS D 1 134 ? -13.057 -39.823 27.208 1.00 21.87 142 LYS D N 1
ATOM 6162 C CA . LYS D 1 134 ? -13.479 -38.517 27.731 1.00 21.47 142 LYS D CA 1
ATOM 6163 C C . LYS D 1 134 ? -12.268 -37.603 27.946 1.00 23.84 142 LYS D C 1
ATOM 6164 O O . LYS D 1 134 ? -12.047 -37.048 29.027 1.00 23.76 142 LYS D O 1
ATOM 6170 N N . GLY D 1 135 ? -11.472 -37.456 26.893 1.00 20.23 143 GLY D N 1
ATOM 6171 C CA . GLY D 1 135 ? -10.300 -36.615 26.941 1.00 19.55 143 GLY D CA 1
ATOM 6172 C C . GLY D 1 135 ? -10.651 -35.149 26.779 1.00 24.61 143 GLY D C 1
ATOM 6173 O O . GLY D 1 135 ? -11.817 -34.750 26.774 1.00 21.75 143 GLY D O 1
ATOM 6174 N N . ASN D 1 136 ? -9.611 -34.329 26.648 1.00 21.11 144 ASN D N 1
ATOM 6175 C CA . ASN D 1 136 ? -9.822 -32.903 26.443 1.00 18.58 144 ASN D CA 1
ATOM 6176 C C . ASN D 1 136 ? -8.801 -32.372 25.449 1.00 22.64 144 ASN D C 1
ATOM 6177 O O . ASN D 1 136 ? -7.808 -33.026 25.127 1.00 20.33 144 ASN D O 1
ATOM 6182 N N . VAL D 1 137 ? -9.073 -31.171 24.947 1.00 17.23 145 VAL D N 1
ATOM 6183 C CA . VAL D 1 137 ? -8.271 -30.539 23.908 1.00 14.69 145 VAL D CA 1
ATOM 6184 C C . VAL D 1 137 ? -7.781 -29.203 24.429 1.00 16.32 145 VAL D C 1
ATOM 6185 O O . VAL D 1 137 ? -8.562 -28.446 25.013 1.00 17.44 145 VAL D O 1
ATOM 6189 N N . VAL D 1 138 ? -6.500 -28.909 24.201 1.00 15.65 146 VAL D N 1
ATOM 6190 C CA . VAL D 1 138 ? -5.931 -27.579 24.410 1.00 13.02 146 VAL D CA 1
ATOM 6191 C C . VAL D 1 138 ? -5.355 -27.100 23.083 1.00 21.96 146 VAL D C 1
ATOM 6192 O O . VAL D 1 138 ? -4.392 -27.688 22.570 1.00 19.60 146 VAL D O 1
ATOM 6196 N N . HIS D 1 139 ? -5.926 -26.024 22.538 1.00 14.61 147 HIS D N 1
ATOM 6197 C CA . HIS D 1 139 ? -5.368 -25.379 21.359 1.00 15.00 147 HIS D CA 1
ATOM 6198 C C . HIS D 1 139 ? -4.323 -24.336 21.749 1.00 17.05 147 HIS D C 1
ATOM 6199 O O . HIS D 1 139 ? -4.391 -23.727 22.821 1.00 18.29 147 HIS D O 1
ATOM 6206 N N . LEU D 1 140 ? -3.369 -24.105 20.850 1.00 14.60 148 LEU D N 1
ATOM 6207 C CA . LEU D 1 140 ? -2.456 -22.971 20.977 1.00 18.54 148 LEU D CA 1
ATOM 6208 C C . LEU D 1 140 ? -3.078 -21.789 20.237 1.00 18.25 148 LEU D C 1
ATOM 6209 O O . LEU D 1 140 ? -3.015 -21.703 19.008 1.00 19.70 148 LEU D O 1
ATOM 6214 N N . CYS D 1 141 ? -3.699 -20.888 20.994 1.00 16.86 149 CYS D N 1
ATOM 6215 C CA . CYS D 1 141 ? -4.193 -19.617 20.470 1.00 14.10 149 CYS D CA 1
ATOM 6216 C C . CYS D 1 141 ? -3.075 -18.588 20.624 1.00 17.67 149 CYS D C 1
ATOM 6217 O O . CYS D 1 141 ? -1.896 -18.956 20.571 1.00 23.94 149 CYS D O 1
ATOM 6220 N N . SER D 1 142 ? -3.411 -17.312 20.827 1.00 14.01 150 SER D N 1
ATOM 6221 C CA . SER D 1 142 ? -2.411 -16.242 20.883 1.00 12.96 150 SER D CA 1
ATOM 6222 C C . SER D 1 142 ? -3.111 -14.967 21.313 1.00 16.30 150 SER D C 1
ATOM 6223 O O . SER D 1 142 ? -4.321 -14.818 21.104 1.00 14.66 150 SER D O 1
ATOM 6226 N N . VAL D 1 143 ? -2.336 -14.033 21.892 1.00 14.61 151 VAL D N 1
ATOM 6227 C CA . VAL D 1 143 ? -2.875 -12.691 22.103 1.00 13.60 151 VAL D CA 1
ATOM 6228 C C . VAL D 1 143 ? -3.358 -12.120 20.778 1.00 15.41 151 VAL D C 1
ATOM 6229 O O . VAL D 1 143 ? -4.277 -11.294 20.750 1.00 16.40 151 VAL D O 1
ATOM 6233 N N . ALA D 1 144 ? -2.784 -12.579 19.661 1.00 18.19 152 ALA D N 1
ATOM 6234 C CA . ALA D 1 144 ? -3.218 -12.136 18.344 1.00 16.51 152 ALA D CA 1
ATOM 6235 C C . ALA D 1 144 ? -4.624 -12.604 17.988 1.00 20.26 152 ALA D C 1
ATOM 6236 O O . ALA D 1 144 ? -5.177 -12.121 16.997 1.00 17.13 152 ALA D O 1
ATOM 6238 N N . GLY D 1 145 ? -5.200 -13.547 18.731 1.00 18.17 153 GLY D N 1
ATOM 6239 C CA . GLY D 1 145 ? -6.605 -13.865 18.523 1.00 16.43 153 GLY D CA 1
ATOM 6240 C C . GLY D 1 145 ? -7.580 -12.878 19.135 1.00 17.32 153 GLY D C 1
ATOM 6241 O O . GLY D 1 145 ? -8.791 -13.030 18.974 1.00 16.51 153 GLY D O 1
ATOM 6242 N N . PHE D 1 146 ? -7.084 -11.858 19.833 1.00 14.27 154 PHE D N 1
ATOM 6243 C CA . PHE D 1 146 ? -7.915 -10.862 20.499 1.00 14.45 154 PHE D CA 1
ATOM 6244 C C . PHE D 1 146 ? -7.677 -9.446 20.009 1.00 17.29 154 PHE D C 1
ATOM 6245 O O . PHE D 1 146 ? -8.595 -8.622 20.067 1.00 15.67 154 PHE D O 1
ATOM 6253 N N . VAL D 1 147 ? -6.456 -9.138 19.581 1.00 11.47 155 VAL D N 1
ATOM 6254 C CA . VAL D 1 147 ? -6.070 -7.849 19.023 1.00 11.04 155 VAL D CA 1
ATOM 6255 C C . VAL D 1 147 ? -5.135 -8.147 17.858 1.00 17.65 155 VAL D C 1
ATOM 6256 O O . VAL D 1 147 ? -4.638 -9.264 17.716 1.00 18.64 155 VAL D O 1
ATOM 6260 N N . SER D 1 148 ? -4.883 -7.133 17.017 1.00 15.70 156 SER D N 1
ATOM 6261 C CA . SER D 1 148 ? -4.065 -7.394 15.835 1.00 15.64 156 SER D CA 1
ATOM 6262 C C . SER D 1 148 ? -2.583 -7.466 16.175 1.00 19.14 156 SER D C 1
ATOM 6263 O O . SER D 1 148 ? -1.834 -8.187 15.503 1.00 15.59 156 SER D O 1
ATOM 6266 N N . GLY D 1 149 ? -2.145 -6.753 17.208 1.00 20.85 157 GLY D N 1
ATOM 6267 C CA . GLY D 1 149 ? -0.736 -6.795 17.554 1.00 20.22 157 GLY D CA 1
ATOM 6268 C C . GLY D 1 149 ? 0.139 -6.443 16.373 1.00 18.90 157 GLY D C 1
ATOM 6269 O O . GLY D 1 149 ? -0.183 -5.556 15.572 1.00 16.84 157 GLY D O 1
ATOM 6270 N N . GLY D 1 150 ? 1.241 -7.179 16.226 1.00 20.46 158 GLY D N 1
ATOM 6271 C CA . GLY D 1 150 ? 2.191 -6.907 15.159 1.00 22.53 158 GLY D CA 1
ATOM 6272 C C . GLY D 1 150 ? 2.351 -8.018 14.136 1.00 19.86 158 GLY D C 1
ATOM 6273 O O . GLY D 1 150 ? 3.192 -7.912 13.240 1.00 22.07 158 GLY D O 1
ATOM 6274 N N . SER D 1 151 ? 1.549 -9.073 14.243 1.00 18.04 159 SER D N 1
ATOM 6275 C CA . SER D 1 151 ? 1.698 -10.256 13.401 1.00 26.95 159 SER D CA 1
ATOM 6276 C C . SER D 1 151 ? 1.061 -10.055 12.027 1.00 23.00 159 SER D C 1
ATOM 6277 O O . SER D 1 151 ? 0.233 -9.165 11.814 1.00 23.74 159 SER D O 1
ATOM 6280 N N . THR D 1 152 ? 1.437 -10.927 11.095 1.00 21.18 160 THR D N 1
ATOM 6281 C CA . THR D 1 152 ? 0.889 -10.839 9.747 1.00 21.15 160 THR D CA 1
ATOM 6282 C C . THR D 1 152 ? -0.575 -11.276 9.755 1.00 20.96 160 THR D C 1
ATOM 6283 O O . THR D 1 152 ? -1.021 -12.029 10.625 1.00 18.10 160 THR D O 1
ATOM 6287 N N . ALA D 1 153 ? -1.327 -10.787 8.763 1.00 19.98 161 ALA D N 1
ATOM 6288 C CA . ALA D 1 153 ? -2.775 -10.990 8.745 1.00 17.52 161 ALA D CA 1
ATOM 6289 C C . ALA D 1 153 ? -3.163 -12.462 8.871 1.00 18.48 161 ALA D C 1
ATOM 6290 O O . ALA D 1 153 ? -4.111 -12.801 9.591 1.00 17.12 161 ALA D O 1
ATOM 6292 N N . GLY D 1 154 ? -2.465 -13.346 8.159 1.00 17.68 162 GLY D N 1
ATOM 6293 C CA . GLY D 1 154 ? -2.811 -14.758 8.216 1.00 23.21 162 GLY D CA 1
ATOM 6294 C C . GLY D 1 154 ? -2.644 -15.350 9.601 1.00 20.41 162 GLY D C 1
ATOM 6295 O O . GLY D 1 154 ? -3.416 -16.228 10.005 1.00 19.51 162 GLY D O 1
ATOM 6296 N N . TYR D 1 155 ? -1.658 -14.861 10.354 1.00 19.81 163 TYR D N 1
ATOM 6297 C CA . TYR D 1 155 ? -1.452 -15.322 11.725 1.00 19.92 163 TYR D CA 1
ATOM 6298 C C . TYR D 1 155 ? -2.550 -14.812 12.647 1.00 19.64 163 TYR D C 1
ATOM 6299 O O . TYR D 1 155 ? -3.141 -15.588 13.410 1.00 17.26 163 TYR D O 1
ATOM 6308 N N . VAL D 1 156 ? -2.793 -13.495 12.630 1.00 16.95 164 VAL D N 1
ATOM 6309 C CA . VAL D 1 156 ? -3.857 -12.904 13.443 1.00 17.43 164 VAL D CA 1
ATOM 6310 C C . VAL D 1 156 ? -5.173 -13.634 13.188 1.00 16.91 164 VAL D C 1
ATOM 6311 O O . VAL D 1 156 ? -5.864 -14.067 14.121 1.00 15.93 164 VAL D O 1
ATOM 6315 N N . VAL D 1 157 ? -5.525 -13.801 11.912 1.00 15.17 165 VAL D N 1
ATOM 6316 C CA . VAL D 1 157 ? -6.801 -14.429 11.577 1.00 17.07 165 VAL D CA 1
ATOM 6317 C C . VAL D 1 157 ? -6.811 -15.894 12.008 1.00 20.86 165 VAL D C 1
ATOM 6318 O O . VAL D 1 157 ? -7.807 -16.383 12.556 1.00 17.49 165 VAL D O 1
ATOM 6322 N N . SER D 1 158 ? -5.708 -16.614 11.796 1.00 17.38 166 SER D N 1
ATOM 6323 C CA . SER D 1 158 ? -5.680 -18.016 12.207 1.00 19.25 166 SER D CA 1
ATOM 6324 C C . SER D 1 158 ? -5.920 -18.154 13.707 1.00 17.91 166 SER D C 1
ATOM 6325 O O . SER D 1 158 ? -6.585 -19.095 14.155 1.00 16.18 166 SER D O 1
ATOM 6328 N N . LYS D 1 159 ? -5.410 -17.216 14.504 1.00 16.02 167 LYS D N 1
ATOM 6329 C CA . LYS D 1 159 ? -5.541 -17.387 15.943 1.00 18.27 167 LYS D CA 1
ATOM 6330 C C . LYS D 1 159 ? -6.900 -16.917 16.448 1.00 17.17 167 LYS D C 1
ATOM 6331 O O . LYS D 1 159 ? -7.450 -17.524 17.374 1.00 15.21 167 LYS D O 1
ATOM 6337 N N . GLY D 1 160 ? -7.473 -15.872 15.849 1.00 16.13 168 GLY D N 1
ATOM 6338 C CA . GLY D 1 160 ? -8.865 -15.554 16.146 1.00 13.13 168 GLY D CA 1
ATOM 6339 C C . GLY D 1 160 ? -9.791 -16.688 15.745 1.00 13.88 168 GLY D C 1
ATOM 6340 O O . GLY D 1 160 ? -10.798 -16.965 16.415 1.00 13.58 168 GLY D O 1
ATOM 6341 N N . ALA D 1 161 ? -9.450 -17.373 14.656 1.00 16.76 169 ALA D N 1
ATOM 6342 C CA . ALA D 1 161 ? -10.230 -18.526 14.232 1.00 19.23 169 ALA D CA 1
ATOM 6343 C C . ALA D 1 161 ? -10.104 -19.662 15.237 1.00 18.38 169 ALA D C 1
ATOM 6344 O O . ALA D 1 161 ? -11.095 -20.333 15.549 1.00 18.76 169 ALA D O 1
ATOM 6346 N N . ILE D 1 162 ? -8.894 -19.876 15.767 1.00 16.29 170 ILE D N 1
ATOM 6347 C CA . ILE D 1 162 ? -8.678 -20.866 16.822 1.00 18.74 170 ILE D CA 1
ATOM 6348 C C . ILE D 1 162 ? -9.488 -20.513 18.063 1.00 13.89 170 ILE D C 1
ATOM 6349 O O . ILE D 1 162 ? -10.003 -21.393 18.769 1.00 15.10 170 ILE D O 1
ATOM 6354 N N . ARG D 1 163 ? -9.568 -19.222 18.382 1.00 12.80 171 ARG D N 1
ATOM 6355 C CA . ARG D 1 163 ? -10.380 -18.782 19.510 1.00 12.74 171 ARG D CA 1
ATOM 6356 C C . ARG D 1 163 ? -11.827 -19.223 19.338 1.00 17.45 171 ARG D C 1
ATOM 6357 O O . ARG D 1 163 ? -12.441 -19.780 20.259 1.00 14.29 171 ARG D O 1
ATOM 6365 N N . SER D 1 164 ? -12.390 -18.983 18.156 1.00 14.95 172 SER D N 1
ATOM 6366 C CA . SER D 1 164 ? -13.757 -19.405 17.893 1.00 17.65 172 SER D CA 1
ATOM 6367 C C . SER D 1 164 ? -13.866 -20.923 17.846 1.00 14.82 172 SER D C 1
ATOM 6368 O O . SER D 1 164 ? -14.875 -21.490 18.289 1.00 16.29 172 SER D O 1
ATOM 6371 N N . LEU D 1 165 ? -12.837 -21.603 17.321 1.00 15.70 173 LEU D N 1
ATOM 6372 C CA . LEU D 1 165 ? -12.889 -23.063 17.255 1.00 19.15 173 LEU D CA 1
ATOM 6373 C C . LEU D 1 165 ? -12.981 -23.669 18.650 1.00 21.92 173 LEU D C 1
ATOM 6374 O O . LEU D 1 165 ? -13.676 -24.675 18.857 1.00 18.58 173 LEU D O 1
ATOM 6379 N N . THR D 1 166 ? -12.259 -23.083 19.611 1.00 15.66 174 THR D N 1
ATOM 6380 C CA . THR D 1 166 ? -12.345 -23.512 21.007 1.00 13.40 174 THR D CA 1
ATOM 6381 C C . THR D 1 166 ? -13.786 -23.478 21.497 1.00 17.60 174 THR D C 1
ATOM 6382 O O . THR D 1 166 ? -14.262 -24.416 22.149 1.00 14.48 174 THR D O 1
ATOM 6386 N N . GLN D 1 167 ? -14.492 -22.384 21.202 1.00 16.06 175 GLN D N 1
ATOM 6387 C CA . GLN D 1 167 ? -15.859 -22.226 21.675 1.00 17.30 175 GLN D CA 1
ATOM 6388 C C . GLN D 1 167 ? -16.775 -23.276 21.068 1.00 20.90 175 GLN D C 1
ATOM 6389 O O . GLN D 1 167 ? -17.565 -23.908 21.779 1.00 15.73 175 GLN D O 1
ATOM 6395 N N . VAL D 1 168 ? -16.711 -23.456 19.747 1.00 21.10 176 VAL D N 1
ATOM 6396 C CA . VAL D 1 168 ? -17.717 -24.311 19.123 1.00 18.18 176 VAL D CA 1
ATOM 6397 C C . VAL D 1 168 ? -17.376 -25.792 19.316 1.00 13.21 176 VAL D C 1
ATOM 6398 O O . VAL D 1 168 ? -18.281 -26.622 19.450 1.00 14.91 176 VAL D O 1
ATOM 6402 N N . MET D 1 169 ? -16.090 -26.153 19.379 1.00 15.36 177 MET D N 1
ATOM 6403 C CA . MET D 1 169 ? -15.747 -27.524 19.751 1.00 20.44 177 MET D CA 1
ATOM 6404 C C . MET D 1 169 ? -16.217 -27.835 21.167 1.00 19.10 177 MET D C 1
ATOM 6405 O O . MET D 1 169 ? -16.685 -28.943 21.445 1.00 17.67 177 MET D O 1
ATOM 6410 N N . ALA D 1 170 ? -16.075 -26.875 22.083 1.00 15.53 178 ALA D N 1
ATOM 6411 C CA . ALA D 1 170 ? -16.546 -27.094 23.447 1.00 18.24 178 ALA D CA 1
ATOM 6412 C C . ALA D 1 170 ? -18.049 -27.339 23.474 1.00 17.48 178 ALA D C 1
ATOM 6413 O O . ALA D 1 170 ? -18.528 -28.235 24.176 1.00 20.13 178 ALA D O 1
ATOM 6415 N N . ARG D 1 171 ? -18.806 -26.564 22.697 1.00 14.49 179 ARG D N 1
ATOM 6416 C CA . ARG D 1 171 ? -20.253 -26.758 22.640 1.00 14.69 179 ARG D CA 1
ATOM 6417 C C . ARG D 1 171 ? -20.607 -28.152 22.129 1.00 19.68 179 ARG D C 1
ATOM 6418 O O . ARG D 1 171 ? -21.423 -28.852 22.732 1.00 17.60 179 ARG D O 1
ATOM 6426 N N . ASP D 1 172 ? -20.005 -28.572 21.013 1.00 18.96 180 ASP D N 1
ATOM 6427 C CA . ASP D 1 172 ? -20.412 -29.823 20.380 1.00 24.10 180 ASP D CA 1
ATOM 6428 C C . ASP D 1 172 ? -19.873 -31.055 21.108 1.00 22.99 180 ASP D C 1
ATOM 6429 O O . ASP D 1 172 ? -20.474 -32.131 21.014 1.00 23.90 180 ASP D O 1
ATOM 6434 N N . LEU D 1 173 ? -18.755 -30.929 21.831 1.00 19.17 181 LEU D N 1
ATOM 6435 C CA . LEU D 1 173 ? -18.156 -32.087 22.483 1.00 24.87 181 LEU D CA 1
ATOM 6436 C C . LEU D 1 173 ? -18.469 -32.164 23.975 1.00 25.50 181 LEU D C 1
ATOM 6437 O O . LEU D 1 173 ? -18.192 -33.200 24.597 1.00 21.48 181 LEU D O 1
ATOM 6442 N N . ALA D 1 174 ? -19.055 -31.114 24.555 1.00 20.33 182 ALA D N 1
ATOM 6443 C CA . ALA D 1 174 ? -19.478 -31.188 25.952 1.00 23.19 182 ALA D CA 1
ATOM 6444 C C . ALA D 1 174 ? -20.437 -32.340 26.239 1.00 19.31 182 ALA D C 1
ATOM 6445 O O . ALA D 1 174 ? -20.291 -32.965 27.306 1.00 21.36 182 ALA D O 1
ATOM 6447 N N . PRO D 1 175 ? -21.414 -32.669 25.379 1.00 20.64 183 PRO D N 1
ATOM 6448 C CA . PRO D 1 175 ? -22.258 -33.849 25.652 1.00 23.46 183 PRO D CA 1
ATOM 6449 C C . PRO D 1 175 ? -21.478 -35.141 25.759 1.00 28.16 183 PRO D C 1
ATOM 6450 O O . PRO D 1 175 ? -21.965 -36.088 26.385 1.00 26.81 183 PRO D O 1
ATOM 6454 N N . HIS D 1 176 ? -20.289 -35.219 25.164 1.00 22.01 184 HIS D N 1
ATOM 6455 C CA . HIS D 1 176 ? -19.483 -36.425 25.210 1.00 26.07 184 HIS D CA 1
ATOM 6456 C C . HIS D 1 176 ? -18.432 -36.387 26.316 1.00 25.58 184 HIS D C 1
ATOM 6457 O O . HIS D 1 176 ? -17.566 -37.271 26.370 1.00 28.01 184 HIS D O 1
ATOM 6464 N N . GLY D 1 177 ? -18.504 -35.401 27.209 1.00 24.41 185 GLY D N 1
ATOM 6465 C CA . GLY D 1 177 ? -17.574 -35.321 28.322 1.00 25.96 185 GLY D CA 1
ATOM 6466 C C . GLY D 1 177 ? -16.206 -34.789 27.968 1.00 24.94 185 GLY D C 1
ATOM 6467 O O . GLY D 1 177 ? -15.256 -34.990 28.732 1.00 27.83 185 GLY D O 1
ATOM 6468 N N . ILE D 1 178 ? -16.083 -34.099 26.840 1.00 22.20 186 ILE D N 1
ATOM 6469 C CA . ILE D 1 178 ? -14.812 -33.602 26.323 1.00 21.62 186 ILE D CA 1
ATOM 6470 C C . ILE D 1 178 ? -14.760 -32.099 26.547 1.00 26.34 186 ILE D C 1
ATOM 6471 O O . ILE D 1 178 ? -15.594 -31.360 26.011 1.00 25.11 186 ILE D O 1
ATOM 6476 N N . ARG D 1 179 ? -13.775 -31.638 27.318 1.00 18.67 187 ARG D N 1
ATOM 6477 C CA . ARG D 1 179 ? -13.532 -30.209 27.429 1.00 16.58 187 ARG D CA 1
ATOM 6478 C C . ARG D 1 179 ? -12.604 -29.754 26.306 1.00 17.45 187 ARG D C 1
ATOM 6479 O O . ARG D 1 179 ? -11.784 -30.526 25.793 1.00 20.23 187 ARG D O 1
ATOM 6487 N N . VAL D 1 180 ? -12.749 -28.488 25.911 1.00 16.32 188 VAL D N 1
ATOM 6488 C CA . VAL D 1 180 ? -11.925 -27.888 24.864 1.00 18.48 188 VAL D CA 1
ATOM 6489 C C . VAL D 1 180 ? -11.578 -26.471 25.309 1.00 16.89 188 VAL D C 1
ATOM 6490 O O . VAL D 1 180 ? -12.476 -25.657 25.554 1.00 16.49 188 VAL D O 1
ATOM 6494 N N . ASN D 1 181 ? -10.283 -26.173 25.412 1.00 15.95 189 ASN D N 1
ATOM 6495 C CA . ASN D 1 181 ? -9.808 -24.873 25.872 1.00 14.91 189 ASN D CA 1
ATOM 6496 C C . ASN D 1 181 ? -8.595 -24.470 25.039 1.00 19.66 189 ASN D C 1
ATOM 6497 O O . ASN D 1 181 ? -8.161 -25.203 24.143 1.00 15.31 189 ASN D O 1
ATOM 6502 N N . ALA D 1 182 ? -8.026 -23.303 25.353 1.00 17.58 190 ALA D N 1
ATOM 6503 C CA . ALA D 1 182 ? -6.821 -22.844 24.678 1.00 16.96 190 ALA D CA 1
ATOM 6504 C C . ALA D 1 182 ? -6.019 -21.938 25.600 1.00 18.30 190 ALA D C 1
ATOM 6505 O O . ALA D 1 182 ? -6.573 -21.290 26.493 1.00 17.30 190 ALA D O 1
ATOM 6507 N N . VAL D 1 183 ? -4.705 -21.888 25.368 1.00 17.77 191 VAL D N 1
ATOM 6508 C CA . VAL D 1 183 ? -3.872 -20.839 25.954 1.00 14.58 191 VAL D CA 1
ATOM 6509 C C . VAL D 1 183 ? -3.611 -19.791 24.885 1.00 19.01 191 VAL D C 1
ATOM 6510 O O . VAL D 1 183 ? -3.569 -20.092 23.688 1.00 21.99 191 VAL D O 1
ATOM 6514 N N . ALA D 1 184 ? -3.419 -18.546 25.315 1.00 17.40 192 ALA D N 1
ATOM 6515 C CA . ALA D 1 184 ? -3.153 -17.432 24.408 1.00 15.14 192 ALA D CA 1
ATOM 6516 C C . ALA D 1 184 ? -1.822 -16.820 24.829 1.00 16.60 192 ALA D C 1
ATOM 6517 O O . ALA D 1 184 ? -1.793 -15.815 25.553 1.00 16.77 192 ALA D O 1
ATOM 6519 N N . PRO D 1 185 ? -0.701 -17.402 24.397 1.00 17.67 193 PRO D N 1
ATOM 6520 C CA . PRO D 1 185 ? 0.605 -16.821 24.718 1.00 21.29 193 PRO D CA 1
ATOM 6521 C C . PRO D 1 185 ? 0.792 -15.463 24.066 1.00 25.19 193 PRO D C 1
ATOM 6522 O O . PRO D 1 185 ? 0.180 -15.140 23.043 1.00 19.22 193 PRO D O 1
ATOM 6526 N N . GLY D 1 186 ? 1.637 -14.658 24.695 1.00 20.50 194 GLY D N 1
ATOM 6527 C CA . GLY D 1 186 ? 2.186 -13.470 24.074 1.00 21.59 194 GLY D CA 1
ATOM 6528 C C . GLY D 1 186 ? 3.483 -13.849 23.391 1.00 26.64 194 GLY D C 1
ATOM 6529 O O . GLY D 1 186 ? 3.552 -14.911 22.775 1.00 38.81 194 GLY D O 1
ATOM 6530 N N . ILE D 1 187 ? 4.529 -13.049 23.516 1.00 35.36 195 ILE D N 1
ATOM 6531 C CA . ILE D 1 187 ? 5.801 -13.412 22.897 1.00 47.01 195 ILE D CA 1
ATOM 6532 C C . ILE D 1 187 ? 6.542 -14.376 23.814 1.00 46.32 195 ILE D C 1
ATOM 6533 O O . ILE D 1 187 ? 6.714 -14.109 25.009 1.00 46.54 195 ILE D O 1
ATOM 6535 N N . MET D 1 188 ? 6.956 -15.515 23.261 1.00 51.73 196 MET D N 1
ATOM 6536 C CA . MET D 1 188 ? 7.755 -16.502 23.972 1.00 56.42 196 MET D CA 1
ATOM 6537 C C . MET D 1 188 ? 9.024 -16.801 23.191 1.00 60.78 196 MET D C 1
ATOM 6538 O O . MET D 1 188 ? 9.030 -16.793 21.955 1.00 62.93 196 MET D O 1
ATOM 6543 N N . MET D 1 189 ? 10.093 -17.097 23.923 1.00 60.14 197 MET D N 1
ATOM 6544 C CA . MET D 1 189 ? 11.376 -17.359 23.286 1.00 61.59 197 MET D CA 1
ATOM 6545 C C . MET D 1 189 ? 11.290 -18.630 22.447 1.00 58.83 197 MET D C 1
ATOM 6546 O O . MET D 1 189 ? 10.949 -19.704 22.957 1.00 57.93 197 MET D O 1
ATOM 6551 N N . SER D 1 190 ? 11.588 -18.475 21.155 1.00 64.44 198 SER D N 1
ATOM 6552 C CA . SER D 1 190 ? 11.527 -19.470 20.089 1.00 68.75 198 SER D CA 1
ATOM 6553 C C . SER D 1 190 ? 11.480 -18.687 18.784 1.00 77.04 198 SER D C 1
ATOM 6554 O O . SER D 1 190 ? 12.241 -17.728 18.615 1.00 79.71 198 SER D O 1
ATOM 6557 N N . GLU D 1 191 ? 10.554 -19.021 17.885 1.00 82.95 199 GLU D N 1
ATOM 6558 C CA . GLU D 1 191 ? 10.418 -18.265 16.641 1.00 87.32 199 GLU D CA 1
ATOM 6559 C C . GLU D 1 191 ? 9.958 -16.826 16.877 1.00 83.76 199 GLU D C 1
ATOM 6560 O O . GLU D 1 191 ? 9.131 -16.297 16.123 1.00 68.01 199 GLU D O 1
ATOM 6562 N N . MET D 1 192 ? 10.476 -16.196 17.935 1.00 87.69 200 MET D N 1
ATOM 6563 C CA . MET D 1 192 ? 10.541 -14.740 18.037 1.00 80.81 200 MET D CA 1
ATOM 6564 C C . MET D 1 192 ? 11.753 -14.266 17.235 1.00 82.98 200 MET D C 1
ATOM 6565 O O . MET D 1 192 ? 12.678 -13.624 17.741 1.00 78.21 200 MET D O 1
ATOM 6567 N N . ALA D 1 193 ? 11.723 -14.632 15.956 1.00 86.85 201 ALA D N 1
ATOM 6568 C CA . ALA D 1 193 ? 12.859 -14.535 15.061 1.00 89.76 201 ALA D CA 1
ATOM 6569 C C . ALA D 1 193 ? 12.401 -14.817 13.637 1.00 91.11 201 ALA D C 1
ATOM 6570 O O . ALA D 1 193 ? 12.889 -15.758 13.003 1.00 98.05 201 ALA D O 1
ATOM 6572 N N . VAL D 1 194 ? 11.443 -14.012 13.160 1.00 88.01 202 VAL D N 1
ATOM 6573 C CA . VAL D 1 194 ? 10.844 -14.042 11.824 1.00 86.59 202 VAL D CA 1
ATOM 6574 C C . VAL D 1 194 ? 9.525 -13.286 11.908 1.00 81.00 202 VAL D C 1
ATOM 6575 O O . VAL D 1 194 ? 8.570 -13.597 11.187 1.00 72.74 202 VAL D O 1
ATOM 6577 N N . ALA D 1 195 ? 9.462 -12.306 12.807 1.00 81.14 203 ALA D N 1
ATOM 6578 C CA . ALA D 1 195 ? 8.243 -11.541 13.050 1.00 79.50 203 ALA D CA 1
ATOM 6579 C C . ALA D 1 195 ? 7.883 -10.651 11.860 1.00 80.55 203 ALA D C 1
ATOM 6580 O O . ALA D 1 195 ? 6.842 -9.989 11.856 1.00 75.45 203 ALA D O 1
ATOM 6582 N N . GLY D 1 202 ? 10.508 -5.875 15.934 1.00 53.22 210 GLY D N 1
ATOM 6583 C CA . GLY D 1 202 ? 10.333 -7.316 15.955 1.00 56.58 210 GLY D CA 1
ATOM 6584 C C . GLY D 1 202 ? 9.646 -7.795 17.220 1.00 56.52 210 GLY D C 1
ATOM 6585 O O . GLY D 1 202 ? 8.706 -8.586 17.165 1.00 61.16 210 GLY D O 1
ATOM 6586 N N . THR D 1 203 ? 10.119 -7.301 18.366 1.00 60.37 211 THR D N 1
ATOM 6587 C CA . THR D 1 203 ? 9.537 -7.618 19.666 1.00 58.09 211 THR D CA 1
ATOM 6588 C C . THR D 1 203 ? 8.769 -6.465 20.300 1.00 48.32 211 THR D C 1
ATOM 6589 O O . THR D 1 203 ? 7.862 -6.719 21.095 1.00 40.44 211 THR D O 1
ATOM 6591 N N . ASP D 1 204 ? 9.093 -5.213 19.950 1.00 33.95 212 ASP D N 1
ATOM 6592 C CA . ASP D 1 204 ? 8.597 -4.050 20.690 1.00 49.80 212 ASP D CA 1
ATOM 6593 C C . ASP D 1 204 ? 7.072 -3.912 20.677 1.00 50.13 212 ASP D C 1
ATOM 6594 O O . ASP D 1 204 ? 6.522 -3.234 21.554 1.00 55.03 212 ASP D O 1
ATOM 6596 N N . TRP D 1 205 ? 6.366 -4.524 19.721 1.00 42.11 213 TRP D N 1
ATOM 6597 C CA . TRP D 1 205 ? 4.908 -4.425 19.772 1.00 43.79 213 TRP D CA 1
ATOM 6598 C C . TRP D 1 205 ? 4.369 -5.154 20.991 1.00 46.44 213 TRP D C 1
ATOM 6599 O O . TRP D 1 205 ? 3.405 -4.701 21.622 1.00 46.87 213 TRP D O 1
ATOM 6610 N N . PHE D 1 206 ? 4.988 -6.279 21.346 1.00 45.24 214 PHE D N 1
ATOM 6611 C CA . PHE D 1 206 ? 4.587 -6.978 22.556 1.00 44.75 214 PHE D CA 1
ATOM 6612 C C . PHE D 1 206 ? 5.160 -6.289 23.793 1.00 50.46 214 PHE D C 1
ATOM 6613 O O . PHE D 1 206 ? 4.441 -6.088 24.780 1.00 51.38 214 PHE D O 1
ATOM 6621 N N . MET D 1 207 ? 6.431 -5.865 23.741 1.00 43.62 215 MET D N 1
ATOM 6622 C CA . MET D 1 207 ? 7.086 -5.382 24.956 1.00 33.14 215 MET D CA 1
ATOM 6623 C C . MET D 1 207 ? 6.486 -4.075 25.463 1.00 31.92 215 MET D C 1
ATOM 6624 O O . MET D 1 207 ? 6.446 -3.851 26.677 1.00 26.75 215 MET D O 1
ATOM 6629 N N . ASN D 1 208 ? 6.013 -3.205 24.571 1.00 25.69 216 ASN D N 1
ATOM 6630 C CA . ASN D 1 208 ? 5.445 -1.941 25.034 1.00 29.33 216 ASN D CA 1
ATOM 6631 C C . ASN D 1 208 ? 4.287 -2.174 25.996 1.00 28.38 216 ASN D C 1
ATOM 6632 O O . ASN D 1 208 ? 4.105 -1.426 26.964 1.00 33.99 216 ASN D O 1
ATOM 6637 N N . ARG D 1 209 ? 3.498 -3.211 25.752 1.00 17.81 217 ARG D N 1
ATOM 6638 C CA . ARG D 1 209 ? 2.305 -3.449 26.533 1.00 15.98 217 ARG D CA 1
ATOM 6639 C C . ARG D 1 209 ? 2.458 -4.530 27.582 1.00 18.23 217 ARG D C 1
ATOM 6640 O O . ARG D 1 209 ? 1.564 -4.671 28.421 1.00 22.98 217 ARG D O 1
ATOM 6648 N N . VAL D 1 210 ? 3.530 -5.314 27.565 1.00 19.80 218 VAL D N 1
ATOM 6649 C CA . VAL D 1 210 ? 3.606 -6.415 28.524 1.00 18.90 218 VAL D CA 1
ATOM 6650 C C . VAL D 1 210 ? 3.949 -5.844 29.899 1.00 15.10 218 VAL D C 1
ATOM 6651 O O . VAL D 1 210 ? 5.003 -5.224 30.091 1.00 19.24 218 VAL D O 1
ATOM 6655 N N . MET D 1 211 ? 3.025 -6.016 30.850 1.00 15.96 219 MET D N 1
ATOM 6656 C CA . MET D 1 211 ? 3.162 -5.380 32.159 1.00 17.41 219 MET D CA 1
ATOM 6657 C C . MET D 1 211 ? 4.364 -5.913 32.913 1.00 13.64 219 MET D C 1
ATOM 6658 O O . MET D 1 211 ? 5.051 -5.159 33.613 1.00 14.39 219 MET D O 1
ATOM 6663 N N . MET D 1 212 ? 4.633 -7.215 32.794 1.00 14.90 220 MET D N 1
ATOM 6664 C CA . MET D 1 212 ? 5.788 -7.786 33.481 1.00 15.39 220 MET D CA 1
ATOM 6665 C C . MET D 1 212 ? 7.114 -7.381 32.852 1.00 20.22 220 MET D C 1
ATOM 6666 O O . MET D 1 212 ? 8.164 -7.658 33.442 1.00 20.35 220 MET D O 1
ATOM 6671 N N . LYS D 1 213 ? 7.084 -6.760 31.671 1.00 19.78 221 LYS D N 1
ATOM 6672 C CA A LYS D 1 213 ? 8.289 -6.257 31.013 0.60 19.01 221 LYS D CA 1
ATOM 6673 C CA B LYS D 1 213 ? 8.286 -6.259 31.002 0.40 19.13 221 LYS D CA 1
ATOM 6674 C C . LYS D 1 213 ? 9.350 -7.346 30.873 1.00 21.75 221 LYS D C 1
ATOM 6675 O O . LYS D 1 213 ? 10.533 -7.127 31.126 1.00 23.85 221 LYS D O 1
ATOM 6686 N N . ARG D 1 214 ? 8.916 -8.533 30.466 1.00 20.58 222 ARG D N 1
ATOM 6687 C CA . ARG D 1 214 ? 9.829 -9.620 30.159 1.00 22.15 222 ARG D CA 1
ATOM 6688 C C . ARG D 1 214 ? 9.093 -10.589 29.251 1.00 18.84 222 ARG D C 1
ATOM 6689 O O . ARG D 1 214 ? 7.855 -10.649 29.251 1.00 22.97 222 ARG D O 1
ATOM 6697 N N . ILE D 1 215 ? 9.869 -11.332 28.470 1.00 21.13 223 ILE D N 1
ATOM 6698 C CA . ILE D 1 215 ? 9.333 -12.421 27.666 1.00 21.65 223 ILE D CA 1
ATOM 6699 C C . ILE D 1 215 ? 9.059 -13.600 28.586 1.00 22.99 223 ILE D C 1
ATOM 6700 O O . ILE D 1 215 ? 9.836 -13.875 29.507 1.00 23.65 223 ILE D O 1
ATOM 6705 N N . GLY D 1 216 ? 7.941 -14.282 28.370 1.00 20.19 224 GLY D N 1
ATOM 6706 C CA . GLY D 1 216 ? 7.639 -15.458 29.170 1.00 20.61 224 GLY D CA 1
ATOM 6707 C C . GLY D 1 216 ? 8.629 -16.582 28.901 1.00 27.27 224 GLY D C 1
ATOM 6708 O O . GLY D 1 216 ? 9.042 -16.817 27.765 1.00 30.20 224 GLY D O 1
ATOM 6709 N N . GLU D 1 217 ? 9.026 -17.274 29.968 1.00 22.75 225 GLU D N 1
ATOM 6710 C CA . GLU D 1 217 ? 9.791 -18.506 29.815 1.00 30.19 225 GLU D CA 1
ATOM 6711 C C . GLU D 1 217 ? 8.897 -19.612 29.270 1.00 22.90 225 GLU D C 1
ATOM 6712 O O . GLU D 1 217 ? 7.687 -19.641 29.518 1.00 20.33 225 GLU D O 1
ATOM 6718 N N . THR D 1 218 ? 9.511 -20.561 28.564 1.00 26.54 226 THR D N 1
ATOM 6719 C CA . THR D 1 218 ? 8.732 -21.632 27.946 1.00 25.19 226 THR D CA 1
ATOM 6720 C C . THR D 1 218 ? 7.912 -22.403 28.978 1.00 25.26 226 THR D C 1
ATOM 6721 O O . THR D 1 218 ? 6.745 -22.734 28.732 1.00 22.88 226 THR D O 1
ATOM 6725 N N . SER D 1 219 ? 8.504 -22.692 30.142 1.00 22.68 227 SER D N 1
ATOM 6726 C CA . SER D 1 219 ? 7.784 -23.411 31.193 1.00 22.91 227 SER D CA 1
ATOM 6727 C C . SER D 1 219 ? 6.581 -22.640 31.731 1.00 20.71 227 SER D C 1
ATOM 6728 O O . SER D 1 219 ? 5.659 -23.256 32.284 1.00 17.48 227 SER D O 1
ATOM 6731 N N . GLU D 1 220 ? 6.550 -21.314 31.585 1.00 20.88 228 GLU D N 1
ATOM 6732 C CA . GLU D 1 220 ? 5.379 -20.568 32.034 1.00 21.30 228 GLU D CA 1
ATOM 6733 C C . GLU D 1 220 ? 4.210 -20.665 31.068 1.00 17.33 228 GLU D C 1
ATOM 6734 O O . GLU D 1 220 ? 3.120 -20.178 31.385 1.00 16.91 228 GLU D O 1
ATOM 6740 N N . VAL D 1 221 ? 4.398 -21.264 29.899 1.00 17.96 229 VAL D N 1
ATOM 6741 C CA . VAL D 1 221 ? 3.252 -21.555 29.048 1.00 20.38 229 VAL D CA 1
ATOM 6742 C C . VAL D 1 221 ? 2.889 -23.022 29.224 1.00 20.11 229 VAL D C 1
ATOM 6743 O O . VAL D 1 221 ? 1.707 -23.391 29.174 1.00 19.00 229 VAL D O 1
ATOM 6747 N N . VAL D 1 222 ? 3.900 -23.853 29.488 1.00 15.09 230 VAL D N 1
ATOM 6748 C CA . VAL D 1 222 ? 3.661 -25.282 29.705 1.00 18.27 230 VAL D CA 1
ATOM 6749 C C . VAL D 1 222 ? 2.735 -25.495 30.903 1.00 14.76 230 VAL D C 1
ATOM 6750 O O . VAL D 1 222 ? 1.734 -26.223 30.813 1.00 18.71 230 VAL D O 1
ATOM 6754 N N . ASP D 1 223 ? 3.034 -24.835 32.033 1.00 19.26 231 ASP D N 1
ATOM 6755 C CA . ASP D 1 223 ? 2.223 -25.010 33.240 1.00 18.27 231 ASP D CA 1
ATOM 6756 C C . ASP D 1 223 ? 0.747 -24.698 33.007 1.00 20.63 231 ASP D C 1
ATOM 6757 O O . ASP D 1 223 ? -0.101 -25.512 33.411 1.00 15.97 231 ASP D O 1
ATOM 6762 N N . PRO D 1 224 ? 0.357 -23.564 32.402 1.00 17.31 232 PRO D N 1
ATOM 6763 C CA . PRO D 1 224 ? -1.078 -23.362 32.133 1.00 17.36 232 PRO D CA 1
ATOM 6764 C C . PRO D 1 224 ? -1.662 -24.380 31.172 1.00 14.82 232 PRO D C 1
ATOM 6765 O O . PRO D 1 224 ? -2.852 -24.706 31.288 1.00 16.74 232 PRO D O 1
ATOM 6769 N N . VAL D 1 225 ? -0.882 -24.881 30.212 1.00 13.69 233 VAL D N 1
ATOM 6770 C CA . VAL D 1 225 ? -1.392 -25.946 29.349 1.00 15.64 233 VAL D CA 1
ATOM 6771 C C . VAL D 1 225 ? -1.704 -27.187 30.178 1.00 18.42 233 VAL D C 1
ATOM 6772 O O . VAL D 1 225 ? -2.791 -27.770 30.073 1.00 16.34 233 VAL D O 1
ATOM 6776 N N . VAL D 1 226 ? -0.773 -27.581 31.047 1.00 14.36 234 VAL D N 1
ATOM 6777 C CA . VAL D 1 226 ? -0.998 -28.745 31.907 1.00 15.98 234 VAL D CA 1
ATOM 6778 C C . VAL D 1 226 ? -2.213 -28.526 32.802 1.00 14.71 234 VAL D C 1
ATOM 6779 O O . VAL D 1 226 ? -3.041 -29.428 32.986 1.00 16.94 234 VAL D O 1
ATOM 6783 N N . PHE D 1 227 ? -2.332 -27.328 33.380 1.00 15.11 235 PHE D N 1
ATOM 6784 C CA . PHE D 1 227 ? -3.492 -26.999 34.206 1.00 14.21 235 PHE D CA 1
ATOM 6785 C C . PHE D 1 227 ? -4.797 -27.237 33.454 1.00 15.32 235 PHE D C 1
ATOM 6786 O O . PHE D 1 227 ? -5.707 -27.908 33.955 1.00 15.87 235 PHE D O 1
ATOM 6794 N N . LEU D 1 228 ? -4.906 -26.685 32.244 1.00 14.26 236 LEU D N 1
ATOM 6795 C CA . LEU D 1 228 ? -6.143 -26.821 31.480 1.00 15.54 236 LEU D CA 1
ATOM 6796 C C . LEU D 1 228 ? -6.409 -28.268 31.083 1.00 15.34 236 LEU D C 1
ATOM 6797 O O . LEU D 1 228 ? -7.572 -28.666 30.943 1.00 17.93 236 LEU D O 1
ATOM 6802 N N . ALA D 1 229 ? -5.360 -29.051 30.878 1.00 12.85 237 ALA D N 1
ATOM 6803 C CA . ALA D 1 229 ? -5.511 -30.452 30.503 1.00 19.21 237 ALA D CA 1
ATOM 6804 C C . ALA D 1 229 ? -5.811 -31.359 31.696 1.00 17.18 237 ALA D C 1
ATOM 6805 O O . ALA D 1 229 ? -6.036 -32.556 31.493 1.00 20.98 237 ALA D O 1
ATOM 6807 N N . SER D 1 230 ? -5.824 -30.830 32.916 1.00 20.78 238 SER D N 1
ATOM 6808 C CA . SER D 1 230 ? -5.912 -31.616 34.138 1.00 20.88 238 SER D CA 1
ATOM 6809 C C . SER D 1 230 ? -7.276 -31.468 34.813 1.00 15.12 238 SER D C 1
ATOM 6810 O O . SER D 1 230 ? -8.055 -30.568 34.485 1.00 18.00 238 SER D O 1
ATOM 6813 N N . PRO D 1 231 ? -7.587 -32.333 35.788 1.00 19.66 239 PRO D N 1
ATOM 6814 C CA . PRO D 1 231 ? -8.851 -32.188 36.533 1.00 18.23 239 PRO D CA 1
ATOM 6815 C C . PRO D 1 231 ? -8.934 -30.926 37.380 1.00 20.87 239 PRO D C 1
ATOM 6816 O O . PRO D 1 231 ? -10.013 -30.646 37.920 1.00 20.26 239 PRO D O 1
ATOM 6820 N N . MET D 1 232 ? -7.843 -30.172 37.551 1.00 16.42 240 MET D N 1
ATOM 6821 C CA . MET D 1 232 ? -7.981 -28.852 38.164 1.00 14.90 240 MET D CA 1
ATOM 6822 C C . MET D 1 232 ? -8.898 -27.949 37.355 1.00 15.61 240 MET D C 1
ATOM 6823 O O . MET D 1 232 ? -9.485 -27.014 37.910 1.00 17.39 240 MET D O 1
ATOM 6828 N N . ALA D 1 233 ? -9.044 -28.215 36.061 1.00 14.98 241 ALA D N 1
ATOM 6829 C CA . ALA D 1 233 ? -9.865 -27.419 35.164 1.00 15.67 241 ALA D CA 1
ATOM 6830 C C . ALA D 1 233 ? -11.145 -28.150 34.756 1.00 17.01 241 ALA D C 1
ATOM 6831 O O . ALA D 1 233 ? -11.694 -27.889 33.684 1.00 14.40 241 ALA D O 1
ATOM 6833 N N . SER D 1 234 ? -11.640 -29.057 35.607 1.00 15.85 242 SER D N 1
ATOM 6834 C CA . SER D 1 234 ? -12.786 -29.893 35.248 1.00 16.58 242 SER D CA 1
ATOM 6835 C C . SER D 1 234 ? -14.084 -29.108 35.057 1.00 17.36 242 SER D C 1
ATOM 6836 O O . SER D 1 234 ? -15.023 -29.645 34.465 1.00 15.07 242 SER D O 1
ATOM 6839 N N . TYR D 1 235 ? -14.174 -27.856 35.519 1.00 16.71 243 TYR D N 1
ATOM 6840 C CA . TYR D 1 235 ? -15.332 -27.017 35.203 1.00 16.48 243 TYR D CA 1
ATOM 6841 C C . TYR D 1 235 ? -14.982 -25.901 34.223 1.00 13.85 243 TYR D C 1
ATOM 6842 O O . TYR D 1 235 ? -15.705 -24.898 34.140 1.00 17.04 243 TYR D O 1
ATOM 6851 N N . ILE D 1 236 ? -13.889 -26.048 33.481 1.00 12.10 244 ILE D N 1
ATOM 6852 C CA . ILE D 1 236 ? -13.448 -25.039 32.523 1.00 12.17 244 ILE D CA 1
ATOM 6853 C C . ILE D 1 236 ? -13.549 -25.645 31.131 1.00 13.92 244 ILE D C 1
ATOM 6854 O O . ILE D 1 236 ? -12.882 -26.640 30.832 1.00 16.80 244 ILE D O 1
ATOM 6859 N N . THR D 1 237 ? -14.409 -25.067 30.288 1.00 13.73 245 THR D N 1
ATOM 6860 C CA . THR D 1 237 ? -14.440 -25.448 28.886 1.00 16.85 245 THR D CA 1
ATOM 6861 C C . THR D 1 237 ? -14.862 -24.234 28.065 1.00 17.01 245 THR D C 1
ATOM 6862 O O . THR D 1 237 ? -15.477 -23.295 28.580 1.00 16.21 245 THR D O 1
ATOM 6866 N N . GLY D 1 238 ? -14.486 -24.251 26.786 1.00 15.99 246 GLY D N 1
ATOM 6867 C CA . GLY D 1 238 ? -14.740 -23.134 25.879 1.00 10.79 246 GLY D CA 1
ATOM 6868 C C . GLY D 1 238 ? -13.904 -21.899 26.121 1.00 17.69 246 GLY D C 1
ATOM 6869 O O . GLY D 1 238 ? -14.172 -20.851 25.518 1.00 14.73 246 GLY D O 1
ATOM 6870 N N . THR D 1 239 ? -12.869 -22.000 26.942 1.00 15.78 247 THR D N 1
ATOM 6871 C CA . THR D 1 239 ? -12.190 -20.845 27.507 1.00 15.53 247 THR D CA 1
ATOM 6872 C C . THR D 1 239 ? -10.810 -20.681 26.881 1.00 15.62 247 THR D C 1
ATOM 6873 O O . THR D 1 239 ? -10.137 -21.668 26.575 1.00 15.55 247 THR D O 1
ATOM 6877 N N . ILE D 1 240 ? -10.406 -19.425 26.656 1.00 17.14 248 ILE D N 1
ATOM 6878 C CA . ILE D 1 240 ? -9.083 -19.093 26.132 1.00 19.29 248 ILE D CA 1
ATOM 6879 C C . ILE D 1 240 ? -8.369 -18.303 27.223 1.00 18.10 248 ILE D C 1
ATOM 6880 O O . ILE D 1 240 ? -8.814 -17.212 27.598 1.00 13.88 248 ILE D O 1
ATOM 6885 N N . LEU D 1 241 ? -7.273 -18.858 27.734 1.00 14.23 249 LEU D N 1
ATOM 6886 C CA . LEU D 1 241 ? -6.581 -18.304 28.885 1.00 16.84 249 LEU D CA 1
ATOM 6887 C C . LEU D 1 241 ? -5.351 -17.531 28.431 1.00 17.96 249 LEU D C 1
ATOM 6888 O O . LEU D 1 241 ? -4.405 -18.149 27.933 1.00 14.41 249 LEU D O 1
ATOM 6893 N N . PRO D 1 242 ? -5.302 -16.202 28.585 1.00 14.14 250 PRO D N 1
ATOM 6894 C CA . PRO D 1 242 ? -4.084 -15.471 28.222 1.00 14.60 250 PRO D CA 1
ATOM 6895 C C . PRO D 1 242 ? -2.932 -15.855 29.131 1.00 14.21 250 PRO D C 1
ATOM 6896 O O . PRO D 1 242 ? -3.088 -15.976 30.347 1.00 17.49 250 PRO D O 1
ATOM 6900 N N . VAL D 1 243 ? -1.774 -16.068 28.520 1.00 12.55 251 VAL D N 1
ATOM 6901 C CA . VAL D 1 243 ? -0.539 -16.296 29.262 1.00 14.49 251 VAL D CA 1
ATOM 6902 C C . VAL D 1 243 ? 0.454 -15.312 28.672 1.00 18.06 251 VAL D C 1
ATOM 6903 O O . VAL D 1 243 ? 1.240 -15.655 27.780 1.00 15.91 251 VAL D O 1
ATOM 6907 N N . ASP D 1 244 ? 0.383 -14.060 29.134 1.00 16.89 252 ASP D N 1
ATOM 6908 C CA . ASP D 1 244 ? 0.915 -12.974 28.319 1.00 18.17 252 ASP D CA 1
ATOM 6909 C C . ASP D 1 244 ? 1.538 -11.837 29.120 1.00 17.79 252 ASP D C 1
ATOM 6910 O O . ASP D 1 244 ? 1.748 -10.754 28.548 1.00 12.66 252 ASP D O 1
ATOM 6915 N N . GLY D 1 245 ? 1.840 -12.025 30.401 1.00 16.92 253 GLY D N 1
ATOM 6916 C CA . GLY D 1 245 ? 2.498 -10.958 31.132 1.00 14.59 253 GLY D CA 1
ATOM 6917 C C . GLY D 1 245 ? 1.667 -9.710 31.319 1.00 15.68 253 GLY D C 1
ATOM 6918 O O . GLY D 1 245 ? 2.221 -8.675 31.687 1.00 17.12 253 GLY D O 1
ATOM 6919 N N . GLY D 1 246 ? 0.351 -9.781 31.081 1.00 13.16 254 GLY D N 1
ATOM 6920 C CA . GLY D 1 246 ? -0.526 -8.638 31.186 1.00 18.03 254 GLY D CA 1
ATOM 6921 C C . GLY D 1 246 ? -0.801 -7.918 29.885 1.00 17.33 254 GLY D C 1
ATOM 6922 O O . GLY D 1 246 ? -1.468 -6.877 29.906 1.00 15.05 254 GLY D O 1
ATOM 6923 N N . PHE D 1 247 ? -0.310 -8.443 28.759 1.00 11.70 255 PHE D N 1
ATOM 6924 C CA . PHE D 1 247 ? -0.414 -7.760 27.476 1.00 12.16 255 PHE D CA 1
ATOM 6925 C C . PHE D 1 247 ? -1.847 -7.320 27.172 1.00 10.72 255 PHE D C 1
ATOM 6926 O O . PHE D 1 247 ? -2.093 -6.159 26.818 1.00 12.80 255 PHE D O 1
ATOM 6934 N N . LEU D 1 248 ? -2.804 -8.241 27.287 1.00 11.74 256 LEU D N 1
ATOM 6935 C CA . LEU D 1 248 ? -4.171 -7.954 26.854 1.00 12.54 256 LEU D CA 1
ATOM 6936 C C . LEU D 1 248 ? -4.934 -7.103 27.858 1.00 13.36 256 LEU D C 1
ATOM 6937 O O . LEU D 1 248 ? -5.971 -6.535 27.503 1.00 16.70 256 LEU D O 1
ATOM 6942 N N . ALA D 1 249 ? -4.430 -6.985 29.084 1.00 11.71 257 ALA D N 1
ATOM 6943 C CA . ALA D 1 249 ? -4.998 -6.092 30.081 1.00 16.70 257 ALA D CA 1
ATOM 6944 C C . ALA D 1 249 ? -4.494 -4.666 29.955 1.00 15.89 257 ALA D C 1
ATOM 6945 O O . ALA D 1 249 ? -5.054 -3.771 30.604 1.00 14.38 257 ALA D O 1
ATOM 6947 N N . ALA D 1 250 ? -3.449 -4.440 29.165 1.00 13.68 258 ALA D N 1
ATOM 6948 C CA . ALA D 1 250 ? -2.841 -3.118 29.053 1.00 13.36 258 ALA D CA 1
ATOM 6949 C C . ALA D 1 250 ? -3.540 -2.240 28.019 1.00 15.34 258 ALA D C 1
ATOM 6950 O O . ALA D 1 250 ? -4.035 -2.720 26.987 1.00 13.28 258 ALA D O 1
#

Solvent-accessible surface area: 31206 Å² total; per-residue (Å²): 115,56,21,4,56,73,87,5,1,0,0,2,14,0,5,170,37,20,1,12,28,2,0,43,15,2,3,107,18,32,5,80,2,2,0,0,8,127,74,11,108,23,0,99,62,63,1,92,54,10,74,90,154,65,51,94,20,45,6,55,67,11,54,13,65,60,94,120,35,2,44,62,17,9,96,50,0,74,98,118,74,43,6,0,22,2,0,2,11,22,27,33,50,57,30,96,12,37,0,42,76,106,100,3,38,68,14,1,64,117,0,4,18,29,4,0,38,0,9,2,10,0,0,29,27,0,3,73,2,0,64,67,35,148,3,14,1,0,0,12,3,8,0,1,1,47,16,0,8,43,21,6,2,1,35,0,0,0,12,3,0,3,43,4,0,0,15,0,0,0,52,19,0,18,110,62,40,2,28,0,1,0,0,0,8,7,13,3,83,25,102,56,83,83,81,102,143,53,70,139,49,40,35,71,68,0,56,102,28,1,15,36,146,81,20,0,82,27,70,16,0,11,41,0,2,3,0,0,7,0,91,8,0,34,0,0,2,4,7,22,1,20,0,1,0,0,0,28,4,12,101,107,22,2,114,124,70,4,2,0,0,2,13,0,5,157,34,30,0,12,28,2,0,27,7,2,3,109,17,34,5,76,2,1,0,1,19,131,74,9,113,26,0,99,60,59,1,96,49,8,75,92,141,67,62,100,20,44,8,50,68,10,49,11,64,61,98,122,35,2,44,63,18,8,97,50,0,74,99,117,68,44,7,0,28,2,0,2,10,21,26,42,52,62,28,92,14,33,0,38,78,109,108,4,38,103,10,1,63,100,0,4,18,29,5,0,39,0,10,2,11,1,0,32,26,0,4,73,2,0,63,66,37,149,4,12,0,0,0,10,3,10,2,2,1,44,15,0,9,43,24,8,2,1,44,0,0,0,13,2,0,4,42,3,0,0,18,0,0,0,53,21,0,15,108,62,39,2,30,0,0,0,0,0,10,11,27,9,109,51,132,111,101,99,78,0,46,92,22,0,13,35,127,82,44,0,89,30,70,14,0,12,41,0,2,3,0,0,5,0,81,5,0,35,2,0,2,5,7,23,1,18,0,1,0,0,0,32,5,11,90,136,23,4,48,140,84,5,2,0,0,1,12,0,6,198,35,30,0,10,25,1,0,36,9,2,3,113,17,34,5,77,2,2,0,1,20,129,72,10,112,24,0,100,61,55,1,94,49,9,71,90,146,67,59,101,19,44,6,57,68,9,51,12,62,63,95,122,35,2,45,60,19,9,98,51,0,70,99,120,70,39,8,0,23,2,0,2,10,20,28,41,53,61,29,93,14,38,0,38,72,108,96,3,38,72,16,1,61,114,0,3,18,29,4,0,39,0,10,2,11,0,0,31,26,0,4,73,3,0,64,72,36,146,3,13,0,0,0,12,3,9,0,0,1,44,15,0,7,40,22,8,1,2,45,0,0,0,13,1,0,3,34,1,0,0,17,0,0,0,49,19,0,15,100,62,38,2,27,0,0,0,0,0,10,12,43,13,36,129,111,104,68,0,61,96,25,0,12,34,137,87,68,0,96,43,68,16,0,12,42,0,2,2,0,0,7,0,92,8,0,35,0,0,1,5,7,22,0,20,0,1,0,0,0,33,4,11,109,111,23,4,104,101,86,5,1,0,0,2,14,0,5,190,38,16,0,12,29,2,0,33,14,2,2,103,12,25,3,65,2,1,0,0,17,130,74,10,111,27,0,105,60,56,1,90,51,8,72,90,140,69,52,90,19,43,2,54,70,10,49,12,64,62,95,121,34,2,46,61,17,9,93,53,0,73,98,123,70,44,7,0,23,2,0,2,9,20,25,41,53,46,12,183,9,37,0,41,78,106,103,4,38,70,15,2,62,120,0,3,18,29,3,0,38,0,9,2,12,0,0,31,26,0,3,72,2,0,66,70,39,146,3,13,0,0,0,13,2,8,1,0,1,47,17,0,8,32,20,8,3,1,47,0,0,0,12,1,0,4,36,1,0,0,14,0,0,0,52,19,0,16,110,62,37,2,29,0,1,0,0,0,8,15,19,30,104,62,80,68,84,66,50,87,53,73,73,0,50,82,21,0,16,35,128,84,41,0,82,39,71,14,0,11,40,0,2,3,0,0,7,1,91,9,0,35,0,0,1,5,9,23,0,19,0,1,0,0,0,32,5,12

CATH classification: 3.40.50.720

Secondary structure (DSSP, 8-state):
--TTTT-EEEETTTTSHHHHHHHHHHHHTT-EEEEEESSHHHHHHHHHHHHHTT--EEEEE--TT-HHHHHHHHHHHHHHHS--SEEEE---------TTSTHHHHHHHHHIIIIIIIHHHHHHHHHHHHHHHT-EEEEE--GGGTS-TTS-HHHHHHHHHHHHHHHHHHHHHGGGT-EEEEEEE--BGGGG--GGGS-TTTTHHHHTT-TT-SPBPTHHHHHHHHHHTSGGGTT--S-EEEESTTGGG-/--TTTT-EEEEETTTSHHHHHHHHHHHHTT-EEEEEESSHHHHHHHHHHHHHTT-EEEEEE--TT-HHHHHHHHHHHHHHHS--SEEEE---------TTSTHHHHHHHHHHIIIIIIHHHHHHHTHHHHHHHT-EEEEE--GGGTS-TTS-HHHHHHHHHHHHHHHHHHHHHGGGT-EEEEEEE-SBSS---HHHHTT-TT-SPBPTHHHHHHHHHHHSGGGTT--S-EEEESTTGGG-/--TTTT-EEEEETTTSHHHHHHHHHHHHTT-EEEEEESSHHHHHHHHHHHHHTT--EEEEE--TT-HHHHHHHHHHHHHHHS--SEEEE---------TTSTHHHHHHHHHIIIIIIIHHHHHHHTHHHHHHHT-EEEEE--GGGTS-TTS-HHHHHHHHHHHHHHHHHHHHHGGGT-EEEEEEE-SB---HHHHTT-TTSSPBPTHHHHHHHHHHHSGGGTT--S-EEEESTTGGG-/--TTTT-EEEEETTTSHHHHHHHHHHHHTT-EEEEEESSHHHHHHHHHHHHHTT--EEEEE--TT-HHHHHHHHHHHHHHHS--SEEEE---------TTSTHHHHHHHHHHIIIIIIHHHHHHHTHHHHHHHT-EEEEE--GGGTS-TTS-HHHHHHHHHHHHHHHHHHHHHGGGT-EEEEEEE-SBSSS-S----HHHHTT-TT-SPBPTHHHHHHHHHHHSGGGTT--S-EEEESTTGGG-

Radius of gyration: 27.65 Å; Cα contacts (8 Å, |Δi|>4): 2669; chains: 4; bounding box: 60×82×80 Å

Sequence (972 aa):
MELLKEKLVLVTGAGRRGLGAAISSSGAAEEQGARVILVDIDGTAAKAQADALTAKGFVAEGHALDVTDRDAVAALADDILSRFGGLDVLVNNAGVAGRAAFDQPEAVEVWDRVIGVNLEGAFNVSHALVPALKAAKGNVVHLCSVAGFVSGGSTAGYVVSKGAIRSLTQVMARDLAPHGIRVNAVAPGIMMSEMAVAQLNRPGGTDWFMNRVMMKRIGETSEVVDPVVFLASPMASYITGTILPVDGGFLAAMELLKEKKLVLVTGAGRGLGAAISSGAAEEQGARVILVDIDGTAAKAQADALTAKGFVAEGHALDVTDRDAVAALADDILSRFGGLDVLVNNAGVAGRAAFDQPEAVEVWDRVIGVNLEGAFNVSHALLVPALKAAKGNVVHLCSVAGFVSGGSTAGYVVSKGAIRSLTQVMARDLAPHGIRVNAVAPGIMMSEMTDWFMNRVMMKRIGETTSEVVDPVVFLASPMASYITGTILPVDGGFLAAMELLKEKLVLVTGAGRGLGAAISSGAAEQGARVILVDIDGTAAKAQADALTAKGFVAEGHALDVTDRDAVAALADDILSRFGGLDVLVNNAGVAGRAAFDQPEAVEVWDRVIGVNLEGAFNVSHALVPALKAAKGNVVHLCSVAGFVSGGSTAGYVVSKGAIRSLTQVMARDLAPHGIRVNAVAPGIMMSTDWFMNRVMMKRIGETSEVVVDPVVFLASPMASYITGTILPVDGGFLAAMELLKEKLVLVTGAGRGLGAAISSGAAEQGARVILVDIDGTAAKAQADALTAKGFVAEGHALDVTDRDAVAALADDILSRFGGLDVLVNNAGVAGRAAFDQPEAVEVWDRVIGVNLEGAFNVSHALVPALKAAKGNVVHLCSVAGFVSGGSTAGYVVSKGAIRSLTQVMARDLAPHGIRVNAVAPGIMMSEMAVAGTDWFMNRVMMKKRIGETSEVVDPVVFLASPMASYITGTILPVDGGFLAA

Nearest PDB structures (foldseek):
  5ha5-assembly1_B  TM=1.004E+00  e=1.510E-53  Brucella ovis IntaBari-2002-82-58
  5ha5-assembly1_C  TM=1.004E+00  e=5.535E-51  Brucella ovis IntaBari-2002-82-58
  5ha5-assembly1_A  TM=9.974E-01  e=1.803E-50  Brucella ovis IntaBari-2002-82-58
  5ha5-assembly1_D  TM=1.000E+00  e=2.785E-50  Brucella ovis IntaBari-2002-82-58
  5er6-assembly1_B  TM=9.963E-01  e=1.093E-49  Brucella ovis ATCC 25840